Protein AF-0000000082587755 (afdb_homodimer)

Structure (mmCIF, N/CA/C/O backbone):
data_AF-0000000082587755-model_v1
#
loop_
_entity.id
_entity.type
_entity.pdbx_description
1 polymer 'Haloacid dehalogenase-like hydrolase domain-containing 5'
#
loop_
_atom_site.group_PDB
_atom_site.id
_atom_site.type_symbol
_atom_site.label_atom_id
_atom_site.label_alt_id
_atom_site.label_comp_id
_atom_site.label_asym_id
_atom_site.label_entity_id
_atom_site.label_seq_id
_atom_site.pdbx_PDB_ins_code
_atom_site.Cartn_x
_atom_site.Cartn_y
_atom_site.Cartn_z
_atom_site.occupancy
_atom_site.B_iso_or_equiv
_atom_site.auth_seq_id
_atom_site.auth_comp_id
_atom_site.auth_asym_id
_atom_site.auth_atom_id
_atom_site.pdbx_PDB_model_num
ATOM 1 N N . MET A 1 1 ? 68.25 37.344 16.656 1 15.59 1 MET A N 1
ATOM 2 C CA . MET A 1 1 ? 68.5 38.031 17.922 1 15.59 1 MET A CA 1
ATOM 3 C C . MET A 1 1 ? 67.438 39.031 18.25 1 15.59 1 MET A C 1
ATOM 5 O O . MET A 1 1 ? 66.812 38.969 19.297 1 15.59 1 MET A O 1
ATOM 9 N N . ALA A 1 2 ? 67.688 40.281 18.016 1 14.48 2 ALA A N 1
ATOM 10 C CA . ALA A 1 2 ? 68 41.406 18.906 1 14.48 2 ALA A CA 1
ATOM 11 C C . ALA A 1 2 ? 66.75 42.312 19 1 14.48 2 ALA A C 1
ATOM 13 O O . ALA A 1 2 ? 66.438 42.875 20.062 1 14.48 2 ALA A O 1
ATOM 14 N N . VAL A 1 3 ? 66.25 42.812 17.875 1 15.8 3 VAL A N 1
ATOM 15 C CA . VAL A 1 3 ? 66.125 44.25 17.969 1 15.8 3 VAL A CA 1
ATOM 16 C C . VAL A 1 3 ? 65 44.625 18.875 1 15.8 3 VAL A C 1
ATOM 18 O O . VAL A 1 3 ? 63.906 44.031 18.797 1 15.8 3 VAL A O 1
ATOM 21 N N . SER A 1 4 ? 65.125 45.625 19.703 1 15.72 4 SER A N 1
ATOM 22 C CA . SER A 1 4 ? 65 46.312 20.984 1 15.72 4 SER A CA 1
ATOM 23 C C . SER A 1 4 ? 63.719 47.156 21.031 1 15.72 4 SER A C 1
ATOM 25 O O . SER A 1 4 ? 63.062 47.281 22.078 1 15.72 4 SER A O 1
ATOM 27 N N . GLY A 1 5 ? 63.438 48 20.047 1 15.61 5 GLY A N 1
ATOM 28 C CA . GLY A 1 5 ? 63.375 49.344 20.609 1 15.61 5 GLY A CA 1
ATOM 29 C C . GLY A 1 5 ? 62.156 49.562 21.484 1 15.61 5 GLY A C 1
ATOM 30 O O . GLY A 1 5 ? 61.188 48.844 21.391 1 15.61 5 GLY A O 1
ATOM 31 N N . LEU A 1 6 ? 62.094 50.75 22.109 1 15.42 6 LEU A N 1
ATOM 32 C CA . LEU A 1 6 ? 61.969 51.469 23.375 1 15.42 6 LEU A CA 1
ATOM 33 C C . LEU A 1 6 ? 60.531 51.938 23.594 1 15.42 6 LEU A C 1
ATOM 35 O O . LEU A 1 6 ? 59.938 51.688 24.656 1 15.42 6 LEU A O 1
ATOM 39 N N . PHE A 1 7 ? 60.156 53.219 23.234 1 15.7 7 PHE A N 1
ATOM 40 C CA . PHE A 1 7 ? 59.969 54.281 24.188 1 15.7 7 PHE A CA 1
ATOM 41 C C . PHE A 1 7 ? 58.5 54.375 24.609 1 15.7 7 PHE A C 1
ATOM 43 O O . PHE A 1 7 ? 57.594 54.125 23.812 1 15.7 7 PHE A O 1
ATOM 50 N N . ALA A 1 8 ? 58.156 54.656 25.953 1 15.43 8 ALA A N 1
ATOM 51 C CA . ALA A 1 8 ? 57.344 54.594 27.156 1 15.43 8 ALA A CA 1
ATOM 52 C C . ALA A 1 8 ? 56.25 55.688 27.109 1 15.43 8 ALA A C 1
ATOM 54 O O . ALA A 1 8 ? 55.062 55.375 27.312 1 15.43 8 ALA A O 1
ATOM 55 N N . ALA A 1 9 ? 56.656 56.969 27.344 1 14.84 9 ALA A N 1
ATOM 56 C CA . ALA A 1 9 ? 56.344 57.594 28.641 1 14.84 9 ALA A CA 1
ATOM 57 C C . ALA A 1 9 ? 55.031 58.375 28.562 1 14.84 9 ALA A C 1
ATOM 59 O O . ALA A 1 9 ? 54.188 58.25 29.469 1 14.84 9 ALA A O 1
ATOM 60 N N . VAL A 1 10 ? 54.844 59.469 27.828 1 16.03 10 VAL A N 1
ATOM 61 C CA . VAL A 1 10 ? 54.75 60.75 28.531 1 16.03 10 VAL A CA 1
ATOM 62 C C . VAL A 1 10 ? 53.312 60.938 29.031 1 16.03 10 VAL A C 1
ATOM 64 O O . VAL A 1 10 ? 52.375 60.375 28.484 1 16.03 10 VAL A O 1
ATOM 67 N N . ARG A 1 11 ? 53.062 62.125 29.859 1 15.38 11 ARG A N 1
ATOM 68 C CA . ARG A 1 11 ? 52.656 62.719 31.125 1 15.38 11 ARG A CA 1
ATOM 69 C C . ARG A 1 11 ? 51.25 63.312 31.031 1 15.38 11 ARG A C 1
ATOM 71 O O . ARG A 1 11 ? 50.406 63.062 31.891 1 15.38 11 ARG A O 1
ATOM 78 N N . ALA A 1 12 ? 51.062 64.375 30.188 1 15.85 12 ALA A N 1
ATOM 79 C CA . ALA A 1 12 ? 50.812 65.625 30.875 1 15.85 12 ALA A CA 1
ATOM 80 C C . ALA A 1 12 ? 49.375 65.688 31.344 1 15.85 12 ALA A C 1
ATOM 82 O O . ALA A 1 12 ? 48.5 64.938 30.875 1 15.85 12 ALA A O 1
ATOM 83 N N . ALA A 1 13 ? 48.875 67 31.25 1 16.59 13 ALA A N 1
ATOM 84 C CA . ALA A 1 13 ? 48.5 68.062 32.156 1 16.59 13 ALA A CA 1
ATOM 85 C C . ALA A 1 13 ? 46.969 68 32.406 1 16.59 13 ALA A C 1
ATOM 87 O O . ALA A 1 13 ? 46.219 67.625 31.547 1 16.59 13 ALA A O 1
ATOM 88 N N . PRO A 1 14 ? 46.656 68.562 33.594 1 16.78 14 PRO A N 1
ATOM 89 C CA . PRO A 1 14 ? 45.656 68.438 34.625 1 16.78 14 PRO A CA 1
ATOM 90 C C . PRO A 1 14 ? 44.312 69.125 34.281 1 16.78 14 PRO A C 1
ATOM 92 O O . PRO A 1 14 ? 43.25 68.5 34.406 1 16.78 14 PRO A O 1
ATOM 95 N N . GLY A 1 15 ? 44.375 70.438 33.906 1 16.25 15 GLY A N 1
ATOM 96 C CA . GLY A 1 15 ? 43.781 71.312 34.906 1 16.25 15 GLY A CA 1
ATOM 97 C C . GLY A 1 15 ? 42.281 71.375 34.844 1 16.25 15 GLY A C 1
ATOM 98 O O . GLY A 1 15 ? 41.688 70.875 33.875 1 16.25 15 GLY A O 1
ATOM 99 N N . PRO A 1 16 ? 41.688 72.25 35.781 1 17.55 16 PRO A N 1
ATOM 100 C CA . PRO A 1 16 ? 40.562 72.375 36.688 1 17.55 16 PRO A CA 1
ATOM 101 C C . PRO A 1 16 ? 39.312 73 36.031 1 17.55 16 PRO A C 1
ATOM 103 O O . PRO A 1 16 ? 38.281 73.125 36.656 1 17.55 16 PRO A O 1
ATOM 106 N N . TRP A 1 17 ? 39.406 73.5 34.812 1 17.47 17 TRP A N 1
ATOM 107 C CA . TRP A 1 17 ? 38.625 74.688 34.812 1 17.47 17 TRP A CA 1
ATOM 108 C C . TRP A 1 17 ? 37.156 74.438 35.156 1 17.47 17 TRP A C 1
ATOM 110 O O . TRP A 1 17 ? 36.594 73.375 34.75 1 17.47 17 TRP A O 1
ATOM 120 N N . GLN A 1 18 ? 36.656 75.25 36.031 1 16.72 18 GLN A N 1
ATOM 121 C CA . GLN A 1 18 ? 35.531 75.562 36.969 1 16.72 18 GLN A CA 1
ATOM 122 C C . GLN A 1 18 ? 34.219 75.625 36.219 1 16.72 18 GLN A C 1
ATOM 124 O O . GLN A 1 18 ? 34.188 75.875 35 1 16.72 18 GLN A O 1
ATOM 129 N N . ARG A 1 19 ? 33.094 75.625 37.062 1 16.94 19 ARG A N 1
ATOM 130 C CA . ARG A 1 19 ? 31.719 75.188 37.344 1 16.94 19 ARG A CA 1
ATOM 131 C C . ARG A 1 19 ? 30.703 76.188 36.781 1 16.94 19 ARG A C 1
ATOM 133 O O . ARG A 1 19 ? 29.5 75.875 36.719 1 16.94 19 ARG A O 1
ATOM 140 N N . VAL A 1 20 ? 31.156 77.375 36.25 1 17.48 20 VAL A N 1
ATOM 141 C CA . VAL A 1 20 ? 30.172 78.312 36.75 1 17.48 20 VAL A CA 1
ATOM 142 C C . VAL A 1 20 ? 28.781 78 36.219 1 17.48 20 VAL A C 1
ATOM 144 O O . VAL A 1 20 ? 28.672 77.5 35.094 1 17.48 20 VAL A O 1
ATOM 147 N N . ALA A 1 21 ? 27.719 78.375 37.094 1 17.98 21 ALA A N 1
ATOM 148 C CA . ALA A 1 21 ? 26.359 78.062 37.562 1 17.98 21 ALA A CA 1
ATOM 149 C C . ALA A 1 21 ? 25.328 78.75 36.656 1 17.98 21 ALA A C 1
ATOM 151 O O . ALA A 1 21 ? 24.125 78.625 36.906 1 17.98 21 ALA A O 1
ATOM 152 N N . CYS A 1 22 ? 25.703 79.25 35.469 1 17.66 22 CYS A N 1
ATOM 153 C CA . CYS A 1 22 ? 24.688 80.25 35.25 1 17.66 22 CYS A CA 1
ATOM 154 C C . CYS A 1 22 ? 23.297 79.625 35.156 1 17.66 22 CYS A C 1
ATOM 156 O O . CYS A 1 22 ? 23.094 78.75 34.375 1 17.66 22 CYS A O 1
ATOM 158 N N . VAL A 1 23 ? 22.422 80 36.062 1 17.33 23 VAL A N 1
ATOM 159 C CA . VAL A 1 23 ? 21.078 79.688 36.531 1 17.33 23 VAL A CA 1
ATOM 160 C C . VAL A 1 23 ? 20.047 80.125 35.5 1 17.33 23 VAL A C 1
ATOM 162 O O . VAL A 1 23 ? 18.844 79.938 35.688 1 17.33 23 VAL A O 1
ATOM 165 N N . ALA A 1 24 ? 20.391 80.375 34.25 1 19.41 24 ALA A N 1
ATOM 166 C CA . ALA A 1 24 ? 19.281 81.125 33.75 1 19.41 24 ALA A CA 1
ATOM 167 C C . ALA A 1 24 ? 17.969 80.375 33.812 1 19.41 24 ALA A C 1
ATOM 169 O O . ALA A 1 24 ? 17.922 79.188 33.438 1 19.41 24 ALA A O 1
ATOM 170 N N . ALA A 1 25 ? 16.953 80.938 34.438 1 19.86 25 ALA A N 1
ATOM 171 C CA . ALA A 1 25 ? 15.602 80.812 34.969 1 19.86 25 ALA A CA 1
ATOM 172 C C . ALA A 1 25 ? 14.594 80.688 33.844 1 19.86 25 ALA A C 1
ATOM 174 O O . ALA A 1 25 ? 13.383 80.625 34.062 1 19.86 25 ALA A O 1
ATOM 175 N N . GLY A 1 26 ? 15.023 80.375 32.625 1 19.7 26 GLY A N 1
ATOM 176 C CA . GLY A 1 26 ? 13.906 80.688 31.766 1 19.7 26 GLY A CA 1
ATOM 177 C C . GLY A 1 26 ? 12.633 80 32.125 1 19.7 26 GLY A C 1
ATOM 178 O O . GLY A 1 26 ? 12.68 78.875 32.719 1 19.7 26 GLY A O 1
ATOM 179 N N . PHE A 1 27 ? 11.469 80.688 32.031 1 21.84 27 PHE A N 1
ATOM 180 C CA . PHE A 1 27 ? 10.039 80.625 32.281 1 21.84 27 PHE A CA 1
ATOM 181 C C . PHE A 1 27 ? 9.398 79.5 31.453 1 21.84 27 PHE A C 1
ATOM 183 O O . PHE A 1 27 ? 9.625 79.438 30.234 1 21.84 27 PHE A O 1
ATOM 190 N N . ARG A 1 28 ? 8.93 78.438 32.094 1 19.61 28 ARG A N 1
ATOM 191 C CA . ARG A 1 28 ? 8.312 77.125 31.812 1 19.61 28 ARG A CA 1
ATOM 192 C C . ARG A 1 28 ? 6.922 77.312 31.203 1 19.61 28 ARG A C 1
ATOM 194 O O . ARG A 1 28 ? 5.945 77.5 31.938 1 19.61 28 ARG A O 1
ATOM 201 N N . CYS A 1 29 ? 6.691 78.25 30.359 1 21.98 29 CYS A N 1
ATOM 202 C CA . CYS A 1 29 ? 5.254 78.25 30.125 1 21.98 29 CYS A CA 1
ATOM 203 C C . CYS A 1 29 ? 4.812 76.875 29.625 1 21.98 29 CYS A C 1
ATOM 205 O O . CYS A 1 29 ? 5.277 76.375 28.594 1 21.98 29 CYS A O 1
ATOM 207 N N . ARG A 1 30 ? 4.652 75.875 30.469 1 21.11 30 ARG A N 1
ATOM 208 C CA . ARG A 1 30 ? 4.289 74.5 30.109 1 21.11 30 ARG A CA 1
ATOM 209 C C . ARG A 1 30 ? 2.896 74.5 29.5 1 21.11 30 ARG A C 1
ATOM 211 O O . ARG A 1 30 ? 1.902 74.75 30.156 1 21.11 30 ARG A O 1
ATOM 218 N N . CYS A 1 31 ? 2.764 75 28.312 1 25.2 31 CYS A N 1
ATOM 219 C CA . CYS A 1 31 ? 1.448 74.75 27.734 1 25.2 31 CYS A CA 1
ATOM 220 C C . CYS A 1 31 ? 1.038 73.312 27.906 1 25.2 31 CYS A C 1
ATOM 222 O O . CYS A 1 31 ? 1.859 72.375 27.75 1 25.2 31 CYS A O 1
ATOM 224 N N . PRO A 1 32 ? -0.061 73 28.656 1 26.61 32 PRO A N 1
ATOM 225 C CA . PRO A 1 32 ? -0.548 71.688 29 1 26.61 32 PRO A CA 1
ATOM 226 C C . PRO A 1 32 ? -0.813 70.812 27.766 1 26.61 32 PRO A C 1
ATOM 228 O O . PRO A 1 32 ? -1.544 71.25 26.859 1 26.61 32 PRO A O 1
ATOM 231 N N . GLY A 1 33 ? 0.166 70.375 27.078 1 26.05 33 GLY A N 1
ATOM 232 C CA . GLY A 1 33 ? -0.121 69.562 25.922 1 26.05 33 GLY A CA 1
ATOM 233 C C . GLY A 1 33 ? -1.165 68.5 26.219 1 26.05 33 GLY A C 1
ATOM 234 O O . GLY A 1 33 ? -1.179 67.875 27.297 1 26.05 33 GLY A O 1
ATOM 235 N N . LYS A 1 34 ? -2.396 68.625 25.672 1 31.22 34 LYS A N 1
ATOM 236 C CA . LYS A 1 34 ? -3.539 67.75 25.688 1 31.22 34 LYS A CA 1
ATOM 237 C C . LYS A 1 34 ? -3.094 66.312 25.516 1 31.22 34 LYS A C 1
ATOM 239 O O . LYS A 1 34 ? -2.383 66 24.562 1 31.22 34 LYS A O 1
ATOM 244 N N . SER A 1 35 ? -2.883 65.688 26.609 1 29.17 35 SER A N 1
ATOM 245 C CA . SER A 1 35 ? -2.643 64.25 26.656 1 29.17 35 SER A CA 1
ATOM 246 C C . SER A 1 35 ? -3.592 63.469 25.734 1 29.17 35 SER A C 1
ATOM 248 O O . SER A 1 35 ? -4.805 63.688 25.781 1 29.17 35 SER A O 1
ATOM 250 N N . TYR A 1 36 ? -3.299 63.406 24.484 1 29.3 36 TYR A N 1
ATOM 251 C CA . TYR A 1 36 ? -4.027 62.469 23.656 1 29.3 36 TYR A CA 1
ATOM 252 C C . TYR A 1 36 ? -4.395 61.219 24.453 1 29.3 36 TYR A C 1
ATOM 254 O O . TYR A 1 36 ? -3.537 60.594 25.094 1 29.3 36 TYR A O 1
ATOM 262 N N . ALA A 1 37 ? -5.57 61.188 25.031 1 34.34 37 ALA A N 1
ATOM 263 C CA . ALA A 1 37 ? -6.184 60 25.609 1 34.34 37 ALA A CA 1
ATOM 264 C C . ALA A 1 37 ? -5.762 58.75 24.875 1 34.34 37 ALA A C 1
ATOM 266 O O . ALA A 1 37 ? -5.945 58.625 23.656 1 34.34 37 ALA A O 1
ATOM 267 N N . VAL A 1 38 ? -4.641 58.219 25.219 1 36.56 38 VAL A N 1
ATOM 268 C CA . VAL A 1 38 ? -4.453 56.844 24.828 1 36.56 38 VAL A CA 1
ATOM 269 C C . VAL A 1 38 ? -5.793 56.094 24.859 1 36.56 38 VAL A C 1
ATOM 271 O O . VAL A 1 38 ? -6.512 56.156 25.875 1 36.56 38 VAL A O 1
ATOM 274 N N . GLY A 1 39 ? -6.59 56.188 23.859 1 36.09 39 GLY A N 1
AT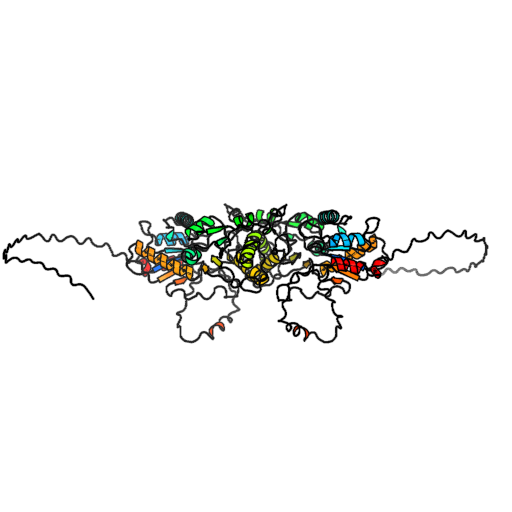OM 275 C CA . GLY A 1 39 ? -7.816 55.406 23.797 1 36.09 39 GLY A CA 1
ATOM 276 C C . GLY A 1 39 ? -7.809 54.188 24.719 1 36.09 39 GLY A C 1
ATOM 277 O O . GLY A 1 39 ? -6.762 53.812 25.25 1 36.09 39 GLY A O 1
ATOM 278 N N . PRO A 1 40 ? -8.922 53.781 25.312 1 38.88 40 PRO A N 1
ATOM 279 C CA . PRO A 1 40 ? -8.953 52.625 26.219 1 38.88 40 PRO A CA 1
ATOM 280 C C . PRO A 1 40 ? -7.891 51.594 25.891 1 38.88 40 PRO A C 1
ATOM 282 O O . PRO A 1 40 ? -7.625 51.312 24.703 1 38.88 40 PRO A O 1
ATOM 285 N N . ALA A 1 41 ? -6.816 51.5 26.547 1 43.09 41 ALA A N 1
ATOM 286 C CA . ALA A 1 41 ? -5.773 50.469 26.516 1 43.09 41 ALA A CA 1
ATOM 287 C C . ALA A 1 41 ? -6.352 49.125 26.141 1 43.09 41 ALA A C 1
ATOM 289 O O . ALA A 1 41 ? -7.066 48.5 26.938 1 43.09 41 ALA A O 1
ATOM 290 N N . HIS A 1 42 ? -6.973 48.906 25.031 1 50.38 42 HIS A N 1
ATOM 291 C CA . HIS A 1 42 ? -7.387 47.562 24.641 1 50.38 42 HIS A CA 1
ATOM 292 C C . HIS A 1 42 ? -6.414 46.5 25.156 1 50.38 42 HIS A C 1
ATOM 294 O O . HIS A 1 42 ? -5.199 46.656 25 1 50.38 42 HIS A O 1
ATOM 300 N N . SER A 1 43 ? -6.781 45.906 26.266 1 62 43 SER A N 1
ATOM 301 C CA . SER A 1 43 ? -6.031 44.844 26.938 1 62 43 SER A CA 1
ATOM 302 C C . SER A 1 43 ? -5.336 43.938 25.938 1 62 43 SER A C 1
ATOM 304 O O . SER A 1 43 ? -5.938 43.531 24.938 1 62 43 SER A O 1
ATOM 306 N N . GLN A 1 44 ? -4.078 44.156 25.828 1 82.5 44 GLN A N 1
ATOM 307 C CA . GLN A 1 44 ? -3.242 43.312 24.984 1 82.5 44 GLN A CA 1
ATOM 308 C C . GLN A 1 44 ? -3.436 41.844 25.328 1 82.5 44 GLN A C 1
ATOM 310 O O . GLN A 1 44 ? -3.584 41.469 26.484 1 82.5 44 GLN A O 1
ATOM 315 N N . PRO A 1 45 ? -3.646 41.062 24.234 1 86.38 45 PRO A N 1
ATOM 316 C CA . PRO A 1 45 ? -3.877 39.625 24.516 1 86.38 45 PRO A CA 1
ATOM 317 C C . PRO A 1 45 ? -2.693 38.969 25.219 1 86.38 45 PRO A C 1
ATOM 319 O O . PRO A 1 45 ? -1.539 39.312 24.938 1 86.38 45 PRO A O 1
ATOM 322 N N . THR A 1 46 ? -3.021 38.125 26.156 1 82.12 46 THR A N 1
ATOM 323 C CA . THR A 1 46 ? -2.002 37.344 26.844 1 82.12 46 THR A CA 1
ATOM 324 C C . THR A 1 46 ? -2.123 35.875 26.516 1 82.12 46 THR A C 1
ATOM 326 O O . THR A 1 46 ? -1.459 35.031 27.125 1 82.12 46 THR A O 1
ATOM 329 N N . PHE A 1 47 ? -2.973 35.531 25.625 1 80.69 47 PHE A N 1
ATOM 330 C CA . PHE A 1 47 ? -3.158 34.156 25.188 1 80.69 47 PHE A CA 1
ATOM 331 C C . PHE A 1 47 ? -3.396 34.094 23.688 1 80.69 47 PHE A C 1
ATOM 333 O O . PHE A 1 47 ? -3.641 35.125 23.047 1 80.69 47 PHE A O 1
ATOM 340 N N . GLY A 1 48 ? -3.158 32.938 23.125 1 84.69 48 GLY A N 1
ATOM 341 C CA . GLY A 1 48 ? -3.424 32.688 21.719 1 84.69 48 GLY A CA 1
ATOM 342 C C . GLY A 1 48 ? -4.102 31.344 21.469 1 84.69 48 GLY A C 1
ATOM 343 O O . GLY A 1 48 ? -4.336 30.594 22.422 1 84.69 48 GLY A O 1
ATOM 344 N N . PHE A 1 49 ? -4.422 31.156 20.203 1 85.94 49 PHE A N 1
ATOM 345 C CA . PHE A 1 49 ? -5.129 29.922 19.875 1 85.94 49 PHE A CA 1
ATOM 346 C C . PHE A 1 49 ? -4.391 29.141 18.797 1 85.94 49 PHE A C 1
ATOM 348 O O . PHE A 1 49 ? -3.871 29.734 17.844 1 85.94 49 PHE A O 1
ATOM 355 N N . LEU A 1 50 ? -4.34 27.875 19.031 1 88.06 50 LEU A N 1
ATOM 356 C CA . LEU A 1 50 ? -4.012 26.891 18 1 88.06 50 LEU A CA 1
ATOM 357 C C . LEU A 1 50 ? -5.246 26.078 17.609 1 88.06 50 LEU A C 1
ATOM 359 O O . LEU A 1 50 ? -5.758 25.297 18.406 1 88.06 50 LEU A O 1
ATOM 363 N N . LEU A 1 51 ? -5.66 26.266 16.375 1 88.19 51 LEU A N 1
ATOM 364 C CA . LEU A 1 51 ? -6.934 25.672 15.969 1 88.19 51 LEU A CA 1
ATOM 365 C C . LEU A 1 51 ? -6.727 24.625 14.875 1 88.19 51 LEU A C 1
ATOM 367 O O . LEU A 1 51 ? -6.188 24.922 13.812 1 88.19 51 LEU A O 1
ATOM 371 N N . ASP A 1 52 ? -7.168 23.438 15.164 1 85.69 52 ASP A N 1
ATOM 372 C CA . ASP A 1 52 ? -7.273 22.422 14.117 1 85.69 52 ASP A CA 1
ATOM 373 C C . ASP A 1 52 ? -8.305 22.812 13.07 1 85.69 52 ASP A C 1
ATOM 375 O O . ASP A 1 52 ? -9.281 23.5 13.375 1 85.69 52 ASP A O 1
ATOM 379 N N . ILE A 1 53 ? -8.031 22.406 11.898 1 87.44 53 ILE A N 1
ATOM 380 C CA . ILE A 1 53 ? -8.93 22.812 10.82 1 87.44 53 ILE A CA 1
ATOM 381 C C . ILE A 1 53 ? -9.992 21.734 10.602 1 87.44 53 ILE A C 1
ATOM 383 O O . ILE A 1 53 ? -11.18 21.969 10.859 1 87.44 53 ILE A O 1
ATOM 387 N N . ASP A 1 54 ? -9.539 20.562 10.281 1 76.75 54 ASP A N 1
ATOM 388 C CA . ASP A 1 54 ? -10.453 19.484 9.883 1 76.75 54 ASP A CA 1
ATOM 389 C C . ASP A 1 54 ? -11.25 18.969 11.078 1 76.75 54 ASP A C 1
ATOM 391 O O . ASP A 1 54 ? -10.672 18.578 12.094 1 76.75 54 ASP A O 1
ATOM 395 N N . GLY A 1 55 ? -12.516 19.078 10.969 1 72 55 GLY A N 1
ATOM 396 C CA . GLY A 1 55 ? -13.391 18.609 12.039 1 72 55 GLY A CA 1
ATOM 397 C C . GLY A 1 55 ? -13.641 19.656 13.109 1 72 55 GLY A C 1
ATOM 398 O O . GLY A 1 55 ? -14.531 19.5 13.945 1 72 55 GLY A O 1
ATOM 399 N N . VAL A 1 56 ? -12.852 20.719 13.031 1 76.56 56 VAL A N 1
ATOM 400 C CA . VAL A 1 56 ? -13 21.781 14.008 1 76.56 56 VAL A CA 1
ATOM 401 C C . VAL A 1 56 ? -13.57 23.031 13.328 1 76.56 56 VAL A C 1
ATOM 403 O O . VAL A 1 56 ? -14.578 23.594 13.773 1 76.56 56 VAL A O 1
ATOM 406 N N . LEU A 1 57 ? -12.984 23.359 12.297 1 84.31 57 LEU A N 1
ATOM 407 C CA . LEU A 1 57 ? -13.438 24.531 11.555 1 84.31 57 LEU A CA 1
ATOM 408 C C . LEU A 1 57 ? -14.273 24.125 10.344 1 84.31 57 LEU A C 1
ATOM 410 O O . LEU A 1 57 ? -15.242 24.797 10 1 84.31 57 LEU A O 1
ATOM 414 N N . VAL A 1 58 ? -13.789 23.062 9.773 1 80.75 58 VAL A N 1
ATOM 415 C CA . VAL A 1 58 ? -14.383 22.656 8.5 1 80.75 58 VAL A CA 1
ATOM 416 C C . VAL A 1 58 ? -14.68 21.156 8.531 1 80.75 58 VAL A C 1
ATOM 418 O O . VAL A 1 58 ? -13.969 20.391 9.172 1 80.75 58 VAL A O 1
ATOM 421 N N . ARG A 1 59 ? -15.758 20.75 7.895 1 72 59 ARG A N 1
ATOM 422 C CA . ARG A 1 59 ? -16.078 19.359 7.574 1 72 59 ARG A CA 1
ATOM 423 C C . ARG A 1 59 ? -16.328 19.188 6.082 1 72 59 ARG A C 1
ATOM 425 O O . ARG A 1 59 ? -17.297 19.734 5.551 1 72 59 ARG A O 1
ATOM 432 N N . GLY A 1 60 ?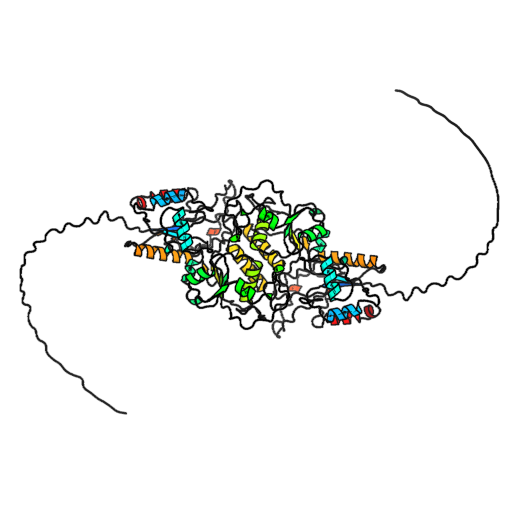 -15.477 18.375 5.48 1 70.12 60 GLY A N 1
ATOM 433 C CA . GLY A 1 60 ? -15.562 18.359 4.027 1 70.12 60 GLY A CA 1
ATOM 434 C C . GLY A 1 60 ? -15.305 19.719 3.4 1 70.12 60 GLY A C 1
ATOM 435 O O . GLY A 1 60 ? -14.242 20.312 3.605 1 70.12 60 GLY A O 1
ATOM 436 N N . HIS A 1 61 ? -16.344 20.219 2.703 1 75.62 61 HIS A N 1
ATOM 437 C CA . HIS A 1 61 ? -16.188 21.5 2.041 1 75.62 61 HIS A CA 1
ATOM 438 C C . HIS A 1 61 ? -17.016 22.578 2.725 1 75.62 61 HIS A C 1
ATOM 440 O O . HIS A 1 61 ? -17.156 23.688 2.203 1 75.62 61 HIS A O 1
ATOM 446 N N . ARG A 1 62 ? -17.391 22.297 3.91 1 79.69 62 ARG A N 1
ATOM 447 C CA . ARG A 1 62 ? -18.297 23.234 4.574 1 79.69 62 ARG A CA 1
ATOM 448 C C . ARG A 1 62 ? -17.734 23.672 5.918 1 79.69 62 ARG A C 1
ATOM 450 O O . ARG A 1 62 ? -17.141 22.875 6.648 1 79.69 62 ARG A O 1
ATOM 457 N N . VAL A 1 63 ? -17.938 24.969 6.133 1 86.31 63 VAL A N 1
ATOM 458 C CA . VAL A 1 63 ? -17.547 25.5 7.43 1 86.31 63 VAL A CA 1
ATOM 459 C C . VAL A 1 63 ? -18.531 25.062 8.5 1 86.31 63 VAL A C 1
ATOM 461 O O . VAL A 1 63 ? -19.734 24.969 8.242 1 86.31 63 VAL A O 1
ATOM 464 N N . ILE A 1 64 ? -18 24.781 9.617 1 76.62 64 ILE A N 1
ATOM 465 C CA . ILE A 1 64 ? -18.859 24.453 10.75 1 76.62 64 ILE A CA 1
ATOM 466 C C . ILE A 1 64 ? -19.469 25.734 11.328 1 76.62 64 ILE A C 1
ATOM 468 O O . ILE A 1 64 ? -18.75 26.656 11.688 1 76.62 64 ILE A O 1
ATOM 472 N N . PRO A 1 65 ? -20.781 25.828 11.477 1 82.06 65 PRO A N 1
ATOM 473 C CA . PRO A 1 65 ? -21.453 27.062 11.891 1 82.06 65 PRO A CA 1
ATOM 474 C C . PRO A 1 65 ? -20.938 27.594 13.219 1 82.06 65 PRO A C 1
ATOM 476 O O . PRO A 1 65 ? -20.781 28.812 13.383 1 82.06 65 PRO A O 1
ATOM 479 N N . ALA A 1 66 ? -20.641 26.719 14.094 1 76.44 66 ALA A N 1
ATOM 480 C CA . ALA A 1 66 ? -20.125 27.141 15.398 1 76.44 66 ALA A CA 1
ATOM 481 C C . ALA A 1 66 ? -18.781 27.859 15.266 1 76.44 66 ALA A C 1
ATOM 483 O O . ALA A 1 66 ? -18.484 28.781 16.031 1 76.44 66 ALA A O 1
ATOM 484 N N . ALA A 1 67 ? -18.016 27.438 14.359 1 81.19 67 ALA A N 1
ATOM 485 C CA . ALA A 1 67 ? -16.734 28.078 14.102 1 81.19 67 ALA A CA 1
ATOM 486 C C . ALA A 1 67 ? -16.938 29.516 13.602 1 81.19 67 ALA A C 1
ATOM 488 O O . ALA A 1 67 ? -16.25 30.438 14.039 1 81.19 67 ALA A O 1
ATOM 489 N N . LEU A 1 68 ? -17.891 29.703 12.773 1 84.5 68 LEU A N 1
ATOM 490 C CA . LEU A 1 68 ? -18.188 31.031 12.25 1 84.5 68 LEU A CA 1
ATOM 491 C C . LEU A 1 68 ? -18.609 31.969 13.375 1 84.5 68 LEU A C 1
ATOM 493 O O . LEU A 1 68 ? -18.188 33.125 13.422 1 84.5 68 LEU A O 1
ATOM 497 N N . LYS A 1 69 ? -19.453 31.438 14.172 1 80.94 69 LYS A N 1
ATOM 498 C CA . LYS A 1 69 ? -19.922 32.25 15.305 1 80.94 69 LYS A CA 1
ATOM 499 C C . LYS A 1 69 ? -18.766 32.625 16.219 1 80.94 69 LYS A C 1
ATOM 501 O O . LYS A 1 69 ? -18.688 33.75 16.688 1 80.94 69 LYS A O 1
ATOM 506 N N . ALA A 1 70 ? -17.922 31.688 16.453 1 80.75 70 ALA A N 1
ATOM 507 C CA . ALA A 1 70 ? -16.75 31.938 17.297 1 80.75 70 ALA A CA 1
ATOM 508 C C . ALA A 1 70 ? -15.859 33.031 16.688 1 80.75 70 ALA A C 1
ATOM 510 O O . ALA A 1 70 ? -15.375 33.906 17.406 1 80.75 70 ALA A O 1
ATOM 511 N N . PHE A 1 71 ? -15.688 33.031 15.43 1 87.25 71 PHE A N 1
ATOM 512 C CA . PHE A 1 71 ? -14.773 33.969 14.797 1 87.25 71 PHE A CA 1
ATOM 513 C C . PHE A 1 71 ? -15.414 35.375 14.68 1 87.25 71 PHE A C 1
ATOM 515 O O . PHE A 1 71 ? -14.711 36.375 14.672 1 87.25 71 PHE A O 1
ATOM 522 N N . HIS A 1 72 ? -16.703 35.375 14.672 1 83.44 72 HIS A N 1
ATOM 523 C CA . HIS A 1 72 ? -17.359 36.656 14.742 1 83.44 72 HIS A CA 1
ATOM 524 C C . HIS A 1 72 ? -17.031 37.375 16.047 1 83.44 72 HIS A C 1
ATOM 526 O O . HIS A 1 72 ? -16.984 38.625 16.078 1 83.44 72 HIS A O 1
ATOM 532 N N . ARG A 1 73 ? -16.828 36.562 16.953 1 80.38 73 ARG A N 1
ATOM 533 C CA . ARG A 1 73 ? -16.484 37.156 18.25 1 80.38 73 ARG A CA 1
ATOM 534 C C . ARG A 1 73 ? -14.984 37.438 18.344 1 80.38 73 ARG A C 1
ATOM 536 O O . ARG A 1 73 ? -14.578 38.375 19.031 1 80.38 73 ARG A O 1
ATOM 543 N N . LEU A 1 74 ? -14.219 36.688 17.641 1 86.12 74 LEU A N 1
ATOM 544 C CA . LEU A 1 74 ? -12.766 36.781 17.75 1 86.12 74 LEU A CA 1
ATOM 545 C C . LEU A 1 74 ? -12.227 37.906 16.875 1 86.12 74 LEU A C 1
ATOM 547 O O . LEU A 1 74 ? -11.094 38.344 17.062 1 86.12 74 LEU A O 1
ATOM 551 N N . VAL A 1 75 ? -13.031 38.344 15.992 1 87.75 75 VAL A N 1
ATOM 552 C CA . VAL A 1 75 ? -12.609 39.375 15.062 1 87.75 75 VAL A CA 1
ATOM 553 C C . VAL A 1 75 ? -13.219 40.719 15.477 1 87.75 75 VAL A C 1
ATOM 555 O O . VAL A 1 75 ? -14.383 40.781 15.875 1 87.75 75 VAL A O 1
ATOM 558 N N . ASN A 1 76 ? -12.445 41.75 15.453 1 85 76 ASN A N 1
ATOM 559 C CA . ASN A 1 76 ? -12.938 43.062 15.828 1 85 76 ASN A CA 1
ATOM 560 C C . ASN A 1 76 ? -13.664 43.75 14.672 1 85 76 ASN A C 1
ATOM 562 O O . ASN A 1 76 ? -13.867 43.125 13.617 1 85 76 ASN A O 1
ATOM 566 N N . ALA A 1 77 ? -13.953 45 14.914 1 86.19 77 ALA A N 1
ATOM 567 C CA . ALA A 1 77 ? -14.766 45.719 13.953 1 86.19 77 ALA A CA 1
ATOM 568 C C . ALA A 1 77 ? -14 46 12.664 1 86.19 77 ALA A C 1
ATOM 570 O O . ALA A 1 77 ? -14.594 46.156 11.602 1 86.19 77 ALA A O 1
ATOM 571 N N . GLN A 1 78 ? -12.711 46 12.766 1 87.88 78 GLN A N 1
ATOM 572 C CA . GLN A 1 78 ? -11.867 46.25 11.602 1 87.88 78 GLN A CA 1
ATOM 573 C C . GLN A 1 78 ? -11.555 44.938 10.859 1 87.88 78 GLN A C 1
ATOM 575 O O . GLN A 1 78 ? -10.789 44.969 9.883 1 87.88 78 GLN A O 1
ATOM 580 N N . GLY A 1 79 ? -12.008 43.844 11.391 1 87.19 79 GLY A N 1
ATOM 581 C CA . GLY A 1 79 ? -11.789 42.562 10.727 1 87.19 79 GLY A CA 1
ATOM 582 C C . GLY A 1 79 ? -10.492 41.875 11.133 1 87.19 79 GLY A C 1
ATOM 583 O O . GLY A 1 79 ? -9.992 41 10.43 1 87.19 79 GLY A O 1
ATOM 584 N N . LYS A 1 80 ? -10.031 42.406 12.219 1 88.5 80 LYS A N 1
ATOM 585 C CA . LYS A 1 80 ? -8.758 41.844 12.688 1 88.5 80 LYS A CA 1
ATOM 586 C C . LYS A 1 80 ? -8.969 40.969 13.914 1 88.5 80 LYS A C 1
ATOM 588 O O . LYS A 1 80 ? -9.812 41.25 14.766 1 88.5 80 LYS A O 1
ATOM 593 N N . LEU A 1 81 ? -8.188 39.938 14.031 1 91.25 81 LEU A N 1
ATOM 594 C CA . LEU A 1 81 ? -8.258 39.031 15.18 1 91.25 81 LEU A CA 1
ATOM 595 C C . LEU A 1 81 ? -7.836 39.75 16.453 1 91.25 81 LEU A C 1
ATOM 597 O O . LEU A 1 81 ? -6.852 40.5 16.469 1 91.25 81 LEU A O 1
ATOM 601 N N . ARG A 1 82 ? -8.547 39.406 17.531 1 87.81 82 ARG A N 1
ATOM 602 C CA . ARG A 1 82 ? -8.312 40.062 18.812 1 87.81 82 ARG A CA 1
ATOM 603 C C . ARG A 1 82 ? -7.148 39.406 19.547 1 87.81 82 ARG A C 1
ATOM 605 O O . ARG A 1 82 ? -6.578 40 20.469 1 87.81 82 ARG A O 1
ATOM 612 N N . VAL A 1 83 ? -6.887 38.219 19.234 1 88.19 83 VAL A N 1
ATOM 613 C CA . VAL A 1 83 ? -5.801 37.438 19.812 1 88.19 83 VAL A CA 1
ATOM 614 C C . VAL A 1 83 ? -5.035 36.719 18.719 1 88.19 83 VAL A C 1
ATOM 616 O O . VAL A 1 83 ? -5.551 36.531 17.609 1 88.19 83 VAL A O 1
ATOM 619 N N . PRO A 1 84 ? -3.74 36.375 19 1 92.81 84 PRO A N 1
ATOM 620 C CA . PRO A 1 84 ? -3.033 35.594 17.969 1 92.81 84 PRO A CA 1
ATOM 621 C C . PRO A 1 84 ? -3.619 34.219 17.781 1 92.81 84 PRO A C 1
ATOM 623 O O . PRO A 1 84 ? -4 33.562 18.75 1 92.81 84 PRO A O 1
ATOM 626 N N . VAL A 1 85 ? -3.715 33.844 16.469 1 93.12 85 VAL A N 1
ATOM 627 C CA . VAL A 1 85 ? -4.309 32.562 16.109 1 93.12 85 VAL A CA 1
ATOM 628 C C . VAL A 1 85 ? -3.479 31.906 15.008 1 93.12 85 VAL A C 1
ATOM 630 O O . VAL A 1 85 ? -3.043 32.562 14.062 1 93.12 85 VAL A O 1
ATOM 633 N N . VAL A 1 86 ? -3.275 30.594 15.211 1 95.38 86 VAL A N 1
ATOM 634 C CA . VAL A 1 86 ? -2.742 29.797 14.109 1 95.38 86 VAL A CA 1
ATOM 635 C C . VAL A 1 86 ? -3.693 28.641 13.797 1 95.38 86 VAL A C 1
ATOM 637 O O . VAL A 1 86 ? -4.359 28.109 14.695 1 95.38 86 VAL A O 1
ATOM 640 N N . PHE A 1 87 ? -3.754 28.344 12.555 1 95.19 87 PHE A N 1
ATOM 641 C CA . PHE A 1 87 ? -4.551 27.219 12.055 1 95.19 87 PHE A CA 1
ATOM 642 C C . PHE A 1 87 ? -3.662 26.047 11.695 1 95.19 87 PHE A C 1
ATOM 644 O O . PHE A 1 87 ? -2.768 26.156 10.852 1 95.19 87 PHE A O 1
ATOM 651 N N . VAL A 1 88 ? -3.943 24.906 12.312 1 92.94 88 VAL A N 1
ATOM 652 C CA . VAL A 1 88 ? -3.062 23.75 12.148 1 92.94 88 VAL A CA 1
ATOM 653 C C . VAL A 1 88 ? -3.822 22.609 11.477 1 92.94 88 VAL A C 1
ATOM 655 O O . VAL A 1 88 ? -4.938 22.266 11.883 1 92.94 88 VAL A O 1
ATOM 658 N N . THR A 1 89 ? -3.266 22.031 10.43 1 92.31 89 THR A N 1
ATOM 659 C CA . THR A 1 89 ? -3.84 20.891 9.727 1 92.31 89 THR A CA 1
ATOM 660 C C . THR A 1 89 ? -2.766 19.859 9.414 1 92.31 89 THR A C 1
ATOM 662 O O . THR A 1 89 ? -1.585 20.188 9.297 1 92.31 89 THR A O 1
ATOM 665 N N . ASN A 1 90 ? -3.16 18.609 9.375 1 91.69 90 ASN A N 1
ATOM 666 C CA . ASN A 1 90 ? -2.24 17.578 8.914 1 91.69 90 ASN A CA 1
ATOM 667 C C . ASN A 1 90 ? -2.293 17.422 7.402 1 91.69 90 ASN A C 1
ATOM 669 O O . ASN A 1 90 ? -1.611 16.562 6.84 1 91.69 90 ASN A O 1
ATOM 673 N N . ALA A 1 91 ? -3.023 18.328 6.781 1 91.56 91 ALA A N 1
ATOM 674 C CA . ALA A 1 91 ? -2.977 18.344 5.324 1 91.56 91 ALA A CA 1
ATOM 675 C C . ALA A 1 91 ? -1.62 18.828 4.824 1 91.56 91 ALA A C 1
ATOM 677 O O . ALA A 1 91 ? -1.012 19.719 5.434 1 91.56 91 ALA A O 1
ATOM 678 N N . GLY A 1 92 ? -1.17 18.172 3.719 1 94.38 92 GLY A N 1
ATOM 679 C CA . GLY A 1 92 ? 0.098 18.578 3.137 1 94.38 92 GLY A CA 1
ATOM 680 C C . GLY A 1 92 ? 0.061 18.656 1.621 1 94.38 92 GLY A C 1
ATOM 681 O O . GLY A 1 92 ? 1.07 18.969 0.986 1 94.38 92 GLY A O 1
ATOM 682 N N . ASN A 1 93 ? -1.079 18.5 1.019 1 96.44 93 ASN A N 1
ATOM 683 C CA . ASN A 1 93 ? -1.183 18.422 -0.435 1 96.44 93 ASN A CA 1
ATOM 684 C C . ASN A 1 93 ? -1.632 19.75 -1.036 1 96.44 93 ASN A C 1
ATOM 686 O O . ASN A 1 93 ? -2.254 19.781 -2.102 1 96.44 93 ASN A O 1
ATOM 690 N N . ILE A 1 94 ? -1.393 20.844 -0.375 1 96.06 94 ILE A N 1
ATOM 691 C CA . ILE A 1 94 ? -1.805 22.188 -0.771 1 96.06 94 ILE A CA 1
ATOM 692 C C . ILE A 1 94 ? -0.723 23.203 -0.385 1 96.06 94 ILE A C 1
ATOM 694 O O . ILE A 1 94 ? 0.037 22.969 0.56 1 96.06 94 ILE A O 1
ATOM 698 N N . LEU A 1 95 ? -0.707 24.266 -1.123 1 97.69 95 LEU A N 1
ATOM 699 C CA . LEU A 1 95 ? 0.206 25.344 -0.737 1 97.69 95 LEU A CA 1
ATOM 700 C C . LEU A 1 95 ? -0.34 26.125 0.456 1 97.69 95 LEU A C 1
ATOM 702 O O . LEU A 1 95 ? -1.55 26.328 0.562 1 97.69 95 LEU A O 1
ATOM 706 N N . GLN A 1 96 ? 0.597 26.516 1.27 1 97 96 GLN A N 1
ATOM 707 C CA . GLN A 1 96 ? 0.248 27.266 2.469 1 97 96 GLN A CA 1
ATOM 708 C C . GLN A 1 96 ? -0.603 28.484 2.123 1 97 96 GLN A C 1
ATOM 710 O O . GLN A 1 96 ? -1.605 28.766 2.787 1 97 96 GLN A O 1
ATOM 715 N N . HIS A 1 97 ? -0.238 29.203 1.104 1 97.06 97 HIS A N 1
ATOM 716 C CA . HIS A 1 97 ? -0.965 30.391 0.676 1 97.06 97 HIS A CA 1
ATOM 717 C C . HIS A 1 97 ? -2.369 30.047 0.198 1 97.06 97 HIS A C 1
ATOM 719 O O . HIS A 1 97 ? -3.328 30.766 0.488 1 97.06 97 HIS A O 1
ATOM 725 N N . ASP A 1 98 ? -2.465 28.969 -0.513 1 97.38 98 ASP A N 1
ATOM 726 C CA . ASP A 1 98 ? -3.77 28.531 -1.01 1 97.38 98 ASP A CA 1
ATOM 727 C C . ASP A 1 98 ? -4.684 28.109 0.139 1 97.38 98 ASP A C 1
ATOM 729 O O . ASP A 1 98 ? -5.883 28.391 0.116 1 97.38 98 ASP A O 1
ATOM 733 N N . LYS A 1 99 ? -4.109 27.453 1.088 1 96.19 99 LYS A N 1
ATOM 734 C CA . LYS A 1 99 ? -4.902 27.062 2.246 1 96.19 99 LYS A CA 1
ATOM 735 C C . LYS A 1 99 ? -5.395 28.281 3.021 1 96.19 99 LYS A C 1
ATOM 737 O O . LYS A 1 99 ? -6.531 28.297 3.498 1 96.19 99 LYS A O 1
ATOM 742 N N . ALA A 1 100 ? -4.578 29.266 3.121 1 97.12 100 ALA A N 1
ATOM 743 C CA . ALA A 1 100 ? -4.973 30.5 3.775 1 97.12 100 ALA A CA 1
ATOM 744 C C . ALA A 1 100 ? -6.137 31.172 3.041 1 97.12 100 ALA A C 1
ATOM 746 O O . ALA A 1 100 ? -7.086 31.641 3.67 1 97.12 100 ALA A O 1
ATOM 747 N N . GLN A 1 101 ? -6.059 31.125 1.757 1 97.31 101 GLN A N 1
ATOM 748 C CA . GLN A 1 101 ? -7.121 31.703 0.945 1 97.31 101 GLN A CA 1
ATOM 749 C C . GLN A 1 101 ? -8.43 30.938 1.118 1 97.31 101 GLN A C 1
ATOM 751 O O . GLN A 1 101 ? -9.5 31.531 1.229 1 97.31 101 GLN A O 1
ATOM 756 N N . GLU A 1 102 ? -8.273 29.641 1.13 1 94.62 102 GLU A N 1
ATOM 757 C CA . GLU A 1 102 ? -9.445 28.797 1.353 1 94.62 102 GLU A CA 1
ATOM 758 C C . GLU A 1 102 ? -10.094 29.109 2.701 1 94.62 102 GLU A C 1
ATOM 760 O O . GLU A 1 102 ? -11.312 29.266 2.789 1 94.62 102 GLU A O 1
ATOM 765 N N . LEU A 1 103 ? -9.289 29.203 3.717 1 94.81 103 LEU A N 1
ATOM 766 C CA . LEU A 1 103 ? -9.797 29.484 5.059 1 94.81 103 LEU A CA 1
ATOM 767 C C . LEU A 1 103 ? -10.406 30.875 5.141 1 94.81 103 LEU A C 1
ATOM 769 O O . LEU A 1 103 ? -11.43 31.078 5.793 1 94.81 103 LEU A O 1
ATOM 773 N N . SER A 1 104 ? -9.766 31.828 4.449 1 95.25 104 SER A N 1
ATOM 774 C CA . SER A 1 104 ? -10.305 33.188 4.418 1 95.25 104 SER A CA 1
ATOM 775 C C . SER A 1 104 ? -11.719 33.219 3.848 1 95.25 104 SER A C 1
ATOM 777 O O . SER A 1 104 ? -12.602 33.875 4.398 1 95.25 104 SER A O 1
ATOM 779 N N . ALA A 1 105 ? -11.867 32.438 2.795 1 94.31 105 ALA A N 1
ATOM 780 C CA . ALA A 1 105 ? -13.172 32.406 2.135 1 94.31 105 ALA A CA 1
ATOM 781 C C . ALA A 1 105 ? -14.211 31.719 3.023 1 94.31 105 ALA A C 1
ATOM 783 O O . ALA A 1 105 ? -15.359 32.156 3.094 1 94.31 105 ALA A O 1
ATOM 784 N N . LEU A 1 106 ? -13.836 30.719 3.697 1 91.88 106 LEU A N 1
ATOM 785 C CA . LEU A 1 106 ? -14.75 29.938 4.516 1 91.88 106 LEU A CA 1
ATOM 786 C C . LEU A 1 106 ? -15.117 30.688 5.793 1 91.88 106 LEU A C 1
ATOM 788 O O . LEU A 1 106 ? -16.266 30.625 6.246 1 91.88 106 LEU A O 1
ATOM 792 N N . LEU A 1 107 ? -14.164 31.453 6.352 1 91.12 107 LEU A N 1
ATOM 793 C CA . LEU A 1 107 ? -14.352 32.031 7.672 1 91.12 107 LEU A CA 1
ATOM 794 C C . LEU A 1 107 ? -14.812 33.5 7.562 1 91.12 107 LEU A C 1
ATOM 796 O O . LEU A 1 107 ? -15.305 34.062 8.531 1 91.12 107 LEU A O 1
ATOM 800 N N . GLY A 1 108 ? -14.57 34.094 6.43 1 89.19 108 GLY A N 1
ATOM 801 C CA . GLY A 1 108 ? -15.078 35.438 6.203 1 89.19 108 GLY A CA 1
ATOM 802 C C . GLY A 1 108 ? -14.148 36.531 6.691 1 89.19 108 GLY A C 1
ATOM 803 O O . GLY A 1 108 ? -14.578 37.656 6.945 1 89.19 108 GLY A O 1
ATOM 804 N N . PHE A 1 109 ? -12.984 36.25 6.973 1 91.25 109 PHE A N 1
ATOM 805 C CA . PHE A 1 109 ? -11.945 37.25 7.277 1 91.25 109 PHE A CA 1
ATOM 806 C C . PHE A 1 109 ? -10.602 36.812 6.703 1 91.25 109 PHE A C 1
ATOM 808 O O . PHE A 1 109 ? -10.438 35.625 6.324 1 91.25 109 PHE A O 1
ATOM 815 N N . LYS A 1 110 ? -9.695 37.719 6.668 1 93.81 110 LYS A N 1
ATOM 816 C CA . LYS A 1 110 ? -8.414 37.438 6.023 1 93.81 110 LYS A CA 1
ATOM 817 C C . LYS A 1 110 ? -7.535 36.562 6.914 1 93.81 110 LYS A C 1
ATOM 819 O O . LYS A 1 110 ? -7.215 36.938 8.039 1 93.81 110 LYS A O 1
ATOM 824 N N . VAL A 1 111 ? -7.199 35.406 6.449 1 95.69 111 VAL A N 1
ATOM 825 C CA . VAL A 1 111 ? -6.207 34.5 7.059 1 95.69 111 VAL A CA 1
ATOM 826 C C . VAL A 1 111 ? -4.879 34.625 6.316 1 95.69 111 VAL A C 1
ATOM 828 O O . VAL A 1 111 ? -4.824 34.438 5.098 1 95.69 111 VAL A O 1
ATOM 831 N N . GLU A 1 112 ? -3.9 35 7.051 1 95.38 112 GLU A N 1
ATOM 832 C CA . GLU A 1 112 ? -2.578 35.125 6.445 1 95.38 112 GLU A CA 1
ATOM 833 C C . GLU A 1 112 ? -1.883 33.781 6.328 1 95.38 112 GLU A C 1
ATOM 835 O O . GLU A 1 112 ? -2.053 32.906 7.191 1 95.38 112 GLU A O 1
ATOM 840 N N . PRO A 1 113 ? -1.039 33.625 5.297 1 95.94 113 PRO A N 1
ATOM 841 C CA . PRO A 1 113 ? -0.326 32.344 5.125 1 95.94 113 PRO A CA 1
ATOM 842 C C . PRO A 1 113 ? 0.499 31.969 6.355 1 95.94 113 PRO A C 1
ATOM 844 O O . PRO A 1 113 ? 0.592 30.781 6.695 1 95.94 113 PRO A O 1
ATOM 847 N N . ASP A 1 114 ? 1.018 32.906 7.016 1 93.62 114 ASP A N 1
ATOM 848 C CA . ASP A 1 114 ? 1.875 32.625 8.156 1 93.62 114 ASP A CA 1
ATOM 849 C C . ASP A 1 114 ? 1.051 32.156 9.367 1 93.62 114 ASP A C 1
ATOM 851 O O . ASP A 1 114 ? 1.606 31.766 10.391 1 93.62 114 ASP A O 1
ATOM 855 N N . GLN A 1 115 ? -0.244 32.219 9.234 1 96.19 115 GLN A N 1
ATOM 856 C CA . GLN A 1 115 ? -1.117 31.688 10.281 1 96.19 115 GLN A CA 1
ATOM 857 C C . GLN A 1 115 ? -1.453 30.219 10.047 1 96.19 115 GLN A C 1
ATOM 859 O O . GLN A 1 115 ? -2.053 29.578 10.906 1 96.19 115 GLN A O 1
ATOM 864 N N . VAL A 1 116 ? -1.064 29.703 8.891 1 97.19 116 VAL A N 1
ATOM 865 C CA . VAL A 1 116 ? -1.423 28.344 8.516 1 97.19 116 VAL A CA 1
ATOM 866 C C . VAL A 1 116 ? -0.216 27.422 8.695 1 97.19 116 VAL A C 1
ATOM 868 O O . VAL A 1 116 ? 0.872 27.719 8.195 1 97.19 116 VAL A O 1
ATOM 871 N N . ILE A 1 117 ? -0.462 26.391 9.453 1 96.62 117 ILE A N 1
ATOM 872 C CA . ILE A 1 117 ? 0.555 25.359 9.641 1 96.62 117 ILE A CA 1
ATOM 873 C C . ILE A 1 117 ? 0.096 24.062 8.992 1 96.62 117 ILE A C 1
ATOM 875 O O . ILE A 1 117 ? -0.877 23.453 9.438 1 96.62 117 ILE A O 1
ATOM 879 N N . LEU A 1 118 ? 0.772 23.719 7.934 1 97.25 118 LEU A N 1
ATOM 880 C CA . LEU A 1 118 ? 0.558 22.422 7.301 1 97.25 118 LEU A CA 1
ATOM 881 C C . LEU A 1 118 ? 1.335 21.328 8.023 1 97.25 118 LEU A C 1
ATOM 883 O O . LEU A 1 118 ? 2.176 21.625 8.875 1 97.25 118 LEU A O 1
ATOM 887 N N . SER A 1 119 ? 1.059 20.078 7.656 1 96.62 119 SER A N 1
ATOM 888 C CA . SER A 1 119 ? 1.683 18.953 8.344 1 96.62 119 SER A CA 1
ATOM 889 C C . SER A 1 119 ? 3.203 19.031 8.266 1 96.62 119 SER A C 1
ATOM 891 O O . SER A 1 119 ? 3.898 18.672 9.219 1 96.62 119 SER A O 1
ATOM 893 N N . HIS A 1 120 ? 3.74 19.578 7.188 1 97.81 120 HIS A N 1
ATOM 894 C CA . HIS A 1 120 ? 5.18 19.531 6.941 1 97.81 120 HIS A CA 1
ATOM 895 C C . HIS A 1 120 ? 5.824 20.891 7.238 1 97.81 120 HIS A C 1
ATOM 897 O O . HIS A 1 120 ? 7.035 21.047 7.09 1 97.81 120 HIS A O 1
ATOM 903 N N . SER A 1 121 ? 5.113 21.922 7.711 1 97.31 121 SER A N 1
ATOM 904 C CA . SER A 1 121 ? 5.605 23.281 7.895 1 97.31 121 SER A CA 1
ATOM 905 C C . SER A 1 121 ? 6.844 23.312 8.781 1 97.31 121 SER A C 1
ATOM 907 O O . SER A 1 121 ? 7.812 24 8.484 1 97.31 121 SER A O 1
ATOM 909 N N . PRO A 1 122 ? 6.91 22.453 9.836 1 96.19 122 PRO A N 1
ATOM 910 C CA . PRO A 1 122 ? 8.07 22.531 10.727 1 96.19 122 PRO A CA 1
ATOM 911 C C . PRO A 1 122 ? 9.359 22.062 10.055 1 96.19 122 PRO A C 1
ATOM 913 O O . PRO A 1 122 ? 10.453 22.266 10.594 1 96.19 122 PRO A O 1
ATOM 916 N N . MET A 1 123 ? 9.258 21.453 8.891 1 97.25 123 MET A N 1
ATOM 917 C CA . MET A 1 123 ? 10.453 20.984 8.195 1 97.25 123 MET A CA 1
ATOM 918 C C . MET A 1 123 ? 11.312 22.156 7.727 1 97.25 123 MET A C 1
ATOM 920 O O . MET A 1 123 ? 12.469 21.969 7.336 1 97.25 123 MET A O 1
ATOM 924 N N . LYS A 1 124 ? 10.758 23.344 7.766 1 96 124 LYS A N 1
ATOM 925 C CA . LYS A 1 124 ? 11.539 24.547 7.5 1 96 124 LYS A CA 1
ATOM 926 C C . LYS A 1 124 ? 12.719 24.672 8.453 1 96 124 LYS A C 1
ATOM 928 O O . LYS A 1 124 ? 13.727 25.297 8.141 1 96 124 LYS A O 1
ATOM 933 N N . LEU A 1 125 ? 12.633 24.031 9.586 1 94.5 125 LEU A N 1
ATOM 934 C CA . LEU A 1 125 ? 13.641 24.141 10.633 1 94.5 125 LEU A CA 1
ATOM 935 C C . LEU A 1 125 ? 14.734 23.094 10.438 1 94.5 125 LEU A C 1
ATOM 937 O O . LEU A 1 125 ? 15.719 23.078 11.18 1 94.5 125 LEU A O 1
ATOM 941 N N . PHE A 1 126 ? 14.625 22.203 9.477 1 96.44 126 PHE A N 1
ATOM 942 C CA . PHE A 1 126 ? 15.578 21.125 9.266 1 96.44 126 PHE A CA 1
ATOM 943 C C . PHE A 1 126 ? 16.578 21.484 8.188 1 96.44 126 PHE A C 1
ATOM 945 O O . PHE A 1 126 ? 16.797 20.719 7.246 1 96.44 126 PHE A O 1
ATOM 952 N N . SER A 1 127 ? 17.297 22.562 8.445 1 97.25 127 SER A N 1
ATOM 953 C CA . SER A 1 127 ? 18.188 23.172 7.445 1 97.25 127 SER A CA 1
ATOM 954 C C . SER A 1 127 ? 19.344 22.234 7.098 1 97.25 127 SER A C 1
ATOM 956 O O . SER A 1 127 ? 19.891 22.297 5.992 1 97.25 127 SER A O 1
ATOM 958 N N . GLN A 1 128 ? 19.719 21.344 7.969 1 97.5 128 GLN A N 1
ATOM 959 C CA . GLN A 1 128 ? 20.812 20.406 7.738 1 97.5 128 GLN A CA 1
ATOM 960 C C . GLN A 1 128 ? 20.516 19.469 6.578 1 97.5 128 GLN A C 1
ATOM 962 O O . GLN A 1 128 ? 21.422 18.875 5.992 1 97.5 128 GLN A O 1
ATOM 967 N N . TYR A 1 129 ? 19.281 19.375 6.191 1 98.31 129 TYR A N 1
ATOM 968 C CA . TYR A 1 129 ? 18.906 18.453 5.117 1 98.31 129 TYR A CA 1
ATOM 969 C C . TYR A 1 129 ? 18.547 19.219 3.85 1 98.31 129 TYR A C 1
ATOM 971 O O . TYR A 1 129 ? 18.328 18.609 2.795 1 98.31 129 TYR A O 1
ATOM 979 N N . HIS A 1 130 ? 18.469 20.547 3.895 1 98.62 130 HIS A N 1
ATOM 980 C CA . HIS A 1 130 ? 17.969 21.359 2.793 1 98.62 130 HIS A CA 1
ATOM 981 C C . HIS A 1 130 ? 18.875 21.25 1.569 1 98.62 130 HIS A C 1
ATOM 983 O O . HIS A 1 130 ? 18.406 21.375 0.435 1 98.62 130 HIS A O 1
ATOM 989 N N . GLY A 1 131 ? 20.094 21 1.784 1 98.44 131 GLY A N 1
ATOM 990 C CA . GLY A 1 131 ? 21.047 20.922 0.684 1 98.44 131 GLY A CA 1
ATOM 991 C C . GLY A 1 131 ? 21.203 19.5 0.147 1 98.44 131 GLY A C 1
ATOM 992 O O . GLY A 1 131 ? 21.875 19.297 -0.869 1 98.44 131 GLY A O 1
ATOM 993 N N . LYS A 1 132 ? 20.625 18.547 0.774 1 98.56 132 LYS A N 1
ATOM 994 C CA . LYS A 1 132 ? 20.734 17.141 0.37 1 98.56 132 LYS A CA 1
ATOM 995 C C . LYS A 1 132 ? 19.766 16.828 -0.765 1 98.56 132 LYS A C 1
ATOM 997 O O . LYS A 1 132 ? 18.719 17.469 -0.9 1 98.56 132 LYS A O 1
ATOM 1002 N N . ARG A 1 133 ? 20.125 15.867 -1.564 1 98.69 133 ARG A N 1
ATOM 1003 C CA . ARG A 1 133 ? 19.203 15.359 -2.58 1 98.69 133 ARG A CA 1
ATOM 1004 C C . ARG A 1 133 ? 18.203 14.391 -1.975 1 98.69 133 ARG A C 1
ATOM 1006 O O . ARG A 1 133 ? 18.562 13.281 -1.59 1 98.69 133 ARG A O 1
ATOM 1013 N N . MET A 1 134 ? 16.984 14.836 -1.965 1 98.88 134 MET A N 1
ATOM 1014 C CA . MET A 1 134 ? 15.953 14.078 -1.269 1 98.88 134 MET A CA 1
ATOM 1015 C C . MET A 1 134 ? 14.938 13.508 -2.254 1 98.88 134 MET A C 1
ATOM 1017 O O . MET A 1 134 ? 14.453 14.227 -3.131 1 98.88 134 MET A O 1
ATOM 1021 N N . ILE A 1 135 ? 14.609 12.203 -2.15 1 98.88 135 ILE A N 1
ATOM 1022 C CA . ILE A 1 135 ? 13.414 11.734 -2.846 1 98.88 135 ILE A CA 1
ATOM 1023 C C . ILE A 1 135 ? 12.164 12.203 -2.098 1 98.88 135 ILE A C 1
ATOM 1025 O O . ILE A 1 135 ? 12.078 12.062 -0.875 1 98.88 135 ILE A O 1
ATOM 1029 N N . VAL A 1 136 ? 11.25 12.781 -2.807 1 98.88 136 VAL A N 1
ATOM 1030 C CA . VAL A 1 136 ? 10.078 13.375 -2.178 1 98.88 136 VAL A CA 1
ATOM 1031 C C . VAL A 1 136 ? 8.82 12.617 -2.611 1 98.88 136 VAL A C 1
ATOM 1033 O O . VAL A 1 136 ? 8.695 12.227 -3.773 1 98.88 136 VAL A O 1
ATOM 1036 N N . SER A 1 137 ? 7.957 12.289 -1.621 1 98.69 137 SER A N 1
ATOM 1037 C CA . SER A 1 137 ? 6.719 11.555 -1.857 1 98.69 137 SER A CA 1
ATOM 1038 C C . SER A 1 137 ? 5.512 12.32 -1.334 1 98.69 137 SER A C 1
ATOM 1040 O O . SER A 1 137 ? 5.578 12.938 -0.27 1 98.69 137 SER A O 1
ATOM 1042 N N . GLY A 1 138 ? 4.422 12.305 -2.016 1 98.38 138 GLY A N 1
ATOM 1043 C CA . GLY A 1 138 ? 3.189 13.008 -1.69 1 98.38 138 GLY A CA 1
ATOM 1044 C C . GLY A 1 138 ? 2.355 13.344 -2.912 1 98.38 138 GLY A C 1
ATOM 1045 O O . GLY A 1 138 ? 2.504 12.719 -3.963 1 98.38 138 GLY A O 1
ATOM 1046 N N . GLN A 1 139 ? 1.371 14.266 -2.725 1 98.31 139 GLN A N 1
ATOM 1047 C CA . GLN A 1 139 ? 0.503 14.734 -3.799 1 98.31 139 GLN A CA 1
ATOM 1048 C C . GLN A 1 139 ? 0.412 16.25 -3.811 1 98.31 139 GLN A C 1
ATOM 1050 O O . GLN A 1 139 ? 0.885 16.922 -2.885 1 98.31 139 GLN A O 1
ATOM 1055 N N . GLY A 1 140 ? -0.228 16.781 -4.898 1 97.5 140 GLY A N 1
ATOM 1056 C CA . GLY A 1 140 ? -0.396 18.219 -5.031 1 97.5 140 GLY A CA 1
ATOM 1057 C C . GLY A 1 140 ? 0.86 18.922 -5.508 1 97.5 140 GLY A C 1
ATOM 1058 O O . GLY A 1 140 ? 1.582 18.406 -6.363 1 97.5 140 GLY A O 1
ATOM 1059 N N . PRO A 1 141 ? 0.995 20.156 -5.023 1 97.94 141 PRO A N 1
ATOM 1060 C CA . PRO A 1 141 ? 2.211 20.891 -5.391 1 97.94 141 PRO A CA 1
ATOM 1061 C C . PRO A 1 141 ? 3.43 20.453 -4.582 1 97.94 141 PRO A C 1
ATOM 1063 O O . PRO A 1 141 ? 3.994 21.25 -3.826 1 97.94 141 PRO A O 1
ATOM 1066 N N . LEU A 1 142 ? 3.785 19.312 -4.875 1 98 142 LEU A N 1
ATOM 1067 C CA . LEU A 1 142 ? 4.746 18.578 -4.062 1 98 142 LEU A CA 1
ATOM 1068 C C . LEU A 1 142 ? 6.121 19.234 -4.113 1 98 142 LEU A C 1
ATOM 1070 O O . LEU A 1 142 ? 6.695 19.562 -3.076 1 98 142 LEU A O 1
ATOM 1074 N N . VAL A 1 143 ? 6.645 19.469 -5.285 1 98.5 143 VAL A N 1
ATOM 1075 C CA . VAL A 1 143 ? 7.973 20.031 -5.477 1 98.5 143 VAL A CA 1
ATOM 1076 C C . VAL A 1 143 ? 7.992 21.469 -4.973 1 98.5 143 VAL A C 1
ATOM 1078 O O . VAL A 1 143 ? 8.938 21.891 -4.293 1 98.5 143 VAL A O 1
ATOM 1081 N N . GLU A 1 144 ? 6.93 22.156 -5.273 1 98.25 144 GLU A N 1
ATOM 1082 C CA . GLU A 1 144 ? 6.824 23.531 -4.812 1 98.25 144 GLU A CA 1
ATOM 1083 C C . GLU A 1 144 ? 6.809 23.609 -3.287 1 98.25 144 GLU A C 1
ATOM 1085 O O . GLU A 1 144 ? 7.473 24.469 -2.693 1 98.25 144 GLU A O 1
ATOM 1090 N N . ASN A 1 145 ? 6.055 22.734 -2.67 1 98.38 145 ASN A N 1
ATOM 1091 C CA . ASN A 1 145 ? 6.039 22.688 -1.213 1 98.38 145 ASN A CA 1
ATOM 1092 C C . ASN A 1 145 ? 7.426 22.406 -0.646 1 98.38 145 ASN A C 1
ATOM 1094 O O . ASN A 1 145 ? 7.859 23.062 0.301 1 98.38 145 ASN A O 1
ATOM 1098 N N . ALA A 1 146 ? 8.109 21.469 -1.229 1 98.69 146 ALA A N 1
ATOM 1099 C CA . ALA A 1 146 ? 9.453 21.125 -0.76 1 98.69 146 ALA A CA 1
ATOM 1100 C C . ALA A 1 146 ? 10.391 22.328 -0.881 1 98.69 146 ALA A C 1
ATOM 1102 O O . ALA A 1 146 ? 11.164 22.625 0.034 1 98.69 146 ALA A O 1
ATOM 1103 N N . GLN A 1 147 ? 10.25 23.047 -1.938 1 98.12 147 GLN A N 1
ATOM 1104 C CA . GLN A 1 147 ? 11.102 24.219 -2.168 1 98.12 147 GLN A CA 1
ATOM 1105 C C . GLN A 1 147 ? 10.789 25.328 -1.17 1 98.12 147 GLN A C 1
ATOM 1107 O O . GLN A 1 147 ? 11.695 25.984 -0.649 1 98.12 147 GLN A O 1
ATOM 1112 N N . VAL A 1 148 ? 9.523 25.531 -0.949 1 97.06 148 VAL A N 1
ATOM 1113 C CA . VAL A 1 148 ? 9.102 26.547 0.012 1 97.06 148 VAL A CA 1
ATOM 1114 C C . VAL A 1 148 ? 9.648 26.203 1.396 1 97.06 148 VAL A C 1
ATOM 1116 O O . VAL A 1 148 ? 10 27.094 2.168 1 97.06 148 VAL A O 1
ATOM 1119 N N . LEU A 1 149 ? 9.82 24.953 1.658 1 97.62 149 LEU A N 1
ATOM 1120 C CA . LEU A 1 149 ? 10.352 24.5 2.941 1 97.62 149 LEU A CA 1
ATOM 1121 C C . LEU A 1 149 ? 11.867 24.688 3.004 1 97.62 149 LEU A C 1
ATOM 1123 O O . LEU A 1 149 ? 12.453 24.688 4.086 1 97.62 149 LEU A O 1
ATOM 1127 N N . GLY A 1 150 ? 12.523 24.75 1.853 1 98.38 150 GLY A N 1
ATOM 1128 C CA . GLY A 1 150 ? 13.953 25 1.818 1 98.38 150 GLY A CA 1
ATOM 1129 C C . GLY A 1 150 ? 14.727 23.891 1.115 1 98.38 150 GLY A C 1
ATOM 1130 O O . GLY A 1 150 ? 15.93 24.031 0.874 1 98.38 150 GLY A O 1
ATOM 1131 N N . PHE A 1 151 ? 14.062 22.844 0.701 1 98.75 151 PHE A N 1
ATOM 1132 C CA . PHE A 1 151 ? 14.75 21.734 0.06 1 98.75 151 PHE A CA 1
ATOM 1133 C C . PHE A 1 151 ? 15.094 22.062 -1.388 1 98.75 151 PHE A C 1
ATOM 1135 O O . PHE A 1 151 ? 14.203 22.203 -2.223 1 98.75 151 PHE A O 1
ATOM 1142 N N . LYS A 1 152 ? 16.375 22.031 -1.665 1 97.69 152 LYS A N 1
ATOM 1143 C CA . LYS A 1 152 ? 16.844 22.578 -2.926 1 97.69 152 LYS A CA 1
ATOM 1144 C C . LYS A 1 152 ? 16.922 21.516 -4.008 1 97.69 152 LYS A C 1
ATOM 1146 O O . LYS A 1 152 ? 16.781 21.812 -5.195 1 97.69 152 LYS A O 1
ATOM 1151 N N . ASN A 1 153 ? 17.203 20.344 -3.609 1 98.12 153 ASN A N 1
ATOM 1152 C CA . ASN A 1 153 ? 17.391 19.234 -4.531 1 98.12 153 ASN A CA 1
ATOM 1153 C C . ASN A 1 153 ? 16.438 18.078 -4.223 1 98.12 153 ASN A C 1
ATOM 1155 O O . ASN A 1 153 ? 16.703 17.266 -3.346 1 98.12 153 ASN A O 1
ATOM 1159 N N . VAL A 1 154 ? 15.359 18.062 -5.008 1 98.56 154 VAL A N 1
ATOM 1160 C CA . VAL A 1 154 ? 14.398 17 -4.75 1 98.56 154 VAL A CA 1
ATOM 1161 C C . VAL A 1 154 ? 14.188 16.172 -6.016 1 98.56 154 VAL A C 1
ATOM 1163 O O . VAL A 1 154 ? 14.242 16.703 -7.129 1 98.56 154 VAL A O 1
ATOM 1166 N N . VAL A 1 155 ? 14.016 14.891 -5.816 1 98.62 155 VAL A N 1
ATOM 1167 C CA . VAL A 1 155 ? 13.672 13.938 -6.867 1 98.62 155 VAL A CA 1
ATOM 1168 C C . VAL A 1 155 ? 12.305 13.32 -6.574 1 98.62 155 VAL A C 1
ATOM 1170 O O . VAL A 1 155 ? 12.078 12.781 -5.484 1 98.62 155 VAL A O 1
ATOM 1173 N N . THR A 1 156 ? 11.375 13.445 -7.516 1 98.69 156 THR A N 1
ATOM 1174 C CA . THR A 1 156 ? 10.062 12.844 -7.309 1 98.69 156 THR A CA 1
ATOM 1175 C C . THR A 1 156 ? 10.094 11.344 -7.578 1 98.69 156 THR A C 1
ATOM 1177 O O . THR A 1 156 ? 11 10.852 -8.258 1 98.69 156 THR A O 1
ATOM 1180 N N . VAL A 1 157 ? 9.102 10.68 -7.09 1 98.56 157 VAL A N 1
ATOM 1181 C CA . VAL A 1 157 ? 8.953 9.25 -7.336 1 98.56 157 VAL A CA 1
ATOM 1182 C C . VAL A 1 157 ? 8.828 8.992 -8.836 1 98.56 157 VAL A C 1
ATOM 1184 O O . VAL A 1 157 ? 9.422 8.047 -9.359 1 98.56 157 VAL A O 1
ATOM 1187 N N . ASP A 1 158 ? 8.117 9.836 -9.5 1 97.81 158 ASP A N 1
ATOM 1188 C CA . ASP A 1 158 ? 7.938 9.68 -10.938 1 97.81 158 ASP A CA 1
ATOM 1189 C C . ASP A 1 158 ? 9.266 9.852 -11.68 1 97.81 158 ASP A C 1
ATOM 1191 O O . ASP A 1 158 ? 9.539 9.133 -12.641 1 97.81 158 ASP A O 1
ATOM 1195 N N . GLU A 1 159 ? 10.023 10.812 -11.266 1 97.31 159 GLU A N 1
ATOM 1196 C CA . GLU A 1 159 ? 11.328 11.023 -11.883 1 97.31 159 GLU A CA 1
ATOM 1197 C C . GLU A 1 159 ? 12.227 9.805 -11.688 1 97.31 159 GLU A C 1
ATOM 1199 O O . GLU A 1 159 ? 12.922 9.391 -12.617 1 97.31 159 GLU A O 1
ATOM 1204 N N . LEU A 1 160 ? 12.188 9.305 -10.5 1 97 160 LEU A N 1
ATOM 1205 C CA . LEU A 1 160 ? 13.008 8.133 -10.219 1 97 160 LEU A CA 1
ATOM 1206 C C . LEU A 1 160 ? 12.539 6.934 -11.039 1 97 160 LEU A C 1
ATOM 1208 O O . LEU A 1 160 ? 13.359 6.191 -11.586 1 97 160 LEU A O 1
ATOM 1212 N N . ARG A 1 161 ? 11.281 6.727 -11.117 1 95.69 161 ARG A N 1
ATOM 1213 C CA . ARG A 1 161 ? 10.703 5.648 -11.906 1 95.69 161 ARG A CA 1
ATOM 1214 C C . ARG A 1 161 ? 11.148 5.734 -13.367 1 95.69 161 ARG A C 1
ATOM 1216 O O . ARG A 1 161 ? 11.492 4.723 -13.977 1 95.69 161 ARG A O 1
ATOM 1223 N N . MET A 1 162 ? 11.086 6.938 -13.906 1 94.19 162 MET A N 1
ATOM 1224 C CA . MET A 1 162 ? 11.461 7.152 -15.297 1 94.19 162 MET A CA 1
ATOM 1225 C C . MET A 1 162 ? 12.945 6.879 -15.516 1 94.19 162 MET A C 1
ATOM 1227 O O . MET A 1 162 ? 13.344 6.387 -16.562 1 94.19 162 MET A O 1
ATOM 1231 N N . ALA A 1 163 ? 13.68 7.195 -14.508 1 93.88 163 ALA A N 1
ATOM 1232 C CA . ALA A 1 163 ? 15.117 6.973 -14.602 1 93.88 163 ALA A CA 1
ATOM 1233 C C . ALA A 1 163 ? 15.453 5.484 -14.523 1 93.88 163 ALA A C 1
ATOM 1235 O O . ALA A 1 163 ? 16.422 5.027 -15.133 1 93.88 163 ALA A O 1
ATOM 1236 N N . PHE A 1 164 ? 14.695 4.73 -13.75 1 93.31 164 PHE A N 1
ATOM 1237 C CA . PHE A 1 164 ? 14.93 3.305 -13.547 1 93.31 164 PHE A CA 1
ATOM 1238 C C . PHE A 1 164 ? 13.648 2.51 -13.766 1 93.31 164 PHE A C 1
ATOM 1240 O O . PHE A 1 164 ? 13.117 1.917 -12.828 1 93.31 164 PHE A O 1
ATOM 1247 N N . PRO A 1 165 ? 13.219 2.342 -14.992 1 92.62 165 PRO A N 1
ATOM 1248 C CA . PRO A 1 165 ? 11.922 1.723 -15.266 1 92.62 165 PRO A CA 1
ATOM 1249 C C . PRO A 1 165 ? 11.844 0.275 -14.781 1 92.62 165 PRO A C 1
ATOM 1251 O O . PRO A 1 165 ? 10.758 -0.212 -14.453 1 92.62 165 PRO A O 1
ATOM 1254 N N . VAL A 1 166 ? 12.945 -0.458 -14.648 1 91.12 166 VAL A N 1
ATOM 1255 C CA . VAL A 1 166 ? 12.961 -1.868 -14.273 1 91.12 166 VAL A CA 1
ATOM 1256 C C . VAL A 1 166 ? 12.68 -2.008 -12.781 1 91.12 166 VAL A C 1
ATOM 1258 O O . VAL A 1 166 ? 12.43 -3.111 -12.289 1 91.12 166 VAL A O 1
ATOM 1261 N N . LEU A 1 167 ? 12.695 -0.842 -12.062 1 93.56 167 LEU A N 1
ATOM 1262 C CA . LEU A 1 167 ? 12.453 -0.888 -10.617 1 93.56 167 LEU A CA 1
ATOM 1263 C C . LEU A 1 167 ? 10.961 -0.827 -10.312 1 93.56 167 LEU A C 1
ATOM 1265 O O . LEU A 1 167 ? 10.547 -1.099 -9.188 1 93.56 167 LEU A O 1
ATOM 1269 N N . ASP A 1 168 ? 10.156 -0.444 -11.234 1 94.5 168 ASP A N 1
ATOM 1270 C CA . ASP A 1 168 ? 8.703 -0.381 -11.078 1 94.5 168 ASP A CA 1
ATOM 1271 C C . ASP A 1 168 ? 8.023 -1.517 -11.836 1 94.5 168 ASP A C 1
ATOM 1273 O O . ASP A 1 168 ? 7.52 -1.315 -12.945 1 94.5 168 ASP A O 1
ATOM 1277 N N . MET A 1 169 ? 7.84 -2.643 -11.172 1 92.88 169 MET A N 1
ATOM 1278 C CA . MET A 1 169 ? 7.473 -3.848 -11.906 1 92.88 169 MET A CA 1
ATOM 1279 C C . MET A 1 169 ? 6.117 -4.375 -11.445 1 92.88 169 MET A C 1
ATOM 1281 O O . MET A 1 169 ? 5.578 -5.312 -12.031 1 92.88 169 MET A O 1
ATOM 1285 N N . VAL A 1 170 ? 5.562 -3.771 -10.391 1 96.25 170 VAL A N 1
ATOM 1286 C CA . VAL A 1 170 ? 4.285 -4.285 -9.906 1 96.25 170 VAL A CA 1
ATOM 1287 C C . VAL A 1 170 ? 3.193 -3.986 -10.938 1 96.25 170 VAL A C 1
ATOM 1289 O O . VAL A 1 170 ? 2.385 -4.859 -11.258 1 96.25 170 VAL A O 1
ATOM 1292 N N . ASP A 1 171 ? 3.203 -2.783 -11.438 1 96.56 171 ASP A N 1
ATOM 1293 C CA . ASP A 1 171 ? 2.221 -2.393 -12.445 1 96.56 171 ASP A CA 1
ATOM 1294 C C . ASP A 1 171 ? 2.543 -3.025 -13.797 1 96.56 171 ASP A C 1
ATOM 1296 O O . ASP A 1 171 ? 3.492 -2.615 -14.469 1 96.56 171 ASP A O 1
ATOM 1300 N N . LEU A 1 172 ? 1.737 -3.885 -14.211 1 94.5 172 LEU A N 1
ATOM 1301 C CA . LEU A 1 172 ? 1.954 -4.617 -15.453 1 94.5 172 LEU A CA 1
ATOM 1302 C C . LEU A 1 172 ? 2.045 -3.664 -16.641 1 94.5 172 LEU A C 1
ATOM 1304 O O . LEU A 1 172 ? 2.844 -3.879 -17.547 1 94.5 172 LEU A O 1
ATOM 1308 N N . GLN A 1 173 ? 1.297 -2.635 -16.609 1 94.69 173 GLN A N 1
ATOM 1309 C CA . GLN A 1 173 ? 1.218 -1.718 -17.734 1 94.69 173 GLN A CA 1
ATOM 1310 C C . GLN A 1 173 ? 2.475 -0.856 -17.844 1 94.69 173 GLN A C 1
ATOM 1312 O O . GLN A 1 173 ? 2.742 -0.258 -18.891 1 94.69 173 GLN A O 1
ATOM 1317 N N . ARG A 1 174 ? 3.205 -0.843 -16.797 1 94 174 ARG A N 1
ATOM 1318 C CA . ARG A 1 174 ? 4.367 0.04 -16.766 1 94 174 ARG A CA 1
ATOM 1319 C C . ARG A 1 174 ? 5.66 -0.748 -16.969 1 94 174 ARG A C 1
ATOM 1321 O O . ARG A 1 174 ? 6.742 -0.164 -17.031 1 94 174 ARG A O 1
ATOM 1328 N N . ARG A 1 175 ? 5.527 -2.053 -17.047 1 91.5 175 ARG A N 1
ATOM 1329 C CA . ARG A 1 175 ? 6.719 -2.867 -17.266 1 91.5 175 ARG A CA 1
ATOM 1330 C C . ARG A 1 175 ? 7.352 -2.564 -18.625 1 91.5 175 ARG A C 1
ATOM 1332 O O . ARG A 1 175 ? 6.652 -2.5 -19.641 1 91.5 175 ARG A O 1
ATOM 1339 N N . PRO A 1 176 ? 8.656 -2.383 -18.547 1 88.62 176 PRO A N 1
ATOM 1340 C CA . PRO A 1 176 ? 9.312 -2.162 -19.844 1 88.62 176 PRO A CA 1
ATOM 1341 C C . PRO A 1 176 ? 9.25 -3.389 -20.75 1 88.62 176 PRO A C 1
ATOM 1343 O O . PRO A 1 176 ? 9.344 -4.52 -20.266 1 88.62 176 PRO A O 1
ATOM 1346 N N . LYS A 1 177 ? 9.156 -3.156 -22 1 82.12 177 LYS A N 1
ATOM 1347 C CA . LYS A 1 177 ? 9.102 -4.227 -22.984 1 82.12 177 LYS A CA 1
ATOM 1348 C C . LYS A 1 177 ? 10.5 -4.754 -23.312 1 82.12 177 LYS A C 1
ATOM 1350 O O . LYS A 1 177 ? 10.656 -5.906 -23.719 1 82.12 177 LYS A O 1
ATOM 1355 N N . THR A 1 178 ? 11.398 -3.828 -23.156 1 79.56 178 THR A N 1
ATOM 1356 C CA . THR A 1 178 ? 12.797 -4.188 -23.359 1 79.56 178 THR A CA 1
ATOM 1357 C C . THR A 1 178 ? 13.625 -3.869 -22.125 1 79.56 178 THR A C 1
ATOM 1359 O O . THR A 1 178 ? 13.211 -3.064 -21.281 1 79.56 178 THR A O 1
ATOM 1362 N N . THR A 1 179 ? 14.672 -4.68 -21.953 1 73.75 179 THR A N 1
ATOM 1363 C CA . THR A 1 179 ? 15.539 -4.422 -20.812 1 73.75 179 THR A CA 1
ATOM 1364 C C . THR A 1 179 ? 16.422 -3.207 -21.062 1 73.75 179 THR A C 1
ATOM 1366 O O . THR A 1 179 ? 17.312 -3.246 -21.906 1 73.75 179 THR A O 1
ATOM 1369 N N . PRO A 1 180 ? 16.078 -2.195 -20.328 1 75.44 180 PRO A N 1
ATOM 1370 C CA . PRO A 1 180 ? 16.953 -1.03 -20.516 1 75.44 180 PRO A CA 1
ATOM 1371 C C . PRO A 1 180 ? 18.344 -1.229 -19.891 1 75.44 180 PRO A C 1
ATOM 1373 O O . PRO A 1 180 ? 18.516 -2.062 -19 1 75.44 180 PRO A O 1
ATOM 1376 N N . LEU A 1 181 ? 19.328 -0.535 -20.406 1 73.5 181 LEU A N 1
ATOM 1377 C CA . LEU A 1 181 ? 20.672 -0.553 -19.828 1 73.5 181 LEU A CA 1
ATOM 1378 C C . LEU A 1 181 ? 20.688 0.113 -18.453 1 73.5 181 LEU A C 1
ATOM 1380 O O . LEU A 1 181 ? 20 1.118 -18.234 1 73.5 181 LEU A O 1
ATOM 1384 N N . PRO A 1 182 ? 21.375 -0.592 -17.578 1 74.31 182 PRO A N 1
ATOM 1385 C CA . PRO A 1 182 ? 21.484 0.036 -16.266 1 74.31 182 PRO A CA 1
ATOM 1386 C C . PRO A 1 182 ? 22.047 1.451 -16.328 1 74.31 182 PRO A C 1
ATOM 1388 O O . PRO A 1 182 ? 22.969 1.715 -17.094 1 74.31 182 PRO A O 1
ATOM 1391 N N . ARG A 1 183 ? 21.344 2.32 -15.68 1 79.19 183 ARG A N 1
ATOM 1392 C CA . ARG A 1 183 ? 21.828 3.697 -15.602 1 79.19 183 ARG A CA 1
ATOM 1393 C C . ARG A 1 183 ? 22.859 3.855 -14.492 1 79.19 183 ARG A C 1
ATOM 1395 O O . ARG A 1 183 ? 22.703 3.295 -13.406 1 79.19 183 ARG A O 1
ATOM 1402 N N . ASN A 1 184 ? 24 4.559 -14.852 1 76.94 184 ASN A N 1
ATOM 1403 C CA . ASN A 1 184 ? 25.031 4.773 -13.852 1 76.94 184 ASN A CA 1
ATOM 1404 C C . ASN A 1 184 ? 25.297 6.262 -13.617 1 76.94 184 ASN A C 1
ATOM 1406 O O . ASN A 1 184 ? 26.219 6.629 -12.898 1 76.94 184 ASN A O 1
ATOM 1410 N N . ASP A 1 185 ? 24.5 7.102 -14.109 1 87.56 185 ASP A N 1
ATOM 1411 C CA . ASP A 1 185 ? 24.781 8.531 -14.031 1 87.56 185 ASP A CA 1
ATOM 1412 C C . ASP A 1 185 ? 23.734 9.25 -13.164 1 87.56 185 ASP A C 1
ATOM 1414 O O . ASP A 1 185 ? 23.672 10.477 -13.148 1 87.56 185 ASP A O 1
ATOM 1418 N N . PHE A 1 186 ? 23 8.484 -12.484 1 92.5 186 PHE A N 1
ATOM 1419 C CA . PHE A 1 186 ? 22 9.117 -11.633 1 92.5 186 PHE A CA 1
ATOM 1420 C C . PHE A 1 186 ? 22.609 9.484 -10.281 1 92.5 186 PHE A C 1
ATOM 1422 O O . PHE A 1 186 ? 23.156 8.633 -9.586 1 92.5 186 PHE A O 1
ATOM 1429 N N . PRO A 1 187 ? 22.516 10.789 -9.969 1 94.75 187 PRO A N 1
ATOM 1430 C CA . PRO A 1 187 ? 23.109 11.18 -8.688 1 94.75 187 PRO A CA 1
ATOM 1431 C C . PRO A 1 187 ? 22.484 10.445 -7.504 1 94.75 187 PRO A C 1
ATOM 1433 O O . PRO A 1 187 ? 21.266 10.211 -7.492 1 94.75 187 PRO A O 1
ATOM 1436 N N . ALA A 1 188 ? 23.344 10.203 -6.543 1 96.44 188 ALA A N 1
ATOM 1437 C CA . ALA A 1 188 ? 22.875 9.453 -5.379 1 96.44 188 ALA A CA 1
ATOM 1438 C C . ALA A 1 188 ? 21.844 10.25 -4.582 1 96.44 188 ALA A C 1
ATOM 1440 O O . ALA A 1 188 ? 22 11.461 -4.398 1 96.44 188 ALA A O 1
ATOM 1441 N N . ILE A 1 189 ? 20.844 9.625 -4.176 1 98.19 189 ILE A N 1
ATOM 1442 C CA . ILE A 1 189 ? 19.844 10.195 -3.271 1 98.19 189 ILE A CA 1
ATOM 1443 C C . ILE A 1 189 ? 20.375 10.148 -1.838 1 98.19 189 ILE A C 1
ATOM 1445 O O . ILE A 1 189 ? 20.969 9.156 -1.424 1 98.19 189 ILE A O 1
ATOM 1449 N N . GLU A 1 190 ? 20.062 11.188 -1.12 1 98.75 190 GLU A N 1
ATOM 1450 C CA . GLU A 1 190 ? 20.719 11.32 0.176 1 98.75 190 GLU A CA 1
ATOM 1451 C C . GLU A 1 190 ? 19.719 11.227 1.319 1 98.75 190 GLU A C 1
ATOM 1453 O O . GLU A 1 190 ? 20.094 11.234 2.49 1 98.75 190 GLU A O 1
ATOM 1458 N N . GLY A 1 191 ? 18.5 11.125 1.053 1 98.75 191 GLY A N 1
ATOM 1459 C CA . GLY A 1 191 ? 17.469 11.008 2.074 1 98.75 191 GLY A CA 1
ATOM 1460 C C . GLY A 1 191 ? 16.062 10.891 1.502 1 98.75 191 GLY A C 1
ATOM 1461 O O . GLY A 1 191 ? 15.883 10.93 0.284 1 98.75 191 GLY A O 1
ATOM 1462 N N . VAL A 1 192 ? 15.086 10.695 2.393 1 98.88 192 VAL A N 1
ATOM 1463 C CA . VAL A 1 192 ? 13.695 10.492 2.018 1 98.88 192 VAL A CA 1
ATOM 1464 C C . VAL A 1 192 ? 12.82 11.547 2.688 1 98.88 192 VAL A C 1
ATOM 1466 O O . VAL A 1 192 ? 12.906 11.766 3.898 1 98.88 192 VAL A O 1
ATOM 1469 N N . LEU A 1 193 ? 12.078 12.219 1.876 1 98.81 193 LEU A N 1
ATOM 1470 C CA . LEU A 1 193 ? 11.148 13.25 2.324 1 98.81 193 LEU A CA 1
ATOM 1471 C C . LEU A 1 193 ? 9.703 12.844 2.045 1 98.81 193 LEU A C 1
ATOM 1473 O O . LEU A 1 193 ? 9.273 12.844 0.891 1 98.81 193 LEU A O 1
ATOM 1477 N N . LEU A 1 194 ? 8.969 12.508 3.135 1 98.75 194 LEU A N 1
ATOM 1478 C CA . LEU A 1 194 ? 7.582 12.062 3.035 1 98.75 194 LEU A CA 1
ATOM 1479 C C . LEU A 1 194 ? 6.625 13.164 3.482 1 98.75 194 LEU A C 1
ATOM 1481 O O . LEU A 1 194 ? 6.344 13.297 4.676 1 98.75 194 LEU A O 1
ATOM 1485 N N . LEU A 1 195 ? 5.984 13.883 2.484 1 98.19 195 LEU A N 1
ATOM 1486 C CA . LEU A 1 195 ? 5.262 15.109 2.793 1 98.19 195 LEU A CA 1
ATOM 1487 C C . LEU A 1 195 ? 3.768 14.852 2.924 1 98.19 195 LEU A C 1
ATOM 1489 O O . LEU A 1 195 ? 3.025 15.695 3.432 1 98.19 195 LEU A O 1
ATOM 1493 N N . GLY A 1 196 ? 3.35 13.75 2.473 1 97.38 196 GLY A N 1
ATOM 1494 C CA . GLY A 1 196 ? 1.941 13.383 2.49 1 97.38 196 GLY A CA 1
ATOM 1495 C C . GLY A 1 196 ? 1.65 12.086 1.765 1 97.38 196 GLY A C 1
ATOM 1496 O O . GLY A 1 196 ? 2.566 11.422 1.273 1 97.38 196 GLY A O 1
ATOM 1497 N N . GLU A 1 197 ? 0.359 11.75 1.667 1 96.44 197 GLU A N 1
ATOM 1498 C CA . GLU A 1 197 ? -0.049 10.508 1.013 1 96.44 197 GLU A CA 1
ATOM 1499 C C . GLU A 1 197 ? 0.298 10.531 -0.473 1 96.44 197 GLU A C 1
ATOM 1501 O O . GLU A 1 197 ? -0.133 11.422 -1.204 1 96.44 197 GLU A O 1
ATOM 1506 N N . PRO A 1 198 ? 1.039 9.547 -0.877 1 98.38 198 PRO A N 1
ATOM 1507 C CA . PRO A 1 198 ? 1.2 9.422 -2.328 1 98.38 198 PRO A CA 1
ATOM 1508 C C . PRO A 1 198 ? 0.077 8.617 -2.977 1 98.38 198 PRO A C 1
ATOM 1510 O O . PRO A 1 198 ? -0.873 8.219 -2.299 1 98.38 198 PRO A O 1
ATOM 1513 N N . VAL A 1 199 ? 0.139 8.523 -4.281 1 98.06 199 VAL A N 1
ATOM 1514 C CA . VAL A 1 199 ? -0.671 7.562 -5.016 1 98.06 199 VAL A CA 1
ATOM 1515 C C . VAL A 1 199 ? 0.225 6.473 -5.602 1 98.06 199 VAL A C 1
ATOM 1517 O O . VAL A 1 199 ? 1.451 6.543 -5.484 1 98.06 199 VAL A O 1
ATOM 1520 N N . ARG A 1 200 ? -0.45 5.461 -6.082 1 98.25 200 ARG A N 1
ATOM 1521 C CA . ARG A 1 200 ? 0.312 4.32 -6.578 1 98.25 200 ARG A CA 1
ATOM 1522 C C . ARG A 1 200 ? 1.292 3.816 -5.523 1 98.25 200 ARG A C 1
ATOM 1524 O O . ARG A 1 200 ? 2.5 3.773 -5.762 1 98.25 200 ARG A O 1
ATOM 1531 N N . TRP A 1 201 ? 0.715 3.404 -4.441 1 98.88 201 TRP A N 1
ATOM 1532 C CA . TRP A 1 201 ? 1.523 3.021 -3.287 1 98.88 201 TRP A CA 1
ATOM 1533 C C . TRP A 1 201 ? 2.51 1.919 -3.656 1 98.88 201 TRP A C 1
ATOM 1535 O O . TRP A 1 201 ? 3.615 1.86 -3.113 1 98.88 201 TRP A O 1
ATOM 1545 N N . GLU A 1 202 ? 2.139 1.007 -4.582 1 98.69 202 GLU A N 1
ATOM 1546 C CA . GLU A 1 202 ? 3.051 -0.058 -4.988 1 98.69 202 GLU A CA 1
ATOM 1547 C C . GLU A 1 202 ? 4.355 0.513 -5.531 1 98.69 202 GLU A C 1
ATOM 1549 O O . GLU A 1 202 ? 5.438 -0.009 -5.242 1 98.69 202 GLU A O 1
ATOM 1554 N N . THR A 1 203 ? 4.234 1.585 -6.293 1 98.5 203 THR A N 1
ATOM 1555 C CA . THR A 1 203 ? 5.402 2.232 -6.875 1 98.5 203 THR A CA 1
ATOM 1556 C C . THR A 1 203 ? 6.16 3.035 -5.824 1 98.5 203 THR A C 1
ATOM 1558 O O . THR A 1 203 ? 7.379 2.902 -5.691 1 98.5 203 THR A O 1
ATOM 1561 N N . SER A 1 204 ? 5.414 3.832 -5.086 1 98.81 204 SER A N 1
ATOM 1562 C CA . SER A 1 204 ? 6.039 4.699 -4.09 1 98.81 204 SER A CA 1
ATOM 1563 C C . SER A 1 204 ? 6.758 3.889 -3.018 1 98.81 204 SER A C 1
ATOM 1565 O O . SER A 1 204 ? 7.906 4.176 -2.682 1 98.81 204 SER A O 1
ATOM 1567 N N . LEU A 1 205 ? 6.121 2.846 -2.512 1 98.88 205 LEU A N 1
ATOM 1568 C CA . LEU A 1 205 ? 6.719 1.994 -1.491 1 98.88 205 LEU A CA 1
ATOM 1569 C C . LEU A 1 205 ? 7.953 1.281 -2.035 1 98.88 205 LEU A C 1
ATOM 1571 O O . LEU A 1 205 ? 9 1.26 -1.383 1 98.88 205 LEU A O 1
ATOM 1575 N N . GLN A 1 206 ? 7.816 0.708 -3.229 1 98.12 206 GLN A N 1
ATOM 1576 C CA . GLN A 1 206 ? 8.922 -0.031 -3.832 1 98.12 206 GLN A CA 1
ATOM 1577 C C . GLN A 1 206 ? 10.148 0.859 -4.008 1 98.12 206 GLN A C 1
ATOM 1579 O O . GLN A 1 206 ? 11.258 0.476 -3.627 1 98.12 206 GLN A O 1
ATOM 1584 N N . LEU A 1 207 ? 9.961 2.035 -4.555 1 98.06 207 LEU A N 1
ATOM 1585 C CA . LEU A 1 207 ? 11.086 2.887 -4.902 1 98.06 207 LEU A CA 1
ATOM 1586 C C . LEU A 1 207 ? 11.727 3.488 -3.654 1 98.06 207 LEU A C 1
ATOM 1588 O O . LEU A 1 207 ? 12.945 3.654 -3.59 1 98.06 207 LEU A O 1
ATOM 1592 N N . ILE A 1 208 ? 10.922 3.838 -2.701 1 98.69 208 ILE A N 1
ATOM 1593 C CA . ILE A 1 208 ? 11.469 4.332 -1.44 1 98.69 208 ILE A CA 1
ATOM 1594 C C . ILE A 1 208 ? 12.289 3.232 -0.771 1 98.69 208 ILE A C 1
ATOM 1596 O O . ILE A 1 208 ? 13.398 3.486 -0.283 1 98.69 208 ILE A O 1
ATOM 1600 N N . MET A 1 209 ? 11.812 2.006 -0.766 1 97.69 209 MET A N 1
ATOM 1601 C CA . MET A 1 209 ? 12.562 0.867 -0.24 1 97.69 209 MET A CA 1
ATOM 1602 C C . MET A 1 209 ? 13.883 0.687 -0.988 1 97.69 209 MET A C 1
ATOM 1604 O O . MET A 1 209 ? 14.922 0.445 -0.372 1 97.69 209 MET A O 1
ATOM 1608 N N . ASP A 1 210 ? 13.797 0.796 -2.303 1 96.5 210 ASP A N 1
ATOM 1609 C CA . ASP A 1 210 ? 15 0.643 -3.105 1 96.5 210 ASP A CA 1
ATOM 1610 C C . ASP A 1 210 ? 16.062 1.675 -2.713 1 96.5 210 ASP A C 1
ATOM 1612 O O . ASP A 1 210 ? 17.25 1.351 -2.607 1 96.5 210 ASP A O 1
ATOM 1616 N N . VAL A 1 211 ? 15.617 2.877 -2.512 1 97.69 211 VAL A N 1
ATOM 1617 C CA . VAL A 1 211 ? 16.531 3.949 -2.127 1 97.69 211 VAL A CA 1
ATOM 1618 C C . VAL A 1 211 ? 17.156 3.635 -0.772 1 97.69 211 VAL A C 1
ATOM 1620 O O . VAL A 1 211 ? 18.375 3.75 -0.603 1 97.69 211 VAL A O 1
ATOM 1623 N N . LEU A 1 212 ? 16.391 3.215 0.147 1 97.88 212 LEU A N 1
ATOM 1624 C CA . LEU A 1 212 ? 16.875 2.924 1.492 1 97.88 212 LEU A CA 1
ATOM 1625 C C . LEU A 1 212 ? 17.812 1.723 1.484 1 97.88 212 LEU A C 1
ATOM 1627 O O . LEU A 1 212 ? 18.875 1.753 2.117 1 97.88 212 LEU A O 1
ATOM 1631 N N . LEU A 1 213 ? 17.453 0.697 0.731 1 95.69 213 LEU A N 1
ATOM 1632 C CA . LEU A 1 213 ? 18.203 -0.559 0.747 1 95.69 213 LEU A CA 1
ATOM 1633 C C . LEU A 1 213 ? 19.484 -0.438 -0.059 1 95.69 213 LEU A C 1
ATOM 1635 O O . LEU A 1 213 ? 20.406 -1.236 0.117 1 95.69 213 LEU A O 1
ATOM 1639 N N . SER A 1 214 ? 19.594 0.552 -0.966 1 94.56 214 SER A N 1
ATOM 1640 C CA . SER A 1 214 ? 20.781 0.745 -1.797 1 94.56 214 SER A CA 1
ATOM 1641 C C . SER A 1 214 ? 21.625 1.913 -1.295 1 94.56 214 SER A C 1
ATOM 1643 O O . SER A 1 214 ? 22.594 2.316 -1.951 1 94.56 214 SER A O 1
ATOM 1645 N N . ASN A 1 215 ? 21.234 2.418 -0.23 1 95.94 215 ASN A N 1
ATOM 1646 C CA . ASN A 1 215 ? 21.906 3.584 0.324 1 95.94 215 ASN A CA 1
ATOM 1647 C C . ASN A 1 215 ? 21.984 4.723 -0.688 1 95.94 215 ASN A C 1
ATOM 1649 O O . ASN A 1 215 ? 23.047 5.316 -0.884 1 95.94 215 ASN A O 1
ATOM 1653 N N . GLY A 1 216 ? 20.875 4.895 -1.366 1 96.75 216 GLY A N 1
ATOM 1654 C CA . GLY A 1 216 ? 20.75 6.066 -2.219 1 96.75 216 GLY A CA 1
ATOM 1655 C C . GLY A 1 216 ? 21.109 5.793 -3.666 1 96.75 216 GLY A C 1
ATOM 1656 O O . GLY A 1 216 ? 21.094 6.699 -4.5 1 96.75 216 GLY A O 1
ATOM 1657 N N . ASN A 1 217 ? 21.422 4.57 -4.023 1 93.56 217 ASN A N 1
ATOM 1658 C CA . ASN A 1 217 ? 21.797 4.207 -5.387 1 93.56 217 ASN A CA 1
ATOM 1659 C C . ASN A 1 217 ? 20.906 3.088 -5.93 1 93.56 217 ASN A C 1
ATOM 1661 O O . ASN A 1 217 ? 21.375 1.958 -6.105 1 93.56 217 ASN A O 1
ATOM 1665 N N . PRO A 1 218 ? 19.672 3.615 -6.254 1 86.94 218 PRO A N 1
ATOM 1666 C CA . PRO A 1 218 ? 18.766 2.564 -6.699 1 86.94 218 PRO A CA 1
ATOM 1667 C C . PRO A 1 218 ? 19.234 1.859 -7.965 1 86.94 218 PRO A C 1
ATOM 1669 O O . PRO A 1 218 ? 19.875 2.484 -8.82 1 86.94 218 PRO A O 1
ATOM 1672 N N . GLY A 1 219 ? 19.328 0.659 -8.078 1 77.81 219 GLY A N 1
ATOM 1673 C CA . GLY A 1 219 ? 19.828 -0.149 -9.18 1 77.81 219 GLY A CA 1
ATOM 1674 C C . GLY A 1 219 ? 21.047 -0.971 -8.797 1 77.81 219 GLY A C 1
ATOM 1675 O O . GLY A 1 219 ? 21.484 -1.832 -9.562 1 77.81 219 GLY A O 1
ATOM 1676 N N . THR A 1 220 ? 21.531 -0.412 -7.707 1 79.88 220 THR A N 1
ATOM 1677 C CA . THR A 1 220 ? 22.672 -1.18 -7.23 1 79.88 220 THR A CA 1
ATOM 1678 C C . THR A 1 220 ? 22.25 -2.148 -6.129 1 79.88 220 THR A C 1
ATOM 1680 O O . THR A 1 220 ? 21.25 -1.917 -5.438 1 79.88 220 THR A O 1
ATOM 1683 N N . GLY A 1 221 ? 22.656 -3.373 -6.156 1 73.88 221 GLY A N 1
ATOM 1684 C CA . GLY A 1 221 ? 22.359 -4.344 -5.117 1 73.88 221 GLY A CA 1
ATOM 1685 C C . GLY A 1 221 ? 23.438 -4.434 -4.051 1 73.88 221 GLY A C 1
ATOM 1686 O O . GLY A 1 221 ? 24.625 -4.453 -4.367 1 73.88 221 GLY A O 1
ATOM 1687 N N . LEU A 1 222 ? 22.906 -4.137 -2.803 1 73.94 222 LEU A N 1
ATOM 1688 C CA . LEU A 1 222 ? 23.828 -4.328 -1.682 1 73.94 222 LEU A CA 1
ATOM 1689 C C . LEU A 1 222 ? 23.594 -5.684 -1.02 1 73.94 222 LEU A C 1
ATOM 1691 O O . LEU A 1 222 ? 22.484 -6.191 -1.006 1 73.94 222 LEU A O 1
ATOM 1695 N N . ALA A 1 223 ? 24.672 -6.176 -0.498 1 70.69 223 ALA A N 1
ATOM 1696 C CA . ALA A 1 223 ? 24.594 -7.477 0.16 1 70.69 223 ALA A CA 1
ATOM 1697 C C . ALA A 1 223 ? 23.797 -7.398 1.454 1 70.69 223 ALA A C 1
ATOM 1699 O O . ALA A 1 223 ? 23.031 -8.312 1.779 1 70.69 223 ALA A O 1
ATOM 1700 N N . THR A 1 224 ? 24.109 -6.258 2.117 1 82.81 224 THR A N 1
ATOM 1701 C CA . THR A 1 224 ? 23.391 -6.039 3.373 1 82.81 224 THR A CA 1
ATOM 1702 C C . THR A 1 224 ? 22.703 -4.676 3.379 1 82.81 224 THR A C 1
ATOM 1704 O O . THR A 1 224 ? 23.281 -3.689 2.906 1 82.81 224 THR A O 1
ATOM 1707 N N . ALA A 1 225 ? 21.562 -4.719 3.973 1 87.88 225 ALA A N 1
ATOM 1708 C CA . ALA A 1 225 ? 20.828 -3.461 4.09 1 87.88 225 ALA A CA 1
ATOM 1709 C C . ALA A 1 225 ? 21.578 -2.473 4.98 1 87.88 225 ALA A C 1
ATOM 1711 O O . ALA A 1 225 ? 22 -2.824 6.086 1 87.88 225 ALA A O 1
ATOM 1712 N N . PRO A 1 226 ? 21.719 -1.321 4.484 1 93.31 226 PRO A N 1
ATOM 1713 C CA . PRO A 1 226 ? 22.406 -0.325 5.312 1 93.31 226 PRO A CA 1
ATOM 1714 C C . PRO A 1 226 ? 21.641 0.031 6.574 1 93.31 226 PRO A C 1
ATOM 1716 O O . PRO A 1 226 ? 20.406 0.179 6.531 1 93.31 226 PRO A O 1
ATOM 1719 N N . TYR A 1 227 ? 22.5 0.194 7.695 1 95.25 227 TYR A N 1
ATOM 1720 C CA . TYR A 1 227 ? 21.922 0.609 8.969 1 95.25 227 TYR A CA 1
ATOM 1721 C C . TYR A 1 227 ? 22.969 1.272 9.852 1 95.25 227 TYR A C 1
ATOM 1723 O O . TYR A 1 227 ? 24.031 0.695 10.109 1 95.25 227 TYR A O 1
ATOM 1731 N N . PRO A 1 228 ? 22.781 2.406 10.32 1 95.81 228 PRO A N 1
ATOM 1732 C CA . PRO A 1 228 ? 21.547 3.17 10.094 1 95.81 228 PRO A CA 1
ATOM 1733 C C . PRO A 1 228 ? 21.328 3.51 8.617 1 95.81 228 PRO A C 1
ATOM 1735 O O . PRO A 1 228 ? 22.297 3.648 7.863 1 95.81 228 PRO A O 1
ATOM 1738 N N . HIS A 1 229 ? 20.109 3.514 8.227 1 97.94 229 HIS A N 1
ATOM 1739 C CA . HIS A 1 229 ? 19.734 3.865 6.859 1 97.94 229 HIS A CA 1
ATOM 1740 C C . HIS A 1 229 ? 19.734 5.375 6.66 1 97.94 229 HIS A C 1
ATOM 1742 O O . HIS A 1 229 ? 20 6.133 7.598 1 97.94 229 HIS A O 1
ATOM 1748 N N . LEU A 1 230 ? 19.5 5.816 5.395 1 98.5 230 LEU A N 1
ATOM 1749 C CA . LEU A 1 230 ? 19.422 7.227 5.031 1 98.5 230 LEU A CA 1
ATOM 1750 C C . LEU A 1 230 ? 18.375 7.945 5.875 1 98.5 230 LEU A C 1
ATOM 1752 O O . LEU A 1 230 ? 17.422 7.324 6.344 1 98.5 230 LEU A O 1
ATOM 1756 N N . PRO A 1 231 ? 18.547 9.227 6.109 1 98.62 231 PRO A N 1
ATOM 1757 C CA . PRO A 1 231 ? 17.562 9.977 6.891 1 98.62 231 PRO A CA 1
ATOM 1758 C C . PRO A 1 231 ? 16.188 9.992 6.234 1 98.62 231 PRO A C 1
ATOM 1760 O O . PRO A 1 231 ? 16.078 10.156 5.016 1 98.62 231 PRO A O 1
ATOM 1763 N N . VAL A 1 232 ? 15.195 9.805 7.086 1 98.75 232 VAL A N 1
ATOM 1764 C CA . VAL A 1 232 ? 13.805 9.852 6.656 1 98.75 232 VAL A CA 1
ATOM 1765 C C . VAL A 1 232 ? 13.055 10.922 7.457 1 98.75 232 VAL A C 1
ATOM 1767 O O . VAL A 1 232 ? 13.047 10.891 8.688 1 98.75 232 VAL A O 1
ATOM 1770 N N . LEU A 1 233 ? 12.531 11.906 6.773 1 98.31 233 LEU A N 1
ATOM 1771 C CA . LEU A 1 233 ? 11.633 12.898 7.352 1 98.31 233 LEU A CA 1
ATOM 1772 C C . LEU A 1 233 ? 10.195 12.672 6.895 1 98.31 233 LEU A C 1
ATOM 1774 O O . LEU A 1 233 ? 9.938 12.492 5.699 1 98.31 233 LEU A O 1
ATOM 1778 N N . ALA A 1 234 ? 9.281 12.617 7.848 1 97.94 234 ALA A N 1
ATOM 1779 C CA . ALA A 1 234 ? 7.891 12.344 7.504 1 97.94 234 ALA A CA 1
ATOM 1780 C C . ALA A 1 234 ? 6.953 13.328 8.195 1 97.94 234 ALA A C 1
ATOM 1782 O O . ALA A 1 234 ? 7.297 13.898 9.234 1 97.94 234 ALA A O 1
ATOM 1783 N N . SER A 1 235 ? 5.844 13.555 7.539 1 96.81 235 SER A N 1
ATOM 1784 C CA . SER A 1 235 ? 4.809 14.391 8.141 1 96.81 235 SER A CA 1
ATOM 1785 C C . SER A 1 235 ? 3.453 13.695 8.109 1 96.81 235 SER A C 1
ATOM 1787 O O . SER A 1 235 ? 3.23 12.789 7.309 1 96.81 235 SER A O 1
ATOM 1789 N N . ASN A 1 236 ? 2.576 14.039 9.047 1 94 236 ASN A N 1
ATOM 1790 C CA . ASN A 1 236 ? 1.222 13.5 9.148 1 94 236 ASN A CA 1
ATOM 1791 C C . ASN A 1 236 ? 1.229 12.008 9.469 1 94 236 ASN A C 1
ATOM 1793 O O . ASN A 1 236 ? 1.292 11.18 8.562 1 94 236 ASN A O 1
ATOM 1797 N N . MET A 1 237 ? 1.011 11.703 10.672 1 89.19 237 MET A N 1
ATOM 1798 C CA . MET A 1 237 ? 1.042 10.305 11.109 1 89.19 237 MET A CA 1
ATOM 1799 C C . MET A 1 237 ? -0.37 9.766 11.289 1 89.19 237 MET A C 1
ATOM 1801 O O . MET A 1 237 ? -0.549 8.617 11.711 1 89.19 237 MET A O 1
ATOM 1805 N N . ASP A 1 238 ? -1.349 10.562 10.891 1 87.06 238 ASP A N 1
ATOM 1806 C CA . ASP A 1 238 ? -2.727 10.102 11.055 1 87.06 238 ASP A CA 1
ATOM 1807 C C . ASP A 1 238 ? -2.994 8.859 10.203 1 87.06 238 ASP A C 1
ATOM 1809 O O . ASP A 1 238 ? -2.785 8.875 8.984 1 87.06 238 ASP A O 1
ATOM 1813 N N . LEU A 1 239 ? -3.518 7.859 10.906 1 91.94 239 LEU A N 1
ATOM 1814 C CA . LEU A 1 239 ? -3.857 6.641 10.18 1 91.94 239 LEU A CA 1
ATOM 1815 C C . LEU A 1 239 ? -5.094 6.844 9.32 1 91.94 239 LEU A C 1
ATOM 1817 O O . LEU A 1 239 ? -5.121 6.43 8.156 1 91.94 239 LEU A O 1
ATOM 1821 N N . LEU A 1 240 ? -6.051 7.477 9.961 1 88.62 240 LEU A N 1
ATOM 1822 C CA . LEU A 1 240 ? -7.352 7.672 9.336 1 88.62 240 LEU A CA 1
ATOM 1823 C C . LEU A 1 240 ? -7.82 9.117 9.492 1 88.62 240 LEU A C 1
ATOM 1825 O O . LEU A 1 240 ? -7.348 9.836 10.375 1 88.62 240 LEU A O 1
ATOM 1829 N N . TRP A 1 241 ? -8.664 9.547 8.602 1 81.69 241 TRP A N 1
ATOM 1830 C CA . TRP A 1 241 ? -9.336 10.836 8.703 1 81.69 241 TRP A CA 1
ATOM 1831 C C . TRP A 1 241 ? -10.766 10.758 8.18 1 81.69 241 TRP A C 1
ATOM 1833 O O . TRP A 1 241 ? -11.094 9.852 7.41 1 81.69 241 TRP A O 1
ATOM 1843 N N . MET A 1 242 ? -11.57 11.594 8.703 1 74.31 242 MET A N 1
ATOM 1844 C CA . MET A 1 242 ? -12.977 11.578 8.32 1 74.31 242 MET A CA 1
ATOM 1845 C C . MET A 1 242 ? -13.234 12.508 7.141 1 74.31 242 MET A C 1
ATOM 1847 O O . MET A 1 242 ? -13.008 13.711 7.234 1 74.31 242 MET A O 1
ATOM 1851 N N . ALA A 1 243 ? -13.641 11.93 6.062 1 75.62 243 ALA A N 1
ATOM 1852 C CA . ALA A 1 243 ? -14.125 12.68 4.906 1 75.62 243 ALA A CA 1
ATOM 1853 C C . ALA A 1 243 ? -15.648 12.727 4.875 1 75.62 243 ALA A C 1
ATOM 1855 O O . ALA A 1 243 ? -16.297 12.812 5.918 1 75.62 243 ALA A O 1
ATOM 1856 N N . GLU A 1 244 ? -16.188 12.797 3.686 1 72.19 244 GLU A N 1
ATOM 1857 C CA . GLU A 1 244 ? -17.641 12.844 3.523 1 72.19 244 GLU A CA 1
ATOM 1858 C C . GLU A 1 244 ? -18.281 11.484 3.807 1 72.19 244 GLU A C 1
ATOM 1860 O O . GLU A 1 244 ? -19.438 11.398 4.215 1 72.19 244 GLU A O 1
ATOM 1865 N N . ALA A 1 245 ? -17.516 10.461 3.639 1 72 245 ALA A N 1
ATOM 1866 C CA . ALA A 1 245 ? -18.016 9.109 3.852 1 72 245 ALA A CA 1
ATOM 1867 C C . ALA A 1 245 ? -18.266 8.844 5.332 1 72 245 ALA A C 1
ATOM 1869 O O . ALA A 1 245 ? -17.641 9.461 6.195 1 72 245 ALA A O 1
ATOM 1870 N N . LYS A 1 246 ? -19.141 7.898 5.566 1 73.88 246 LYS A N 1
ATOM 1871 C CA . LYS A 1 246 ? -19.438 7.5 6.938 1 73.88 246 LYS A CA 1
ATOM 1872 C C . LYS A 1 246 ? -18.266 6.75 7.562 1 73.88 246 LYS A C 1
ATOM 1874 O O . LYS A 1 246 ? -18.047 6.82 8.773 1 73.88 246 LYS A O 1
ATOM 1879 N N . MET A 1 247 ? -17.547 6.16 6.707 1 82.88 247 MET A N 1
ATOM 1880 C CA . MET A 1 247 ? -16.375 5.402 7.164 1 82.88 247 MET A CA 1
ATOM 1881 C C . MET A 1 247 ? -15.102 6.211 6.988 1 82.88 247 MET A C 1
ATOM 1883 O O . MET A 1 247 ? -14.961 6.965 6.02 1 82.88 247 MET A O 1
ATOM 1887 N N . PRO A 1 248 ? -14.172 6.047 7.879 1 84.75 248 PRO A N 1
ATOM 1888 C CA . PRO A 1 248 ? -12.922 6.812 7.785 1 84.75 248 PRO A CA 1
ATOM 1889 C C . PRO A 1 248 ? -12.094 6.438 6.562 1 84.75 248 PRO A C 1
ATOM 1891 O O . PRO A 1 248 ? -12.281 5.359 5.992 1 84.75 248 PRO A O 1
ATOM 1894 N N . ARG A 1 249 ? -11.273 7.352 6.141 1 91.75 249 ARG A N 1
ATOM 1895 C CA . ARG A 1 249 ? -10.398 7.172 4.988 1 91.75 249 ARG A CA 1
ATOM 1896 C C . ARG A 1 249 ? -8.938 7.082 5.422 1 91.75 249 ARG A C 1
ATOM 1898 O O . ARG A 1 249 ? -8.57 7.555 6.504 1 91.75 249 ARG A O 1
ATOM 1905 N N . PHE A 1 250 ? -8.148 6.488 4.531 1 95.75 250 PHE A N 1
ATOM 1906 C CA . PHE A 1 250 ? -6.73 6.328 4.848 1 95.75 250 PHE A CA 1
ATOM 1907 C C . PHE A 1 250 ? -6.031 7.676 4.898 1 95.75 250 PHE A C 1
ATOM 1909 O O . PHE A 1 250 ? -6.223 8.516 4.02 1 95.75 250 PHE A O 1
ATOM 1916 N N . GLY A 1 251 ? -5.281 7.891 5.977 1 94.56 251 GLY A N 1
ATOM 1917 C CA . GLY A 1 251 ? -4.348 9.008 6.039 1 94.56 251 GLY A CA 1
ATOM 1918 C C . GLY A 1 251 ? -2.926 8.617 5.688 1 94.56 251 GLY A C 1
ATOM 1919 O O . GLY A 1 251 ? -2.662 7.473 5.32 1 94.56 251 GLY A O 1
ATOM 1920 N N . HIS A 1 252 ? -2.029 9.609 5.77 1 97.06 252 HIS A N 1
ATOM 1921 C CA . HIS A 1 252 ? -0.625 9.359 5.453 1 97.06 252 HIS A CA 1
ATOM 1922 C C . HIS A 1 252 ? -0.02 8.328 6.398 1 97.06 252 HIS A C 1
ATOM 1924 O O . HIS A 1 252 ? 0.844 7.547 6 1 97.06 252 HIS A O 1
ATOM 1930 N N . GLY A 1 253 ? -0.473 8.328 7.617 1 96.38 253 GLY A N 1
ATOM 1931 C CA . GLY A 1 253 ? 0.004 7.371 8.602 1 96.38 253 GLY A CA 1
ATOM 1932 C C . GLY A 1 253 ? -0.171 5.926 8.164 1 96.38 253 GLY A C 1
ATOM 1933 O O . GLY A 1 253 ? 0.622 5.059 8.539 1 96.38 253 GLY A O 1
ATOM 1934 N N . THR A 1 254 ? -1.24 5.641 7.438 1 98.12 254 THR A N 1
ATOM 1935 C CA . THR A 1 254 ? -1.436 4.281 6.938 1 98.12 254 THR A CA 1
ATOM 1936 C C . THR A 1 254 ? -0.352 3.916 5.93 1 98.12 254 THR A C 1
ATOM 1938 O O . THR A 1 254 ? 0.14 2.785 5.918 1 98.12 254 THR A O 1
ATOM 1941 N N . PHE A 1 255 ? -0.017 4.875 5.062 1 98.62 255 PHE A N 1
ATOM 1942 C CA . PHE A 1 255 ? 1.097 4.668 4.145 1 98.62 255 PHE A CA 1
ATOM 1943 C C . PHE A 1 255 ? 2.391 4.418 4.91 1 98.62 255 PHE A C 1
ATOM 1945 O O . PHE A 1 255 ? 3.15 3.508 4.574 1 98.62 255 PHE A O 1
ATOM 1952 N N . LEU A 1 256 ? 2.639 5.191 5.902 1 98.44 256 LEU A N 1
ATOM 1953 C CA . LEU A 1 256 ? 3.842 5.047 6.715 1 98.44 256 LEU A CA 1
ATOM 1954 C C . LEU A 1 256 ? 3.857 3.693 7.422 1 98.44 256 LEU A C 1
ATOM 1956 O O . LEU A 1 256 ? 4.906 3.055 7.523 1 98.44 256 LEU A O 1
ATOM 1960 N N . LEU A 1 257 ? 2.695 3.318 7.914 1 98.31 257 LEU A N 1
ATOM 1961 C CA . LEU A 1 257 ? 2.562 2.008 8.539 1 98.31 257 LEU A CA 1
ATOM 1962 C C . LEU A 1 257 ? 3 0.902 7.586 1 98.31 257 LEU A C 1
ATOM 1964 O O . LEU A 1 257 ? 3.738 -0.005 7.977 1 98.31 257 LEU A O 1
ATOM 1968 N N . CYS A 1 258 ? 2.545 0.953 6.371 1 98.81 258 CYS A N 1
ATOM 1969 C CA . CYS A 1 258 ? 2.938 -0.026 5.363 1 98.81 258 CYS A CA 1
ATOM 1970 C C . CYS A 1 258 ? 4.441 0.019 5.113 1 98.81 258 CYS A C 1
ATOM 1972 O O . CYS A 1 258 ? 5.098 -1.022 5.062 1 98.81 258 CYS A O 1
ATOM 1974 N N . LEU A 1 259 ? 4.98 1.225 4.992 1 98.81 259 LEU A N 1
ATOM 1975 C CA . LEU A 1 259 ? 6.41 1.384 4.75 1 98.81 259 LEU A CA 1
ATOM 1976 C C . LEU A 1 259 ? 7.223 0.785 5.891 1 98.81 259 LEU A C 1
ATOM 1978 O O . LEU A 1 259 ? 8.172 0.031 5.656 1 98.81 259 LEU A O 1
ATOM 1982 N N . GLU A 1 260 ? 6.875 1.109 7.098 1 98.62 260 GLU A N 1
ATOM 1983 C CA . GLU A 1 260 ? 7.551 0.586 8.281 1 98.62 260 GLU A CA 1
ATOM 1984 C C . GLU A 1 260 ? 7.488 -0.938 8.32 1 98.62 260 GLU A C 1
ATOM 1986 O O . GLU A 1 260 ? 8.484 -1.597 8.633 1 98.62 260 GLU A O 1
ATOM 1991 N N . THR A 1 261 ? 6.336 -1.426 8.039 1 98.5 261 THR A N 1
ATOM 1992 C CA . THR A 1 261 ? 6.109 -2.865 8.094 1 98.5 261 THR A CA 1
ATOM 1993 C C . THR A 1 261 ? 6.949 -3.588 7.051 1 98.5 261 THR A C 1
ATOM 1995 O O . THR A 1 261 ? 7.602 -4.59 7.352 1 98.5 261 THR A O 1
ATOM 1998 N N . ILE A 1 262 ? 6.906 -3.105 5.84 1 98.25 262 ILE A N 1
ATOM 1999 C CA . ILE A 1 262 ? 7.688 -3.713 4.77 1 98.25 262 ILE A CA 1
ATOM 2000 C C . ILE A 1 262 ? 9.172 -3.648 5.113 1 98.25 262 ILE A C 1
ATOM 2002 O O . ILE A 1 262 ? 9.898 -4.637 4.961 1 98.25 262 ILE A O 1
ATOM 2006 N N . TYR A 1 263 ? 9.648 -2.467 5.543 1 98.25 263 TYR A N 1
ATOM 2007 C CA . TYR A 1 263 ? 11.062 -2.297 5.883 1 98.25 263 TYR A CA 1
ATOM 2008 C C . TYR A 1 263 ? 11.492 -3.312 6.93 1 98.25 263 TYR A C 1
ATOM 2010 O O . TYR A 1 263 ? 12.539 -3.959 6.785 1 98.25 263 TYR A O 1
ATOM 2018 N N . ARG A 1 264 ? 10.664 -3.449 7.965 1 97.31 264 ARG A N 1
ATOM 2019 C CA . ARG A 1 264 ? 10.969 -4.395 9.031 1 97.31 264 ARG A CA 1
ATOM 2020 C C . ARG A 1 264 ? 10.969 -5.828 8.516 1 97.31 264 ARG A C 1
ATOM 2022 O O . ARG A 1 264 ? 11.852 -6.617 8.859 1 97.31 264 ARG A O 1
ATOM 2029 N N . LYS A 1 265 ? 9.992 -6.117 7.734 1 95.62 265 LYS A N 1
ATOM 2030 C CA . LYS A 1 265 ? 9.867 -7.473 7.203 1 95.62 265 LYS A CA 1
ATOM 2031 C C . LYS A 1 265 ? 11.07 -7.832 6.328 1 95.62 265 LYS A C 1
ATOM 2033 O O . LYS A 1 265 ? 11.57 -8.953 6.383 1 95.62 265 LYS A O 1
ATOM 2038 N N . VAL A 1 266 ? 11.547 -6.863 5.582 1 93.56 266 VAL A N 1
ATOM 2039 C CA . VAL A 1 266 ? 12.602 -7.102 4.602 1 93.56 266 VAL A CA 1
ATOM 2040 C C . VAL A 1 266 ? 13.961 -7.066 5.293 1 93.56 266 VAL A C 1
ATOM 2042 O O . VAL A 1 266 ? 14.852 -7.848 4.961 1 93.56 266 VAL A O 1
ATOM 2045 N N . THR A 1 267 ? 14.148 -6.25 6.352 1 93.5 267 THR A N 1
ATOM 2046 C CA . THR A 1 267 ? 15.492 -6.008 6.879 1 93.5 267 THR A CA 1
ATOM 2047 C C . THR A 1 267 ? 15.633 -6.59 8.281 1 93.5 267 THR A C 1
ATOM 2049 O O . THR A 1 267 ? 16.75 -6.754 8.781 1 93.5 267 THR A O 1
ATOM 2052 N N . GLY A 1 268 ? 14.484 -6.84 8.945 1 93.25 268 GLY A N 1
ATOM 2053 C CA . GLY A 1 268 ? 14.523 -7.23 10.344 1 93.25 268 GLY A CA 1
ATOM 2054 C C . GLY A 1 268 ? 14.797 -6.066 11.281 1 93.25 268 GLY A C 1
ATOM 2055 O O . GLY A 1 268 ? 14.938 -6.258 12.492 1 93.25 268 GLY A O 1
ATOM 2056 N N . LYS A 1 269 ? 14.875 -4.875 10.711 1 96.12 269 LYS A N 1
ATOM 2057 C CA . LYS A 1 269 ? 15.195 -3.688 11.492 1 96.12 269 LYS A CA 1
ATOM 2058 C C . LYS A 1 269 ? 14.055 -2.68 11.469 1 96.12 269 LYS A C 1
ATOM 2060 O O . LYS A 1 269 ? 13.141 -2.789 10.641 1 96.12 269 LYS A O 1
ATOM 2065 N N . GLU A 1 270 ? 14.172 -1.784 12.359 1 97.12 270 GLU A N 1
ATOM 2066 C CA . GLU A 1 270 ? 13.141 -0.753 12.445 1 97.12 270 GLU A CA 1
ATOM 2067 C C . GLU A 1 270 ? 13.453 0.417 11.516 1 97.12 270 GLU A C 1
ATOM 2069 O O . GLU A 1 270 ? 14.609 0.838 11.406 1 97.12 270 GLU A O 1
ATOM 2074 N N . LEU A 1 271 ? 12.414 0.936 10.852 1 98.06 271 LEU A N 1
ATOM 2075 C CA . LEU A 1 271 ? 12.547 2.193 10.125 1 98.06 271 LEU A CA 1
ATOM 2076 C C . LEU A 1 271 ? 12.609 3.375 11.094 1 98.06 271 LEU A C 1
ATOM 2078 O O . LEU A 1 271 ? 11.703 3.566 11.906 1 98.06 271 LEU A O 1
ATOM 2082 N N . ARG A 1 272 ? 13.625 4.195 10.953 1 97.19 272 ARG A N 1
ATOM 2083 C CA . ARG A 1 272 ? 13.82 5.305 11.883 1 97.19 272 ARG A CA 1
ATOM 2084 C C . ARG A 1 272 ? 13.625 6.645 11.18 1 97.19 272 ARG A C 1
ATOM 2086 O O . ARG A 1 272 ? 14.125 6.852 10.07 1 97.19 272 ARG A O 1
ATOM 2093 N N . TYR A 1 273 ? 12.953 7.52 11.883 1 95.94 273 TYR A N 1
ATOM 2094 C CA . TYR A 1 273 ? 12.742 8.859 11.359 1 95.94 273 TYR A CA 1
ATOM 2095 C C . TYR A 1 273 ? 13.68 9.867 12.016 1 95.94 273 TYR A C 1
ATOM 2097 O O . TYR A 1 273 ? 13.883 9.828 13.234 1 95.94 273 TYR A O 1
ATOM 2105 N N . LYS A 1 274 ? 14.234 10.734 11.203 1 96.56 274 LYS A N 1
ATOM 2106 C CA . LYS A 1 274 ? 15.016 11.844 11.734 1 96.56 274 LYS A CA 1
ATOM 2107 C C . LYS A 1 274 ? 14.109 12.992 12.18 1 96.56 274 LYS A C 1
ATOM 2109 O O . LYS A 1 274 ? 14.523 13.844 12.969 1 96.56 274 LYS A O 1
ATOM 2114 N N . GLY A 1 275 ? 12.945 13 11.672 1 93.94 275 GLY A N 1
ATOM 2115 C CA . GLY A 1 275 ? 11.93 13.969 12.039 1 93.94 275 GLY A CA 1
ATOM 2116 C C . GLY A 1 275 ? 10.523 13.523 11.672 1 93.94 275 GLY A C 1
ATOM 2117 O O . GLY A 1 275 ? 10.289 13.031 10.57 1 93.94 275 GLY A O 1
ATOM 2118 N N . LEU A 1 276 ? 9.656 13.609 12.617 1 92.19 276 LEU A N 1
ATOM 2119 C CA . LEU A 1 276 ? 8.234 13.383 12.422 1 92.19 276 LEU A CA 1
ATOM 2120 C C . LEU A 1 276 ? 7.43 14.633 12.758 1 92.19 276 LEU A C 1
ATOM 2122 O O . LEU A 1 276 ? 7.477 15.125 13.891 1 92.19 276 LEU A O 1
ATOM 2126 N N . MET A 1 277 ? 6.766 15.109 11.703 1 93.38 277 MET A N 1
ATOM 2127 C CA . MET A 1 277 ? 6.02 16.359 11.852 1 93.38 277 MET A CA 1
ATOM 2128 C C . MET A 1 277 ? 4.52 16.109 11.758 1 93.38 277 MET A C 1
ATOM 2130 O O . MET A 1 277 ? 4.086 14.984 11.516 1 93.38 277 MET A O 1
ATOM 2134 N N . GLY A 1 278 ? 3.803 17.156 12.031 1 90.62 278 GLY A N 1
ATOM 2135 C CA . GLY A 1 278 ? 2.35 17.078 12.07 1 90.62 278 GLY A CA 1
ATOM 2136 C C . GLY A 1 278 ? 1.797 16.969 13.484 1 90.62 278 GLY A C 1
ATOM 2137 O O . GLY A 1 278 ? 2.514 16.578 14.406 1 90.62 278 GLY A O 1
ATOM 2138 N N . LYS A 1 279 ? 0.523 17.375 13.609 1 82.56 279 LYS A N 1
ATOM 2139 C CA . LYS A 1 279 ? -0.129 17.188 14.898 1 82.56 279 LYS A CA 1
ATOM 2140 C C . LYS A 1 279 ? -0.303 15.695 15.211 1 82.56 279 LYS A C 1
ATOM 2142 O O . LYS A 1 279 ? -0.481 14.883 14.297 1 82.56 279 LYS A O 1
ATOM 2147 N N . PRO A 1 280 ? 0.051 15.25 16.391 1 80.06 280 PRO A N 1
ATOM 2148 C CA . PRO A 1 280 ? 0.313 16.062 17.578 1 80.06 280 PRO A CA 1
ATOM 2149 C C . PRO A 1 280 ? 1.795 16.109 17.938 1 80.06 280 PRO A C 1
ATOM 2151 O O . PRO A 1 280 ? 2.141 16.141 19.125 1 80.06 280 PRO A O 1
ATOM 2154 N N . SER A 1 281 ? 2.611 16.156 16.984 1 79.75 281 SER A N 1
ATOM 2155 C CA . SER A 1 281 ? 4.035 16.172 17.297 1 79.75 281 SER A CA 1
ATOM 2156 C C . SER A 1 281 ? 4.422 17.438 18.062 1 79.75 281 SER A C 1
ATOM 2158 O O . SER A 1 281 ? 3.879 18.516 17.797 1 79.75 281 SER A O 1
ATOM 2160 N N . ILE A 1 282 ? 5.387 17.328 18.938 1 78.38 282 ILE A N 1
ATOM 2161 C CA . ILE A 1 282 ? 5.879 18.438 19.75 1 78.38 282 ILE A CA 1
ATOM 2162 C C . ILE A 1 282 ? 6.473 19.5 18.844 1 78.38 282 ILE A C 1
ATOM 2164 O O . ILE A 1 282 ? 6.348 20.703 19.125 1 78.38 282 ILE A O 1
ATOM 2168 N N . LEU A 1 283 ? 7.07 19.109 17.828 1 84.12 283 LEU A N 1
ATOM 2169 C CA . LEU A 1 283 ? 7.707 20.047 16.906 1 84.12 283 LEU A CA 1
ATOM 2170 C C . LEU A 1 283 ? 6.68 20.969 16.281 1 84.12 283 LEU A C 1
ATOM 2172 O O . LEU A 1 283 ? 6.953 22.156 16.062 1 84.12 283 LEU A O 1
ATOM 2176 N N . THR A 1 284 ? 5.562 20.438 15.977 1 87.81 284 THR A N 1
ATOM 2177 C CA . THR A 1 284 ? 4.5 21.234 15.383 1 87.81 284 THR A CA 1
ATOM 2178 C C . THR A 1 284 ? 4.004 22.297 16.359 1 87.81 284 THR A C 1
ATOM 2180 O O . THR A 1 284 ? 3.777 23.438 15.984 1 87.81 284 THR A O 1
ATOM 2183 N N . TYR A 1 285 ? 3.953 21.984 17.594 1 82.75 285 TYR A N 1
ATOM 2184 C CA . TYR A 1 285 ? 3.465 22.922 18.594 1 82.75 285 TYR A CA 1
ATOM 2185 C C . TYR A 1 285 ? 4.516 23.984 18.906 1 82.75 285 TYR A C 1
ATOM 2187 O O . TYR A 1 285 ? 4.18 25.141 19.141 1 82.75 285 TYR A O 1
ATOM 2195 N N . GLN A 1 286 ? 5.68 23.547 18.906 1 84.56 286 GLN A N 1
ATOM 2196 C CA . GLN A 1 286 ? 6.758 24.516 19.062 1 84.56 286 GLN A CA 1
ATOM 2197 C C . GLN A 1 286 ? 6.785 25.5 17.891 1 84.56 286 GLN A C 1
ATOM 2199 O O . GLN A 1 286 ? 6.98 26.703 18.094 1 84.56 286 GLN A O 1
ATOM 2204 N N . TYR A 1 287 ? 6.637 25 16.781 1 91.88 287 TYR A N 1
ATOM 2205 C CA . TYR A 1 287 ? 6.559 25.828 15.594 1 91.88 287 TYR A CA 1
ATOM 2206 C C . TYR A 1 287 ? 5.391 26.812 15.68 1 91.88 287 TYR A C 1
ATOM 2208 O O . TYR A 1 287 ? 5.531 27.984 15.344 1 91.88 287 TYR A O 1
ATOM 2216 N N . ALA A 1 288 ? 4.309 26.359 16.141 1 91.12 288 ALA A N 1
ATOM 2217 C CA . ALA A 1 288 ? 3.115 27.188 16.297 1 91.12 288 ALA A CA 1
ATOM 2218 C C . ALA A 1 288 ? 3.359 28.297 17.312 1 91.12 288 ALA A C 1
ATOM 2220 O O . ALA A 1 288 ? 2.936 29.438 17.094 1 91.12 288 ALA A O 1
ATOM 2221 N N . GLU A 1 289 ? 3.967 27.953 18.359 1 88.62 289 GLU A N 1
ATOM 2222 C CA . GLU A 1 289 ? 4.289 28.938 19.375 1 88.62 289 GLU A CA 1
ATOM 2223 C C . GLU A 1 289 ? 5.141 30.062 18.797 1 88.62 289 GLU A C 1
ATOM 2225 O O . GLU A 1 289 ? 4.918 31.234 19.094 1 88.62 289 GLU A O 1
ATOM 2230 N N . GLU A 1 290 ? 6.039 29.672 18.047 1 91.88 290 GLU A N 1
ATOM 2231 C CA . GLU A 1 290 ? 6.898 30.672 17.422 1 91.88 290 GLU A CA 1
ATOM 2232 C C . GLU A 1 290 ? 6.098 31.594 16.5 1 91.88 290 GLU A C 1
ATOM 2234 O O . GLU A 1 290 ? 6.328 32.812 16.484 1 91.88 290 GLU A O 1
ATOM 2239 N N . LEU A 1 291 ? 5.227 31.047 15.797 1 94.44 291 LEU A N 1
ATOM 2240 C CA . LEU A 1 291 ? 4.41 31.844 14.883 1 94.44 291 LEU A CA 1
ATOM 2241 C C . LEU A 1 291 ? 3.494 32.781 15.664 1 94.44 291 LEU A C 1
ATOM 2243 O O . LEU A 1 291 ? 3.268 33.938 15.242 1 94.44 291 LEU A O 1
ATOM 2247 N N . ILE A 1 292 ? 2.99 32.344 16.766 1 92.69 292 ILE A N 1
ATOM 2248 C CA . ILE A 1 292 ? 2.135 33.156 17.625 1 92.69 292 ILE A CA 1
ATOM 2249 C C . ILE A 1 292 ? 2.924 34.344 18.172 1 92.69 292 ILE A C 1
ATOM 2251 O O . ILE A 1 292 ? 2.432 35.469 18.172 1 92.69 292 ILE A O 1
ATOM 2255 N N . ARG A 1 293 ? 4.102 34.062 18.562 1 91.25 293 ARG A N 1
ATOM 2256 C CA . ARG A 1 293 ? 4.965 35.125 19.078 1 91.25 293 ARG A CA 1
ATOM 2257 C C . ARG A 1 293 ? 5.258 36.156 18 1 91.25 293 ARG A C 1
ATOM 2259 O O . ARG A 1 293 ? 5.188 37.344 18.25 1 91.25 293 ARG A O 1
ATOM 2266 N N . ARG A 1 294 ? 5.535 35.719 16.859 1 93.25 294 ARG A N 1
ATOM 2267 C CA . ARG A 1 294 ? 5.824 36.625 15.75 1 93.25 294 ARG A CA 1
ATOM 2268 C C . ARG A 1 294 ? 4.605 37.469 15.398 1 93.25 294 ARG A C 1
ATOM 2270 O O . ARG A 1 294 ? 4.738 38.625 15.062 1 93.25 294 ARG A O 1
ATOM 2277 N N . GLN A 1 295 ? 3.525 36.812 15.406 1 93.06 295 GLN A N 1
ATOM 2278 C CA . GLN A 1 295 ? 2.285 37.531 15.156 1 93.06 295 GLN A CA 1
ATOM 2279 C C . GLN A 1 295 ? 2.076 38.656 16.188 1 93.06 295 GLN A C 1
ATOM 2281 O O . GLN A 1 295 ? 1.696 39.75 15.828 1 93.06 295 GLN A O 1
ATOM 2286 N N . ALA A 1 296 ? 2.262 38.312 17.391 1 90.62 296 ALA A N 1
ATOM 2287 C CA . ALA A 1 296 ? 2.109 39.281 18.469 1 90.62 296 ALA A CA 1
ATOM 2288 C C . ALA A 1 296 ? 3.055 40.469 18.266 1 90.62 296 ALA A C 1
ATOM 2290 O O . ALA A 1 296 ? 2.652 41.625 18.406 1 90.62 296 ALA A O 1
ATOM 2291 N N . GLU A 1 297 ? 4.227 40.125 17.859 1 91.69 297 GLU A N 1
ATOM 2292 C CA . GLU A 1 297 ? 5.215 41.188 17.609 1 91.69 297 GLU A CA 1
ATOM 2293 C C . GLU A 1 297 ? 4.797 42.062 16.438 1 91.69 297 GLU A C 1
ATOM 2295 O O . GLU A 1 297 ? 4.875 43.281 16.516 1 91.69 297 GLU A O 1
ATOM 2300 N N . ARG A 1 298 ? 4.398 41.5 15.477 1 91.62 298 ARG A N 1
ATOM 2301 C CA . ARG A 1 298 ? 3.996 42.219 14.273 1 91.62 298 ARG A CA 1
ATOM 2302 C C . ARG A 1 298 ? 2.797 43.125 14.562 1 91.62 298 ARG A C 1
ATOM 2304 O O . ARG A 1 298 ? 2.676 44.188 13.977 1 91.62 298 ARG A O 1
ATOM 2311 N N . ARG A 1 299 ? 1.93 42.688 15.438 1 90.75 299 ARG A N 1
ATOM 2312 C CA . ARG A 1 299 ? 0.7 43.406 15.758 1 90.75 299 ARG A CA 1
ATOM 2313 C C . ARG A 1 299 ? 0.941 44.438 16.844 1 90.75 299 ARG A C 1
ATOM 2315 O O . ARG A 1 299 ? 0.038 45.219 17.188 1 90.75 299 ARG A O 1
ATOM 2322 N N . GLY A 1 300 ? 2.137 44.406 17.359 1 89.06 300 GLY A N 1
ATOM 2323 C CA . GLY A 1 300 ? 2.496 45.406 18.375 1 89.06 300 GLY A CA 1
ATOM 2324 C C . GLY A 1 300 ? 1.938 45.062 19.75 1 89.06 300 GLY A C 1
ATOM 2325 O O . GLY A 1 300 ? 1.705 45.969 20.547 1 89.06 300 GLY A O 1
ATOM 2326 N N . TRP A 1 301 ? 1.605 43.812 19.875 1 89.31 301 TRP A N 1
ATOM 2327 C CA . TRP A 1 301 ? 1.148 43.406 21.203 1 89.31 301 TRP A CA 1
ATOM 2328 C C . TRP A 1 301 ? 2.324 43.25 22.172 1 89.31 301 TRP A C 1
ATOM 2330 O O . TRP A 1 301 ? 3.133 42.312 22.031 1 89.31 301 TRP A O 1
ATOM 2340 N N . ALA A 1 302 ? 2.416 44.094 23.172 1 84.81 302 ALA A N 1
ATOM 2341 C CA . ALA A 1 302 ? 3.578 44.188 24.047 1 84.81 302 ALA A CA 1
ATOM 2342 C C . ALA A 1 302 ? 3.543 43.125 25.125 1 84.81 302 ALA A C 1
ATOM 2344 O O . ALA A 1 302 ? 4.59 42.688 25.609 1 84.81 302 ALA A O 1
ATOM 2345 N N . ALA A 1 303 ? 2.334 42.812 25.562 1 84.75 303 ALA A N 1
ATOM 2346 C CA . ALA A 1 303 ? 2.23 41.781 26.594 1 84.75 303 ALA A CA 1
ATOM 2347 C C . ALA A 1 303 ? 2.605 40.406 26.047 1 84.75 303 ALA A C 1
ATOM 2349 O O . ALA A 1 303 ? 2.195 40.031 24.938 1 84.75 303 ALA A O 1
ATOM 2350 N N . PRO A 1 304 ? 3.445 39.75 26.797 1 84.75 304 PRO A N 1
ATOM 2351 C CA . PRO A 1 304 ? 3.803 38.406 26.344 1 84.75 304 PRO A CA 1
ATOM 2352 C C . PRO A 1 304 ? 2.623 37.438 26.375 1 84.75 304 PRO A C 1
ATOM 2354 O O . PRO A 1 304 ? 1.797 37.5 27.281 1 84.75 304 PRO A O 1
ATOM 2357 N N . ILE A 1 305 ? 2.588 36.594 25.328 1 85 305 ILE A N 1
ATOM 2358 C CA . ILE A 1 305 ? 1.595 35.531 25.328 1 85 305 ILE A CA 1
ATOM 2359 C C . ILE A 1 305 ? 1.953 34.469 26.375 1 85 305 ILE A C 1
ATOM 2361 O O . ILE A 1 305 ? 3.021 33.875 26.312 1 85 305 ILE A O 1
ATOM 2365 N N . GLN A 1 306 ? 1.056 34.219 27.281 1 78.69 306 GLN A N 1
ATOM 2366 C CA . GLN A 1 306 ? 1.339 33.375 28.438 1 78.69 306 GLN A CA 1
ATOM 2367 C C . GLN A 1 306 ? 0.724 31.984 28.25 1 78.69 306 GLN A C 1
ATOM 2369 O O . GLN A 1 306 ? 1.233 31 28.781 1 78.69 306 GLN A O 1
ATOM 2374 N N . LYS A 1 307 ? -0.363 31.891 27.547 1 76.75 307 LYS A N 1
ATOM 2375 C CA . LYS A 1 307 ? -1.101 30.641 27.375 1 76.75 307 LYS A CA 1
ATOM 2376 C C . LYS A 1 307 ? -1.524 30.438 25.922 1 76.75 307 LYS A C 1
ATOM 2378 O O . LYS A 1 307 ? -1.929 31.391 25.25 1 76.75 307 LYS A O 1
ATOM 2383 N N . LEU A 1 308 ? -1.282 29.219 25.516 1 79.38 308 LEU A N 1
ATOM 2384 C CA . LEU A 1 308 ? -1.8 28.812 24.203 1 79.38 308 LEU A CA 1
ATOM 2385 C C . LEU A 1 308 ? -2.873 27.734 24.359 1 79.38 308 LEU A C 1
ATOM 2387 O O . LEU A 1 308 ? -2.656 26.719 25.031 1 79.38 308 LEU A O 1
ATOM 2391 N N . TYR A 1 309 ? -4.051 28.016 23.828 1 75.12 309 TYR A N 1
ATOM 2392 C CA . TYR A 1 309 ? -5.16 27.062 23.844 1 75.12 309 TYR A CA 1
ATOM 2393 C C . TYR A 1 309 ? -5.262 26.328 22.516 1 75.12 309 TYR A C 1
ATOM 2395 O O . TYR A 1 309 ? -5.41 26.953 21.453 1 75.12 309 TYR A O 1
ATOM 2403 N N . ALA A 1 310 ? -5.082 24.984 22.625 1 77.62 310 ALA A N 1
ATOM 2404 C CA . ALA A 1 310 ? -5.215 24.156 21.422 1 77.62 310 ALA A CA 1
ATOM 2405 C C . ALA A 1 310 ? -6.609 23.547 21.328 1 77.62 310 ALA A C 1
ATOM 2407 O O . ALA A 1 310 ? -7.109 22.969 22.297 1 77.62 310 ALA A O 1
ATOM 2408 N N . VAL A 1 311 ? -7.262 23.75 20.141 1 75.94 311 VAL A N 1
ATOM 2409 C CA . VAL A 1 311 ? -8.586 23.188 19.891 1 75.94 311 VAL A CA 1
ATOM 2410 C C . VAL A 1 311 ? -8.508 22.141 18.781 1 75.94 311 VAL A C 1
ATOM 2412 O O . VAL A 1 311 ? -8.078 22.453 17.672 1 75.94 311 VAL A O 1
ATOM 2415 N N . GLY A 1 312 ? -8.758 20.906 19.031 1 72.06 312 GLY A N 1
ATOM 2416 C CA . GLY A 1 312 ? -8.695 19.844 18.031 1 72.06 312 GLY A CA 1
ATOM 2417 C C . GLY A 1 312 ? -9.625 18.688 18.328 1 72.06 312 GLY A C 1
ATOM 2418 O O . GLY A 1 312 ? -10.336 18.703 19.344 1 72.06 312 GLY A O 1
ATOM 2419 N N . VAL A 1 313 ? -9.758 17.797 17.219 1 59.69 313 VAL A N 1
ATOM 2420 C CA . VAL A 1 313 ? -10.594 16.609 17.359 1 59.69 313 VAL A CA 1
ATOM 2421 C C . VAL A 1 313 ? -9.742 15.445 17.844 1 59.69 313 VAL A C 1
ATOM 2423 O O . VAL A 1 313 ? -8.586 15.297 17.438 1 59.69 313 VAL A O 1
ATOM 2426 N N . LEU A 1 314 ? -10.039 14.82 18.984 1 45.06 314 LEU A N 1
ATOM 2427 C CA . LEU A 1 314 ? -9.336 13.602 19.359 1 45.06 314 LEU A CA 1
ATOM 2428 C C . LEU A 1 314 ? -9.773 12.43 18.469 1 45.06 314 LEU A C 1
ATOM 2430 O O . LEU A 1 314 ? -10.953 12.305 18.141 1 45.06 314 LEU A O 1
ATOM 2434 N N . PRO A 1 315 ? -8.945 11.938 17.672 1 43.38 315 PRO A N 1
ATOM 2435 C CA . PRO A 1 315 ? -9.352 10.734 16.953 1 43.38 315 PRO A CA 1
ATOM 2436 C C . PRO A 1 315 ? -10.117 9.75 17.828 1 43.38 315 PRO A C 1
ATOM 2438 O O . PRO A 1 315 ? -9.93 9.727 19.047 1 43.38 315 PRO A O 1
ATOM 2441 N N . GLU A 1 316 ? -11.289 9.453 17.5 1 38.12 316 GLU A N 1
ATOM 2442 C CA . GLU A 1 316 ? -11.867 8.305 18.172 1 38.12 316 GLU A CA 1
ATOM 2443 C C . GLU A 1 316 ? -10.82 7.227 18.438 1 38.12 316 GLU A C 1
ATOM 2445 O O . GLU A 1 316 ? -10.273 6.652 17.5 1 38.12 316 GLU A O 1
ATOM 2450 N N . ILE A 1 317 ? -9.828 7.426 19.234 1 33.34 317 ILE A N 1
ATOM 2451 C CA . ILE A 1 317 ? -8.953 6.297 19.516 1 33.34 317 ILE A CA 1
ATOM 2452 C C . ILE A 1 317 ? -9.789 5.047 19.797 1 33.34 317 ILE A C 1
ATOM 2454 O O . ILE A 1 317 ? -10.438 4.941 20.844 1 33.34 317 ILE A O 1
ATOM 2458 N N . HIS A 1 318 ? -10.477 4.676 18.828 1 31.08 318 HIS A N 1
ATOM 2459 C CA . HIS A 1 318 ? -11.133 3.391 19.047 1 31.08 318 HIS A CA 1
ATOM 2460 C C . HIS A 1 318 ? -10.172 2.371 19.641 1 31.08 318 HIS A C 1
ATOM 2462 O O . HIS A 1 318 ? -10.523 1.204 19.828 1 31.08 318 HIS A O 1
ATOM 2468 N N . THR A 1 319 ? -8.969 2.352 19.062 1 30.56 319 THR A N 1
ATOM 2469 C CA . THR A 1 319 ? -8.211 1.213 19.562 1 30.56 319 THR A CA 1
ATOM 2470 C C . THR A 1 319 ? -7.918 1.376 21.062 1 30.56 319 THR A C 1
ATOM 2472 O O . THR A 1 319 ? -7.785 2.498 21.547 1 30.56 319 THR A O 1
ATOM 2475 N N . LYS A 1 320 ? -8.336 0.376 21.797 1 30.56 320 LYS A N 1
ATOM 2476 C CA . LYS A 1 320 ? -8.016 0.121 23.188 1 30.56 320 LYS A CA 1
ATOM 2477 C C . LYS A 1 320 ? -6.566 0.495 23.5 1 30.56 320 LYS A C 1
ATOM 2479 O O . LYS A 1 320 ? -6.113 0.373 24.641 1 30.56 320 LYS A O 1
ATOM 2484 N N . ASP A 1 321 ? -5.684 0.304 22.438 1 27.62 321 ASP A N 1
ATOM 2485 C CA . ASP A 1 321 ? -4.301 0.552 22.844 1 27.62 321 ASP A CA 1
ATOM 2486 C C . ASP A 1 321 ? -4.02 2.049 22.938 1 27.62 321 ASP A C 1
ATOM 2488 O O . ASP A 1 321 ? -4.152 2.779 21.953 1 27.62 321 ASP A O 1
ATOM 2492 N N . PRO A 1 322 ? -4.168 2.51 24.031 1 28.44 322 PRO A N 1
ATOM 2493 C CA . PRO A 1 322 ? -3.818 3.885 24.391 1 28.44 322 PRO A CA 1
ATOM 2494 C C . PRO A 1 322 ? -2.531 4.359 23.719 1 28.44 322 PRO A C 1
ATOM 2496 O O . PRO A 1 322 ? -2.061 5.469 24 1 28.44 322 PRO A O 1
ATOM 2499 N N . LEU A 1 323 ? -1.832 3.379 23.016 1 26.41 323 LEU A N 1
ATOM 2500 C CA . LEU A 1 323 ? -0.44 3.729 22.75 1 26.41 323 LEU A CA 1
ATOM 2501 C C . LEU A 1 323 ? -0.346 4.914 21.797 1 26.41 323 LEU A C 1
ATOM 2503 O O . LEU A 1 323 ? 0.696 5.566 21.719 1 26.41 323 LEU A O 1
ATOM 2507 N N . ILE A 1 324 ? -1.194 4.887 20.891 1 28.22 324 ILE A N 1
ATOM 2508 C CA . ILE A 1 324 ? -0.734 5.84 19.875 1 28.22 324 ILE A CA 1
ATOM 2509 C C . ILE A 1 324 ? -0.871 7.262 20.422 1 28.22 324 ILE A C 1
ATOM 2511 O O . ILE A 1 324 ? -0.48 8.227 19.75 1 28.22 324 ILE A O 1
ATOM 2515 N N . LEU A 1 325 ? -1.968 7.508 21.094 1 29.23 325 LEU A N 1
ATOM 2516 C CA . LEU A 1 325 ? -1.744 8.844 21.641 1 29.23 325 LEU A CA 1
ATOM 2517 C C . LEU A 1 325 ? -0.449 8.891 22.453 1 29.23 325 LEU A C 1
ATOM 2519 O O . LEU A 1 325 ? -0.371 8.32 23.547 1 29.23 325 LEU A O 1
ATOM 2523 N N . SER A 1 326 ? 0.656 8.477 21.859 1 28.7 326 SER A N 1
ATOM 2524 C CA . SER A 1 326 ? 1.919 8.734 22.531 1 28.7 326 SER A CA 1
ATOM 2525 C C . SER A 1 326 ? 1.778 9.867 23.547 1 28.7 326 SER A C 1
ATOM 2527 O O . SER A 1 326 ? 0.892 10.711 23.422 1 28.7 326 SER A O 1
ATOM 2529 N N . GLN A 1 327 ? 2.396 9.594 24.672 1 27.14 327 GLN A N 1
ATOM 2530 C CA . GLN A 1 327 ? 2.598 10.523 25.766 1 27.14 327 GLN A CA 1
ATOM 2531 C C . GLN A 1 327 ? 2.748 11.953 25.266 1 27.14 327 GLN A C 1
ATOM 2533 O O . GLN A 1 327 ? 3.523 12.211 24.344 1 27.14 327 GLN A O 1
ATOM 2538 N N . PRO A 1 328 ? 1.632 12.703 25.188 1 29.94 328 PRO A N 1
ATOM 2539 C CA . PRO A 1 328 ? 1.981 14.109 25.016 1 29.94 328 PRO A CA 1
ATOM 2540 C C . PRO A 1 328 ? 3.387 14.438 25.516 1 29.94 328 PRO A C 1
ATOM 2542 O O . PRO A 1 328 ? 3.709 14.172 26.672 1 29.94 328 PRO A O 1
ATOM 2545 N N . THR A 1 329 ? 4.363 14 24.797 1 31.42 329 THR A N 1
ATOM 2546 C CA . THR A 1 329 ? 5.562 14.695 25.25 1 31.42 329 THR A CA 1
ATOM 2547 C C . THR A 1 329 ? 5.207 16.031 25.875 1 31.42 329 THR A C 1
ATOM 2549 O O . THR A 1 329 ? 4.148 16.609 25.594 1 31.42 329 THR A O 1
ATOM 2552 N N . ALA A 1 330 ? 5.922 16.391 26.875 1 31.17 330 ALA A N 1
ATOM 2553 C CA . ALA A 1 330 ? 5.836 17.641 27.609 1 31.17 330 ALA A CA 1
ATOM 2554 C C . ALA A 1 330 ? 5.488 18.797 26.672 1 31.17 330 ALA A C 1
ATOM 2556 O O . ALA A 1 330 ? 6.289 19.188 25.828 1 31.17 330 ALA A O 1
ATOM 2557 N N . LEU A 1 331 ? 4.297 18.703 26.156 1 37.69 331 LEU A N 1
ATOM 2558 C CA . LEU A 1 331 ? 3.971 20 25.562 1 37.69 331 LEU A CA 1
ATOM 2559 C C . LEU A 1 331 ? 4.465 21.141 26.453 1 37.69 331 LEU A C 1
ATOM 2561 O O . LEU A 1 331 ? 4.57 20.969 27.672 1 37.69 331 LEU A O 1
ATOM 2565 N N . PRO A 1 332 ? 5.062 22 25.797 1 39.69 332 PRO A N 1
ATOM 2566 C CA . PRO A 1 332 ? 5.41 23.156 26.641 1 39.69 332 PRO A CA 1
ATOM 2567 C C . PRO A 1 332 ? 4.25 23.609 27.516 1 39.69 332 PRO A C 1
ATOM 2569 O O . PRO A 1 332 ? 3.086 23.5 27.125 1 39.69 332 PRO A O 1
ATOM 2572 N N . PRO A 1 333 ? 4.535 23.656 28.781 1 41.06 333 PRO A N 1
ATOM 2573 C CA . PRO A 1 333 ? 3.525 24.078 29.766 1 41.06 333 PRO A CA 1
ATOM 2574 C C . PRO A 1 333 ? 2.555 25.109 29.203 1 41.06 333 PRO A C 1
ATOM 2576 O O . PRO A 1 333 ? 1.474 25.312 29.766 1 41.06 333 PRO A O 1
ATOM 2579 N N . SER A 1 334 ? 2.996 25.594 28.062 1 39.81 334 SER A N 1
ATOM 2580 C CA . SER A 1 334 ? 2.176 26.688 27.562 1 39.81 334 SER A CA 1
ATOM 2581 C C . SER A 1 334 ? 1.067 26.172 26.641 1 39.81 334 SER A C 1
ATOM 2583 O O . SER A 1 334 ? 0.209 26.938 26.203 1 39.81 334 SER A O 1
ATOM 2585 N N . ILE A 1 335 ? 1.205 24.922 26.25 1 40.72 335 ILE A N 1
ATOM 2586 C CA . ILE A 1 335 ? 0.21 24.438 25.312 1 40.72 335 ILE A CA 1
ATOM 2587 C C . ILE A 1 335 ? -0.806 23.562 26.031 1 40.72 335 ILE A C 1
ATOM 2589 O O . ILE A 1 335 ? -0.437 22.578 26.688 1 40.72 335 ILE A O 1
ATOM 2593 N N . ALA A 1 336 ? -1.851 24.062 26.328 1 35.75 336 ALA A N 1
ATOM 2594 C CA . ALA A 1 336 ? -2.969 23.281 26.859 1 35.75 336 ALA A CA 1
ATOM 2595 C C . ALA A 1 336 ? -3.736 22.594 25.734 1 35.75 336 ALA A C 1
ATOM 2597 O O . ALA A 1 336 ? -4.137 23.234 24.766 1 35.75 336 ALA A O 1
ATOM 2598 N N . LEU A 1 337 ? -3.307 21.359 25.438 1 39.25 337 LEU A N 1
ATOM 2599 C CA . LEU A 1 337 ? -4.035 20.625 24.406 1 39.25 337 LEU A CA 1
ATOM 2600 C C . LEU A 1 337 ? -5.5 20.453 24.781 1 39.25 337 LEU A C 1
ATOM 2602 O O . LEU A 1 337 ? -5.801 20 25.891 1 39.25 337 LEU A O 1
ATOM 2606 N N . CYS A 1 338 ? -6.312 21.219 24.266 1 33.56 338 CYS A N 1
ATOM 2607 C CA . CYS A 1 338 ? -7.746 21 24.406 1 33.56 338 CYS A CA 1
ATOM 2608 C C . CYS A 1 338 ? -8.195 19.797 23.578 1 33.56 338 CYS A C 1
ATOM 2610 O O . CYS A 1 338 ? -7.824 19.656 22.422 1 33.56 338 CYS A O 1
ATOM 2612 N N . PRO A 1 339 ? -8.375 18.531 24.203 1 31.75 339 PRO A N 1
ATOM 2613 C CA . PRO A 1 339 ? -8.852 17.406 23.406 1 31.75 339 PRO A CA 1
ATOM 2614 C C . PRO A 1 339 ? -9.977 17.781 22.453 1 31.75 339 PRO A C 1
ATOM 2616 O O . PRO A 1 339 ? -10.789 18.656 22.766 1 31.75 339 PRO A O 1
ATOM 2619 N N . GLY A 1 340 ? -9.773 17.828 21.375 1 28.69 340 GLY A N 1
ATOM 2620 C CA . GLY A 1 340 ? -10.789 18.047 20.375 1 28.69 340 GLY A CA 1
ATOM 2621 C C . GLY A 1 340 ? -11.984 17.125 20.516 1 28.69 340 GLY A C 1
ATOM 2622 O O . GLY A 1 340 ? -11.93 16.141 21.234 1 28.69 340 GLY A O 1
ATOM 2623 N N . ALA A 1 341 ? -13.266 17.469 19.984 1 27.88 341 ALA A N 1
ATOM 2624 C CA . ALA A 1 341 ? -14.57 16.844 19.844 1 27.88 341 ALA A CA 1
ATOM 2625 C C . ALA A 1 341 ? -14.438 15.414 19.312 1 27.88 341 ALA A C 1
ATOM 2627 O O . ALA A 1 341 ? -14.188 15.211 18.125 1 27.88 341 ALA A O 1
ATOM 2628 N N . ALA A 1 342 ? -13.805 14.367 19.875 1 26.2 342 ALA A N 1
ATOM 2629 C CA . ALA A 1 342 ? -14.062 13.07 19.25 1 26.2 342 ALA A CA 1
ATOM 2630 C C . ALA A 1 342 ? -15.523 12.664 19.422 1 26.2 342 ALA A C 1
ATOM 2632 O O . ALA A 1 342 ? -16.219 13.164 20.312 1 26.2 342 ALA A O 1
ATOM 2633 N N . ALA A 1 343 ? -16.141 11.68 18.578 1 25.39 343 ALA A N 1
ATOM 2634 C CA . ALA A 1 343 ? -17.375 10.914 18.516 1 25.39 343 ALA A CA 1
ATOM 2635 C C . ALA A 1 343 ? -17.656 10.211 19.844 1 25.39 343 ALA A C 1
ATOM 2637 O O . ALA A 1 343 ? -16.781 9.547 20.391 1 25.39 343 ALA A O 1
ATOM 2638 N N . VAL A 1 344 ? -18.609 10.727 20.688 1 25.92 344 VAL A N 1
ATOM 2639 C CA . VAL A 1 344 ? -19.312 10.078 21.797 1 25.92 344 VAL A CA 1
ATOM 2640 C C . VAL A 1 344 ? -19.797 8.695 21.359 1 25.92 344 VAL A C 1
ATOM 2642 O O . VAL A 1 344 ? -20.672 8.594 20.484 1 25.92 344 VAL A O 1
ATOM 2645 N N . VAL A 1 345 ? -18.984 7.645 21.25 1 25.5 345 VAL A N 1
ATOM 2646 C CA . VAL A 1 345 ? -19.656 6.355 21.312 1 25.5 345 VAL A CA 1
ATOM 2647 C C . VAL A 1 345 ? -20.422 6.238 22.625 1 25.5 345 VAL A C 1
ATOM 2649 O O . VAL A 1 345 ? -19.875 6.512 23.703 1 25.5 345 VAL A O 1
ATOM 2652 N N . GLU A 1 346 ? -21.75 6.352 22.625 1 24.95 346 GLU A N 1
ATOM 2653 C CA . GLU A 1 346 ? -22.719 5.961 23.656 1 24.95 346 GLU A CA 1
ATOM 2654 C C . GLU A 1 346 ? -22.281 4.676 24.359 1 24.95 346 GLU A C 1
ATOM 2656 O O . GLU A 1 346 ? -22.203 3.617 23.734 1 24.95 346 GLU A O 1
ATOM 2661 N N . ARG A 1 347 ? -21.297 4.754 25.406 1 23.39 347 ARG A N 1
ATOM 2662 C CA . ARG A 1 347 ? -21.031 3.684 26.359 1 23.39 347 ARG A CA 1
ATOM 2663 C C . ARG A 1 347 ? -22.312 3.248 27.078 1 23.39 347 ARG A C 1
ATOM 2665 O O . ARG A 1 347 ? -22.984 4.07 27.688 1 23.39 347 ARG A O 1
ATOM 2672 N N . ASP A 1 348 ? -22.891 2.193 26.766 1 23.8 348 ASP A N 1
ATOM 2673 C CA . ASP A 1 348 ? -23.734 1.514 27.75 1 23.8 348 ASP A CA 1
ATOM 2674 C C . ASP A 1 348 ? -23 1.341 29.078 1 23.8 348 ASP A C 1
ATOM 2676 O O . ASP A 1 348 ? -21.766 1.376 29.109 1 23.8 348 ASP A O 1
ATOM 2680 N N . GLN A 1 349 ? -23.547 1.058 30.422 1 23.56 349 GLN A N 1
ATOM 2681 C CA . GLN A 1 349 ? -23.328 0.948 31.859 1 23.56 349 GLN A CA 1
ATOM 2682 C C . GLN A 1 349 ? -22.047 0.167 32.156 1 23.56 349 GLN A C 1
ATOM 2684 O O . GLN A 1 349 ? -21.422 0.365 33.219 1 23.56 349 GLN A O 1
ATOM 2689 N N . ALA A 1 350 ? -21.766 -1.039 31.797 1 22.39 350 ALA A N 1
ATOM 2690 C CA . ALA A 1 350 ? -21.125 -2.039 32.656 1 22.39 350 ALA A CA 1
ATOM 2691 C C . ALA A 1 350 ? -19.625 -1.78 32.75 1 22.39 350 ALA A C 1
ATOM 2693 O O . ALA A 1 350 ? -19.016 -2.059 33.812 1 22.39 350 ALA A O 1
ATOM 2694 N N . HIS A 1 351 ? -18.734 -1.766 31.766 1 23.2 351 HIS A N 1
ATOM 2695 C CA . HIS A 1 351 ? -17.359 -2.076 32.094 1 23.2 351 HIS A CA 1
ATOM 2696 C C . HIS A 1 351 ? -16.641 -0.862 32.688 1 23.2 351 HIS A C 1
ATOM 2698 O O . HIS A 1 351 ? -16.281 0.063 31.969 1 23.2 351 HIS A O 1
ATOM 2704 N N . SER A 1 352 ? -16.844 -0.416 34 1 22.66 352 SER A N 1
ATOM 2705 C CA . SER A 1 352 ? -16.312 0.507 35 1 22.66 352 SER A CA 1
ATOM 2706 C C . SER A 1 352 ? -14.797 0.379 35.125 1 22.66 352 SER A C 1
ATOM 2708 O O . SER A 1 352 ? -14.102 1.38 35.281 1 22.66 352 SER A O 1
ATOM 2710 N N . ASN A 1 353 ? -14.18 -0.81 35.344 1 22.81 353 ASN A N 1
ATOM 2711 C CA . ASN A 1 353 ? -13.023 -1.072 36.219 1 22.81 353 ASN A CA 1
ATOM 2712 C C . ASN A 1 353 ? -11.719 -0.727 35.5 1 22.81 353 ASN A C 1
ATOM 2714 O O . ASN A 1 353 ? -10.633 -0.949 36.031 1 22.81 353 ASN A O 1
ATOM 2718 N N . LEU A 1 354 ? -11.742 -0.616 34.281 1 22.92 354 LEU A N 1
ATOM 2719 C CA . LEU A 1 354 ? -10.438 -0.73 33.625 1 22.92 354 LEU A CA 1
ATOM 2720 C C . LEU A 1 354 ? -9.625 0.546 33.812 1 22.92 354 LEU A C 1
ATOM 2722 O O . LEU A 1 354 ? -8.516 0.665 33.281 1 22.92 354 LEU A O 1
ATOM 2726 N N . ALA A 1 355 ? -10.047 1.591 34.594 1 24.36 355 ALA A N 1
ATOM 2727 C CA . ALA A 1 355 ? -9.32 2.832 34.844 1 24.36 355 ALA A CA 1
ATOM 2728 C C . ALA A 1 355 ? -8.141 2.59 35.781 1 24.36 355 ALA A C 1
ATOM 2730 O O . ALA A 1 355 ? -7.203 3.389 35.844 1 24.36 355 ALA A O 1
ATOM 2731 N N . SER A 1 356 ? -8.117 1.575 36.656 1 23.22 356 SER A N 1
ATOM 2732 C CA . SER A 1 356 ? -7.301 1.618 37.875 1 23.22 356 SER A CA 1
ATOM 2733 C C . SER A 1 356 ? -5.836 1.323 37.562 1 23.22 356 SER A C 1
ATOM 2735 O O . SER A 1 356 ? -4.941 1.847 38.219 1 23.22 356 SER A O 1
ATOM 2737 N N . SER A 1 357 ? -5.566 0.388 36.781 1 23.52 357 SER A N 1
ATOM 2738 C CA . SER A 1 357 ? -4.238 -0.187 36.938 1 23.52 357 SER A CA 1
ATOM 2739 C C . SER A 1 357 ? -3.17 0.681 36.281 1 23.52 357 SER A C 1
ATOM 2741 O O . SER A 1 357 ? -1.974 0.438 36.438 1 23.52 357 SER A O 1
ATOM 2743 N N . CYS A 1 358 ? -3.498 1.54 35.406 1 24.36 358 CYS A N 1
ATOM 2744 C CA . CYS A 1 358 ? -2.41 2.254 34.719 1 24.36 358 CYS A CA 1
ATOM 2745 C C . CYS A 1 358 ? -1.693 3.178 35.719 1 24.36 358 CYS A C 1
ATOM 2747 O O . CYS A 1 358 ? -0.745 3.869 35.344 1 24.36 358 CYS A O 1
ATOM 2749 N N . THR A 1 359 ? -2.213 3.391 36.938 1 24.33 359 THR A N 1
ATOM 2750 C CA . THR A 1 359 ? -1.683 4.367 37.906 1 24.33 359 THR A CA 1
ATOM 2751 C C . THR A 1 359 ? -0.406 3.848 38.562 1 24.33 359 THR A C 1
ATOM 2753 O O . THR A 1 359 ? 0.29 4.594 39.25 1 24.33 359 THR A O 1
ATOM 2756 N N . GLN A 1 360 ? -0.277 2.66 38.688 1 23.59 360 GLN A N 1
ATOM 2757 C CA . GLN A 1 360 ? 0.621 2.377 39.812 1 23.59 360 GLN A CA 1
ATOM 2758 C C . GLN A 1 360 ? 2.031 2.887 39.531 1 23.59 360 GLN A C 1
ATOM 2760 O O . GLN A 1 360 ? 2.699 3.414 40.406 1 23.59 360 GLN A O 1
ATOM 2765 N N . ASP A 1 361 ? 2.662 2.463 38.5 1 23.52 361 ASP A N 1
ATOM 2766 C CA . ASP A 1 361 ? 4.094 2.609 38.75 1 23.52 361 ASP A CA 1
ATOM 2767 C C . ASP A 1 361 ? 4.566 4.02 38.406 1 23.52 361 ASP A C 1
ATOM 2769 O O . ASP A 1 361 ? 5.734 4.223 38.062 1 23.52 361 ASP A O 1
ATOM 2773 N N . LEU A 1 362 ? 3.59 5.02 38.156 1 23.3 362 LEU A N 1
ATOM 2774 C CA . LEU A 1 362 ? 4.039 6.406 38.094 1 23.3 362 LEU A CA 1
ATOM 2775 C C . LEU A 1 362 ? 4.684 6.828 39.406 1 23.3 362 LEU A C 1
ATOM 2777 O O . LEU A 1 362 ? 4.066 6.719 40.469 1 23.3 362 LEU A O 1
ATOM 2781 N N . GLY A 1 363 ? 5.891 6.703 39.594 1 23.09 363 GLY A N 1
ATOM 2782 C CA . GLY A 1 363 ? 6.488 7.191 40.844 1 23.09 363 GLY A CA 1
ATOM 2783 C C . GLY A 1 363 ? 5.875 8.492 41.312 1 23.09 363 GLY A C 1
ATOM 2784 O O . GLY A 1 363 ? 5.137 9.148 40.594 1 23.09 363 GLY A O 1
ATOM 2785 N N . ALA A 1 364 ? 6.086 9.094 42.625 1 23.81 364 ALA A N 1
ATOM 2786 C CA . ALA A 1 364 ? 5.637 10.047 43.625 1 23.81 364 ALA A CA 1
ATOM 2787 C C . ALA A 1 364 ? 5.48 11.445 43.031 1 23.81 364 ALA A C 1
ATOM 2789 O O . ALA A 1 364 ? 4.559 12.18 43.406 1 23.81 364 ALA A O 1
ATOM 2790 N N . HIS A 1 365 ? 6.48 12.172 42.469 1 22.23 365 HIS A N 1
ATOM 2791 C CA . HIS A 1 365 ? 6.656 13.602 42.688 1 22.23 365 HIS A CA 1
ATOM 2792 C C . HIS A 1 365 ? 5.727 14.422 41.812 1 22.23 365 HIS A C 1
ATOM 2794 O O . HIS A 1 365 ? 5.645 15.641 41.938 1 22.23 365 HIS A O 1
ATOM 2800 N N . LEU A 1 366 ? 5.59 14.133 40.5 1 24.2 366 LEU A N 1
ATOM 2801 C CA . LEU A 1 366 ? 5.078 15.266 39.75 1 24.2 366 LEU A CA 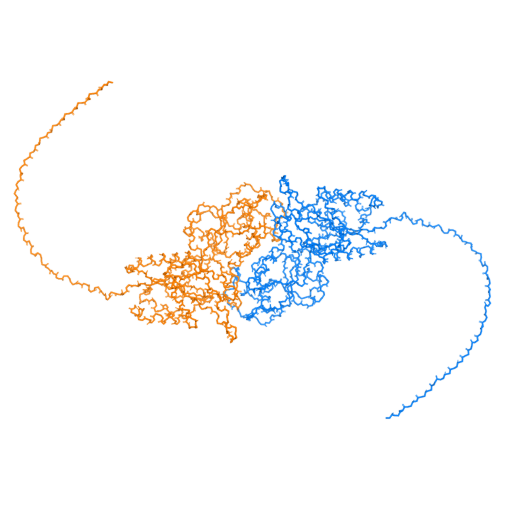1
ATOM 2802 C C . LEU A 1 366 ? 3.582 15.445 39.969 1 24.2 366 LEU A C 1
ATOM 2804 O O . LEU A 1 366 ? 2.797 14.523 39.75 1 24.2 366 LEU A O 1
ATOM 2808 N N . GLU A 1 367 ? 3.119 16.203 40.938 1 23.27 367 GLU A N 1
ATOM 2809 C CA . GLU A 1 367 ? 1.795 16.734 41.25 1 23.27 367 GLU A CA 1
ATOM 2810 C C . GLU A 1 367 ? 1.094 17.234 39.969 1 23.27 367 GLU A C 1
ATOM 2812 O O . GLU A 1 367 ? 1.326 18.359 39.531 1 23.27 367 GLU A O 1
ATOM 2817 N N . MET A 1 368 ? 1.09 16.562 38.938 1 24.95 368 MET A N 1
ATOM 2818 C CA . MET A 1 368 ? 0.439 16.938 37.688 1 24.95 368 MET A CA 1
ATOM 2819 C C . MET A 1 368 ? -1.032 17.266 37.938 1 24.95 368 MET A C 1
ATOM 2821 O O . MET A 1 368 ? -1.751 16.5 38.562 1 24.95 368 MET A O 1
ATOM 2825 N N . GLN A 1 369 ? -1.352 18.609 38.062 1 23.95 369 GLN A N 1
ATOM 2826 C CA . GLN A 1 369 ? -2.762 18.969 38.188 1 23.95 369 GLN A CA 1
ATOM 2827 C C . GLN A 1 369 ? -3.605 18.266 37.125 1 23.95 369 GLN A C 1
ATOM 2829 O O . GLN A 1 369 ? -3.117 17.969 36.031 1 23.95 369 GLN A O 1
ATOM 2834 N N . PRO A 1 370 ? -4.797 17.812 37.375 1 23.25 370 PRO A N 1
ATOM 2835 C CA . PRO A 1 370 ? -5.758 16.984 36.656 1 23.25 370 PRO A CA 1
ATOM 2836 C C . PRO A 1 370 ? -6.219 17.641 35.344 1 23.25 370 PRO A C 1
ATOM 2838 O O . PRO A 1 370 ? -6.352 18.859 35.281 1 23.25 370 PRO A O 1
ATOM 2841 N N . ILE A 1 371 ? -5.82 17.328 34.188 1 25.91 371 ILE A N 1
ATOM 2842 C CA . ILE A 1 371 ? -6.27 17.625 32.844 1 25.91 371 ILE A CA 1
ATOM 2843 C C . ILE A 1 371 ? -7.797 17.641 32.781 1 25.91 371 ILE A C 1
ATOM 2845 O O . ILE A 1 371 ? -8.438 16.641 33.156 1 25.91 371 ILE A O 1
ATOM 2849 N N . LEU A 1 372 ? -8.445 18.828 33.031 1 22.39 372 LEU A N 1
ATOM 2850 C CA . LEU A 1 372 ? -9.898 18.844 32.938 1 22.39 372 LEU A CA 1
ATOM 2851 C C . LEU A 1 372 ? -10.367 18.453 31.547 1 22.39 372 LEU A C 1
ATOM 2853 O O . LEU A 1 372 ? -10 19.109 30.562 1 22.39 372 LEU A O 1
ATOM 2857 N N . LEU A 1 373 ? -10.586 17.297 31.219 1 25.16 373 LEU A N 1
ATOM 2858 C CA . LEU A 1 373 ? -11.18 16.625 30.078 1 25.16 373 LEU A CA 1
ATOM 2859 C C . LEU A 1 373 ? -12.578 17.156 29.797 1 25.16 373 LEU A C 1
ATOM 2861 O O . LEU A 1 373 ? -13.469 17.031 30.641 1 25.16 373 LEU A O 1
ATOM 2865 N N . ILE A 1 374 ? -12.719 18.453 29.031 1 24.89 374 ILE A N 1
ATOM 2866 C CA . ILE A 1 374 ? -14.094 18.906 28.844 1 24.89 374 ILE A CA 1
ATOM 2867 C C . ILE A 1 374 ? -14.781 18.047 27.797 1 24.89 374 ILE A C 1
ATOM 2869 O O . ILE A 1 374 ? -14.359 18.016 26.641 1 24.89 374 ILE A O 1
ATOM 2873 N N . ARG A 1 375 ? -15.367 17 28.047 1 25.72 375 ARG A N 1
ATOM 2874 C CA . ARG A 1 375 ? -16.109 15.977 27.328 1 25.72 375 ARG A CA 1
ATOM 2875 C C . ARG A 1 375 ? -17.078 16.594 26.328 1 25.72 375 ARG A C 1
ATOM 2877 O O . ARG A 1 375 ? -17.109 16.203 25.156 1 25.72 375 ARG A O 1
ATOM 2884 N N . GLU A 1 376 ? -18.359 16.781 26.641 1 28.47 376 GLU A N 1
ATOM 2885 C CA . GLU A 1 376 ? -19.625 16.781 25.922 1 28.47 376 GLU A CA 1
ATOM 2886 C C . GLU A 1 376 ? -19.812 18.062 25.109 1 28.47 376 GLU A C 1
ATOM 2888 O O . GLU A 1 376 ? -20.672 18.125 24.219 1 28.47 376 GLU A O 1
ATOM 2893 N N . LEU A 1 377 ? -19.656 19.234 25.578 1 28.55 377 LEU A N 1
ATOM 2894 C CA . LEU A 1 377 ? -20.391 20.391 25.062 1 28.55 377 LEU A CA 1
ATOM 2895 C C . LEU A 1 377 ? -19.766 20.891 23.766 1 28.55 377 LEU A C 1
ATOM 2897 O O . LEU A 1 377 ? -18.578 20.688 23.516 1 28.55 377 LEU A O 1
ATOM 2901 N N . PRO A 1 378 ? -20.609 21.422 22.703 1 37.41 378 PRO A N 1
ATOM 2902 C CA . PRO A 1 378 ? -20.203 22.141 21.484 1 37.41 378 PRO A CA 1
ATOM 2903 C C . PRO A 1 378 ? -18.953 22.984 21.688 1 37.41 378 PRO A C 1
ATOM 2905 O O . PRO A 1 378 ? -18.922 23.859 22.562 1 37.41 378 PRO A O 1
ATOM 2908 N N . ILE A 1 379 ? -17.875 22.344 21.453 1 36.84 379 ILE A N 1
ATOM 2909 C CA . ILE A 1 379 ? -16.562 22.953 21.609 1 36.84 379 ILE A CA 1
ATOM 2910 C C . ILE A 1 379 ? -16.641 24.438 21.25 1 36.84 379 ILE A C 1
ATOM 2912 O O . ILE A 1 379 ? -16.094 25.281 21.953 1 36.84 379 ILE A O 1
ATOM 2916 N N . MET A 1 380 ? -17.234 24.609 20.078 1 42.25 380 MET A N 1
ATOM 2917 C CA . MET A 1 380 ? -17.297 26.016 19.688 1 42.25 380 MET A CA 1
ATOM 2918 C C . MET A 1 380 ? -18.125 26.812 20.672 1 42.25 380 MET A C 1
ATOM 2920 O O . MET A 1 380 ? -17.828 27.984 20.922 1 42.25 380 MET A O 1
ATOM 2924 N N . GLU A 1 381 ? -19.141 26.047 21.172 1 42.28 381 GLU A N 1
ATOM 2925 C CA . GLU A 1 381 ? -19.922 26.75 22.172 1 42.28 381 GLU A CA 1
ATOM 2926 C C . GLU A 1 381 ? -19.094 27.078 23.406 1 42.28 381 GLU A C 1
ATOM 2928 O O . GLU A 1 381 ? -19.219 28.156 24 1 42.28 381 GLU A O 1
ATOM 2933 N N . ARG A 1 382 ? -18.188 26.203 23.578 1 40.81 382 ARG A N 1
ATOM 2934 C CA . ARG A 1 382 ? -17.328 26.453 24.734 1 40.81 382 ARG A CA 1
ATOM 2935 C C . ARG A 1 382 ? -16.312 27.547 24.422 1 40.81 382 ARG A C 1
ATOM 2937 O O . ARG A 1 382 ? -16 28.375 25.281 1 40.81 382 ARG A O 1
ATOM 2944 N N . LEU A 1 383 ? -15.844 27.312 23.219 1 43.62 383 LEU A N 1
ATOM 2945 C CA . LEU A 1 383 ? -15 28.438 22.828 1 43.62 383 LEU A CA 1
ATOM 2946 C C . LEU A 1 383 ? -15.742 29.766 22.969 1 43.62 383 LEU A C 1
ATOM 2948 O O . LEU A 1 383 ? -15.172 30.75 23.422 1 43.62 383 LEU A O 1
ATOM 2952 N N . THR A 1 384 ? -17.062 29.578 22.656 1 44.16 384 THR A N 1
ATOM 2953 C CA . THR A 1 384 ? -17.891 30.766 22.812 1 44.16 384 THR A CA 1
ATOM 2954 C C . THR A 1 384 ? -18.031 31.141 24.281 1 44.16 384 THR A C 1
ATOM 2956 O O . THR A 1 384 ? -18 32.312 24.641 1 44.16 384 THR A O 1
ATOM 2959 N N . THR A 1 385 ? -18.125 30.094 25 1 45.47 385 THR A N 1
ATOM 2960 C CA . THR A 1 385 ? -18.25 30.344 26.438 1 45.47 385 THR A CA 1
ATOM 2961 C C . THR A 1 385 ? -16.938 30.844 27.016 1 45.47 385 THR A C 1
ATOM 2963 O O . THR A 1 385 ? -16.938 31.734 27.875 1 45.47 385 THR A O 1
ATOM 2966 N N . LEU A 1 386 ? -15.906 30.125 26.516 1 44.59 386 LEU A N 1
ATOM 2967 C CA . LEU A 1 386 ? -14.602 30.594 26.953 1 44.59 386 LEU A CA 1
ATOM 2968 C C . LEU A 1 386 ? -14.375 32.031 26.531 1 44.59 386 LEU A C 1
ATOM 2970 O O . LEU A 1 386 ? -13.773 32.812 27.281 1 44.59 386 LEU A O 1
ATOM 2974 N N . LEU A 1 387 ? -14.906 32.312 25.422 1 45.38 387 LEU A N 1
ATOM 2975 C CA . LEU A 1 387 ? -14.781 33.656 24.953 1 45.38 387 LEU A CA 1
ATOM 2976 C C . LEU A 1 387 ? -15.672 34.625 25.75 1 45.38 387 LEU A C 1
ATOM 2978 O O . LEU A 1 387 ? -15.516 35.844 25.672 1 45.38 387 LEU A O 1
ATOM 2982 N N . GLN A 1 388 ? -16.688 34 26.391 1 42.31 388 GLN A N 1
ATOM 2983 C CA . GLN A 1 388 ? -17.531 34.812 27.281 1 42.31 388 GLN A CA 1
ATOM 2984 C C . GLN A 1 388 ? -16.859 35 28.625 1 42.31 388 GLN A C 1
ATOM 2986 O O . GLN A 1 388 ? -17.359 35.75 29.469 1 42.31 388 GLN A O 1
ATOM 2991 N N . LYS A 1 389 ? -15.883 34.281 28.812 1 39 389 LYS A N 1
ATOM 2992 C CA . LYS A 1 389 ? -15.219 34.5 30.094 1 39 389 LYS A CA 1
ATOM 2993 C C . LYS A 1 389 ? -14.664 35.906 30.188 1 39 389 LYS A C 1
ATOM 2995 O O . LYS A 1 389 ? -14.266 36.5 29.172 1 39 389 LYS A O 1
ATOM 3000 N N . PRO A 1 390 ? -15.008 36.469 31.328 1 37.94 390 PRO A N 1
ATOM 3001 C CA . PRO A 1 390 ? -14.648 37.875 31.562 1 37.94 390 PRO A CA 1
ATOM 3002 C C . PRO A 1 390 ? -13.219 38.188 31.141 1 37.94 390 PRO A C 1
ATOM 3004 O O . PRO A 1 390 ? -12.945 39.281 30.672 1 37.94 390 PRO A O 1
ATOM 3007 N N . GLU A 1 391 ? -12.438 37.219 31.312 1 35.72 391 GLU A N 1
ATOM 3008 C CA . GLU A 1 391 ? -11.102 37.625 30.859 1 35.72 391 GLU A CA 1
ATOM 3009 C C . GLU A 1 391 ? -11.078 37.844 29.359 1 35.72 391 GLU A C 1
ATOM 3011 O O . GLU A 1 391 ? -10.328 38.688 28.875 1 35.72 391 GLU A O 1
ATOM 3016 N N . LEU A 1 392 ? -11.812 37.094 28.672 1 36.84 392 LEU A N 1
ATOM 3017 C CA . LEU A 1 392 ? -11.93 37.312 27.234 1 36.84 392 LEU A CA 1
ATOM 3018 C C . LEU A 1 392 ? -13.023 38.344 26.906 1 36.84 392 LEU A C 1
ATOM 3020 O O . LEU A 1 392 ? -13.047 38.906 25.828 1 36.84 392 LEU A O 1
ATOM 3024 N N . ALA A 1 393 ? -14.078 38.438 27.656 1 34.28 393 ALA A N 1
ATOM 3025 C CA . ALA A 1 393 ? -15.109 39.469 27.516 1 34.28 393 ALA A CA 1
ATOM 3026 C C . ALA A 1 393 ? -14.5 40.875 27.562 1 34.28 393 ALA A C 1
ATOM 3028 O O . ALA A 1 393 ? -15.055 41.812 27 1 34.28 393 ALA A O 1
ATOM 3029 N N . ALA A 1 394 ? -13.539 41 28.359 1 31.98 394 ALA A N 1
ATOM 3030 C CA . ALA A 1 394 ? -12.953 42.344 28.391 1 31.98 394 ALA A CA 1
ATOM 3031 C C . ALA A 1 394 ? -12.219 42.656 27.094 1 31.98 394 ALA A C 1
ATOM 3033 O O . ALA A 1 394 ? -11.812 43.781 26.859 1 31.98 394 ALA A O 1
ATOM 3034 N N . PHE A 1 395 ? -12.062 41.625 26.438 1 28.53 395 PHE A N 1
ATOM 3035 C CA . PHE A 1 395 ? -11.383 42 25.188 1 28.53 395 PHE A CA 1
ATOM 3036 C C . PHE A 1 395 ? -12.383 42.375 24.109 1 28.53 395 PHE A C 1
ATOM 3038 O O . PHE A 1 395 ? -13.375 41.688 23.891 1 28.53 395 PHE A O 1
ATOM 3045 N N . MET B 1 1 ? -67.125 -52.969 6.957 1 15.38 1 MET B N 1
ATOM 3046 C CA . MET B 1 1 ? -67.688 -54.125 6.312 1 15.38 1 MET B CA 1
ATOM 3047 C C . MET B 1 1 ? -66.875 -54.594 5.113 1 15.38 1 MET B C 1
ATOM 3049 O O . MET B 1 1 ? -66.562 -55.781 4.973 1 15.38 1 MET B O 1
ATOM 3053 N N . ALA B 1 2 ? -67.125 -53.969 4 1 14.35 2 ALA B N 1
ATOM 3054 C CA . ALA B 1 2 ? -67.688 -54.75 2.918 1 14.35 2 ALA B CA 1
ATOM 3055 C C . ALA B 1 2 ? -66.625 -55.562 2.199 1 14.35 2 ALA B C 1
ATOM 3057 O O . ALA B 1 2 ? -66.75 -56.781 2.037 1 14.35 2 ALA B O 1
ATOM 3058 N N . VAL B 1 3 ? -66.375 -55.25 0.889 1 15.16 3 VAL B N 1
ATOM 3059 C CA . VAL B 1 3 ? -66.625 -56.094 -0.271 1 15.16 3 VAL B CA 1
ATOM 3060 C C . VAL B 1 3 ? -65.438 -56.938 -0.599 1 15.16 3 VAL B C 1
ATOM 3062 O O . VAL B 1 3 ? -64.312 -56.562 -0.267 1 15.16 3 VAL B O 1
ATOM 3065 N N . SER B 1 4 ? -65.5 -57.875 -1.504 1 15.35 4 SER B N 1
ATOM 3066 C CA . SER B 1 4 ? -65.562 -59.219 -2.045 1 15.35 4 SER B CA 1
ATOM 3067 C C . SER B 1 4 ? -64.438 -59.438 -3.059 1 15.35 4 SER B C 1
ATOM 3069 O O . SER B 1 4 ? -63.938 -60.562 -3.186 1 15.35 4 SER B O 1
ATOM 3071 N N . GLY B 1 5 ? -64.125 -58.562 -3.98 1 14.95 5 GLY B N 1
ATOM 3072 C CA . GLY B 1 5 ? -64.312 -59.156 -5.277 1 14.95 5 GLY B CA 1
ATOM 3073 C C . GLY B 1 5 ? -63.281 -60.25 -5.594 1 14.95 5 GLY B C 1
ATOM 3074 O O . GLY B 1 5 ? -62.188 -60.25 -5.027 1 14.95 5 GLY B O 1
ATOM 3075 N N . LEU B 1 6 ? -63.469 -61.031 -6.605 1 15 6 LEU B N 1
ATOM 3076 C CA . LEU B 1 6 ? -63.594 -62.375 -7.199 1 15 6 LEU B CA 1
ATOM 3077 C C . LEU B 1 6 ? -62.312 -62.781 -7.922 1 15 6 LEU B C 1
ATOM 3079 O O . LEU B 1 6 ? -61.812 -63.875 -7.723 1 15 6 LEU B O 1
ATOM 3083 N N . PHE B 1 7 ? -62.062 -62.281 -9.188 1 15.45 7 PHE B N 1
ATOM 3084 C CA . PHE B 1 7 ? -62.188 -63.188 -10.312 1 15.45 7 PHE B CA 1
ATOM 3085 C C . PHE B 1 7 ? -60.938 -64.062 -10.461 1 15.45 7 PHE B C 1
ATOM 3087 O O . PHE B 1 7 ? -59.844 -63.656 -10.023 1 15.45 7 PHE B O 1
ATOM 3094 N N . ALA B 1 8 ? -60.75 -64.938 -11.641 1 13.95 8 ALA B N 1
ATOM 3095 C CA . ALA B 1 8 ? -60.812 -66.312 -12.141 1 13.95 8 ALA B CA 1
ATOM 3096 C C . ALA B 1 8 ? -59.438 -66.75 -12.672 1 13.95 8 ALA B C 1
ATOM 3098 O O . ALA B 1 8 ? -58.938 -67.812 -12.312 1 13.95 8 ALA B O 1
ATOM 3099 N N . ALA B 1 9 ? -59.188 -66.25 -14.023 1 15.4 9 ALA B N 1
ATOM 3100 C CA . ALA B 1 9 ? -59.281 -67.25 -15.094 1 15.4 9 ALA B CA 1
ATOM 3101 C C . ALA B 1 9 ? -58.031 -68.125 -15.117 1 15.4 9 ALA B C 1
ATOM 3103 O O . ALA B 1 9 ? -56.969 -67.75 -14.609 1 15.4 9 ALA B O 1
ATOM 3104 N N . VAL B 1 10 ? -57.625 -68.688 -16.391 1 14.45 10 VAL B N 1
ATOM 3105 C CA . VAL B 1 10 ? -57.625 -70.062 -16.938 1 14.45 10 VAL B CA 1
ATOM 3106 C C . VAL B 1 10 ? -56.188 -70.562 -17.125 1 14.45 10 VAL B C 1
ATOM 3108 O O . VAL B 1 10 ? -55.812 -71.625 -16.625 1 14.45 10 VAL B O 1
ATOM 3111 N N . ARG B 1 11 ? -55.562 -70.438 -18.453 1 15.63 11 ARG B N 1
ATOM 3112 C CA . ARG B 1 11 ? -55.5 -71.625 -19.312 1 15.63 11 ARG B CA 1
ATOM 3113 C C . ARG B 1 11 ? -54.156 -72.375 -19.109 1 15.63 11 ARG B C 1
ATOM 3115 O O . ARG B 1 11 ? -53.188 -71.812 -18.609 1 15.63 11 ARG B O 1
ATOM 3122 N N . ALA B 1 12 ? -53.906 -73.25 -20.094 1 15.44 12 ALA B N 1
ATOM 3123 C CA . ALA B 1 12 ? -53.594 -74.688 -20.234 1 15.44 12 ALA B CA 1
ATOM 3124 C C . ALA B 1 12 ? -52.125 -74.875 -20.516 1 15.44 12 ALA B C 1
ATOM 3126 O O . ALA B 1 12 ? -51.438 -75.688 -19.812 1 15.44 12 ALA B O 1
ATOM 3127 N N . ALA B 1 13 ? -51.688 -74.75 -21.844 1 15.73 13 ALA B N 1
ATOM 3128 C CA . ALA B 1 13 ? -51.438 -76 -22.516 1 15.73 13 ALA B CA 1
ATOM 3129 C C . ALA B 1 13 ? -49.969 -76.438 -22.359 1 15.73 13 ALA B C 1
ATOM 3131 O O . ALA B 1 13 ? -49.125 -75.562 -22 1 15.73 13 ALA B O 1
ATOM 3132 N N . PRO B 1 14 ? -49.281 -76.688 -23.656 1 16.8 14 PRO B N 1
ATOM 3133 C CA . PRO B 1 14 ? -48.875 -78 -24.094 1 16.8 14 PRO B CA 1
ATOM 3134 C C . PRO B 1 14 ? -47.375 -78.312 -23.812 1 16.8 14 PRO B C 1
ATOM 3136 O O . PRO B 1 14 ? -46.625 -77.375 -23.484 1 16.8 14 PRO B O 1
ATOM 3139 N N . GLY B 1 15 ? -46.875 -79.188 -24.672 1 15.84 15 GLY B N 1
ATOM 3140 C CA . GLY B 1 15 ? -46.188 -80.5 -24.703 1 15.84 15 GLY B CA 1
ATOM 3141 C C . GLY B 1 15 ? -44.688 -80.312 -24.891 1 15.84 15 GLY B C 1
ATOM 3142 O O . GLY B 1 15 ? -44.188 -79.25 -25.125 1 15.84 15 GLY B O 1
ATOM 3143 N N . PRO B 1 16 ? -44.125 -81.312 -25.672 1 16.73 16 PRO B N 1
ATOM 3144 C CA . PRO B 1 16 ? -43.031 -82.312 -25.531 1 16.73 16 PRO B CA 1
ATOM 3145 C C . PRO B 1 16 ? -41.719 -81.812 -26.203 1 16.73 16 PRO B C 1
ATOM 3147 O O . PRO B 1 16 ? -40.656 -82.312 -25.875 1 16.73 16 PRO B O 1
ATOM 3150 N N . TRP B 1 17 ? -41.719 -80.938 -27.219 1 16.23 17 TRP B N 1
ATOM 3151 C CA . TRP B 1 17 ? -41 -81.5 -28.344 1 16.23 17 TRP B CA 1
ATOM 3152 C C . TRP B 1 17 ? -39.469 -81.5 -28.078 1 16.23 17 TRP B C 1
ATOM 3154 O O . TRP B 1 17 ? -38.969 -80.625 -27.422 1 16.23 17 TRP B O 1
ATOM 3164 N N . GLN B 1 18 ? -38.844 -82.562 -28.641 1 16.19 18 GLN B N 1
ATOM 3165 C CA . GLN B 1 18 ? -37.688 -83.438 -28.578 1 16.19 18 GLN B CA 1
ATOM 3166 C C . GLN B 1 18 ? -36.438 -82.75 -29.031 1 16.19 18 GLN B C 1
ATOM 3168 O O . GLN B 1 18 ? -35.438 -82.688 -28.281 1 16.19 18 GLN B O 1
ATOM 3173 N N . ARG B 1 19 ? -35.844 -83.312 -30.109 1 16.25 19 ARG B N 1
ATOM 3174 C CA . ARG B 1 19 ? -34.562 -84 -30.203 1 16.25 19 ARG B CA 1
ATOM 3175 C C . ARG B 1 19 ? -33.469 -83.062 -30.641 1 16.25 19 ARG B C 1
ATOM 3177 O O . ARG B 1 19 ? -32.406 -83 -30.016 1 16.25 19 ARG B O 1
ATOM 3184 N N . VAL B 1 20 ? -33.438 -82.5 -31.922 1 16.59 20 VAL B N 1
ATOM 3185 C CA . VAL B 1 20 ? -32.438 -83.062 -32.812 1 16.59 20 VAL B CA 1
ATOM 3186 C C . VAL B 1 20 ? -31.109 -82.375 -32.656 1 16.59 20 VAL B C 1
ATOM 3188 O O . VAL B 1 20 ? -31.062 -81.188 -32.344 1 16.59 20 VAL B O 1
ATOM 3191 N N . ALA B 1 21 ? -29.922 -83.125 -33.094 1 17.78 21 ALA B N 1
ATOM 3192 C CA . ALA B 1 21 ? -28.547 -83.562 -32.875 1 17.78 21 ALA B CA 1
ATOM 3193 C C . ALA B 1 21 ? -27.562 -82.625 -33.625 1 17.78 21 ALA B C 1
ATOM 3195 O O . ALA B 1 21 ? -26.359 -82.688 -33.344 1 17.78 21 ALA B O 1
ATOM 3196 N N . CYS B 1 22 ? -27.875 -81.812 -34.656 1 17.09 22 CYS B N 1
ATOM 3197 C CA . CYS B 1 22 ? -26.891 -81.938 -35.719 1 17.09 22 CYS B CA 1
ATOM 3198 C C . CYS B 1 22 ? -25.547 -81.375 -35.281 1 17.09 22 CYS B C 1
ATOM 3200 O O . CYS B 1 22 ? -25.516 -80.312 -34.594 1 17.09 22 CYS B O 1
ATOM 3202 N N . VAL B 1 23 ? -24.375 -81.938 -35.75 1 16.92 23 VAL B N 1
ATOM 3203 C CA . VAL B 1 23 ? -22.953 -82.25 -35.594 1 16.92 23 VAL B CA 1
ATOM 3204 C C . VAL B 1 23 ? -22.141 -81.125 -36.25 1 16.92 23 VAL B C 1
ATOM 3206 O O . VAL B 1 23 ? -20.906 -81.125 -36.219 1 16.92 23 VAL B O 1
ATOM 3209 N N . ALA B 1 24 ? -22.562 -79.938 -36.656 1 17.11 24 ALA B N 1
ATOM 3210 C CA . ALA B 1 24 ? -21.688 -79.438 -37.719 1 17.11 24 ALA B CA 1
ATOM 3211 C C . ALA B 1 24 ? -20.281 -79.188 -37.156 1 17.11 24 ALA B C 1
ATOM 3213 O O . ALA B 1 24 ? -20.125 -78.438 -36.188 1 17.11 24 ALA B O 1
ATOM 3214 N N . ALA B 1 25 ? -19.25 -79.875 -37.688 1 18.73 25 ALA B N 1
ATOM 3215 C CA . ALA B 1 25 ? -17.812 -80.125 -37.531 1 18.73 25 ALA B CA 1
ATOM 3216 C C . ALA B 1 25 ? -16.984 -78.938 -37.906 1 18.73 25 ALA B C 1
ATOM 3218 O O . ALA B 1 25 ? -15.75 -78.938 -37.812 1 18.73 25 ALA B O 1
ATOM 3219 N N . GLY B 1 26 ? -17.453 -77.812 -38.344 1 19.28 26 GLY B N 1
ATOM 3220 C CA . GLY B 1 26 ? -16.469 -77.188 -39.219 1 19.28 26 GLY B CA 1
ATOM 3221 C C . GLY B 1 26 ? -15.164 -76.875 -38.5 1 19.28 26 GLY B C 1
ATOM 3222 O O . GLY B 1 26 ? -15.172 -76.5 -37.312 1 19.28 26 GLY B O 1
ATOM 3223 N N . PHE B 1 27 ? -14.008 -77.312 -39 1 21.3 27 PHE B N 1
ATOM 3224 C CA . PHE B 1 27 ? -12.578 -77.375 -38.688 1 21.3 27 PHE B CA 1
ATOM 3225 C C . PHE B 1 27 ? -11.961 -76 -38.781 1 21.3 27 PHE B C 1
ATOM 3227 O O . PHE B 1 27 ? -11.695 -75.5 -39.875 1 21.3 27 PHE B O 1
ATOM 3234 N N . ARG B 1 28 ? -12.586 -74.875 -38.438 1 22.58 28 ARG B N 1
ATOM 3235 C CA . ARG B 1 28 ? -11.898 -73.688 -38.844 1 22.58 28 ARG B CA 1
ATOM 3236 C C . ARG B 1 28 ? -10.461 -73.625 -38.312 1 22.58 28 ARG B C 1
ATOM 3238 O O . ARG B 1 28 ? -10.195 -74.125 -37.219 1 22.58 28 ARG B O 1
ATOM 3245 N N . CYS B 1 29 ? -9.523 -73.438 -39.281 1 22.77 29 CYS B N 1
ATOM 3246 C CA . CYS B 1 29 ? -8.078 -73.25 -39.406 1 22.77 29 CYS B CA 1
ATOM 3247 C C . CYS B 1 29 ? -7.543 -72.188 -38.438 1 22.77 29 CYS B C 1
ATOM 3249 O O . CYS B 1 29 ? -8.141 -71.125 -38.281 1 22.77 29 CYS B O 1
ATOM 3251 N N . ARG B 1 30 ? -6.664 -72.562 -37.469 1 22.33 30 ARG B N 1
ATOM 3252 C CA . ARG B 1 30 ? -5.918 -71.938 -36.375 1 22.33 30 ARG B CA 1
ATOM 3253 C C . ARG B 1 30 ? -4.91 -70.938 -36.938 1 22.33 30 ARG B C 1
ATOM 3255 O O . ARG B 1 30 ? -3.805 -71.312 -37.312 1 22.33 30 ARG B O 1
ATOM 3262 N N . CYS B 1 31 ? -5.211 -70.125 -37.969 1 25.88 31 CYS B N 1
ATOM 3263 C CA . CYS B 1 31 ? -4.035 -69.375 -38.375 1 25.88 31 CYS B CA 1
ATOM 3264 C C . CYS B 1 31 ? -3.434 -68.688 -37.156 1 25.88 31 CYS B C 1
ATOM 3266 O O . CYS B 1 31 ? -4.16 -68.062 -36.344 1 25.88 31 CYS B O 1
ATOM 3268 N N . PRO B 1 32 ? -2.166 -69 -36.781 1 27.14 32 PRO B N 1
ATOM 3269 C CA . PRO B 1 32 ? -1.467 -68.438 -35.625 1 27.14 32 PRO B CA 1
ATOM 3270 C C . PRO B 1 32 ? -1.361 -66.938 -35.688 1 27.14 32 PRO B C 1
ATOM 3272 O O . PRO B 1 32 ? -0.909 -66.375 -36.688 1 27.14 32 PRO B O 1
ATOM 3275 N N . GLY B 1 33 ? -2.357 -66.25 -35.438 1 27.59 33 GLY B N 1
ATOM 3276 C CA . GLY B 1 33 ? -2.273 -64.75 -35.469 1 27.59 33 GLY B CA 1
ATOM 3277 C C . GLY B 1 33 ? -1.026 -64.25 -34.781 1 27.59 33 GLY B C 1
ATOM 3278 O O . GLY B 1 33 ? -0.624 -64.75 -33.719 1 27.59 33 GLY B O 1
ATOM 3279 N N . LYS B 1 34 ? -0.025 -63.781 -35.656 1 35.19 34 LYS B N 1
ATOM 3280 C CA . LYS B 1 34 ? 1.216 -63.094 -35.312 1 35.19 34 LYS B CA 1
ATOM 3281 C C . LYS B 1 34 ? 1.01 -62.125 -34.156 1 35.19 34 LYS B C 1
ATOM 3283 O O . LYS B 1 34 ? 0.111 -61.281 -34.188 1 35.19 34 LYS B O 1
ATOM 3288 N N . SER B 1 35 ? 1.336 -62.594 -33 1 30.47 35 SER B N 1
ATOM 3289 C CA . SER B 1 35 ? 1.407 -61.75 -31.797 1 30.47 35 SER B CA 1
ATOM 3290 C C . SER B 1 35 ? 2.133 -60.438 -32.094 1 30.47 35 SER B C 1
ATOM 3292 O O . SER B 1 35 ? 3.242 -60.438 -32.625 1 30.47 35 SER B O 1
ATOM 3294 N N . TYR B 1 36 ? 1.518 -59.469 -32.656 1 29.39 36 TYR B N 1
ATOM 3295 C CA . TYR B 1 36 ? 2.115 -58.156 -32.688 1 29.39 36 TYR B CA 1
ATOM 3296 C C . TYR B 1 36 ? 2.955 -57.875 -31.438 1 29.39 36 TYR B C 1
ATOM 3298 O O . TYR B 1 36 ? 2.492 -58.094 -30.312 1 29.39 36 TYR B O 1
ATOM 3306 N N . ALA B 1 37 ? 4.289 -58.156 -31.531 1 35.28 37 ALA B N 1
ATOM 3307 C CA . ALA B 1 37 ? 5.285 -57.719 -30.547 1 35.28 37 ALA B CA 1
ATOM 3308 C C . ALA B 1 37 ? 4.891 -56.406 -29.906 1 35.28 37 ALA B C 1
ATOM 3310 O O . ALA B 1 37 ? 4.66 -55.406 -30.594 1 35.28 37 ALA B O 1
ATOM 3311 N N . VAL B 1 38 ? 4.09 -56.5 -28.922 1 37.44 38 VAL B N 1
ATOM 3312 C CA . VAL B 1 38 ? 4.043 -55.344 -28.062 1 37.44 38 VAL B CA 1
ATOM 3313 C C . VAL B 1 38 ? 5.418 -54.656 -28.016 1 37.44 38 VAL B C 1
ATOM 3315 O O . VAL B 1 38 ? 6.422 -55.344 -27.734 1 37.44 38 VAL B O 1
ATOM 3318 N N . GLY B 1 39 ? 5.809 -53.875 -28.984 1 36.62 39 GLY B N 1
ATOM 3319 C CA . GLY B 1 39 ? 7.047 -53.125 -28.922 1 36.62 39 GLY B CA 1
ATOM 3320 C C . GLY B 1 39 ? 7.594 -53 -27.516 1 36.62 39 GLY B C 1
ATOM 3321 O O . GLY B 1 39 ? 6.895 -53.281 -26.547 1 36.62 39 GLY B O 1
ATOM 3322 N N . PRO B 1 40 ? 8.922 -52.969 -27.297 1 39.44 40 PRO B N 1
ATOM 3323 C CA . PRO B 1 40 ? 9.5 -52.875 -25.953 1 39.44 40 PRO B CA 1
ATOM 3324 C C . PRO B 1 40 ? 8.609 -52.094 -24.984 1 39.44 40 PRO B C 1
ATOM 3326 O O . PRO B 1 40 ? 7.973 -51.094 -25.391 1 39.44 40 PRO B O 1
ATOM 3329 N N . ALA B 1 41 ? 7.938 -52.656 -24.109 1 44.06 41 ALA B N 1
ATOM 3330 C CA . ALA B 1 41 ? 7.172 -52.125 -22.984 1 44.06 41 ALA B CA 1
ATOM 3331 C C . ALA B 1 41 ? 7.805 -50.844 -22.453 1 44.06 41 ALA B C 1
ATOM 3333 O O . ALA B 1 41 ? 8.867 -50.875 -21.844 1 44.06 41 ALA B O 1
ATOM 3334 N N . HIS B 1 42 ? 7.98 -49.781 -23.203 1 50.5 42 HIS B N 1
ATOM 3335 C CA . HIS B 1 42 ? 8.445 -48.5 -22.641 1 50.5 42 HIS B CA 1
ATOM 3336 C C . HIS B 1 42 ? 7.969 -48.344 -21.203 1 50.5 42 HIS B C 1
ATOM 3338 O O . HIS B 1 42 ? 6.789 -48.531 -20.922 1 50.5 42 HIS B O 1
ATOM 3344 N N . SER B 1 43 ? 8.852 -48.656 -20.312 1 62.12 43 SER B N 1
ATOM 3345 C CA . SER B 1 43 ? 8.633 -48.562 -18.875 1 62.12 43 SER B CA 1
ATOM 3346 C C . SER B 1 43 ? 7.781 -47.344 -18.531 1 62.12 43 SER B C 1
ATOM 3348 O O . SER B 1 43 ? 8.008 -46.25 -19.062 1 62.12 43 SER B O 1
ATOM 3350 N N . GLN B 1 44 ? 6.578 -47.625 -18.25 1 82.44 44 GLN B N 1
ATOM 3351 C CA . GLN B 1 44 ? 5.645 -46.594 -17.812 1 82.44 44 GLN B CA 1
ATOM 3352 C C . GLN B 1 44 ? 6.215 -45.781 -16.656 1 82.44 44 GLN B C 1
ATOM 3354 O O . GLN B 1 44 ? 6.887 -46.344 -15.773 1 82.44 44 GLN B O 1
ATOM 3359 N N . PRO B 1 45 ? 6.141 -44.438 -16.812 1 86.12 45 PRO B N 1
ATOM 3360 C CA . PRO B 1 45 ? 6.715 -43.625 -15.734 1 86.12 45 PRO B CA 1
ATOM 3361 C C . PRO B 1 45 ? 6.059 -43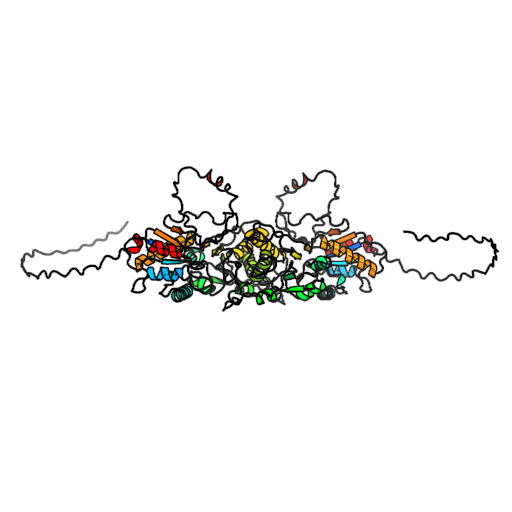.875 -14.383 1 86.12 45 PRO B C 1
ATOM 3363 O O . PRO B 1 45 ? 4.852 -44.125 -14.312 1 86.12 45 PRO B O 1
ATOM 3366 N N . THR B 1 46 ? 6.879 -43.906 -13.375 1 82.19 46 THR B N 1
ATOM 3367 C CA . THR B 1 46 ? 6.387 -44.062 -12.008 1 82.19 46 THR B CA 1
ATOM 3368 C C . THR B 1 46 ? 6.621 -42.781 -11.203 1 82.19 46 THR B C 1
ATOM 3370 O O . THR B 1 46 ? 6.422 -42.781 -9.984 1 82.19 46 THR B O 1
ATOM 3373 N N . PHE B 1 47 ? 7.094 -41.781 -11.812 1 80.44 47 PHE B N 1
ATOM 3374 C CA . PHE B 1 47 ? 7.328 -40.5 -11.164 1 80.44 47 PHE B CA 1
ATOM 3375 C C . PHE B 1 47 ? 6.945 -39.344 -12.078 1 80.44 47 PHE B C 1
ATOM 3377 O O . PHE B 1 47 ? 6.719 -39.562 -13.273 1 80.44 47 PHE B O 1
ATOM 3384 N N . GLY B 1 48 ? 6.711 -38.219 -11.5 1 84.5 48 GLY B N 1
ATOM 3385 C CA . GLY B 1 48 ? 6.426 -37 -12.234 1 84.5 48 GLY B CA 1
ATOM 3386 C C . GLY B 1 48 ? 7.176 -35.781 -11.695 1 84.5 48 GLY B C 1
ATOM 3387 O O . GLY B 1 48 ? 7.902 -35.906 -10.703 1 84.5 48 GLY B O 1
ATOM 3388 N N . PHE B 1 49 ? 6.98 -34.688 -12.414 1 85.81 49 PHE B N 1
ATOM 3389 C CA . PHE B 1 49 ? 7.703 -33.5 -12.016 1 85.81 49 PHE B CA 1
ATOM 3390 C C . PHE B 1 49 ? 6.742 -32.344 -11.781 1 85.81 49 PHE B C 1
ATOM 3392 O O . PHE B 1 49 ? 5.785 -32.156 -12.539 1 85.81 49 PHE B O 1
ATOM 3399 N N . LEU B 1 50 ? 7.023 -31.641 -10.727 1 87.88 50 LEU B N 1
ATOM 3400 C CA . LEU B 1 50 ? 6.488 -30.297 -10.492 1 87.88 50 LEU B CA 1
ATOM 3401 C C . LEU B 1 50 ? 7.578 -29.25 -10.641 1 87.88 50 LEU B C 1
ATOM 3403 O O . LEU B 1 50 ? 8.5 -29.172 -9.828 1 87.88 50 LEU B O 1
ATOM 3407 N N . LEU B 1 51 ? 7.41 -28.406 -11.641 1 88.12 51 LEU B N 1
ATOM 3408 C CA . LEU B 1 51 ? 8.492 -27.484 -11.969 1 88.12 51 LEU B CA 1
ATOM 3409 C C . LEU B 1 51 ? 8.055 -26.031 -11.766 1 88.12 51 LEU B C 1
ATOM 3411 O O . LEU B 1 51 ? 7.086 -25.578 -12.383 1 88.12 51 LEU B O 1
ATOM 3415 N N . ASP B 1 52 ? 8.781 -25.359 -10.938 1 85.5 52 ASP B N 1
ATOM 3416 C CA . ASP B 1 52 ? 8.633 -23.906 -10.859 1 85.5 52 ASP B CA 1
ATOM 3417 C C . ASP B 1 52 ? 9.055 -23.234 -12.164 1 85.5 52 ASP B C 1
ATOM 3419 O O . ASP B 1 52 ? 9.938 -23.734 -12.867 1 85.5 52 ASP B O 1
ATOM 3423 N N . ILE B 1 53 ? 8.422 -22.172 -12.438 1 87.44 53 ILE B N 1
ATOM 3424 C CA . ILE B 1 53 ? 8.711 -21.516 -13.703 1 87.44 53 ILE B CA 1
ATOM 3425 C C . ILE B 1 53 ? 9.773 -20.438 -13.492 1 87.44 53 ILE B C 1
ATOM 3427 O O . ILE B 1 53 ? 10.906 -20.562 -13.977 1 87.44 53 ILE B O 1
ATOM 3431 N N . ASP B 1 54 ? 9.445 -19.469 -12.672 1 76.62 54 ASP B N 1
ATOM 3432 C CA . ASP B 1 54 ? 10.305 -18.312 -12.508 1 76.62 54 ASP B CA 1
ATOM 3433 C C . ASP B 1 54 ? 11.594 -18.672 -11.773 1 76.62 54 ASP B C 1
ATOM 3435 O O . ASP B 1 54 ? 11.547 -19.219 -10.672 1 76.62 54 ASP B O 1
ATOM 3439 N N . GLY B 1 55 ? 12.664 -18.422 -12.414 1 71.88 55 GLY B N 1
ATOM 3440 C CA . GLY B 1 55 ? 13.961 -18.703 -11.812 1 71.88 55 GLY B CA 1
ATOM 3441 C C . GLY B 1 55 ? 14.43 -20.125 -12.047 1 71.88 55 GLY B C 1
ATOM 3442 O O . GLY B 1 55 ? 15.594 -20.453 -11.805 1 71.88 55 GLY B O 1
ATOM 3443 N N . VAL B 1 56 ? 13.5 -20.953 -12.531 1 76.56 56 VAL B N 1
ATOM 3444 C CA . VAL B 1 56 ? 13.836 -22.344 -12.789 1 76.56 56 VAL B CA 1
ATOM 3445 C C . VAL B 1 56 ? 13.844 -22.594 -14.297 1 76.56 56 VAL B C 1
ATOM 3447 O O . VAL B 1 56 ? 14.82 -23.109 -14.844 1 76.56 56 VAL B O 1
ATOM 3450 N N . LEU B 1 57 ? 12.844 -22.188 -14.891 1 84.19 57 LEU B N 1
ATOM 3451 C CA . LEU B 1 57 ? 12.734 -22.375 -16.328 1 84.19 57 LEU B CA 1
ATOM 3452 C C . LEU B 1 57 ? 13.07 -21.094 -17.078 1 84.19 57 LEU B C 1
ATOM 3454 O O . LEU B 1 57 ? 13.672 -21.125 -18.156 1 84.19 57 LEU B O 1
ATOM 3458 N N . VAL B 1 58 ? 12.602 -20.047 -16.453 1 80.88 58 VAL B N 1
ATOM 3459 C CA . VAL B 1 58 ? 12.688 -18.766 -17.125 1 80.88 58 VAL B CA 1
ATOM 3460 C C . VAL B 1 58 ? 13.242 -17.703 -16.172 1 80.88 58 VAL B C 1
ATOM 3462 O O . VAL B 1 58 ? 13 -17.781 -14.969 1 80.88 58 VAL B O 1
ATOM 3465 N N . ARG B 1 59 ? 14.016 -16.781 -16.688 1 72.06 59 ARG B N 1
ATOM 3466 C CA . ARG B 1 59 ? 14.414 -15.555 -16.016 1 72.06 59 ARG B CA 1
ATOM 3467 C C . ARG B 1 59 ? 14.07 -14.328 -16.859 1 72.06 59 ARG B C 1
ATOM 3469 O O . ARG B 1 59 ? 14.625 -14.148 -17.938 1 72.06 59 ARG B O 1
ATOM 3476 N N . GLY B 1 60 ? 13.211 -13.492 -16.281 1 70.19 60 GLY B N 1
ATOM 3477 C CA . GLY B 1 60 ? 12.695 -12.438 -17.141 1 70.19 60 GLY B CA 1
ATOM 3478 C C . GLY B 1 60 ? 11.961 -12.969 -18.359 1 70.19 60 GLY B C 1
ATOM 3479 O O . GLY B 1 60 ? 10.984 -13.711 -18.234 1 70.19 60 GLY B O 1
ATOM 3480 N N . HIS B 1 61 ? 12.508 -12.625 -19.531 1 75.56 61 HIS B N 1
ATOM 3481 C CA . HIS B 1 61 ? 11.875 -13.07 -20.766 1 75.56 61 HIS B CA 1
ATOM 3482 C C . HIS B 1 61 ? 12.711 -14.133 -21.484 1 75.56 61 HIS B C 1
ATOM 3484 O O . HIS B 1 61 ? 12.422 -14.492 -22.625 1 75.56 61 HIS B O 1
ATOM 3490 N N . ARG B 1 62 ? 13.578 -14.703 -20.734 1 79.75 62 ARG B N 1
ATOM 3491 C CA . ARG B 1 62 ? 14.492 -15.641 -21.375 1 79.75 62 ARG B CA 1
ATOM 3492 C C . ARG B 1 62 ? 14.445 -17 -20.688 1 79.75 62 ARG B C 1
ATOM 3494 O O . ARG B 1 62 ? 14.367 -17.078 -19.469 1 79.75 62 ARG B O 1
ATOM 3501 N N . VAL B 1 63 ? 14.5 -18 -21.562 1 86.38 63 VAL B N 1
ATOM 3502 C CA . VAL B 1 63 ? 14.562 -19.359 -21.031 1 86.38 63 VAL B CA 1
ATOM 3503 C C . VAL B 1 63 ? 15.969 -19.641 -20.516 1 86.38 63 VAL B C 1
ATOM 3505 O O . VAL B 1 63 ? 16.953 -19.172 -21.078 1 86.38 63 VAL B O 1
ATOM 3508 N N . ILE B 1 64 ? 15.984 -20.344 -19.469 1 76.62 64 ILE B N 1
ATOM 3509 C CA . ILE B 1 64 ? 17.266 -20.766 -18.922 1 76.62 64 ILE B CA 1
ATOM 3510 C C . ILE B 1 64 ? 17.828 -21.922 -19.734 1 76.62 64 ILE B C 1
ATOM 3512 O O . ILE B 1 64 ? 17.156 -22.953 -19.906 1 76.62 64 ILE B O 1
ATOM 3516 N N . PRO B 1 65 ? 19.047 -21.859 -20.266 1 82.12 65 PRO B N 1
ATOM 3517 C CA . PRO B 1 65 ? 19.594 -22.859 -21.172 1 82.12 65 PRO B CA 1
ATOM 3518 C C . PRO B 1 65 ? 19.578 -24.266 -20.578 1 82.12 65 PRO B C 1
ATOM 3520 O O . PRO B 1 65 ? 19.281 -25.234 -21.281 1 82.12 65 PRO B O 1
ATOM 3523 N N . ALA B 1 66 ? 19.828 -24.344 -19.312 1 76.62 66 ALA B N 1
ATOM 3524 C CA . ALA B 1 66 ? 19.828 -25.641 -18.656 1 76.62 66 ALA B CA 1
ATOM 3525 C C . ALA B 1 66 ? 18.438 -26.281 -18.703 1 76.62 66 ALA B C 1
ATOM 3527 O O . ALA B 1 66 ? 18.312 -27.516 -18.812 1 76.62 66 ALA B O 1
ATOM 3528 N N . ALA B 1 67 ? 17.453 -25.5 -18.625 1 81.12 67 ALA B N 1
ATOM 3529 C CA . ALA B 1 67 ? 16.094 -26 -18.719 1 81.12 67 ALA B CA 1
ATOM 3530 C C . ALA B 1 67 ? 15.812 -26.578 -20.109 1 81.12 67 ALA B C 1
ATOM 3532 O O . ALA B 1 67 ? 15.203 -27.641 -20.219 1 81.12 67 ALA B O 1
ATOM 3533 N N . LEU B 1 68 ? 16.281 -25.938 -21.094 1 84.5 68 LEU B N 1
ATOM 3534 C CA . LEU B 1 68 ? 16.094 -26.406 -22.453 1 84.5 68 LEU B CA 1
ATOM 3535 C C . LEU B 1 68 ? 16.766 -27.766 -22.656 1 84.5 68 LEU B C 1
ATOM 3537 O O . LEU B 1 68 ? 16.188 -28.656 -23.266 1 84.5 68 LEU B O 1
ATOM 3541 N N . LYS B 1 69 ? 17.953 -27.812 -22.172 1 80.94 69 LYS B N 1
ATOM 3542 C CA . LYS B 1 69 ? 18.688 -29.078 -22.266 1 80.94 69 LYS B CA 1
ATOM 3543 C C . LYS B 1 69 ? 17.938 -30.203 -21.547 1 80.94 69 LYS B C 1
ATOM 3545 O O . LYS B 1 69 ? 17.859 -31.328 -22.062 1 80.94 69 LYS B O 1
ATOM 3550 N N . ALA B 1 70 ? 17.453 -29.891 -20.406 1 80.44 70 ALA B N 1
ATOM 3551 C CA . ALA B 1 70 ? 16.719 -30.875 -19.625 1 80.44 70 ALA B CA 1
ATOM 3552 C C . ALA B 1 70 ? 15.469 -31.344 -20.375 1 80.44 70 ALA B C 1
ATOM 3554 O O . ALA B 1 70 ? 15.172 -32.531 -20.406 1 80.44 70 ALA B O 1
ATOM 3555 N N . PHE B 1 71 ? 14.805 -30.5 -21.047 1 87.19 71 PHE B N 1
ATOM 3556 C CA . PHE B 1 71 ? 13.555 -30.875 -21.719 1 87.19 71 PHE B CA 1
ATOM 3557 C C . PHE B 1 71 ? 13.836 -31.609 -23.016 1 87.19 71 PHE B C 1
ATOM 3559 O O . PHE B 1 71 ? 13.023 -32.406 -23.469 1 87.19 71 PHE B O 1
ATOM 3566 N N . HIS B 1 72 ? 14.977 -31.375 -23.562 1 83.38 72 HIS B N 1
ATOM 3567 C CA . HIS B 1 72 ? 15.375 -32.188 -24.703 1 83.38 72 HIS B CA 1
ATOM 3568 C C . HIS B 1 72 ? 15.484 -33.656 -24.344 1 83.38 72 HIS B C 1
ATOM 3570 O O . HIS B 1 72 ? 15.227 -34.531 -25.172 1 83.38 72 HIS B O 1
ATOM 3576 N N . ARG B 1 73 ? 15.805 -33.781 -23.156 1 80.31 73 ARG B N 1
ATOM 3577 C CA . ARG B 1 73 ? 15.914 -35.156 -22.672 1 80.31 73 ARG B CA 1
ATOM 3578 C C . ARG B 1 73 ? 14.562 -35.688 -22.234 1 80.31 73 ARG B C 1
ATOM 3580 O O . ARG B 1 73 ? 14.305 -36.906 -22.312 1 80.31 73 ARG B O 1
ATOM 3587 N N . LEU B 1 74 ? 13.727 -34.844 -21.781 1 86.06 74 LEU B N 1
ATOM 3588 C CA . LEU B 1 74 ? 12.453 -35.25 -21.203 1 86.06 74 LEU B CA 1
ATOM 3589 C C . LEU B 1 74 ? 11.414 -35.469 -22.281 1 86.06 74 LEU B C 1
ATOM 3591 O O . LEU B 1 74 ? 10.383 -36.125 -22.031 1 86.06 74 LEU B O 1
ATOM 3595 N N . VAL B 1 75 ? 11.695 -35 -23.406 1 87.69 75 VAL B N 1
ATOM 3596 C CA . VAL B 1 75 ? 10.75 -35.125 -24.516 1 87.69 75 VAL B CA 1
ATOM 3597 C C . VAL B 1 75 ? 11.227 -36.219 -25.469 1 87.69 75 VAL B C 1
ATOM 3599 O O . VAL B 1 75 ? 12.422 -36.312 -25.766 1 87.69 75 VAL B O 1
ATOM 3602 N N . ASN B 1 76 ? 10.344 -37.031 -25.906 1 85.19 76 ASN B N 1
ATOM 3603 C CA . ASN B 1 76 ? 10.703 -38.094 -26.828 1 85.19 76 ASN B CA 1
ATOM 3604 C C . ASN B 1 76 ? 10.758 -37.625 -28.266 1 85.19 76 ASN B C 1
ATOM 3606 O O . ASN B 1 76 ? 10.617 -36.406 -28.531 1 85.19 76 ASN B O 1
ATOM 3610 N N . ALA B 1 77 ? 10.898 -38.562 -29.141 1 86.12 77 ALA B N 1
ATOM 3611 C CA . ALA B 1 77 ? 11.102 -38.219 -30.547 1 86.12 77 ALA B CA 1
ATOM 3612 C C . ALA B 1 77 ? 9.836 -37.625 -31.156 1 86.12 77 ALA B C 1
ATOM 3614 O O . ALA B 1 77 ? 9.906 -36.906 -32.156 1 86.12 77 ALA B O 1
ATOM 3615 N N . GLN B 1 78 ? 8.719 -37.969 -30.578 1 87.88 78 GLN B N 1
ATOM 3616 C CA . GLN B 1 78 ? 7.445 -37.469 -31.094 1 87.88 78 GLN B CA 1
ATOM 3617 C C . GLN B 1 78 ? 7.09 -36.125 -30.469 1 87.88 78 GLN B C 1
ATOM 3619 O O . GLN B 1 78 ? 6.008 -35.594 -30.719 1 87.88 78 GLN B O 1
ATOM 3624 N N . GLY B 1 79 ? 7.922 -35.656 -29.562 1 87.19 79 GLY B N 1
ATOM 3625 C CA . GLY B 1 79 ? 7.684 -34.344 -28.953 1 87.19 79 GLY B CA 1
ATOM 3626 C C . GLY B 1 79 ? 6.805 -34.438 -27.719 1 87.19 79 GLY B C 1
ATOM 3627 O O . GLY B 1 79 ? 6.227 -33.438 -27.297 1 87.19 79 GLY B O 1
ATOM 3628 N N . LYS B 1 80 ? 6.746 -35.656 -27.25 1 88.31 80 LYS B N 1
ATOM 3629 C CA . LYS B 1 80 ? 5.902 -35.844 -26.078 1 88.31 80 LYS B CA 1
ATOM 3630 C C . LYS B 1 80 ? 6.742 -36.062 -24.828 1 88.31 80 LYS B C 1
ATOM 3632 O O . LYS B 1 80 ? 7.789 -36.719 -24.891 1 88.31 80 LYS B O 1
ATOM 3637 N N . LEU B 1 81 ? 6.254 -35.594 -23.734 1 91.12 81 LEU B N 1
ATOM 3638 C CA . LEU B 1 81 ? 6.949 -35.781 -22.469 1 91.12 81 LEU B CA 1
ATOM 3639 C C . LEU B 1 81 ? 6.961 -37.25 -22.062 1 91.12 81 LEU B C 1
ATOM 3641 O O . LEU B 1 81 ? 5.949 -37.969 -22.188 1 91.12 81 LEU B O 1
ATOM 3645 N N . ARG B 1 82 ? 8.102 -37.656 -21.484 1 87.75 82 ARG B N 1
ATOM 3646 C CA . ARG B 1 82 ? 8.305 -39.031 -21.109 1 87.75 82 ARG B CA 1
ATOM 3647 C C . ARG B 1 82 ? 7.672 -39.344 -19.75 1 87.75 82 ARG B C 1
ATOM 3649 O O . ARG B 1 82 ? 7.438 -40.5 -19.406 1 87.75 82 ARG B O 1
ATOM 3656 N N . VAL B 1 83 ? 7.523 -38.375 -19 1 88 83 VAL B N 1
ATOM 3657 C CA . VAL B 1 83 ? 6.93 -38.438 -17.672 1 88 83 VAL B CA 1
ATOM 3658 C C . VAL B 1 83 ? 5.918 -37.312 -17.484 1 88 83 VAL B C 1
ATOM 3660 O O . VAL B 1 83 ? 5.965 -36.312 -18.203 1 88 83 VAL B O 1
ATOM 3663 N N . PRO B 1 84 ? 4.934 -37.5 -16.547 1 92.75 84 PRO B N 1
ATOM 3664 C CA . PRO B 1 84 ? 4.023 -36.406 -16.297 1 92.75 84 PRO B CA 1
ATOM 3665 C C . PRO B 1 84 ? 4.723 -35.188 -15.656 1 92.75 84 PRO B C 1
ATOM 3667 O O . PRO B 1 84 ? 5.578 -35.375 -14.789 1 92.75 84 PRO B O 1
ATOM 3670 N N . VAL B 1 85 ? 4.344 -34 -16.203 1 93 85 VAL B N 1
ATOM 3671 C CA . VAL B 1 85 ? 4.957 -32.781 -15.734 1 93 85 VAL B CA 1
ATOM 3672 C C . VAL B 1 85 ? 3.889 -31.688 -15.555 1 93 85 VAL B C 1
ATOM 3674 O O . VAL B 1 85 ? 2.992 -31.562 -16.391 1 93 85 VAL B O 1
ATOM 3677 N N . VAL B 1 86 ? 4.02 -30.984 -14.422 1 95.31 86 VAL B N 1
ATOM 3678 C CA . VAL B 1 86 ? 3.24 -29.75 -14.273 1 95.31 86 VAL B CA 1
ATOM 3679 C C . VAL B 1 86 ? 4.176 -28.578 -14.016 1 95.31 86 VAL B C 1
ATOM 3681 O O . VAL B 1 86 ? 5.23 -28.734 -13.398 1 95.31 86 VAL B O 1
ATOM 3684 N N . PHE B 1 87 ? 3.785 -27.484 -14.547 1 95.19 87 PHE B N 1
ATOM 3685 C CA . PHE B 1 87 ? 4.496 -26.219 -14.359 1 95.19 87 PHE B CA 1
ATOM 3686 C C . PHE B 1 87 ? 3.766 -25.328 -13.367 1 95.19 87 PHE B C 1
ATOM 3688 O O . PHE B 1 87 ? 2.602 -24.984 -13.578 1 95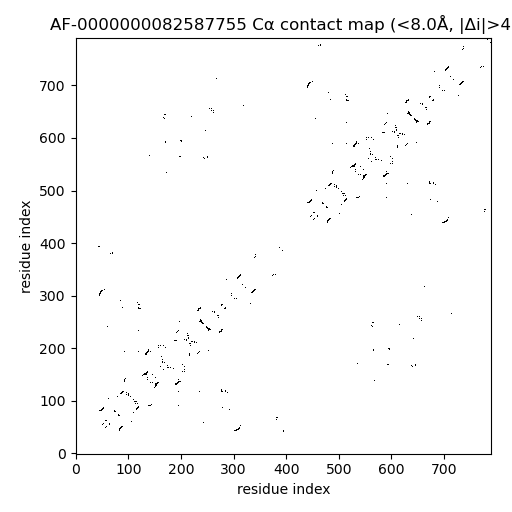.19 87 PHE B O 1
ATOM 3695 N N . VAL B 1 88 ? 4.473 -24.938 -12.32 1 92.88 88 VAL B N 1
ATOM 3696 C CA . VAL B 1 88 ? 3.828 -24.203 -11.234 1 92.88 88 VAL B CA 1
ATOM 3697 C C . VAL B 1 88 ? 4.441 -22.812 -11.109 1 92.88 88 VAL B C 1
ATOM 3699 O O . VAL B 1 88 ? 5.664 -22.672 -11.086 1 92.88 88 VAL B O 1
ATOM 3702 N N . THR B 1 89 ? 3.609 -21.781 -11.102 1 92.25 89 THR B N 1
ATOM 3703 C CA . THR B 1 89 ? 4.043 -20.391 -10.922 1 92.25 89 THR B CA 1
ATOM 3704 C C . THR B 1 89 ? 3.145 -19.672 -9.93 1 92.25 89 THR B C 1
ATOM 3706 O O . THR B 1 89 ? 1.976 -20.031 -9.758 1 92.25 89 THR B O 1
ATOM 3709 N N . ASN B 1 90 ? 3.705 -18.734 -9.219 1 91.69 90 ASN B N 1
ATOM 3710 C CA . ASN B 1 90 ? 2.883 -17.875 -8.383 1 91.69 90 ASN B CA 1
ATOM 3711 C C . ASN B 1 90 ? 2.346 -16.672 -9.164 1 91.69 90 ASN B C 1
ATOM 3713 O O . ASN B 1 90 ? 1.659 -15.82 -8.602 1 91.69 90 ASN B O 1
ATOM 3717 N N . ALA B 1 91 ? 2.586 -16.719 -10.453 1 91.44 91 ALA B N 1
ATOM 3718 C CA . ALA B 1 91 ? 1.945 -15.703 -11.289 1 91.44 91 ALA B CA 1
ATOM 3719 C C . ALA B 1 91 ? 0.439 -15.938 -11.375 1 91.44 91 ALA B C 1
ATOM 3721 O O . ALA B 1 91 ? -0.02 -17.078 -11.398 1 91.44 91 ALA B O 1
ATOM 3722 N N . GLY B 1 92 ? -0.288 -14.781 -11.359 1 94.31 92 GLY B N 1
ATOM 3723 C CA . GLY B 1 92 ? -1.734 -14.875 -11.469 1 94.31 92 GLY B CA 1
ATOM 3724 C C . GLY B 1 92 ? -2.33 -13.844 -12.414 1 94.31 92 GLY B C 1
ATOM 3725 O O . GLY B 1 92 ? -3.549 -13.789 -12.594 1 94.31 92 GLY B O 1
ATOM 3726 N N . ASN B 1 93 ? -1.528 -13.109 -13.109 1 96.38 93 ASN B N 1
ATOM 3727 C CA . ASN B 1 93 ? -2.012 -12.008 -13.938 1 96.38 93 ASN B CA 1
ATOM 3728 C C . ASN B 1 93 ? -2.09 -12.398 -15.406 1 96.38 93 ASN B C 1
ATOM 3730 O O . ASN B 1 93 ? -1.969 -11.547 -16.281 1 96.38 93 ASN B O 1
ATOM 3734 N N . ILE B 1 94 ? -2.227 -13.648 -15.711 1 96.06 94 ILE B N 1
ATOM 3735 C CA . ILE B 1 94 ? -2.264 -14.203 -17.062 1 96.06 94 ILE B CA 1
ATOM 3736 C C . ILE B 1 94 ? -3.26 -15.359 -17.109 1 96.06 94 ILE B C 1
ATOM 3738 O O . ILE B 1 94 ? -3.512 -16.016 -16.094 1 96.06 94 ILE B O 1
ATOM 3742 N N . LEU B 1 95 ? -3.773 -15.57 -18.297 1 97.69 95 LEU B N 1
ATOM 3743 C CA . LEU B 1 95 ? -4.629 -16.734 -18.469 1 97.69 95 LEU B CA 1
ATOM 3744 C C . LEU B 1 95 ? -3.793 -18.016 -18.547 1 97.69 95 LEU B C 1
ATOM 3746 O O . LEU B 1 95 ? -2.709 -18.016 -19.125 1 97.69 95 LEU B O 1
ATOM 3750 N N . GLN B 1 96 ? -4.379 -19.031 -17.969 1 97 96 GLN B N 1
ATOM 3751 C CA . GLN B 1 96 ? -3.717 -20.328 -17.969 1 97 96 GLN B CA 1
ATOM 3752 C C . GLN B 1 96 ? -3.316 -20.766 -19.375 1 97 96 GLN B C 1
ATOM 3754 O O . GLN B 1 96 ? -2.197 -21.234 -19.594 1 97 96 GLN B O 1
ATOM 3759 N N . HIS B 1 97 ? -4.184 -20.594 -20.312 1 97.06 97 HIS B N 1
ATOM 3760 C CA . HIS B 1 97 ? -3.924 -20.969 -21.703 1 97.06 97 HIS B CA 1
ATOM 3761 C C . HIS B 1 97 ? -2.797 -20.125 -22.297 1 97.06 97 HIS B C 1
ATOM 3763 O O . HIS B 1 97 ? -1.948 -20.641 -23.031 1 97.06 97 HIS B O 1
ATOM 3769 N N . ASP B 1 98 ? -2.805 -18.875 -21.984 1 97.31 98 ASP B N 1
ATOM 3770 C CA . ASP B 1 98 ? -1.763 -17.984 -22.5 1 97.31 98 ASP B CA 1
ATOM 3771 C C . ASP B 1 98 ? -0.401 -18.344 -21.906 1 97.31 98 ASP B C 1
ATOM 3773 O O . ASP B 1 98 ? 0.616 -18.297 -22.594 1 97.31 98 ASP B O 1
ATOM 3777 N N . LYS B 1 99 ? -0.409 -18.672 -20.656 1 96.19 99 LYS B N 1
ATOM 3778 C CA . LYS B 1 99 ? 0.845 -19.078 -20.031 1 96.19 99 LYS B CA 1
ATOM 3779 C C . LYS B 1 99 ? 1.382 -20.375 -20.656 1 96.19 99 LYS B C 1
ATOM 3781 O O . LYS B 1 99 ? 2.59 -20.516 -20.844 1 96.19 99 LYS B O 1
ATOM 3786 N N . ALA B 1 100 ? 0.513 -21.266 -20.969 1 97.06 100 ALA B N 1
ATOM 3787 C CA . ALA B 1 100 ? 0.906 -22.5 -21.641 1 97.06 100 ALA B CA 1
ATOM 3788 C C . ALA B 1 100 ? 1.531 -22.219 -23 1 97.06 100 ALA B C 1
ATOM 3790 O O . ALA B 1 100 ? 2.553 -22.797 -23.359 1 97.06 100 ALA B O 1
ATOM 3791 N N . GLN B 1 101 ? 0.95 -21.297 -23.672 1 97.31 101 GLN B N 1
ATOM 3792 C CA . GLN B 1 101 ? 1.467 -20.906 -24.984 1 97.31 101 GLN B CA 1
ATOM 3793 C C . GLN B 1 101 ? 2.846 -20.266 -24.859 1 97.31 101 GLN B C 1
ATOM 3795 O O . GLN B 1 101 ? 3.74 -20.562 -25.656 1 97.31 101 GLN B O 1
ATOM 3800 N N . GLU B 1 102 ? 2.951 -19.422 -23.875 1 94.56 102 GLU B N 1
ATOM 3801 C CA . GLU B 1 102 ? 4.246 -18.781 -23.625 1 94.56 102 GLU B CA 1
ATOM 3802 C C . GLU B 1 102 ? 5.32 -19.828 -23.328 1 94.56 102 GLU B C 1
ATOM 3804 O O . GLU B 1 102 ? 6.418 -19.766 -23.891 1 94.56 102 GLU B O 1
ATOM 3809 N N . LEU B 1 103 ? 4.992 -20.766 -22.484 1 94.81 103 LEU B N 1
ATOM 3810 C CA . LEU B 1 103 ? 5.941 -21.812 -22.109 1 94.81 103 LEU B CA 1
ATOM 3811 C C . LEU B 1 103 ? 6.266 -22.703 -23.297 1 94.81 103 LEU B C 1
ATOM 3813 O O . LEU B 1 103 ? 7.418 -23.109 -23.484 1 94.81 103 LEU B O 1
ATOM 3817 N N . SER B 1 104 ? 5.25 -22.984 -24.125 1 95.12 104 SER B N 1
ATOM 3818 C CA . SER B 1 104 ? 5.473 -23.781 -25.312 1 95.12 104 SER B CA 1
ATOM 3819 C C . SER B 1 104 ? 6.5 -23.141 -26.234 1 95.12 104 SER B C 1
ATOM 3821 O O . SER B 1 104 ? 7.402 -23.812 -26.734 1 95.12 104 SER B O 1
ATOM 3823 N N . ALA B 1 105 ? 6.336 -21.859 -26.359 1 94.25 105 ALA B N 1
ATOM 3824 C CA . ALA B 1 105 ? 7.242 -21.109 -27.234 1 94.25 105 ALA B CA 1
ATOM 3825 C C . ALA B 1 105 ? 8.656 -21.094 -26.672 1 94.25 105 ALA B C 1
ATOM 3827 O O . ALA B 1 105 ? 9.633 -21.234 -27.406 1 94.25 105 ALA B O 1
ATOM 3828 N N . LEU B 1 106 ? 8.781 -20.953 -25.406 1 91.88 106 LEU B N 1
ATOM 3829 C CA . LEU B 1 106 ? 10.07 -20.828 -24.75 1 91.88 106 LEU B CA 1
ATOM 3830 C C . LEU B 1 106 ? 10.789 -22.188 -24.688 1 91.88 106 LEU B C 1
ATOM 3832 O O . LEU B 1 106 ? 12.008 -22.25 -24.859 1 91.88 106 LEU B O 1
ATOM 3836 N N . LEU B 1 107 ? 10.023 -23.266 -24.531 1 91.06 107 LEU B N 1
ATOM 3837 C CA . LEU B 1 107 ? 10.617 -24.578 -24.266 1 91.06 107 LEU B CA 1
ATOM 3838 C C . LEU B 1 107 ? 10.727 -25.391 -25.547 1 91.06 107 LEU B C 1
ATOM 3840 O O . LEU B 1 107 ? 11.461 -26.391 -25.594 1 91.06 107 LEU B O 1
ATOM 3844 N N . GLY B 1 108 ? 9.93 -25.062 -26.531 1 89.12 108 GLY B N 1
ATOM 3845 C CA . GLY B 1 108 ? 10.055 -25.719 -27.812 1 89.12 108 GLY B CA 1
ATOM 3846 C C . GLY B 1 108 ? 9.219 -26.969 -27.938 1 89.12 108 GLY B C 1
ATOM 3847 O O . GLY B 1 108 ? 9.5 -27.844 -28.766 1 89.12 108 GLY B O 1
ATOM 3848 N N . PHE B 1 109 ? 8.352 -27.203 -27.109 1 91.19 109 PHE B N 1
ATOM 3849 C CA . PHE B 1 109 ? 7.371 -28.266 -27.219 1 91.19 109 PHE B CA 1
ATOM 3850 C C . PHE B 1 109 ? 6.016 -27.812 -26.688 1 91.19 109 PHE B C 1
ATOM 3852 O O . PHE B 1 109 ? 5.918 -26.797 -26.016 1 91.19 109 PHE B O 1
ATOM 3859 N N . LYS B 1 110 ? 5.016 -28.578 -27 1 93.75 110 LYS B N 1
ATOM 3860 C CA . LYS B 1 110 ? 3.66 -28.172 -26.656 1 93.75 110 LYS B CA 1
ATOM 3861 C C . LYS B 1 110 ? 3.391 -28.375 -25.156 1 93.75 110 LYS B C 1
ATOM 3863 O O . LYS B 1 110 ? 3.484 -29.484 -24.656 1 93.75 110 LYS B O 1
ATOM 3868 N N . VAL B 1 111 ? 3.111 -27.297 -24.469 1 95.62 111 VAL B N 1
ATOM 3869 C CA . VAL B 1 111 ? 2.631 -27.328 -23.094 1 95.62 111 VAL B CA 1
ATOM 3870 C C . VAL B 1 111 ? 1.116 -27.125 -23.062 1 95.62 111 VAL B C 1
ATOM 3872 O O . VAL B 1 111 ? 0.602 -26.141 -23.609 1 95.62 111 VAL B O 1
ATOM 3875 N N . GLU B 1 112 ? 0.481 -28.078 -22.5 1 95.25 112 GLU B N 1
ATOM 3876 C CA . GLU B 1 112 ? -0.973 -27.984 -22.406 1 95.25 112 GLU B CA 1
ATOM 3877 C C . GLU B 1 112 ? -1.397 -27.109 -21.219 1 95.25 112 GLU B C 1
ATOM 3879 O O . GLU B 1 112 ? -0.741 -27.109 -20.188 1 95.25 112 GLU B O 1
ATOM 3884 N N . PRO B 1 113 ? -2.551 -26.422 -21.375 1 95.81 113 PRO B N 1
ATOM 3885 C CA . PRO B 1 113 ? -3.029 -25.578 -20.281 1 95.81 113 PRO B CA 1
ATOM 3886 C C . PRO B 1 113 ? -3.201 -26.344 -18.969 1 95.81 113 PRO B C 1
ATOM 3888 O O . PRO B 1 113 ? -2.936 -25.797 -17.891 1 95.81 113 PRO B O 1
ATOM 3891 N N . ASP B 1 114 ? -3.562 -27.547 -19.047 1 93.5 114 ASP B N 1
ATOM 3892 C CA . ASP B 1 114 ? -3.812 -28.312 -17.844 1 93.5 114 ASP B CA 1
ATOM 3893 C C . ASP B 1 114 ? -2.502 -28.719 -17.156 1 93.5 114 ASP B C 1
ATOM 3895 O O . ASP B 1 114 ? -2.51 -29.281 -16.062 1 93.5 114 ASP B O 1
ATOM 3899 N N . GLN B 1 115 ? -1.404 -28.406 -17.781 1 96.12 115 GLN B N 1
ATOM 3900 C CA . GLN B 1 115 ? -0.102 -28.641 -17.172 1 96.12 115 GLN B CA 1
ATOM 3901 C C . GLN B 1 115 ? 0.369 -27.406 -16.391 1 96.12 115 GLN B C 1
ATOM 3903 O O . GLN B 1 115 ? 1.373 -27.469 -15.68 1 96.12 115 GLN B O 1
ATOM 3908 N N . VAL B 1 116 ? -0.364 -26.312 -16.547 1 97.12 116 VAL B N 1
ATOM 3909 C CA . VAL B 1 116 ? 0.049 -25.047 -15.938 1 97.12 116 VAL B CA 1
ATOM 3910 C C . VAL B 1 116 ? -0.792 -24.781 -14.688 1 97.12 116 VAL B C 1
ATOM 3912 O O . VAL B 1 116 ? -2.023 -24.812 -14.742 1 97.12 116 VAL B O 1
ATOM 3915 N N . ILE B 1 117 ? -0.072 -24.562 -13.617 1 96.56 117 ILE B N 1
ATOM 3916 C CA . ILE B 1 117 ? -0.72 -24.188 -12.367 1 96.56 117 ILE B CA 1
ATOM 3917 C C . ILE B 1 117 ? -0.338 -22.75 -12 1 96.56 117 ILE B C 1
ATOM 3919 O O . ILE B 1 117 ? 0.826 -22.469 -11.703 1 96.56 117 ILE B O 1
ATOM 3923 N N . LEU B 1 118 ? -1.314 -21.906 -12.094 1 97.25 118 LEU B N 1
ATOM 3924 C CA . LEU B 1 118 ? -1.147 -20.531 -11.625 1 97.25 118 LEU B CA 1
ATOM 3925 C C . LEU B 1 118 ? -1.35 -20.438 -10.117 1 97.25 118 LEU B C 1
ATOM 3927 O O . LEU B 1 118 ? -1.81 -21.406 -9.492 1 97.25 118 LEU B O 1
ATOM 3931 N N . SER B 1 119 ? -1.026 -19.281 -9.547 1 96.62 119 SER B N 1
ATOM 3932 C CA . SER B 1 119 ? -1.104 -19.125 -8.102 1 96.62 119 SER B CA 1
ATOM 3933 C C . SER B 1 119 ? -2.512 -19.406 -7.586 1 96.62 119 SER B C 1
ATOM 3935 O O . SER B 1 119 ? -2.684 -19.953 -6.5 1 96.62 119 SER B O 1
ATOM 3937 N N . HIS B 1 120 ? -3.525 -19.094 -8.367 1 97.88 120 HIS B N 1
ATOM 3938 C CA . HIS B 1 120 ? -4.906 -19.156 -7.902 1 97.88 120 HIS B CA 1
ATOM 3939 C C . HIS B 1 120 ? -5.605 -20.406 -8.43 1 97.88 120 HIS B C 1
ATOM 3941 O O . HIS B 1 120 ? -6.781 -20.625 -8.133 1 97.88 120 HIS B O 1
ATOM 3947 N N . SER B 1 121 ? -4.969 -21.312 -9.18 1 97.25 121 SER B N 1
ATOM 3948 C CA . SER B 1 121 ? -5.578 -22.453 -9.844 1 97.25 121 SER B CA 1
ATOM 3949 C C . SER B 1 121 ? -6.332 -23.328 -8.852 1 97.25 121 SER B C 1
ATOM 3951 O O . SER B 1 121 ? -7.449 -23.781 -9.125 1 97.25 121 SER B O 1
ATOM 3953 N N . PRO B 1 122 ? -5.816 -23.516 -7.613 1 96.19 122 PRO B N 1
ATOM 3954 C CA . PRO B 1 122 ? -6.504 -24.406 -6.684 1 96.19 122 PRO B CA 1
ATOM 3955 C C . PRO B 1 122 ? -7.848 -23.859 -6.211 1 96.19 122 PRO B C 1
ATOM 3957 O O . PRO B 1 122 ? -8.641 -24.578 -5.605 1 96.19 122 PRO B O 1
ATOM 3960 N N . MET B 1 123 ? -8.125 -22.594 -6.488 1 97.31 123 MET B N 1
ATOM 3961 C CA . MET B 1 123 ? -9.391 -22 -6.07 1 97.31 123 MET B CA 1
ATOM 3962 C C . MET B 1 123 ? -10.562 -22.625 -6.828 1 97.31 123 MET B C 1
ATOM 3964 O O . MET B 1 123 ? -11.719 -22.438 -6.449 1 97.31 123 MET B O 1
ATOM 3968 N N . LYS B 1 124 ? -10.266 -23.359 -7.879 1 96 124 LYS B N 1
ATOM 3969 C CA . LYS B 1 124 ? -11.289 -24.141 -8.57 1 96 124 LYS B CA 1
ATOM 3970 C C . LYS B 1 124 ? -11.977 -25.109 -7.625 1 96 124 LYS B C 1
ATOM 3972 O O . LYS B 1 124 ? -13.125 -25.5 -7.855 1 96 124 LYS B O 1
ATOM 3977 N N . LEU B 1 125 ? -11.336 -25.469 -6.562 1 94.5 125 LEU B N 1
ATOM 3978 C CA . LEU B 1 125 ? -11.828 -26.469 -5.621 1 94.5 125 LEU B CA 1
ATOM 3979 C C . LEU B 1 125 ? -12.703 -25.828 -4.551 1 94.5 125 LEU B C 1
ATOM 3981 O O . LEU B 1 125 ? -13.273 -26.516 -3.705 1 94.5 125 LEU B O 1
ATOM 3985 N N . PHE B 1 126 ? -12.828 -24.516 -4.508 1 96.44 126 PHE B N 1
ATOM 3986 C CA . PHE B 1 126 ? -13.57 -23.812 -3.473 1 96.44 126 PHE B CA 1
ATOM 3987 C C . PHE B 1 126 ? -14.977 -23.469 -3.947 1 96.44 126 PHE B C 1
ATOM 3989 O O . PHE B 1 126 ? -15.414 -22.328 -3.854 1 96.44 126 PHE B O 1
ATOM 3996 N N . SER B 1 127 ? -15.711 -24.516 -4.277 1 97.25 127 SER B N 1
ATOM 3997 C CA . SER B 1 127 ? -17.016 -24.375 -4.926 1 97.25 127 SER B CA 1
ATOM 3998 C C . SER B 1 127 ? -18.016 -23.703 -3.998 1 97.25 127 SER B C 1
ATOM 4000 O O . SER B 1 127 ? -18.969 -23.062 -4.461 1 97.25 127 SER B O 1
ATOM 4002 N N . GLN B 1 128 ? -17.844 -23.797 -2.705 1 97.5 128 GLN B N 1
ATOM 4003 C CA . GLN B 1 128 ? -18.766 -23.203 -1.738 1 97.5 128 GLN B CA 1
ATOM 4004 C C . GLN B 1 128 ? -18.781 -21.672 -1.86 1 97.5 128 GLN B C 1
ATOM 4006 O O . GLN B 1 128 ? -19.719 -21.031 -1.411 1 97.5 128 GLN B O 1
ATOM 4011 N N . TYR B 1 129 ? -17.812 -21.109 -2.506 1 98.31 129 TYR B N 1
ATOM 4012 C CA . TYR B 1 129 ? -17.75 -19.656 -2.623 1 98.31 129 TYR B CA 1
ATOM 4013 C C . TYR B 1 129 ? -18.078 -19.203 -4.043 1 98.31 129 TYR B C 1
ATOM 4015 O O . TYR B 1 129 ? -18.203 -18.016 -4.309 1 98.31 129 TYR B O 1
ATOM 4023 N N . HIS B 1 130 ? -18.234 -20.125 -4.984 1 98.62 130 HIS B N 1
ATOM 4024 C CA . HIS B 1 130 ? -18.375 -19.797 -6.402 1 98.62 130 HIS B CA 1
ATOM 4025 C C . HIS B 1 130 ? -19.656 -19.031 -6.664 1 98.62 130 HIS B C 1
ATOM 4027 O O . HIS B 1 130 ? -19.719 -18.219 -7.594 1 98.62 130 HIS B O 1
ATOM 4033 N N . GLY B 1 131 ? -20.625 -19.234 -5.863 1 98.38 131 GLY B N 1
ATOM 4034 C CA . GLY B 1 131 ? -21.891 -18.578 -6.055 1 98.38 131 GLY B CA 1
ATOM 4035 C C . GLY B 1 131 ? -22.016 -17.266 -5.301 1 98.38 131 GLY B C 1
ATOM 4036 O O . GLY B 1 131 ? -22.984 -16.516 -5.477 1 98.38 131 GLY B O 1
ATOM 4037 N N . LYS B 1 132 ? -21.062 -16.938 -4.5 1 98.56 132 LYS B N 1
ATOM 4038 C CA . LYS B 1 132 ? -21.062 -15.727 -3.695 1 98.56 132 LYS B CA 1
ATOM 4039 C C . LYS B 1 132 ? -20.594 -14.523 -4.512 1 98.56 132 LYS B C 1
ATOM 4041 O O . LYS B 1 132 ? -19.828 -14.68 -5.469 1 98.56 132 LYS B O 1
ATOM 4046 N N . ARG B 1 133 ? -21.078 -13.375 -4.148 1 98.69 133 ARG B N 1
ATOM 4047 C CA . ARG B 1 133 ? -20.578 -12.141 -4.746 1 98.69 133 ARG B CA 1
ATOM 4048 C C . ARG B 1 133 ? -19.25 -11.727 -4.113 1 98.69 133 ARG B C 1
ATOM 4050 O O . ARG B 1 133 ? -19.219 -11.312 -2.953 1 98.69 133 ARG B O 1
ATOM 4057 N N . MET B 1 134 ? -18.234 -11.812 -4.91 1 98.81 134 MET B N 1
ATOM 4058 C CA . MET B 1 134 ? -16.891 -11.594 -4.387 1 98.81 134 MET B CA 1
ATOM 4059 C C . MET B 1 134 ? -16.281 -10.328 -4.965 1 98.81 134 MET B C 1
ATOM 4061 O O . MET B 1 134 ? -16.328 -10.102 -6.176 1 98.81 134 MET B O 1
ATOM 4065 N N . ILE B 1 135 ? -15.711 -9.453 -4.113 1 98.88 135 ILE B N 1
ATOM 4066 C CA . ILE B 1 135 ? -14.836 -8.422 -4.664 1 98.88 135 ILE B CA 1
ATOM 4067 C C . ILE B 1 135 ? -13.5 -9.039 -5.07 1 98.88 135 ILE B C 1
ATOM 4069 O O . ILE B 1 135 ? -12.898 -9.797 -4.305 1 98.88 135 ILE B O 1
ATOM 4073 N N . VAL B 1 136 ? -13.07 -8.766 -6.262 1 98.88 136 VAL B N 1
ATOM 4074 C CA . VAL B 1 136 ? -11.875 -9.398 -6.797 1 98.88 136 VAL B CA 1
ATOM 4075 C C . VAL B 1 136 ? -10.789 -8.352 -7.02 1 98.88 136 VAL B C 1
ATOM 4077 O O . VAL B 1 136 ? -11.07 -7.234 -7.469 1 98.88 136 VAL B O 1
ATOM 4080 N N . SER B 1 137 ? -9.555 -8.68 -6.559 1 98.69 137 SER B N 1
ATOM 4081 C CA . SER B 1 137 ? -8.406 -7.781 -6.676 1 98.69 137 SER B CA 1
ATOM 4082 C C . SER B 1 137 ? -7.258 -8.453 -7.414 1 98.69 137 SER B C 1
ATOM 4084 O O . SER B 1 137 ? -6.996 -9.648 -7.215 1 98.69 137 SER B O 1
ATOM 4086 N N . GLY B 1 138 ? -6.547 -7.754 -8.227 1 98.38 138 GLY B N 1
ATOM 4087 C CA . GLY B 1 138 ? -5.445 -8.234 -9.039 1 98.38 138 GLY B CA 1
ATOM 4088 C C . GLY B 1 138 ? -5.254 -7.445 -10.32 1 98.38 138 GLY B C 1
ATOM 4089 O O . GLY B 1 138 ? -5.711 -6.305 -10.422 1 98.38 138 GLY B O 1
ATOM 4090 N N . GLN B 1 139 ? -4.465 -8.016 -11.266 1 98.25 139 GLN B N 1
ATOM 4091 C CA . GLN B 1 139 ? -4.207 -7.41 -12.562 1 98.25 139 GLN B CA 1
ATOM 4092 C C . GLN B 1 139 ? -4.41 -8.422 -13.695 1 98.25 139 GLN B C 1
ATOM 4094 O O . GLN B 1 139 ? -4.578 -9.617 -13.438 1 98.25 139 GLN B O 1
ATOM 4099 N N . GLY B 1 140 ? -4.371 -7.887 -14.945 1 97.44 140 GLY B N 1
ATOM 4100 C CA . GLY B 1 140 ? -4.535 -8.742 -16.109 1 97.44 140 GLY B CA 1
ATOM 4101 C C . GLY B 1 140 ? -5.984 -9.109 -16.375 1 97.44 140 GLY B C 1
ATOM 4102 O O . GLY B 1 140 ? -6.883 -8.281 -16.219 1 97.44 140 GLY B O 1
ATOM 4103 N N . PRO B 1 141 ? -6.125 -10.328 -16.922 1 97.94 141 PRO B N 1
ATOM 4104 C CA . PRO B 1 141 ? -7.492 -10.789 -17.172 1 97.94 141 PRO B CA 1
ATOM 4105 C C . PRO B 1 141 ? -8.18 -11.289 -15.898 1 97.94 141 PRO B C 1
ATOM 4107 O O . PRO B 1 141 ? -8.523 -12.469 -15.797 1 97.94 141 PRO B O 1
ATOM 4110 N N . LEU B 1 142 ? -8.414 -10.367 -15.109 1 98 142 LEU B N 1
ATOM 4111 C CA . LEU B 1 142 ? -8.812 -10.617 -13.727 1 98 142 LEU B CA 1
ATOM 4112 C C . LEU B 1 142 ? -10.188 -11.281 -13.672 1 98 142 LEU B C 1
ATOM 4114 O O . LEU B 1 142 ? -10.344 -12.352 -13.078 1 98 142 LEU B O 1
ATOM 4118 N N . VAL B 1 143 ? -11.172 -10.703 -14.297 1 98.5 143 VAL B N 1
ATOM 4119 C CA . VAL B 1 143 ? -12.539 -11.203 -14.273 1 98.5 143 VAL B CA 1
ATOM 4120 C C . VAL B 1 143 ? -12.609 -12.539 -15 1 98.5 143 VAL B C 1
ATOM 4122 O O . VAL B 1 143 ? -13.258 -13.477 -14.523 1 98.5 143 VAL B O 1
ATOM 4125 N N . GLU B 1 144 ? -11.914 -12.602 -16.094 1 98.25 144 GLU B N 1
ATOM 4126 C CA . GLU B 1 144 ? -11.883 -13.852 -16.844 1 98.25 144 GLU B CA 1
ATOM 4127 C C . GLU B 1 144 ? -11.266 -14.977 -16.031 1 98.25 144 GLU B C 1
ATOM 4129 O O . GLU B 1 144 ? -11.773 -16.109 -16.031 1 98.25 144 GLU B O 1
ATOM 4134 N N . ASN B 1 145 ? -10.18 -14.68 -15.352 1 98.31 145 ASN B N 1
ATOM 4135 C CA . ASN B 1 145 ? -9.562 -15.68 -14.484 1 98.31 145 ASN B CA 1
ATOM 4136 C C . ASN B 1 145 ? -10.523 -16.141 -13.398 1 98.31 145 ASN B C 1
ATOM 4138 O O . ASN B 1 145 ? -10.648 -17.344 -13.141 1 98.31 145 ASN B O 1
ATOM 4142 N N . ALA B 1 146 ? -11.195 -15.211 -12.789 1 98.69 146 ALA B N 1
ATOM 4143 C CA . ALA B 1 146 ? -12.156 -15.57 -11.742 1 98.69 146 ALA B CA 1
ATOM 4144 C C . ALA B 1 146 ? -13.25 -16.469 -12.289 1 98.69 146 ALA B C 1
ATOM 4146 O O . ALA B 1 146 ? -13.625 -17.453 -11.656 1 98.69 146 ALA B O 1
ATOM 4147 N N . GLN B 1 147 ? -13.703 -16.172 -13.469 1 98.12 147 GLN B N 1
ATOM 4148 C CA . GLN B 1 147 ? -14.766 -16.969 -14.086 1 98.12 147 GLN B CA 1
ATOM 4149 C C . GLN B 1 147 ? -14.281 -18.375 -14.422 1 98.12 147 GLN B C 1
ATOM 4151 O O . GLN B 1 147 ? -15.008 -19.344 -14.219 1 98.12 147 GLN B O 1
ATOM 4156 N N . VAL B 1 148 ? -13.086 -18.438 -14.945 1 97 148 VAL B N 1
ATOM 4157 C CA . VAL B 1 148 ? -12.508 -19.734 -15.289 1 97 148 VAL B CA 1
ATOM 4158 C C . VAL B 1 148 ? -12.375 -20.578 -14.023 1 97 148 VAL B C 1
ATOM 4160 O O . VAL B 1 148 ? -12.547 -21.797 -14.078 1 97 148 VAL B O 1
ATOM 4163 N N . LEU B 1 149 ? -12.203 -19.953 -12.914 1 97.62 149 LEU B N 1
ATOM 4164 C CA . LEU B 1 149 ? -12.078 -20.656 -11.641 1 97.62 149 LEU B CA 1
ATOM 4165 C C . LEU B 1 149 ? -13.445 -21.109 -11.125 1 97.62 149 LEU B C 1
ATOM 4167 O O . LEU B 1 149 ? -13.531 -21.984 -10.258 1 97.62 149 LEU B O 1
ATOM 4171 N N . GLY B 1 150 ? -14.5 -20.453 -11.57 1 98.38 150 GLY B N 1
ATOM 4172 C CA . GLY B 1 150 ? -15.844 -20.859 -11.18 1 98.38 150 GLY B CA 1
ATOM 4173 C C . GLY B 1 150 ? -16.625 -19.75 -10.492 1 98.38 150 GLY B C 1
ATOM 4174 O O . GLY B 1 150 ? -17.812 -19.891 -10.242 1 98.38 150 GLY B O 1
ATOM 4175 N N . PHE B 1 151 ? -16 -18.625 -10.25 1 98.75 151 PHE B N 1
ATOM 4176 C CA . PHE B 1 151 ? -16.688 -17.531 -9.547 1 98.75 151 PHE B CA 1
ATOM 4177 C C . PHE B 1 151 ? -17.625 -16.797 -10.477 1 98.75 151 PHE B C 1
ATOM 4179 O O . PHE B 1 151 ? -17.203 -16.125 -11.422 1 98.75 151 PHE B O 1
ATOM 4186 N N . LYS B 1 152 ? -18.875 -16.797 -10.094 1 97.69 152 LYS B N 1
ATOM 4187 C CA . LYS B 1 152 ? -19.922 -16.375 -11.016 1 97.69 152 LYS B CA 1
ATOM 4188 C C . LYS B 1 152 ? -20.234 -14.891 -10.852 1 97.69 152 LYS B C 1
ATOM 4190 O O . LYS B 1 152 ? -20.656 -14.227 -11.805 1 97.69 152 LYS B O 1
ATOM 4195 N N . ASN B 1 153 ? -20.109 -14.43 -9.688 1 98.12 153 ASN B N 1
ATOM 4196 C CA . ASN B 1 153 ? -20.453 -13.047 -9.352 1 98.12 153 ASN B CA 1
ATOM 4197 C C . ASN B 1 153 ? -19.266 -12.312 -8.742 1 98.12 153 ASN B C 1
ATOM 4199 O O . ASN B 1 153 ? -19 -12.43 -7.543 1 98.12 153 ASN B O 1
ATOM 4203 N N . VAL B 1 154 ? -18.609 -11.547 -9.617 1 98.62 154 VAL B N 1
ATOM 4204 C CA . VAL B 1 154 ? -17.453 -10.836 -9.102 1 98.62 154 VAL B CA 1
ATOM 4205 C C . VAL B 1 154 ? -17.625 -9.336 -9.328 1 98.62 154 VAL B C 1
ATOM 4207 O O . VAL B 1 154 ? -18.219 -8.914 -10.32 1 98.62 154 VAL B O 1
ATOM 4210 N N . VAL B 1 155 ? -17.156 -8.57 -8.367 1 98.62 155 VAL B N 1
ATOM 4211 C CA . VAL B 1 155 ? -17.094 -7.113 -8.438 1 98.62 155 VAL B CA 1
ATOM 4212 C C . VAL B 1 155 ? -15.648 -6.652 -8.383 1 98.62 155 VAL B C 1
ATOM 4214 O O . VAL B 1 155 ? -14.906 -7.02 -7.469 1 98.62 155 VAL B O 1
ATOM 4217 N N . THR B 1 156 ? -15.227 -5.898 -9.391 1 98.69 156 THR B N 1
ATOM 4218 C CA . THR B 1 156 ? -13.852 -5.402 -9.383 1 98.69 156 THR B CA 1
ATOM 4219 C C . THR B 1 156 ? -13.719 -4.191 -8.461 1 98.69 156 THR B C 1
ATOM 4221 O O . THR B 1 156 ? -14.711 -3.543 -8.133 1 98.69 156 THR B O 1
ATOM 4224 N N . VAL B 1 157 ? -12.5 -3.902 -8.109 1 98.56 157 VAL B N 1
ATOM 4225 C CA . VAL B 1 157 ? -12.211 -2.73 -7.289 1 98.56 157 VAL B CA 1
ATOM 4226 C C . VAL B 1 157 ? -12.656 -1.467 -8.023 1 98.56 157 VAL B C 1
ATOM 4228 O O . VAL B 1 157 ? -13.234 -0.56 -7.414 1 98.56 157 VAL B O 1
ATOM 4231 N N . ASP B 1 158 ? -12.445 -1.436 -9.289 1 97.88 158 ASP B N 1
ATOM 4232 C CA . ASP B 1 158 ? -12.836 -0.278 -10.086 1 97.88 158 ASP B CA 1
ATOM 4233 C C . ASP B 1 158 ? -14.359 -0.11 -10.102 1 97.88 158 ASP B C 1
ATOM 4235 O O . ASP B 1 158 ? -14.859 1.012 -10.031 1 97.88 158 ASP B O 1
ATOM 4239 N N . GLU B 1 159 ? -15.047 -1.194 -10.234 1 97.31 159 GLU B N 1
ATOM 4240 C CA . GLU B 1 159 ? -16.5 -1.137 -10.211 1 97.31 159 GLU B CA 1
ATOM 4241 C C . GLU B 1 159 ? -17.016 -0.616 -8.867 1 97.31 159 GLU B C 1
ATOM 4243 O O . GLU B 1 159 ? -17.938 0.203 -8.82 1 97.31 159 GLU B O 1
ATOM 4248 N N . LEU B 1 160 ? -16.406 -1.113 -7.844 1 97 160 LEU B N 1
ATOM 4249 C CA . LEU B 1 160 ? -16.812 -0.666 -6.52 1 97 160 LEU B CA 1
ATOM 4250 C C . LEU B 1 160 ? -16.5 0.815 -6.324 1 97 160 LEU B C 1
ATOM 4252 O O . LEU B 1 160 ? -17.328 1.56 -5.781 1 97 160 LEU B O 1
ATOM 4256 N N . ARG B 1 161 ? -15.375 1.243 -6.734 1 95.69 161 ARG B N 1
ATOM 4257 C CA . ARG B 1 161 ? -14.977 2.646 -6.66 1 95.69 161 ARG B CA 1
ATOM 4258 C C . ARG B 1 161 ? -15.984 3.537 -7.383 1 95.69 161 ARG B C 1
ATOM 4260 O O . ARG B 1 161 ? -16.359 4.598 -6.875 1 95.69 161 ARG B O 1
ATOM 4267 N N . MET B 1 162 ? -16.359 3.111 -8.57 1 94.19 162 MET B N 1
ATOM 4268 C CA . MET B 1 162 ? -17.312 3.885 -9.375 1 94.19 162 MET B CA 1
ATOM 4269 C C . MET B 1 162 ? -18.672 3.951 -8.703 1 94.19 162 MET B C 1
ATOM 4271 O O . MET B 1 162 ? -19.375 4.965 -8.805 1 94.19 162 MET B O 1
ATOM 4275 N N . ALA B 1 163 ? -18.984 2.896 -8.055 1 93.88 163 ALA B N 1
ATOM 4276 C CA . ALA B 1 163 ? -20.266 2.852 -7.367 1 93.88 163 ALA B CA 1
ATOM 4277 C C . ALA B 1 163 ? -20.266 3.746 -6.129 1 93.88 163 ALA B C 1
ATOM 4279 O O . ALA B 1 163 ? -21.297 4.316 -5.766 1 93.88 163 ALA B O 1
ATOM 4280 N N . PHE B 1 164 ? -19.141 3.84 -5.453 1 93.31 164 PHE B N 1
ATOM 4281 C CA . PHE B 1 164 ? -19 4.625 -4.23 1 93.31 164 PHE B CA 1
ATOM 4282 C C . PHE B 1 164 ? -17.797 5.551 -4.312 1 93.31 164 PHE B C 1
ATOM 4284 O O . PHE B 1 164 ? -16.828 5.387 -3.566 1 93.31 164 PHE B O 1
ATOM 4291 N N . PRO B 1 165 ? -17.875 6.621 -5.07 1 92.62 165 PRO B N 1
ATOM 4292 C CA . PRO B 1 165 ? -16.703 7.473 -5.312 1 92.62 165 PRO B CA 1
ATOM 4293 C C . PRO B 1 165 ? -16.188 8.125 -4.039 1 92.62 165 PRO B C 1
ATOM 4295 O O . PRO B 1 165 ? -14.992 8.422 -3.939 1 92.62 165 PRO B O 1
ATOM 4298 N N . VAL B 1 166 ? -16.984 8.336 -2.996 1 91.12 166 VAL B N 1
ATOM 4299 C CA . VAL B 1 166 ? -16.578 9.023 -1.775 1 91.12 166 VAL B CA 1
ATOM 4300 C C . VAL B 1 166 ? -15.695 8.109 -0.926 1 91.12 166 VAL B C 1
ATOM 4302 O O . VAL B 1 166 ? -15.078 8.555 0.039 1 91.12 166 VAL B O 1
ATOM 4305 N N . LEU B 1 167 ? -15.633 6.797 -1.334 1 93.56 167 LEU B N 1
ATOM 4306 C CA . LEU B 1 167 ? -14.828 5.852 -0.568 1 93.56 167 LEU B CA 1
ATOM 4307 C C . LEU B 1 167 ? -13.375 5.863 -1.037 1 93.56 167 LEU B C 1
ATOM 4309 O O . LEU B 1 167 ? -12.5 5.332 -0.361 1 93.56 167 LEU B O 1
ATOM 4313 N N . ASP B 1 168 ? -13.102 6.395 -2.172 1 94.5 168 ASP B N 1
ATOM 4314 C CA . ASP B 1 168 ? -11.75 6.512 -2.717 1 94.5 168 ASP B CA 1
ATOM 4315 C C . ASP B 1 168 ? -11.242 7.949 -2.621 1 94.5 168 ASP B C 1
ATOM 4317 O O . ASP B 1 168 ? -11.289 8.695 -3.602 1 94.5 168 ASP B O 1
ATOM 4321 N N . MET B 1 169 ? -10.594 8.289 -1.505 1 93 169 MET B N 1
ATOM 4322 C CA . MET B 1 169 ? -10.344 9.695 -1.217 1 93 169 MET B CA 1
ATOM 4323 C C . MET B 1 169 ? -8.844 9.977 -1.124 1 93 169 MET B C 1
ATOM 4325 O O . MET B 1 169 ? -8.43 11.133 -1.009 1 93 169 MET B O 1
ATOM 4329 N N . VAL B 1 170 ? -8.023 8.914 -1.175 1 96.31 170 VAL B N 1
ATOM 4330 C CA . VAL B 1 170 ? -6.594 9.156 -1.053 1 96.31 170 VAL B CA 1
ATOM 4331 C C . VAL B 1 170 ? -6.082 9.883 -2.297 1 96.31 170 VAL B C 1
ATOM 4333 O O . VAL B 1 170 ? -5.332 10.852 -2.191 1 96.31 170 VAL B O 1
ATOM 4336 N N . ASP B 1 171 ? -6.516 9.43 -3.43 1 96.69 171 ASP B N 1
ATOM 4337 C CA . ASP B 1 171 ? -6.117 10.055 -4.684 1 96.69 171 ASP B CA 1
ATOM 4338 C C . ASP B 1 171 ? -6.84 11.391 -4.883 1 96.69 171 ASP B C 1
ATOM 4340 O O . ASP B 1 171 ? -8.039 11.414 -5.176 1 96.69 171 ASP B O 1
ATOM 4344 N N . LEU B 1 172 ? -6.133 12.414 -4.836 1 94.56 172 LEU B N 1
ATOM 4345 C CA . LEU B 1 172 ? -6.703 13.758 -4.938 1 94.56 172 LEU B CA 1
ATOM 4346 C C . LEU B 1 172 ? -7.438 13.93 -6.266 1 94.56 172 LEU B C 1
ATOM 4348 O O . LEU B 1 172 ? -8.484 14.578 -6.316 1 94.56 172 LEU B O 1
ATOM 4352 N N . GLN B 1 173 ? -6.941 13.352 -7.289 1 94.69 173 GLN B N 1
ATOM 4353 C CA . GLN B 1 173 ? -7.496 13.539 -8.625 1 94.69 173 GLN B CA 1
ATOM 4354 C C . GLN B 1 173 ? -8.82 12.797 -8.781 1 94.69 173 GLN B C 1
ATOM 4356 O O . GLN B 1 173 ? -9.594 13.086 -9.695 1 94.69 173 GLN B O 1
ATOM 4361 N N . ARG B 1 174 ? -9.062 11.922 -7.898 1 94 174 ARG B N 1
ATOM 4362 C CA . ARG B 1 174 ? -10.25 11.086 -8.039 1 94 174 ARG B CA 1
ATOM 4363 C C . ARG B 1 174 ? -11.344 11.516 -7.066 1 94 174 ARG B C 1
ATOM 4365 O O . ARG B 1 174 ? -12.445 10.977 -7.082 1 94 174 ARG B O 1
ATOM 4372 N N . ARG B 1 175 ? -11.023 12.492 -6.242 1 91.5 175 ARG B N 1
ATOM 4373 C CA . ARG B 1 175 ? -12.031 12.977 -5.309 1 91.5 175 ARG B CA 1
ATOM 4374 C C . ARG B 1 175 ? -13.195 13.617 -6.047 1 91.5 175 ARG B C 1
ATOM 4376 O O . ARG B 1 175 ? -12.992 14.43 -6.957 1 91.5 175 ARG B O 1
ATOM 4383 N N . PRO B 1 176 ? -14.375 13.195 -5.609 1 88.62 176 PRO B N 1
ATOM 4384 C CA . PRO B 1 176 ? -15.523 13.844 -6.246 1 88.62 176 PRO B CA 1
ATOM 4385 C C . PRO B 1 176 ? -15.617 15.336 -5.918 1 88.62 176 PRO B C 1
ATOM 4387 O O . PRO B 1 176 ? -15.297 15.742 -4.801 1 88.62 176 PRO B O 1
ATOM 4390 N N . LYS B 1 177 ? -16.078 16.078 -6.844 1 82.19 177 LYS B N 1
ATOM 4391 C CA . LYS B 1 177 ? -16.234 17.531 -6.672 1 82.19 177 LYS B CA 1
ATOM 4392 C C . LYS B 1 177 ? -17.531 17.859 -5.922 1 82.19 177 LYS B C 1
ATOM 4394 O O . LYS B 1 177 ? -17.625 18.891 -5.273 1 82.19 177 LYS B O 1
ATOM 4399 N N . THR B 1 178 ? -18.422 16.938 -6.129 1 79.62 178 THR B N 1
ATOM 4400 C CA . THR B 1 178 ? -19.688 17.078 -5.43 1 79.62 178 THR B CA 1
ATOM 4401 C C . THR B 1 178 ? -19.984 15.828 -4.605 1 79.62 178 THR B C 1
ATOM 4403 O O . THR B 1 178 ? -19.422 14.758 -4.855 1 79.62 178 THR B O 1
ATOM 4406 N N . THR B 1 179 ? -20.719 16.078 -3.508 1 73.81 179 THR B N 1
ATOM 4407 C CA . THR B 1 179 ? -21.078 14.93 -2.678 1 73.81 179 THR B CA 1
ATOM 4408 C C . THR B 1 179 ? -22.188 14.117 -3.326 1 73.81 179 THR B C 1
ATOM 4410 O O . THR B 1 179 ? -23.328 14.586 -3.43 1 73.81 179 THR B O 1
ATOM 4413 N N . PRO B 1 180 ? -21.766 12.969 -3.762 1 75.56 180 PRO B N 1
ATOM 4414 C CA . PRO B 1 180 ? -22.828 12.141 -4.34 1 75.56 180 PRO B CA 1
ATOM 4415 C C . PRO B 1 180 ? -23.797 11.586 -3.289 1 75.56 180 PRO B C 1
ATOM 4417 O O . PRO B 1 180 ? -23.438 11.492 -2.111 1 75.56 180 PRO B O 1
ATOM 4420 N N . LEU B 1 181 ? -25.016 11.289 -3.67 1 73.38 181 LEU B N 1
ATOM 4421 C CA . LEU B 1 181 ? -25.984 10.648 -2.783 1 73.38 181 LEU B CA 1
ATOM 4422 C C . LEU B 1 181 ? -25.562 9.219 -2.463 1 73.38 181 LEU B C 1
ATOM 4424 O O . LEU B 1 181 ? -25.047 8.508 -3.33 1 73.38 181 LEU B O 1
ATOM 4428 N N . PRO B 1 182 ? -25.703 8.953 -1.179 1 74.19 182 PRO B N 1
ATOM 4429 C CA . PRO B 1 182 ? -25.375 7.566 -0.823 1 74.19 182 PRO B CA 1
ATOM 4430 C C . PRO B 1 182 ? -26.172 6.547 -1.635 1 74.19 182 PRO B C 1
ATOM 4432 O O . PRO B 1 182 ? -27.359 6.75 -1.895 1 74.19 182 PRO B O 1
ATOM 4435 N N . ARG B 1 183 ? -25.422 5.625 -2.168 1 79.25 183 ARG B N 1
ATOM 4436 C CA . ARG B 1 183 ? -26.078 4.547 -2.91 1 79.25 183 ARG B CA 1
ATOM 4437 C C . ARG B 1 183 ? -26.578 3.459 -1.968 1 79.25 183 ARG B C 1
ATOM 4439 O O . ARG B 1 183 ? -25.906 3.094 -1.008 1 79.25 183 ARG B O 1
ATOM 4446 N N . ASN B 1 184 ? -27.875 3.023 -2.217 1 77.06 184 ASN B N 1
ATOM 4447 C CA . ASN B 1 184 ? -28.438 1.977 -1.373 1 77.06 184 ASN B CA 1
ATOM 4448 C C . ASN B 1 184 ? -28.844 0.755 -2.191 1 77.06 184 ASN B C 1
ATOM 4450 O O . ASN B 1 184 ? -29.453 -0.178 -1.662 1 77.06 184 ASN B O 1
ATOM 4454 N N . ASP B 1 185 ? -28.484 0.686 -3.404 1 87.56 185 ASP B N 1
ATOM 4455 C CA . ASP B 1 185 ? -28.969 -0.393 -4.266 1 87.56 185 ASP B CA 1
ATOM 4456 C C . ASP B 1 185 ? -27.812 -1.302 -4.691 1 87.56 185 ASP B C 1
ATOM 4458 O O . ASP B 1 185 ? -27.969 -2.137 -5.586 1 87.56 185 ASP B O 1
ATOM 4462 N N . PHE B 1 186 ? -26.75 -1.144 -4.051 1 92.56 186 PHE B N 1
ATOM 4463 C CA . PHE B 1 186 ? -25.625 -1.994 -4.41 1 92.56 186 PHE B CA 1
ATOM 4464 C C . PHE B 1 186 ? -25.688 -3.314 -3.648 1 92.56 186 PHE B C 1
ATOM 4466 O O . PHE B 1 186 ? -25.75 -3.326 -2.418 1 92.56 186 PHE B O 1
ATOM 4473 N N . PRO B 1 187 ? -25.703 -4.398 -4.43 1 94.81 187 PRO B N 1
ATOM 4474 C CA . PRO B 1 187 ? -25.766 -5.684 -3.729 1 94.81 187 PRO B CA 1
ATOM 4475 C C . PRO B 1 187 ? -24.594 -5.906 -2.777 1 94.81 187 PRO B C 1
ATOM 4477 O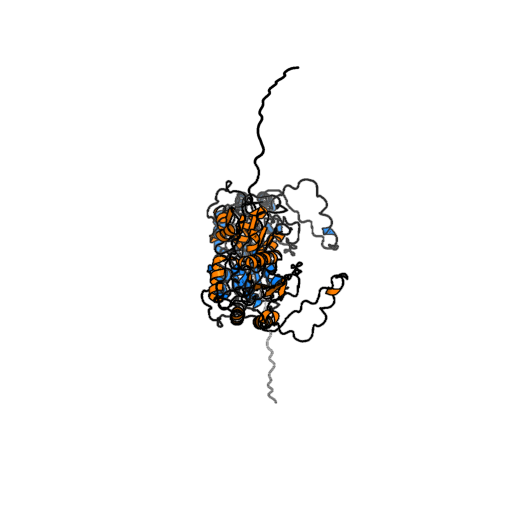 O . PRO B 1 187 ? -23.469 -5.527 -3.09 1 94.81 187 PRO B O 1
ATOM 4480 N N . ALA B 1 188 ? -24.938 -6.586 -1.7 1 96.44 188 ALA B N 1
ATOM 4481 C CA . ALA B 1 188 ? -23.922 -6.816 -0.682 1 96.44 188 ALA B CA 1
ATOM 4482 C C . ALA B 1 188 ? -22.812 -7.734 -1.208 1 96.44 188 ALA B C 1
ATOM 4484 O O . ALA B 1 188 ? -23.094 -8.719 -1.898 1 96.44 188 ALA B O 1
ATOM 4485 N N . ILE B 1 189 ? -21.641 -7.41 -0.931 1 98.19 189 ILE B N 1
ATOM 4486 C CA . ILE B 1 189 ? -20.484 -8.258 -1.222 1 98.19 189 ILE B CA 1
ATOM 4487 C C . ILE B 1 189 ? -20.359 -9.344 -0.15 1 98.19 189 ILE B C 1
ATOM 4489 O O . ILE B 1 189 ? -20.547 -9.07 1.039 1 98.19 189 ILE B O 1
ATOM 4493 N N . GLU B 1 190 ? -19.984 -10.492 -0.597 1 98.75 190 GLU B N 1
ATOM 4494 C CA . GLU B 1 190 ? -20.078 -11.625 0.319 1 98.75 190 GLU B CA 1
ATOM 4495 C C . GLU B 1 190 ? -18.688 -12.188 0.635 1 98.75 190 GLU B C 1
ATOM 4497 O O . GLU B 1 190 ? -18.562 -13.102 1.457 1 98.75 190 GLU B O 1
ATOM 4502 N N . GLY B 1 191 ? -17.688 -11.703 0.076 1 98.75 191 GLY B N 1
ATOM 4503 C CA . GLY B 1 191 ? -16.328 -12.164 0.331 1 98.75 191 GLY B CA 1
ATOM 4504 C C . GLY B 1 191 ? -15.289 -11.422 -0.482 1 98.75 191 GLY B C 1
ATOM 4505 O O . GLY B 1 191 ? -15.625 -10.555 -1.288 1 98.75 191 GLY B O 1
ATOM 4506 N N . VAL B 1 192 ? -14.023 -11.734 -0.229 1 98.88 192 VAL B N 1
ATOM 4507 C CA . VAL B 1 192 ? -12.883 -11.078 -0.866 1 98.88 192 VAL B CA 1
ATOM 4508 C C . VAL B 1 192 ? -12.023 -12.109 -1.585 1 98.88 192 VAL B C 1
ATOM 4510 O O . VAL B 1 192 ? -11.656 -13.133 -1.002 1 98.88 192 VAL B O 1
ATOM 4513 N N . LEU B 1 193 ? -11.812 -11.859 -2.822 1 98.81 193 LEU B N 1
ATOM 4514 C CA . LEU B 1 193 ? -10.984 -12.711 -3.674 1 98.81 193 LEU B CA 1
ATOM 4515 C C . LEU B 1 193 ? -9.734 -11.969 -4.133 1 98.81 193 LEU B C 1
ATOM 4517 O O . LEU B 1 193 ? -9.812 -11.062 -4.969 1 98.81 193 LEU B O 1
ATOM 4521 N N . LEU B 1 194 ? -8.57 -12.383 -3.564 1 98.75 194 LEU B N 1
ATOM 4522 C CA . LEU B 1 194 ? -7.289 -11.75 -3.873 1 98.75 194 LEU B CA 1
ATOM 4523 C C . LEU B 1 194 ? -6.449 -12.641 -4.785 1 98.75 194 LEU B C 1
ATOM 4525 O O . LEU B 1 194 ? -5.738 -13.531 -4.309 1 98.75 194 LEU B O 1
ATOM 4529 N N . LEU B 1 195 ? -6.414 -12.305 -6.129 1 98.19 195 LEU B N 1
ATOM 4530 C CA . LEU B 1 195 ? -5.867 -13.227 -7.117 1 98.19 195 LEU B CA 1
ATOM 4531 C C . LEU B 1 195 ? -4.426 -12.867 -7.461 1 98.19 195 LEU B C 1
ATOM 4533 O O . LEU B 1 195 ? -3.711 -13.664 -8.07 1 98.19 195 LEU B O 1
ATOM 4537 N N . GLY B 1 196 ? -4.035 -11.727 -7.102 1 97.38 196 GLY B N 1
ATOM 4538 C CA . GLY B 1 196 ? -2.701 -11.234 -7.402 1 97.38 196 GLY B CA 1
ATOM 4539 C C . GLY B 1 196 ? -2.5 -9.781 -7.012 1 97.38 196 GLY B C 1
ATOM 4540 O O . GLY B 1 196 ? -3.4 -9.156 -6.453 1 97.38 196 GLY B O 1
ATOM 4541 N N . GLU B 1 197 ? -1.325 -9.25 -7.352 1 96.44 197 GLU B N 1
ATOM 4542 C CA . GLU B 1 197 ? -1.002 -7.867 -7.012 1 96.44 197 GLU B CA 1
ATOM 4543 C C . GLU B 1 197 ? -1.917 -6.891 -7.742 1 96.44 197 GLU B C 1
ATOM 4545 O O . GLU B 1 197 ? -1.99 -6.902 -8.977 1 96.44 197 GLU B O 1
ATOM 4550 N N . PRO B 1 198 ? -2.566 -6.07 -6.988 1 98.38 198 PRO B N 1
ATOM 4551 C CA . PRO B 1 198 ? -3.273 -4.98 -7.668 1 98.38 198 PRO B CA 1
ATOM 4552 C C . PRO B 1 198 ? -2.381 -3.768 -7.926 1 98.38 198 PRO B C 1
ATOM 4554 O O . PRO B 1 198 ? -1.182 -3.807 -7.637 1 98.38 198 PRO B O 1
ATOM 4557 N N . VAL B 1 199 ? -2.943 -2.791 -8.586 1 98.12 199 VAL B N 1
ATOM 4558 C CA . VAL B 1 199 ? -2.34 -1.466 -8.656 1 98.12 199 VAL B CA 1
ATOM 4559 C C . VAL B 1 199 ? -3.184 -0.473 -7.855 1 98.12 199 VAL B C 1
ATOM 4561 O O . VAL B 1 199 ? -4.25 -0.824 -7.344 1 98.12 199 VAL B O 1
ATOM 4564 N N . ARG B 1 200 ? -2.596 0.682 -7.691 1 98.25 200 ARG B N 1
ATOM 4565 C CA . ARG B 1 200 ? -3.273 1.67 -6.859 1 98.25 200 ARG B CA 1
ATOM 4566 C C . ARG B 1 200 ? -3.629 1.085 -5.496 1 98.25 200 ARG B C 1
ATOM 4568 O O . ARG B 1 200 ? -4.801 1.06 -5.113 1 98.25 200 ARG B O 1
ATOM 4575 N N . TRP B 1 201 ? -2.598 0.699 -4.809 1 98.88 201 TRP B N 1
ATOM 4576 C CA . TRP B 1 201 ? -2.785 -0.007 -3.545 1 98.88 201 TRP B CA 1
ATOM 4577 C C . TRP B 1 201 ? -3.615 0.825 -2.572 1 98.88 201 TRP B C 1
ATOM 4579 O O . TRP B 1 201 ? -4.375 0.278 -1.77 1 98.88 201 TRP B O 1
ATOM 4589 N N . GLU B 1 202 ? -3.494 2.174 -2.613 1 98.69 202 GLU B N 1
ATOM 4590 C CA . GLU B 1 202 ? -4.281 3.02 -1.72 1 98.69 202 GLU B CA 1
ATOM 4591 C C . GLU B 1 202 ? -5.777 2.781 -1.907 1 98.69 202 GLU B C 1
ATOM 4593 O O . GLU B 1 202 ? -6.531 2.732 -0.933 1 98.69 202 GLU B O 1
ATOM 4598 N N . THR B 1 203 ? -6.16 2.617 -3.156 1 98.5 203 THR B N 1
ATOM 4599 C CA . THR B 1 203 ? -7.562 2.379 -3.479 1 98.5 203 THR B CA 1
ATOM 4600 C C . THR B 1 203 ? -7.961 0.946 -3.139 1 98.5 203 THR B C 1
ATOM 4602 O O . THR B 1 203 ? -8.969 0.719 -2.471 1 98.5 203 THR B O 1
ATOM 4605 N N . SER B 1 204 ? -7.145 0.012 -3.578 1 98.81 204 SER B N 1
ATOM 4606 C CA . SER B 1 204 ? -7.457 -1.398 -3.373 1 98.81 204 SER B CA 1
ATOM 4607 C C . SER B 1 204 ? -7.52 -1.741 -1.889 1 98.81 204 SER B C 1
ATOM 4609 O O . SER B 1 204 ? -8.469 -2.387 -1.435 1 98.81 204 SER B O 1
ATOM 4611 N N . LEU B 1 205 ? -6.551 -1.278 -1.116 1 98.88 205 LEU B N 1
ATOM 4612 C CA . LEU B 1 205 ? -6.52 -1.538 0.319 1 98.88 205 LEU B CA 1
ATOM 4613 C C . LEU B 1 205 ? -7.715 -0.894 1.013 1 98.88 205 LEU B C 1
ATOM 4615 O O . LEU B 1 205 ? -8.383 -1.533 1.828 1 98.88 205 LEU B O 1
ATOM 4619 N N . GLN B 1 206 ? -7.973 0.373 0.675 1 98.12 206 GLN B N 1
ATOM 4620 C CA . GLN B 1 206 ? -9.07 1.102 1.299 1 98.12 206 GLN B CA 1
ATOM 4621 C C . GLN B 1 206 ? -10.406 0.395 1.062 1 98.12 206 GLN B C 1
ATOM 4623 O O . GLN B 1 206 ? -11.172 0.183 2 1 98.12 206 GLN B O 1
ATOM 4628 N N . LEU B 1 207 ? -10.672 0.017 -0.166 1 98 207 LEU B N 1
ATOM 4629 C CA . LEU B 1 207 ? -11.984 -0.523 -0.513 1 98 207 LEU B CA 1
ATOM 4630 C C . LEU B 1 207 ? -12.148 -1.937 0.036 1 98 207 LEU B C 1
ATOM 4632 O O . LEU B 1 207 ? -13.25 -2.318 0.451 1 98 207 LEU B O 1
ATOM 4636 N N . ILE B 1 208 ? -11.117 -2.705 0.016 1 98.69 208 ILE B N 1
ATOM 4637 C CA . ILE B 1 208 ? -11.18 -4.035 0.615 1 98.69 208 ILE B CA 1
ATOM 4638 C C . ILE B 1 208 ? -11.453 -3.912 2.113 1 98.69 208 ILE B C 1
ATOM 4640 O O . ILE B 1 208 ? -12.289 -4.633 2.66 1 98.69 208 ILE B O 1
ATOM 4644 N N . MET B 1 209 ? -10.797 -2.988 2.795 1 97.69 209 MET B N 1
ATOM 4645 C CA . MET B 1 209 ? -11.047 -2.723 4.207 1 97.69 209 MET B CA 1
ATOM 4646 C C . MET B 1 209 ? -12.492 -2.311 4.438 1 97.69 209 MET B C 1
ATOM 4648 O O . MET B 1 209 ? -13.133 -2.771 5.387 1 97.69 209 MET B O 1
ATOM 4652 N N . ASP B 1 210 ? -12.969 -1.434 3.57 1 96.5 210 ASP B N 1
ATOM 4653 C CA . ASP B 1 210 ? -14.352 -0.981 3.705 1 96.5 210 ASP B CA 1
ATOM 4654 C C . ASP B 1 210 ? -15.32 -2.154 3.625 1 96.5 210 ASP B C 1
ATOM 4656 O O . ASP B 1 210 ? -16.281 -2.223 4.395 1 96.5 210 ASP B O 1
ATOM 4660 N N . VAL B 1 211 ? -15.07 -3.041 2.711 1 97.69 211 VAL B N 1
ATOM 4661 C CA . VAL B 1 211 ? -15.93 -4.211 2.539 1 97.69 211 VAL B CA 1
ATOM 4662 C C . VAL B 1 211 ? -15.883 -5.074 3.797 1 97.69 211 VAL B C 1
ATOM 4664 O O . VAL B 1 211 ? -16.922 -5.496 4.305 1 97.69 211 VAL B O 1
ATOM 4667 N N . LEU B 1 212 ? -14.742 -5.297 4.312 1 97.88 212 LEU B N 1
ATOM 4668 C CA . LEU B 1 212 ? -14.578 -6.141 5.488 1 97.88 212 LEU B CA 1
ATOM 4669 C C . LEU B 1 212 ? -15.203 -5.492 6.719 1 97.88 212 LEU B C 1
ATOM 4671 O O . LEU B 1 212 ? -15.898 -6.156 7.492 1 97.88 212 LEU B O 1
ATOM 4675 N N . LEU B 1 213 ? -14.992 -4.191 6.875 1 95.69 213 LEU B N 1
ATOM 4676 C CA . LEU B 1 213 ? -15.43 -3.486 8.078 1 95.69 213 LEU B CA 1
ATOM 4677 C C . LEU B 1 213 ? -16.938 -3.232 8.047 1 95.69 213 LEU B C 1
ATOM 4679 O O . LEU B 1 213 ? -17.547 -2.979 9.086 1 95.69 213 LEU B O 1
ATOM 4683 N N . SER B 1 214 ? -17.594 -3.287 6.867 1 94.56 214 SER B N 1
ATOM 4684 C CA . SER B 1 214 ? -19.016 -3.047 6.727 1 94.56 214 SER B CA 1
ATOM 4685 C C . SER B 1 214 ? -19.781 -4.352 6.527 1 94.56 214 SER B C 1
ATOM 4687 O O . SER B 1 214 ? -20.984 -4.34 6.25 1 94.56 214 SER B O 1
ATOM 4689 N N . ASN B 1 215 ? -19.094 -5.367 6.621 1 96 215 ASN B N 1
ATOM 4690 C CA . ASN B 1 215 ? -19.688 -6.68 6.387 1 96 215 ASN B CA 1
ATOM 4691 C C . ASN B 1 215 ? -20.375 -6.75 5.027 1 96 215 ASN B C 1
ATOM 4693 O O . ASN B 1 215 ? -21.516 -7.207 4.922 1 96 215 ASN B O 1
ATOM 4697 N N . GLY B 1 216 ? -19.672 -6.184 4.062 1 96.75 216 GLY B N 1
ATOM 4698 C CA . GLY B 1 216 ? -20.125 -6.348 2.688 1 96.75 216 GLY B CA 1
ATOM 4699 C C . GLY B 1 216 ? -20.984 -5.203 2.195 1 96.75 216 GLY B C 1
ATOM 4700 O O . GLY B 1 216 ? -21.469 -5.227 1.063 1 96.75 216 GLY B O 1
ATOM 4701 N N . ASN B 1 217 ? -21.188 -4.176 2.99 1 93.5 217 ASN B N 1
ATOM 4702 C CA . ASN B 1 217 ? -22 -3.025 2.611 1 93.5 217 ASN B CA 1
ATOM 4703 C C . ASN B 1 217 ? -21.219 -1.719 2.738 1 93.5 217 ASN B C 1
ATOM 4705 O O . ASN B 1 217 ? -21.5 -0.91 3.627 1 93.5 217 ASN B O 1
ATOM 4709 N N . PRO B 1 218 ? -20.344 -1.626 1.672 1 86.75 218 PRO B N 1
ATOM 4710 C CA . PRO B 1 218 ? -19.516 -0.429 1.79 1 86.75 218 PRO B CA 1
ATOM 4711 C C . PRO B 1 218 ? -20.328 0.863 1.762 1 86.75 218 PRO B C 1
ATOM 4713 O O . PRO B 1 218 ? -21.359 0.933 1.09 1 86.75 218 PRO B O 1
ATOM 4716 N N . GLY B 1 219 ? -20.219 1.755 2.576 1 77.81 219 GLY B N 1
ATOM 4717 C CA . GLY B 1 219 ? -20.969 2.99 2.727 1 77.81 219 GLY B CA 1
ATOM 4718 C C . GLY B 1 219 ? -21.75 3.057 4.023 1 77.81 219 GLY B C 1
ATOM 4719 O O . GLY B 1 219 ? -22.281 4.113 4.383 1 77.81 219 GLY B O 1
ATOM 4720 N N . THR B 1 220 ? -21.859 1.811 4.441 1 79.94 220 THR B N 1
ATOM 4721 C CA . THR B 1 220 ? -22.547 1.781 5.73 1 79.94 220 THR B CA 1
ATOM 4722 C C . THR B 1 220 ? -21.531 1.728 6.879 1 79.94 220 THR B C 1
ATOM 4724 O O . THR B 1 220 ? -20.406 1.262 6.699 1 79.94 220 THR B O 1
ATOM 4727 N N . GLY B 1 221 ? -21.703 2.496 7.902 1 74.12 221 GLY B N 1
ATOM 4728 C CA . GLY B 1 221 ? -20.844 2.467 9.062 1 74.12 221 GLY B CA 1
ATOM 4729 C C . GLY B 1 221 ? -21.359 1.573 10.18 1 74.12 221 GLY B C 1
ATOM 4730 O O . GLY B 1 221 ? -22.547 1.579 10.484 1 74.12 221 GLY B O 1
ATOM 4731 N N . LEU B 1 222 ? -20.438 0.595 10.477 1 74 222 LEU B N 1
ATOM 4732 C CA . LEU B 1 222 ? -20.766 -0.238 11.625 1 74 222 LEU B CA 1
ATOM 4733 C C . LEU B 1 222 ? -20.047 0.256 12.875 1 74 222 LEU B C 1
ATOM 4735 O O . LEU B 1 222 ? -18.938 0.79 12.789 1 74 222 LEU B O 1
ATOM 4739 N N . ALA B 1 223 ? -20.688 0.028 13.961 1 70.62 223 ALA B N 1
ATOM 4740 C CA . ALA B 1 223 ? -20.125 0.459 15.234 1 70.62 223 ALA B CA 1
ATOM 4741 C C . ALA B 1 223 ? -18.891 -0.369 15.594 1 70.62 223 ALA B C 1
ATOM 4743 O O . ALA B 1 223 ? -17.922 0.161 16.125 1 70.62 223 ALA B O 1
ATOM 4744 N N . THR B 1 224 ? -19.109 -1.667 15.297 1 82.69 224 THR B N 1
ATOM 4745 C CA . THR B 1 224 ? -18.016 -2.578 15.578 1 82.69 224 THR B CA 1
ATOM 4746 C C . THR B 1 224 ? -17.641 -3.381 14.336 1 82.69 224 THR B C 1
ATOM 4748 O O . THR B 1 224 ? -18.516 -3.814 13.586 1 82.69 224 THR B O 1
ATOM 4751 N N . ALA B 1 225 ? -16.375 -3.562 14.242 1 87.88 225 ALA B N 1
ATOM 4752 C CA . ALA B 1 225 ? -15.898 -4.367 13.125 1 87.88 225 ALA B CA 1
ATOM 4753 C C . ALA B 1 225 ? -16.391 -5.809 13.234 1 87.88 225 ALA B C 1
ATOM 4755 O O . ALA B 1 225 ? -16.25 -6.434 14.289 1 87.88 225 ALA B O 1
ATOM 4756 N N . PRO B 1 226 ? -16.922 -6.266 12.195 1 93.38 226 PRO B N 1
ATOM 4757 C CA . PRO B 1 226 ? -17.391 -7.656 12.242 1 93.38 226 PRO B CA 1
ATOM 4758 C C . PRO B 1 226 ? -16.25 -8.656 12.398 1 93.38 226 PRO B C 1
ATOM 4760 O O . PRO B 1 226 ? -15.195 -8.5 11.773 1 93.38 226 PRO B O 1
ATOM 4763 N N . TYR B 1 227 ? -16.594 -9.719 13.281 1 95.25 227 TYR B N 1
ATOM 4764 C CA . TYR B 1 227 ? -15.641 -10.805 13.484 1 95.25 227 TYR B CA 1
ATOM 4765 C C . TYR B 1 227 ? -16.344 -12.07 13.953 1 95.25 227 TYR B C 1
ATOM 4767 O O . TYR B 1 227 ? -17.078 -12.055 14.938 1 95.25 227 TYR B O 1
ATOM 4775 N N . PRO B 1 228 ? -16.188 -13.141 13.336 1 95.75 228 PRO B N 1
ATOM 4776 C CA . PRO B 1 228 ? -15.32 -13.273 12.164 1 95.75 228 PRO B CA 1
ATOM 4777 C C . PRO B 1 228 ? -15.781 -12.414 10.992 1 95.75 228 PRO B C 1
ATOM 4779 O O . PRO B 1 228 ? -16.984 -12.156 10.844 1 95.75 228 PRO B O 1
ATOM 4782 N N . HIS B 1 229 ? -14.844 -11.922 10.258 1 97.94 229 HIS B N 1
ATOM 4783 C CA . HIS B 1 229 ? -15.125 -11.125 9.07 1 97.94 229 HIS B CA 1
ATOM 4784 C C . HIS B 1 229 ? -15.484 -12.008 7.883 1 97.94 229 HIS B C 1
ATOM 4786 O O . HIS B 1 229 ? -15.484 -13.234 7.996 1 97.94 229 HIS B O 1
ATOM 4792 N N . LEU B 1 230 ? -15.875 -11.359 6.75 1 98.5 230 LEU B N 1
ATOM 4793 C CA . LEU B 1 230 ? -16.203 -12.039 5.504 1 98.5 230 LEU B CA 1
ATOM 4794 C C . LEU B 1 230 ? -15.055 -12.938 5.051 1 98.5 230 LEU B C 1
ATOM 4796 O O . LEU B 1 230 ? -13.891 -12.672 5.371 1 98.5 230 LEU B O 1
ATOM 4800 N N . PRO B 1 231 ? -15.359 -14.016 4.352 1 98.62 231 PRO B N 1
ATOM 4801 C CA . PRO B 1 231 ? -14.289 -14.898 3.875 1 98.62 231 PRO B CA 1
ATOM 4802 C C . PRO B 1 231 ? -13.32 -14.188 2.928 1 98.62 231 PRO B C 1
ATOM 4804 O O . PRO B 1 231 ? -13.75 -13.406 2.072 1 98.62 231 PRO B O 1
ATOM 4807 N N . VAL B 1 232 ? -12.055 -14.484 3.145 1 98.75 232 VAL B N 1
ATOM 4808 C CA . VAL B 1 232 ? -10.992 -13.961 2.297 1 98.75 232 VAL B CA 1
ATOM 4809 C C . VAL B 1 232 ? -10.195 -15.117 1.698 1 98.75 232 VAL B C 1
ATOM 4811 O O . VAL B 1 232 ? -9.68 -15.969 2.428 1 98.75 232 VAL B O 1
ATOM 4814 N N . LEU B 1 233 ? -10.18 -15.203 0.398 1 98.38 233 LEU B N 1
ATOM 4815 C CA . LEU B 1 233 ? -9.328 -16.125 -0.341 1 98.38 233 LEU B CA 1
ATOM 4816 C C . LEU B 1 233 ? -8.188 -15.383 -1.025 1 98.38 233 LEU B C 1
ATOM 4818 O O . LEU B 1 233 ? -8.406 -14.367 -1.688 1 98.38 233 LEU B O 1
ATOM 4822 N N . ALA B 1 234 ? -6.969 -15.859 -0.808 1 97.94 234 ALA B N 1
ATOM 4823 C CA . ALA B 1 234 ? -5.812 -15.18 -1.378 1 97.94 234 ALA B CA 1
ATOM 4824 C C . ALA B 1 234 ? -4.867 -16.172 -2.057 1 97.94 234 ALA B C 1
ATOM 4826 O O . ALA B 1 234 ? -4.859 -17.359 -1.723 1 97.94 234 ALA B O 1
ATOM 4827 N N . SER B 1 235 ? -4.18 -15.641 -3.037 1 96.75 235 SER B N 1
ATOM 4828 C CA . SER B 1 235 ? -3.16 -16.438 -3.703 1 96.75 235 SER B CA 1
ATOM 4829 C C . SER B 1 235 ? -1.83 -15.703 -3.771 1 96.75 235 SER B C 1
ATOM 4831 O O . SER B 1 235 ? -1.793 -14.477 -3.682 1 96.75 235 SER B O 1
ATOM 4833 N N . ASN B 1 236 ? -0.733 -16.453 -3.84 1 94.06 236 ASN B N 1
ATOM 4834 C CA . ASN B 1 236 ? 0.619 -15.906 -3.951 1 94.06 236 ASN B CA 1
ATOM 4835 C C . ASN B 1 236 ? 1.014 -15.125 -2.703 1 94.06 236 ASN B C 1
ATOM 4837 O O . ASN B 1 236 ? 0.735 -13.93 -2.605 1 94.06 236 ASN B O 1
ATOM 4841 N N . MET B 1 237 ? 1.758 -15.734 -1.881 1 89.25 237 MET B N 1
ATOM 4842 C CA . MET B 1 237 ? 2.162 -15.102 -0.626 1 89.25 237 MET B CA 1
ATOM 4843 C C . MET B 1 237 ? 3.6 -14.602 -0.708 1 89.25 237 MET B C 1
ATOM 4845 O O . MET B 1 237 ? 4.137 -14.086 0.275 1 89.25 237 MET B O 1
ATOM 4849 N N . ASP B 1 238 ? 4.172 -14.68 -1.899 1 86.88 238 ASP B N 1
ATOM 4850 C CA . ASP B 1 238 ? 5.551 -14.227 -2.041 1 86.88 238 ASP B CA 1
ATOM 4851 C C . ASP B 1 238 ? 5.672 -12.727 -1.759 1 86.88 238 ASP B C 1
ATOM 4853 O O . ASP B 1 238 ? 4.992 -11.914 -2.391 1 86.88 238 ASP B O 1
ATOM 4857 N N . LEU B 1 239 ? 6.598 -12.453 -0.851 1 92 239 LEU B N 1
ATOM 4858 C CA . LEU B 1 239 ? 6.832 -11.055 -0.539 1 92 239 LEU B CA 1
ATOM 4859 C C . LEU B 1 239 ? 7.551 -10.352 -1.687 1 92 239 LEU B C 1
ATOM 4861 O O . LEU B 1 239 ? 7.18 -9.242 -2.074 1 92 239 LEU B O 1
ATOM 4865 N N . LEU B 1 240 ? 8.555 -11.062 -2.143 1 88.75 240 LEU B N 1
ATOM 4866 C CA . LEU B 1 240 ? 9.43 -10.508 -3.172 1 88.75 240 LEU B CA 1
ATOM 4867 C C . LEU B 1 240 ? 9.648 -11.516 -4.297 1 88.75 240 LEU B C 1
ATOM 4869 O O . LEU B 1 240 ? 9.461 -12.719 -4.105 1 88.75 240 LEU B O 1
ATOM 4873 N N . TRP B 1 241 ? 9.969 -11.031 -5.457 1 81.75 241 TRP B N 1
ATOM 4874 C CA . TRP B 1 241 ? 10.375 -11.859 -6.582 1 81.75 241 TRP B CA 1
ATOM 4875 C C . TRP B 1 241 ? 11.461 -11.172 -7.406 1 81.75 241 TRP B C 1
ATOM 4877 O O . TRP B 1 241 ? 11.617 -9.953 -7.34 1 81.75 241 TRP B O 1
ATOM 4887 N N . MET B 1 242 ? 12.234 -11.977 -8.023 1 74.62 242 MET B N 1
ATOM 4888 C CA . MET B 1 242 ? 13.352 -11.438 -8.805 1 74.62 242 MET B CA 1
ATOM 4889 C C . MET B 1 242 ? 12.93 -11.18 -10.25 1 74.62 242 MET B C 1
ATOM 4891 O O . MET B 1 242 ? 12.547 -12.109 -10.961 1 74.62 242 MET B O 1
ATOM 4895 N N . ALA B 1 243 ? 12.969 -9.938 -10.625 1 76.12 243 ALA B N 1
ATOM 4896 C CA . ALA B 1 243 ? 12.797 -9.539 -12.023 1 76.12 243 ALA B CA 1
ATOM 4897 C C . ALA B 1 243 ? 14.141 -9.258 -12.68 1 76.12 243 ALA B C 1
ATOM 4899 O O . ALA B 1 243 ? 15.133 -9.922 -12.391 1 76.12 243 ALA B O 1
ATOM 4900 N N . GLU B 1 244 ? 14.133 -8.375 -13.641 1 72.75 244 GLU B N 1
ATOM 4901 C CA . GLU B 1 244 ? 15.359 -8.023 -14.359 1 72.75 244 GLU B CA 1
ATOM 4902 C C . GLU B 1 244 ? 16.281 -7.18 -13.484 1 72.75 244 GLU B C 1
ATOM 4904 O O . GLU B 1 244 ? 17.5 -7.199 -13.656 1 72.75 244 GLU B O 1
ATOM 4909 N N . ALA B 1 245 ? 15.719 -6.512 -12.555 1 72.81 245 ALA B N 1
ATOM 4910 C CA . ALA B 1 245 ? 16.5 -5.645 -11.672 1 72.81 245 ALA B CA 1
ATOM 4911 C C . ALA B 1 245 ? 17.375 -6.465 -10.734 1 72.81 245 ALA B C 1
ATOM 4913 O O . ALA B 1 245 ? 17.047 -7.613 -10.422 1 72.81 245 ALA B O 1
ATOM 4914 N N . LYS B 1 246 ? 18.406 -5.832 -10.273 1 74.44 246 LYS B N 1
ATOM 4915 C CA . LYS B 1 246 ? 19.312 -6.48 -9.32 1 74.44 246 LYS B CA 1
ATOM 4916 C C . LYS B 1 246 ? 18.656 -6.629 -7.953 1 74.44 246 LYS B C 1
ATOM 4918 O O . LYS B 1 246 ? 18.938 -7.578 -7.223 1 74.44 246 LYS B O 1
ATOM 4923 N N . MET B 1 247 ? 17.766 -5.75 -7.738 1 83.19 247 MET B N 1
ATOM 4924 C CA . MET B 1 247 ? 17.047 -5.773 -6.465 1 83.19 247 MET B CA 1
ATOM 4925 C C . MET B 1 247 ? 15.68 -6.43 -6.621 1 83.19 247 MET B C 1
ATOM 4927 O O . MET B 1 247 ? 15.031 -6.277 -7.656 1 83.19 247 MET B O 1
ATOM 4931 N N . PRO B 1 248 ? 15.25 -7.125 -5.613 1 85 248 PRO B N 1
ATOM 4932 C CA . PRO B 1 248 ? 13.961 -7.805 -5.707 1 85 248 PRO B CA 1
ATOM 4933 C C . PRO B 1 248 ? 12.789 -6.836 -5.809 1 85 248 PRO B C 1
ATOM 4935 O O . PRO B 1 248 ? 12.914 -5.664 -5.438 1 85 248 PRO B O 1
ATOM 4938 N N . ARG B 1 249 ? 11.711 -7.316 -6.379 1 91.81 249 ARG B N 1
ATOM 4939 C CA . ARG B 1 249 ? 10.492 -6.535 -6.559 1 91.81 249 ARG B CA 1
ATOM 4940 C C . ARG B 1 249 ? 9.375 -7.051 -5.656 1 91.81 249 ARG B C 1
ATOM 4942 O O . ARG B 1 249 ? 9.398 -8.211 -5.227 1 91.81 249 ARG B O 1
ATOM 4949 N N . PHE B 1 250 ? 8.414 -6.152 -5.426 1 95.75 250 PHE B N 1
ATOM 4950 C CA . PHE B 1 250 ? 7.305 -6.527 -4.555 1 95.75 250 PHE B CA 1
ATOM 4951 C C . PHE B 1 250 ? 6.449 -7.609 -5.203 1 95.75 250 PHE B C 1
ATOM 4953 O O . PHE B 1 250 ? 6.117 -7.52 -6.387 1 95.75 250 PHE B O 1
ATOM 4960 N N . GLY B 1 251 ? 6.176 -8.664 -4.43 1 94.56 251 GLY B N 1
ATOM 4961 C CA . GLY B 1 251 ? 5.16 -9.633 -4.809 1 94.56 251 GLY B CA 1
ATOM 4962 C C . GLY B 1 251 ? 3.816 -9.375 -4.156 1 94.56 251 GLY B C 1
ATOM 4963 O O . GLY B 1 251 ? 3.643 -8.383 -3.451 1 94.56 251 GLY B O 1
ATOM 4964 N N . HIS B 1 252 ? 2.865 -10.273 -4.445 1 97.06 252 HIS B N 1
ATOM 4965 C CA . HIS B 1 252 ? 1.526 -10.133 -3.883 1 97.06 252 HIS B CA 1
ATOM 4966 C C . HIS B 1 252 ? 1.557 -10.219 -2.359 1 97.06 252 HIS B C 1
ATOM 4968 O O . HIS B 1 252 ? 0.764 -9.562 -1.683 1 97.06 252 HIS B O 1
ATOM 4974 N N . GLY B 1 253 ? 2.457 -11 -1.832 1 96.44 253 GLY B N 1
ATOM 4975 C CA . GLY B 1 253 ? 2.604 -11.133 -0.391 1 96.44 253 GLY B CA 1
ATOM 4976 C C . GLY B 1 253 ? 2.848 -9.812 0.311 1 96.44 253 GLY B C 1
ATOM 4977 O O . GLY B 1 253 ? 2.449 -9.633 1.464 1 96.44 253 GLY B O 1
ATOM 4978 N N . THR B 1 254 ? 3.566 -8.906 -0.343 1 98.19 254 THR B N 1
ATOM 4979 C CA . THR B 1 254 ? 3.785 -7.594 0.254 1 98.19 254 THR B CA 1
ATOM 4980 C C . THR B 1 254 ? 2.473 -6.824 0.371 1 98.19 254 THR B C 1
ATOM 4982 O O . THR B 1 254 ? 2.234 -6.137 1.367 1 98.19 254 THR B O 1
ATOM 4985 N N . PHE B 1 255 ? 1.646 -6.918 -0.667 1 98.62 255 PHE B N 1
ATOM 4986 C CA . PHE B 1 255 ? 0.312 -6.332 -0.6 1 98.62 255 PHE B CA 1
ATOM 4987 C C . PHE B 1 255 ? -0.49 -6.938 0.544 1 98.62 255 PHE B C 1
ATOM 4989 O O . PHE B 1 255 ? -1.143 -6.219 1.303 1 98.62 255 PHE B O 1
ATOM 4996 N N . LEU B 1 256 ? -0.451 -8.219 0.671 1 98.44 256 LEU B N 1
ATOM 4997 C CA . LEU B 1 256 ? -1.172 -8.914 1.73 1 98.44 256 LEU B CA 1
ATOM 4998 C C . LEU B 1 256 ? -0.654 -8.5 3.104 1 98.44 256 LEU B C 1
ATOM 5000 O O . LEU B 1 256 ? -1.436 -8.328 4.043 1 98.44 256 LEU B O 1
ATOM 5004 N N . LEU B 1 257 ? 0.657 -8.383 3.182 1 98.31 257 LEU B N 1
ATOM 5005 C CA . LEU B 1 257 ? 1.271 -7.91 4.418 1 98.31 257 LEU B CA 1
ATOM 5006 C C . LEU B 1 257 ? 0.693 -6.562 4.828 1 98.31 257 LEU B C 1
ATOM 5008 O O . LEU B 1 257 ? 0.357 -6.355 6 1 98.31 257 LEU B O 1
ATOM 5012 N N . CYS B 1 258 ? 0.602 -5.652 3.916 1 98.81 258 CYS B N 1
ATOM 5013 C CA . CYS B 1 258 ? 0.022 -4.34 4.191 1 98.81 258 CYS B CA 1
ATOM 5014 C C . CYS B 1 258 ? -1.434 -4.469 4.625 1 98.81 258 CYS B C 1
ATOM 5016 O O . CYS B 1 258 ? -1.853 -3.844 5.598 1 98.81 258 CYS B O 1
ATOM 5018 N N . LEU B 1 259 ? -2.184 -5.301 3.91 1 98.81 259 LEU B N 1
ATOM 5019 C CA . LEU B 1 259 ? -3.592 -5.496 4.234 1 98.81 259 LEU B CA 1
ATOM 5020 C C . LEU B 1 259 ? -3.754 -6.047 5.648 1 98.81 259 LEU B C 1
ATOM 5022 O O . LEU B 1 259 ? -4.559 -5.535 6.43 1 98.81 259 LEU B O 1
ATOM 5026 N N . GLU B 1 260 ? -3.012 -7.055 5.973 1 98.62 260 GLU B N 1
ATOM 5027 C CA . GLU B 1 260 ? -3.047 -7.664 7.301 1 98.62 260 GLU B CA 1
ATOM 5028 C C . GLU B 1 260 ? -2.695 -6.645 8.383 1 98.62 260 GLU B C 1
ATOM 5030 O O . GLU B 1 260 ? -3.344 -6.598 9.43 1 98.62 260 GLU B O 1
ATOM 5035 N N . THR B 1 261 ? -1.688 -5.906 8.094 1 98.5 261 THR B N 1
ATOM 5036 C CA . THR B 1 261 ? -1.199 -4.926 9.055 1 98.5 261 THR B CA 1
ATOM 5037 C C . THR B 1 261 ? -2.246 -3.844 9.305 1 98.5 261 THR B C 1
ATOM 5039 O O . THR B 1 261 ? -2.527 -3.496 10.453 1 98.5 261 THR B O 1
ATOM 5042 N N . ILE B 1 262 ? -2.781 -3.301 8.242 1 98.25 262 ILE B N 1
ATOM 5043 C CA . ILE B 1 262 ? -3.805 -2.27 8.375 1 98.25 262 ILE B CA 1
ATOM 5044 C C . ILE B 1 262 ? -5.012 -2.83 9.125 1 98.25 262 ILE B C 1
ATOM 5046 O O . ILE B 1 262 ? -5.543 -2.182 10.031 1 98.25 262 ILE B O 1
ATOM 5050 N N . TYR B 1 263 ? -5.48 -4.027 8.742 1 98.25 263 TYR B N 1
ATOM 5051 C CA . TYR B 1 263 ? -6.637 -4.641 9.383 1 98.25 263 TYR B CA 1
ATOM 5052 C C . TYR B 1 263 ? -6.422 -4.773 10.883 1 98.25 263 TYR B C 1
ATOM 5054 O O . TYR B 1 263 ? -7.293 -4.418 11.68 1 98.25 263 TYR B O 1
ATOM 5062 N N . ARG B 1 264 ? -5.23 -5.262 11.242 1 97.31 264 ARG B N 1
ATOM 5063 C CA . ARG B 1 264 ? -4.898 -5.434 12.656 1 97.31 264 ARG B CA 1
ATOM 5064 C C . ARG B 1 264 ? -4.852 -4.09 13.375 1 97.31 264 ARG B C 1
ATOM 5066 O O . ARG B 1 264 ? -5.359 -3.957 14.484 1 97.31 264 ARG B O 1
ATOM 5073 N N . LYS B 1 265 ? -4.242 -3.16 12.719 1 95.56 265 LYS B N 1
ATOM 5074 C CA . LYS B 1 265 ? -4.102 -1.84 13.328 1 95.56 265 LYS B CA 1
ATOM 5075 C C . LYS B 1 265 ? -5.465 -1.193 13.562 1 95.56 265 LYS B C 1
ATOM 5077 O O . LYS B 1 265 ? -5.684 -0.557 14.594 1 95.56 265 LYS B O 1
ATOM 5082 N N . VAL B 1 266 ? -6.363 -1.405 12.633 1 93.56 266 VAL B N 1
ATOM 5083 C CA . VAL B 1 266 ? -7.66 -0.741 12.664 1 93.56 266 VAL B CA 1
ATOM 5084 C C . VAL B 1 266 ? -8.609 -1.501 13.586 1 93.56 266 VAL B C 1
ATOM 5086 O O . VAL B 1 266 ? -9.398 -0.893 14.312 1 93.56 266 VAL B O 1
ATOM 5089 N N . THR B 1 267 ? -8.492 -2.842 13.703 1 93.44 267 THR B N 1
ATOM 5090 C CA . THR B 1 267 ? -9.523 -3.623 14.375 1 93.44 267 THR B CA 1
ATOM 5091 C C . THR B 1 267 ? -8.977 -4.246 15.656 1 93.44 267 THR B C 1
ATOM 5093 O O . THR B 1 267 ? -9.75 -4.695 16.516 1 93.44 267 THR B O 1
ATOM 5096 N N . GLY B 1 268 ? -7.633 -4.336 15.758 1 93.19 268 GLY B N 1
ATOM 5097 C CA . GLY B 1 268 ? -7.027 -5.074 16.859 1 93.19 268 GLY B CA 1
ATOM 5098 C C . GLY B 1 268 ? -7.105 -6.578 16.688 1 93.19 268 GLY B C 1
ATOM 5099 O O . GLY B 1 268 ? -6.707 -7.332 17.562 1 93.19 268 GLY B O 1
ATOM 5100 N N . LYS B 1 269 ? -7.629 -7.012 15.539 1 96.19 269 LYS B N 1
ATOM 5101 C CA . LYS B 1 269 ? -7.82 -8.438 15.281 1 96.19 269 LYS B CA 1
ATOM 5102 C C . LYS B 1 269 ? -6.988 -8.891 14.086 1 96.19 269 LYS B C 1
ATOM 5104 O O . LYS B 1 269 ? -6.488 -8.07 13.312 1 96.19 269 LYS B O 1
ATOM 5109 N N . GLU B 1 270 ? -6.898 -10.164 14.008 1 97.12 270 GLU B N 1
ATOM 5110 C CA . GLU B 1 270 ? -6.125 -10.734 12.914 1 97.12 270 GLU B CA 1
ATOM 5111 C C . GLU B 1 270 ? -6.992 -10.938 11.672 1 97.12 270 GLU B C 1
ATOM 5113 O O . GLU B 1 270 ? -8.148 -11.359 11.773 1 97.12 270 GLU B O 1
ATOM 5118 N N . LEU B 1 271 ? -6.426 -10.625 10.5 1 98 271 LEU B N 1
ATOM 5119 C CA . LEU B 1 271 ? -7.066 -10.992 9.242 1 98 271 LEU B CA 1
ATOM 5120 C C . LEU B 1 271 ? -6.949 -12.484 8.984 1 98 271 LEU B C 1
ATOM 5122 O O . LEU B 1 271 ? -5.84 -13.031 8.953 1 98 271 LEU B O 1
ATOM 5126 N N . ARG B 1 272 ? -8.062 -13.125 8.742 1 97.19 272 ARG B N 1
ATOM 5127 C CA . ARG B 1 272 ? -8.07 -14.578 8.57 1 97.19 272 ARG B CA 1
ATOM 5128 C C . ARG B 1 272 ? -8.422 -14.953 7.129 1 97.19 272 ARG B C 1
ATOM 5130 O O . ARG B 1 272 ? -9.336 -14.383 6.539 1 97.19 272 ARG B O 1
ATOM 5137 N N . TYR B 1 273 ? -7.695 -15.938 6.645 1 95.94 273 TYR B N 1
ATOM 5138 C CA . TYR B 1 273 ? -7.953 -16.438 5.297 1 95.94 273 TYR B CA 1
ATOM 5139 C C . TYR B 1 273 ? -8.719 -17.75 5.344 1 95.94 273 TYR B C 1
ATOM 5141 O O . TYR B 1 273 ? -8.398 -18.641 6.145 1 95.94 273 TYR B O 1
ATOM 5149 N N . LYS B 1 274 ? -9.695 -17.859 4.477 1 96.56 274 LYS B N 1
ATOM 5150 C CA . LYS B 1 274 ? -10.383 -19.141 4.312 1 96.56 274 LYS B CA 1
ATOM 5151 C C . LYS B 1 274 ? -9.602 -20.078 3.383 1 96.56 274 LYS B C 1
ATOM 5153 O O . LYS B 1 274 ? -9.805 -21.281 3.396 1 96.56 274 LYS B O 1
ATOM 5158 N N . GLY B 1 275 ? -8.758 -19.5 2.623 1 94 275 GLY B N 1
ATOM 5159 C CA . GLY B 1 275 ? -7.875 -20.234 1.73 1 94 275 GLY B CA 1
ATOM 5160 C C . GLY B 1 275 ? -6.688 -19.422 1.263 1 94 275 GLY B C 1
ATOM 5161 O O . GLY B 1 275 ? -6.836 -18.25 0.885 1 94 275 GLY B O 1
ATOM 5162 N N . LEU B 1 276 ? -5.547 -19.984 1.392 1 92.19 276 LEU B N 1
ATOM 5163 C CA . LEU B 1 276 ? -4.309 -19.422 0.86 1 92.19 276 LEU B CA 1
ATOM 5164 C C . LEU B 1 276 ? -3.682 -20.375 -0.162 1 92.19 276 LEU B C 1
ATOM 5166 O O . LEU B 1 276 ? -3.357 -21.516 0.16 1 92.19 276 LEU B O 1
ATOM 5170 N N . MET B 1 277 ? -3.598 -19.812 -1.369 1 93.31 277 MET B N 1
ATOM 5171 C CA . MET B 1 277 ? -3.096 -20.625 -2.473 1 93.31 277 MET B CA 1
ATOM 5172 C C . MET B 1 277 ? -1.742 -20.125 -2.953 1 93.31 277 MET B C 1
ATOM 5174 O O . MET B 1 277 ? -1.241 -19.109 -2.453 1 93.31 277 MET B O 1
ATOM 5178 N N . GLY B 1 278 ? -1.188 -20.906 -3.852 1 90.69 278 GLY B N 1
ATOM 5179 C CA . GLY B 1 278 ? 0.145 -20.609 -4.359 1 90.69 278 GLY B CA 1
ATOM 5180 C C . GLY B 1 278 ? 1.229 -21.438 -3.693 1 90.69 278 GLY B C 1
ATOM 5181 O O . GLY B 1 278 ? 1.033 -21.953 -2.596 1 90.69 278 GLY B O 1
ATOM 5182 N N . LYS B 1 279 ? 2.346 -21.562 -4.418 1 82.5 279 LYS B N 1
ATOM 5183 C CA . LYS B 1 279 ? 3.488 -22.234 -3.797 1 82.5 279 LYS B CA 1
ATOM 5184 C C . LYS B 1 279 ? 4.047 -21.406 -2.643 1 82.5 279 LYS B C 1
ATOM 5186 O O . LYS B 1 279 ? 3.988 -20.172 -2.67 1 82.5 279 LYS B O 1
ATOM 5191 N N . PRO B 1 280 ? 4.285 -22 -1.498 1 79.94 280 PRO B N 1
ATOM 5192 C CA . PRO B 1 280 ? 4.391 -23.438 -1.281 1 79.94 280 PRO B CA 1
ATOM 5193 C C . PRO B 1 280 ? 3.203 -24 -0.506 1 79.94 280 PRO B C 1
ATOM 5195 O O . PRO B 1 280 ? 3.369 -24.938 0.292 1 79.94 280 PRO B O 1
ATOM 5198 N N . SER B 1 281 ? 2.066 -23.516 -0.76 1 79.94 281 SER B N 1
ATOM 5199 C CA . SER B 1 281 ? 0.909 -24.016 -0.022 1 79.94 281 SER B CA 1
ATOM 5200 C C . SER B 1 281 ? 0.648 -25.484 -0.329 1 79.94 281 SER B C 1
ATOM 5202 O O . SER B 1 281 ? 0.833 -25.922 -1.464 1 79.94 281 SER B O 1
ATOM 5204 N N . ILE B 1 282 ? 0.166 -26.203 0.655 1 78.25 282 ILE B N 1
ATOM 5205 C CA . ILE B 1 282 ? -0.146 -27.625 0.529 1 78.25 282 ILE B CA 1
ATOM 5206 C C . ILE B 1 282 ? -1.243 -27.828 -0.514 1 78.25 282 ILE B C 1
ATOM 5208 O O . ILE B 1 282 ? -1.233 -28.812 -1.257 1 78.25 282 ILE B O 1
ATOM 5212 N N . LEU B 1 283 ? -2.113 -26.938 -0.563 1 84.19 283 LEU B N 1
ATOM 5213 C CA . LEU B 1 283 ? -3.23 -27.031 -1.497 1 84.19 283 LEU B CA 1
ATOM 5214 C C . LEU B 1 283 ? -2.734 -27.031 -2.939 1 84.19 283 LEU B C 1
ATOM 5216 O O . LEU B 1 283 ? -3.285 -27.734 -3.795 1 84.19 283 LEU B O 1
ATOM 5220 N N . THR B 1 284 ? -1.75 -26.25 -3.188 1 87.69 284 THR B N 1
ATOM 5221 C CA . THR B 1 284 ? -1.187 -26.172 -4.531 1 87.69 284 THR B CA 1
ATOM 5222 C C . THR B 1 284 ? -0.536 -27.5 -4.922 1 87.69 284 THR B C 1
ATOM 5224 O O . THR B 1 284 ? -0.7 -27.969 -6.051 1 87.69 284 THR B O 1
ATOM 5227 N N . TYR B 1 285 ? 0.06 -28.156 -4.004 1 82.62 285 TYR B N 1
ATOM 5228 C CA . TYR B 1 285 ? 0.733 -29.406 -4.297 1 82.62 285 TYR B CA 1
ATOM 5229 C C . TYR B 1 285 ? -0.273 -30.547 -4.445 1 82.62 285 TYR B C 1
ATOM 5231 O O . TYR B 1 285 ? -0.09 -31.438 -5.273 1 82.62 285 TYR B O 1
ATOM 5239 N N . GLN B 1 286 ? -1.229 -30.469 -3.672 1 84.56 286 GLN B N 1
ATOM 5240 C CA . GLN B 1 286 ? -2.305 -31.438 -3.836 1 84.56 286 GLN B CA 1
ATOM 5241 C C . GLN B 1 286 ? -2.984 -31.281 -5.195 1 84.56 286 GLN B C 1
ATOM 5243 O O . GLN B 1 286 ? -3.291 -32.281 -5.859 1 84.56 286 GLN B O 1
ATOM 5248 N N . TYR B 1 287 ? -3.225 -30.125 -5.535 1 91.81 287 TYR B N 1
ATOM 5249 C CA . TYR B 1 287 ? -3.791 -29.828 -6.848 1 91.81 287 TYR B CA 1
ATOM 5250 C C . TYR B 1 287 ? -2.885 -30.344 -7.961 1 91.81 287 TYR B C 1
ATOM 5252 O O . TYR B 1 287 ? -3.359 -30.922 -8.938 1 91.81 287 TYR B O 1
ATOM 5260 N N . ALA B 1 288 ? -1.632 -30.156 -7.816 1 91 288 ALA B N 1
ATOM 5261 C CA . ALA B 1 288 ? -0.646 -30.609 -8.789 1 91 288 ALA B CA 1
ATOM 5262 C C . ALA B 1 288 ? -0.656 -32.125 -8.906 1 91 288 ALA B C 1
ATOM 5264 O O . ALA B 1 288 ? -0.568 -32.688 -10.008 1 91 288 ALA B O 1
ATOM 5265 N N . GLU B 1 289 ? -0.721 -32.75 -7.812 1 88.44 289 GLU B N 1
ATOM 5266 C CA . GLU B 1 289 ? -0.772 -34.219 -7.801 1 88.44 289 GLU B CA 1
ATOM 5267 C C . GLU B 1 289 ? -1.973 -34.719 -8.594 1 88.44 289 GLU B C 1
ATOM 5269 O O . GLU B 1 289 ? -1.859 -35.688 -9.336 1 88.44 289 GLU B O 1
ATOM 5274 N N . GLU B 1 290 ? -3.008 -34.094 -8.375 1 91.81 290 GLU B N 1
ATOM 5275 C CA . GLU B 1 290 ? -4.215 -34.5 -9.102 1 91.81 290 GLU B CA 1
ATOM 5276 C C . GLU B 1 290 ? -4.035 -34.312 -10.602 1 91.81 290 GLU B C 1
ATOM 5278 O O . GLU B 1 290 ? -4.465 -35.188 -11.391 1 91.81 290 GLU B O 1
ATOM 5283 N N . LEU B 1 291 ? -3.445 -33.281 -10.969 1 94.31 291 LEU B N 1
ATOM 5284 C CA . LEU B 1 291 ? -3.225 -33.031 -12.391 1 94.31 291 LEU B CA 1
ATOM 5285 C C . LEU B 1 291 ? -2.258 -34.031 -12.984 1 94.31 291 LEU B C 1
ATOM 5287 O O . LEU B 1 291 ? -2.428 -34.469 -14.125 1 94.31 291 LEU B O 1
ATOM 5291 N N . ILE B 1 292 ? -1.273 -34.438 -12.227 1 92.56 292 ILE B N 1
ATOM 5292 C CA . ILE B 1 292 ? -0.3 -35.438 -12.648 1 92.56 292 ILE B CA 1
ATOM 5293 C C . ILE B 1 292 ? -0.998 -36.781 -12.859 1 92.56 292 ILE B C 1
ATOM 5295 O O . ILE B 1 292 ? -0.761 -37.469 -13.859 1 92.56 292 ILE B O 1
ATOM 5299 N N . ARG B 1 293 ? -1.853 -37.062 -11.977 1 91.25 293 ARG B N 1
ATOM 5300 C CA . ARG B 1 293 ? -2.605 -38.312 -12.086 1 91.25 293 ARG B CA 1
ATOM 5301 C C . ARG B 1 293 ? -3.494 -38.312 -13.32 1 91.25 293 ARG B C 1
ATOM 5303 O O . ARG B 1 293 ? -3.543 -39.312 -14.062 1 91.25 293 ARG B O 1
ATOM 5310 N N . ARG B 1 294 ? -4.125 -37.281 -13.555 1 93.25 294 ARG B N 1
ATOM 5311 C CA . ARG B 1 294 ? -4.996 -37.156 -14.719 1 93.25 294 ARG B CA 1
ATOM 5312 C C . ARG B 1 294 ? -4.199 -37.25 -16.016 1 93.25 294 ARG B C 1
ATOM 5314 O O . ARG B 1 294 ? -4.664 -37.844 -16.984 1 93.25 294 ARG B O 1
ATOM 5321 N N . GLN B 1 295 ? -3.111 -36.625 -15.977 1 92.94 295 GLN B N 1
ATOM 5322 C CA . GLN B 1 295 ? -2.232 -36.688 -17.141 1 92.94 295 GLN B CA 1
ATOM 5323 C C . GLN B 1 295 ? -1.826 -38.156 -17.422 1 92.94 295 GLN B C 1
ATOM 5325 O O . GLN B 1 295 ? -1.835 -38.594 -18.562 1 92.94 295 GLN B O 1
ATOM 5330 N N . ALA B 1 296 ? -1.429 -38.812 -16.406 1 90.5 296 ALA B N 1
ATOM 5331 C CA . ALA B 1 296 ? -1.032 -40.219 -16.531 1 90.5 296 ALA B CA 1
ATOM 5332 C C . ALA B 1 296 ? -2.17 -41.031 -17.109 1 90.5 296 ALA B C 1
ATOM 5334 O O . ALA B 1 296 ? -1.955 -41.844 -18.016 1 90.5 296 ALA B O 1
ATOM 5335 N N . GLU B 1 297 ? -3.332 -40.75 -16.641 1 91.62 297 GLU B N 1
ATOM 5336 C CA . GLU B 1 297 ? -4.508 -41.469 -17.125 1 91.62 297 GLU B CA 1
ATOM 5337 C C . GLU B 1 297 ? -4.77 -41.156 -18.594 1 91.62 297 GLU B C 1
ATOM 5339 O O . GLU B 1 297 ? -5.02 -42.062 -19.391 1 91.62 297 GLU B O 1
ATOM 5344 N N . ARG B 1 298 ? -4.707 -40.031 -18.906 1 91.56 298 ARG B N 1
ATOM 5345 C CA . ARG B 1 298 ? -4.965 -39.594 -20.281 1 91.56 298 ARG B CA 1
ATOM 5346 C C . ARG B 1 298 ? -3.936 -40.188 -21.234 1 91.56 298 ARG B C 1
ATOM 5348 O O . ARG B 1 298 ? -4.254 -40.469 -22.391 1 91.56 298 ARG B O 1
ATOM 5355 N N . ARG B 1 299 ? -2.727 -40.344 -20.781 1 90.69 299 ARG B N 1
ATOM 5356 C CA . ARG B 1 299 ? -1.624 -40.844 -21.594 1 90.69 299 ARG B CA 1
ATOM 5357 C C . ARG B 1 299 ? -1.582 -42.375 -21.609 1 90.69 299 ARG B C 1
ATOM 5359 O O . ARG B 1 299 ? -0.764 -42.969 -22.312 1 90.69 299 ARG B O 1
ATOM 5366 N N . GLY B 1 300 ? -2.445 -42.906 -20.812 1 88.94 300 GLY B N 1
ATOM 5367 C CA . GLY B 1 300 ? -2.533 -44.375 -20.781 1 88.94 300 GLY B CA 1
ATOM 5368 C C . GLY B 1 300 ? -1.419 -45.031 -19.984 1 88.94 300 GLY B C 1
ATOM 5369 O O . GLY B 1 300 ? -1.047 -46.156 -20.25 1 88.94 300 GLY B O 1
ATOM 5370 N N . TRP B 1 301 ? -0.833 -44.188 -19.141 1 89.12 301 TRP B N 1
ATOM 5371 C CA . TRP B 1 301 ? 0.189 -44.781 -18.281 1 89.12 301 TRP B CA 1
ATOM 5372 C C . TRP B 1 301 ? -0.447 -45.562 -17.141 1 89.12 301 TRP B C 1
ATOM 5374 O O . TRP B 1 301 ? -1.065 -45 -16.25 1 89.12 301 TRP B O 1
ATOM 5384 N N . ALA B 1 302 ? -0.276 -46.875 -17.125 1 84.75 302 ALA B N 1
ATOM 5385 C CA . ALA B 1 302 ? -0.976 -47.781 -16.219 1 84.75 302 ALA B CA 1
ATOM 5386 C C . ALA B 1 302 ? -0.313 -47.812 -14.844 1 84.75 302 ALA B C 1
ATOM 5388 O O . ALA B 1 302 ? -0.978 -48.062 -13.828 1 84.75 302 ALA B O 1
ATOM 5389 N N . ALA B 1 303 ? 1.002 -47.656 -14.859 1 84.44 303 ALA B N 1
ATOM 5390 C CA . ALA B 1 303 ? 1.697 -47.688 -13.57 1 84.44 303 ALA B CA 1
ATOM 5391 C C . ALA B 1 303 ? 1.386 -46.406 -12.766 1 84.44 303 ALA B C 1
ATOM 5393 O O . ALA B 1 303 ? 1.374 -45.312 -13.312 1 84.44 303 ALA B O 1
ATOM 5394 N N . PRO B 1 304 ? 1.067 -46.656 -11.523 1 84.69 304 PRO B N 1
ATOM 5395 C CA . PRO B 1 304 ? 0.799 -45.5 -10.695 1 84.69 304 PRO B CA 1
ATOM 5396 C C . PRO B 1 304 ? 2.043 -44.625 -10.461 1 84.69 304 PRO B C 1
ATOM 5398 O O . PRO B 1 304 ? 3.145 -45.188 -10.312 1 84.69 304 PRO B O 1
ATOM 5401 N N . ILE B 1 305 ? 1.798 -43.344 -10.484 1 84.69 305 ILE B N 1
ATOM 5402 C CA . ILE B 1 305 ? 2.877 -42.406 -10.133 1 84.69 305 ILE B CA 1
ATOM 5403 C C . ILE B 1 305 ? 3.176 -42.531 -8.641 1 84.69 305 ILE B C 1
ATOM 5405 O O . ILE B 1 305 ? 2.307 -42.25 -7.809 1 84.69 305 ILE B O 1
ATOM 5409 N N . GLN B 1 306 ? 4.387 -42.844 -8.297 1 78.5 306 GLN B N 1
ATOM 5410 C CA . GLN B 1 306 ? 4.762 -43.125 -6.918 1 78.5 306 GLN B CA 1
ATOM 5411 C C . GLN B 1 306 ? 5.484 -41.938 -6.289 1 78.5 306 GLN B C 1
ATOM 5413 O O . GLN B 1 306 ? 5.422 -41.719 -5.074 1 78.5 306 GLN B O 1
ATOM 5418 N N . LYS B 1 307 ? 6.195 -41.156 -7.066 1 76.44 307 LYS B N 1
ATOM 5419 C CA . LYS B 1 307 ? 7.016 -40.062 -6.574 1 76.44 307 LYS B CA 1
ATOM 5420 C C . LYS B 1 307 ? 6.836 -38.812 -7.438 1 76.44 307 LYS B C 1
ATOM 5422 O O . LYS B 1 307 ? 6.754 -38.906 -8.664 1 76.44 307 LYS B O 1
ATOM 5427 N N . LEU B 1 308 ? 6.672 -37.719 -6.703 1 79.31 308 LEU B N 1
ATOM 5428 C CA . LEU B 1 308 ? 6.68 -36.438 -7.375 1 79.31 308 LEU B CA 1
ATOM 5429 C C . LEU B 1 308 ? 7.895 -35.625 -6.961 1 79.31 308 LEU B C 1
ATOM 5431 O O . LEU B 1 308 ? 8.164 -35.438 -5.77 1 79.31 308 LEU B O 1
ATOM 5435 N N . TYR B 1 309 ? 8.695 -35.188 -7.941 1 74.94 309 TYR B N 1
ATOM 5436 C CA . TYR B 1 309 ? 9.867 -34.344 -7.711 1 74.94 309 TYR B CA 1
ATOM 5437 C C . TYR B 1 309 ? 9.555 -32.875 -7.992 1 74.94 309 TYR B C 1
ATOM 5439 O O . TYR B 1 309 ? 9.148 -32.531 -9.102 1 74.94 309 TYR B O 1
ATOM 5447 N N . ALA B 1 310 ? 9.664 -32.094 -6.906 1 77.5 310 ALA B N 1
ATOM 5448 C CA . ALA B 1 310 ? 9.445 -30.656 -7.062 1 77.5 310 ALA B CA 1
ATOM 5449 C C . ALA B 1 310 ? 10.766 -29.906 -7.246 1 77.5 310 ALA B C 1
ATOM 5451 O O . ALA B 1 310 ? 11.711 -30.109 -6.477 1 77.5 310 ALA B O 1
ATOM 5452 N N . VAL B 1 311 ? 10.828 -29.078 -8.336 1 75.94 311 VAL B N 1
ATOM 5453 C CA . VAL B 1 311 ? 12.016 -28.281 -8.617 1 75.94 311 VAL B CA 1
ATOM 5454 C C . VAL B 1 311 ? 11.68 -26.797 -8.484 1 75.94 311 VAL B C 1
ATOM 5456 O O . VAL B 1 311 ? 10.789 -26.281 -9.164 1 75.94 311 VAL B O 1
ATOM 5459 N N . GLY B 1 312 ? 12.219 -26.062 -7.566 1 71.88 312 GLY B N 1
ATOM 5460 C CA . GLY B 1 312 ? 11.961 -24.656 -7.367 1 71.88 312 GLY B CA 1
ATOM 5461 C C . GLY B 1 312 ? 13.133 -23.906 -6.75 1 71.88 312 GLY B C 1
ATOM 5462 O O . GLY B 1 312 ? 14.172 -24.5 -6.461 1 71.88 312 GLY B O 1
ATOM 5463 N N . VAL B 1 313 ? 12.969 -22.484 -6.812 1 59.72 313 VAL B N 1
ATOM 5464 C CA . VAL B 1 313 ? 13.992 -21.625 -6.227 1 59.72 313 VAL B CA 1
ATOM 5465 C C . VAL B 1 313 ? 13.641 -21.328 -4.77 1 59.72 313 VAL B C 1
ATOM 5467 O O . VAL B 1 313 ? 12.469 -21.141 -4.43 1 59.72 313 VAL B O 1
ATOM 5470 N N . LEU B 1 314 ? 14.477 -21.641 -3.793 1 45.06 314 LEU B N 1
ATOM 5471 C CA . LEU B 1 314 ? 14.227 -21.219 -2.42 1 45.06 314 LEU B CA 1
ATOM 5472 C C . LEU B 1 314 ? 14.469 -19.719 -2.264 1 45.06 314 LEU B C 1
ATOM 5474 O O . LEU B 1 314 ? 15.422 -19.188 -2.832 1 45.06 314 LEU B O 1
ATOM 5478 N N . PRO B 1 315 ? 13.484 -18.969 -2.033 1 43.09 315 PRO B N 1
ATOM 5479 C CA . PRO B 1 315 ? 13.766 -17.562 -1.745 1 43.09 315 PRO B CA 1
ATOM 5480 C C . PRO B 1 315 ? 14.992 -17.375 -0.852 1 43.09 315 PRO B C 1
ATOM 5482 O O . PRO B 1 315 ? 15.32 -18.266 -0.059 1 43.09 315 PRO B O 1
ATOM 5485 N N . GLU B 1 316 ? 15.945 -16.719 -1.315 1 37.81 316 GLU B N 1
ATOM 5486 C CA . GLU B 1 316 ? 16.953 -16.312 -0.337 1 37.81 316 GLU B CA 1
ATOM 5487 C C . GLU B 1 316 ? 16.312 -15.961 1.001 1 37.81 316 GLU B C 1
ATOM 5489 O O . GLU B 1 316 ? 15.547 -15 1.091 1 37.81 316 GLU B O 1
ATOM 5494 N N . ILE B 1 317 ? 15.703 -16.828 1.71 1 33.16 317 ILE B N 1
ATOM 5495 C CA . ILE B 1 317 ? 15.242 -16.438 3.033 1 33.16 317 ILE B CA 1
ATOM 5496 C C . ILE B 1 317 ? 16.328 -15.633 3.74 1 33.16 317 ILE B C 1
ATOM 5498 O O . ILE B 1 317 ? 17.344 -16.188 4.16 1 33.16 317 ILE B O 1
ATOM 5502 N N . HIS B 1 318 ? 16.641 -14.562 3.191 1 30.94 318 HIS B N 1
ATOM 5503 C CA . HIS B 1 318 ? 17.547 -13.734 3.975 1 30.94 318 HIS B CA 1
ATOM 5504 C C . HIS B 1 318 ? 17.094 -13.648 5.43 1 30.94 318 HIS B C 1
ATOM 5506 O O . HIS B 1 318 ? 17.688 -12.914 6.223 1 30.94 318 HIS B O 1
ATOM 5512 N N . THR B 1 319 ? 15.781 -13.438 5.574 1 30.7 319 THR B N 1
ATOM 5513 C CA . THR B 1 319 ? 15.508 -13.172 6.98 1 30.7 319 THR B CA 1
ATOM 5514 C C . THR B 1 319 ? 15.828 -14.391 7.836 1 30.7 319 THR B C 1
ATOM 5516 O O . THR B 1 319 ? 15.719 -15.531 7.375 1 30.7 319 THR B O 1
ATOM 5519 N N . LYS B 1 320 ? 16.672 -14.156 8.797 1 30.39 320 LYS B N 1
ATOM 5520 C CA . LYS B 1 320 ? 17 -15.039 9.914 1 30.39 320 LYS B CA 1
ATOM 5521 C C . LYS B 1 320 ? 15.766 -15.789 10.398 1 30.39 320 LYS B C 1
ATOM 5523 O O . LYS B 1 320 ? 15.852 -16.609 11.32 1 30.39 320 LYS B O 1
ATOM 5528 N N . ASP B 1 321 ? 14.562 -15.07 10.289 1 27.5 321 ASP B N 1
ATOM 5529 C CA . ASP B 1 321 ? 13.445 -15.797 10.898 1 27.5 321 ASP B CA 1
ATOM 5530 C C . ASP B 1 321 ? 12.969 -16.922 9.984 1 27.5 321 ASP B C 1
ATOM 5532 O O . ASP B 1 321 ? 12.555 -16.672 8.852 1 27.5 321 ASP B O 1
ATOM 5536 N N . PRO B 1 322 ? 13.477 -17.984 10.203 1 28.44 322 PRO B N 1
ATOM 5537 C CA . PRO B 1 322 ? 13.055 -19.234 9.555 1 28.44 322 PRO B CA 1
ATOM 5538 C C . PRO B 1 322 ? 11.539 -19.312 9.367 1 28.44 322 PRO B C 1
ATOM 5540 O O . PRO B 1 322 ? 11.023 -20.344 8.945 1 28.44 322 PRO B O 1
ATOM 5543 N N . LEU B 1 323 ? 10.797 -18.266 9.93 1 26.34 323 LEU B N 1
ATOM 5544 C CA . LEU B 1 323 ? 9.383 -18.594 10.102 1 26.34 323 LEU B CA 1
ATOM 5545 C C . LEU B 1 323 ? 8.703 -18.781 8.75 1 26.34 323 LEU B C 1
ATOM 5547 O O . LEU B 1 323 ? 7.617 -19.359 8.672 1 26.34 323 LEU B O 1
ATOM 5551 N N . ILE B 1 324 ? 9.047 -17.953 7.887 1 28.14 324 ILE B N 1
ATOM 5552 C CA . ILE B 1 324 ? 8.039 -18.016 6.836 1 28.14 324 ILE B CA 1
ATOM 5553 C C . ILE B 1 324 ? 8.148 -19.344 6.094 1 28.14 324 ILE B C 1
ATOM 5555 O O . ILE B 1 324 ? 7.355 -19.625 5.191 1 28.14 324 ILE B O 1
ATOM 5559 N N . LEU B 1 325 ? 9.375 -19.766 5.875 1 29.12 325 LEU B N 1
ATOM 5560 C CA . LEU B 1 325 ? 9.188 -21.109 5.352 1 29.12 325 LEU B CA 1
ATOM 5561 C C . LEU B 1 325 ? 8.367 -21.953 6.316 1 29.12 325 LEU B C 1
ATOM 5563 O O . LEU B 1 325 ? 8.867 -22.375 7.363 1 29.12 325 LEU B O 1
ATOM 5567 N N . SER B 1 326 ? 7.242 -21.438 6.773 1 28.61 326 SER B N 1
ATOM 5568 C CA . SER B 1 326 ? 6.352 -22.328 7.508 1 28.61 326 SER B CA 1
ATOM 5569 C C . SER B 1 326 ? 6.637 -23.781 7.184 1 28.61 326 SER B C 1
ATOM 5571 O O . SER B 1 326 ? 7.188 -24.094 6.125 1 28.61 326 SER B O 1
ATOM 5573 N N . GLN B 1 327 ? 6.547 -24.547 8.258 1 27.12 327 GLN B N 1
ATOM 5574 C CA . GLN B 1 327 ? 6.617 -26 8.289 1 27.12 327 GLN B CA 1
ATOM 5575 C C . GLN B 1 327 ? 6 -26.609 7.039 1 27.12 327 GLN B C 1
ATOM 5577 O O . GLN B 1 327 ? 4.887 -26.25 6.652 1 27.12 327 GLN B O 1
ATOM 5582 N N . PRO B 1 328 ? 6.816 -26.844 6.012 1 29.81 328 PRO B N 1
ATOM 5583 C CA . PRO B 1 328 ? 6.176 -27.734 5.039 1 29.81 328 PRO B CA 1
ATOM 5584 C C . PRO B 1 328 ? 5.062 -28.578 5.652 1 29.81 328 PRO B C 1
ATOM 5586 O O . PRO B 1 328 ? 5.293 -29.297 6.637 1 29.81 328 PRO B O 1
ATOM 5589 N N . THR B 1 329 ? 3.973 -27.969 5.965 1 31.02 329 THR B N 1
ATOM 5590 C CA . THR B 1 329 ? 2.947 -28.969 6.203 1 31.02 329 THR B CA 1
ATOM 5591 C C . THR B 1 329 ? 3.283 -30.266 5.473 1 31.02 329 THR B C 1
ATOM 5593 O O . THR B 1 329 ? 4.023 -30.266 4.488 1 31.02 329 THR B O 1
ATOM 5596 N N . ALA B 1 330 ? 2.945 -31.328 6.086 1 30.8 330 ALA B N 1
ATOM 5597 C CA . ALA B 1 330 ? 3.084 -32.688 5.586 1 30.8 330 ALA B CA 1
ATOM 5598 C C . ALA B 1 330 ? 2.826 -32.75 4.082 1 30.8 330 ALA B C 1
ATOM 5600 O O . ALA B 1 330 ? 1.697 -32.562 3.631 1 30.8 330 ALA B O 1
ATOM 5601 N N . LEU B 1 331 ? 3.686 -32.062 3.369 1 36.81 331 LEU B N 1
ATOM 5602 C CA . LEU B 1 331 ? 3.516 -32.5 1.981 1 36.81 331 LEU B CA 1
ATOM 5603 C C . LEU B 1 331 ? 3.258 -34 1.895 1 36.81 331 LEU B C 1
ATOM 5605 O O . LEU B 1 331 ? 3.699 -34.75 2.76 1 36.81 331 LEU B O 1
ATOM 5609 N N . PRO B 1 332 ? 2.307 -34.25 1.137 1 38.84 332 PRO B N 1
ATOM 5610 C CA . PRO B 1 332 ? 2.16 -35.688 0.964 1 38.84 332 PRO B CA 1
ATOM 5611 C C . PRO B 1 332 ? 3.486 -36.406 0.669 1 38.84 332 PRO B C 1
ATOM 5613 O O . PRO B 1 332 ? 4.379 -35.812 0.059 1 38.84 332 PRO B O 1
ATOM 5616 N N . PRO B 1 333 ? 3.764 -37.375 1.483 1 40.5 333 PRO B N 1
ATOM 5617 C CA . PRO B 1 333 ? 5 -38.156 1.343 1 40.5 333 PRO B CA 1
ATOM 5618 C C . PRO B 1 333 ? 5.461 -38.281 -0.108 1 40.5 333 PRO B C 1
ATOM 5620 O O . PRO B 1 333 ? 6.625 -38.594 -0.366 1 40.5 333 PRO B O 1
ATOM 5623 N N . SER B 1 334 ? 4.523 -37.844 -0.924 1 39.47 334 SER B N 1
ATOM 5624 C CA . SER B 1 334 ? 4.867 -38.094 -2.324 1 39.47 334 SER B CA 1
ATOM 5625 C C . SER B 1 334 ? 5.57 -36.875 -2.922 1 39.47 334 SER B C 1
ATOM 5627 O O . SER B 1 334 ? 6.023 -36.906 -4.066 1 39.47 334 SER B O 1
ATOM 5629 N N . ILE B 1 335 ? 5.488 -35.781 -2.193 1 40 335 ILE B N 1
ATOM 5630 C CA . ILE B 1 335 ? 6.07 -34.562 -2.783 1 40 335 ILE B CA 1
ATOM 5631 C C . ILE B 1 335 ? 7.43 -34.281 -2.154 1 40 335 ILE B C 1
ATOM 5633 O O . ILE B 1 335 ? 7.543 -34.156 -0.934 1 40 335 ILE B O 1
ATOM 5637 N N . ALA B 1 336 ? 8.398 -34.625 -2.744 1 35.16 336 ALA B N 1
ATOM 5638 C CA . ALA B 1 336 ? 9.75 -34.281 -2.332 1 35.16 336 ALA B CA 1
ATOM 5639 C C . ALA B 1 336 ? 10.094 -32.844 -2.781 1 35.16 336 ALA B C 1
ATOM 5641 O O . ALA B 1 336 ? 9.953 -32.5 -3.957 1 35.16 336 ALA B O 1
ATOM 5642 N N . LEU B 1 337 ? 9.758 -31.875 -1.899 1 38.38 337 LEU B N 1
ATOM 5643 C CA . LEU B 1 337 ? 10.117 -30.516 -2.252 1 38.38 337 LEU B CA 1
ATOM 5644 C C . LEU B 1 337 ? 11.625 -30.375 -2.459 1 38.38 337 LEU B C 1
ATOM 5646 O O . LEU B 1 337 ? 12.414 -30.797 -1.608 1 38.38 337 LEU B O 1
ATOM 5650 N N . CYS B 1 338 ? 12.039 -30.391 -3.631 1 32.53 338 CYS B N 1
ATOM 5651 C CA . CYS B 1 338 ? 13.43 -30.062 -3.936 1 32.53 338 CYS B CA 1
ATOM 5652 C C . CYS B 1 338 ? 13.703 -28.578 -3.717 1 32.53 338 CYS B C 1
ATOM 5654 O O . CYS B 1 338 ? 12.938 -27.719 -4.18 1 32.53 338 CYS B O 1
ATOM 5656 N N . PRO B 1 339 ? 14.297 -28.109 -2.52 1 31.45 339 PRO B N 1
ATOM 5657 C CA . PRO B 1 339 ? 14.602 -26.688 -2.357 1 31.45 339 PRO B CA 1
ATOM 5658 C C . PRO B 1 339 ? 15.211 -26.062 -3.611 1 31.45 339 PRO B C 1
ATOM 5660 O O . PRO B 1 339 ? 15.938 -26.734 -4.352 1 31.45 339 PRO B O 1
ATOM 5663 N N . GLY B 1 340 ? 14.633 -25.391 -4.227 1 28.31 340 GLY B N 1
ATOM 5664 C CA . GLY B 1 340 ? 15.148 -24.641 -5.367 1 28.31 340 GLY B CA 1
ATOM 5665 C C . GLY B 1 340 ? 16.438 -23.906 -5.062 1 28.31 340 GLY B C 1
ATOM 5666 O O . GLY B 1 340 ? 16.812 -23.75 -3.898 1 28.31 340 GLY B O 1
ATOM 5667 N N . ALA B 1 341 ? 17.312 -23.453 -6.133 1 27.61 341 ALA B N 1
ATOM 5668 C CA . ALA B 1 341 ? 18.547 -22.672 -6.277 1 27.61 341 ALA B CA 1
ATOM 5669 C C . ALA B 1 341 ? 18.469 -21.375 -5.473 1 27.61 341 ALA B C 1
ATOM 5671 O O . ALA B 1 341 ? 17.781 -20.438 -5.855 1 27.61 341 ALA B O 1
ATOM 5672 N N . ALA B 1 342 ? 18.328 -21.203 -4.141 1 25.98 342 ALA B N 1
ATOM 5673 C CA . ALA B 1 342 ? 18.562 -19.844 -3.645 1 25.98 342 ALA B CA 1
ATOM 5674 C C . ALA B 1 342 ? 20.016 -19.438 -3.846 1 25.98 342 ALA B C 1
ATOM 5676 O O . ALA B 1 342 ? 20.891 -20.281 -3.996 1 25.98 342 ALA B O 1
ATOM 5677 N N . ALA B 1 343 ? 20.406 -18.062 -3.834 1 25.2 343 ALA B N 1
ATOM 5678 C CA . ALA B 1 343 ? 21.625 -17.25 -3.82 1 25.2 343 ALA B CA 1
ATOM 5679 C C . ALA B 1 343 ? 22.562 -17.688 -2.697 1 25.2 343 ALA B C 1
ATOM 5681 O O . ALA B 1 343 ? 22.125 -17.891 -1.561 1 25.2 343 ALA B O 1
ATOM 5682 N N . VAL B 1 344 ? 23.719 -18.406 -3.006 1 25.89 344 VAL B N 1
ATOM 5683 C CA . VAL B 1 344 ? 24.953 -18.625 -2.248 1 25.89 344 VAL B CA 1
ATOM 5684 C C . VAL B 1 344 ? 25.406 -17.312 -1.597 1 25.89 344 VAL B C 1
ATOM 5686 O O . VAL B 1 344 ? 25.781 -16.375 -2.287 1 25.89 344 VAL B O 1
ATOM 5689 N N . VAL B 1 345 ? 24.766 -16.781 -0.536 1 25.53 345 VAL B N 1
ATOM 5690 C CA . VAL B 1 345 ? 25.594 -15.844 0.22 1 25.53 345 VAL B CA 1
ATOM 5691 C C . VAL B 1 345 ? 26.828 -16.562 0.753 1 25.53 345 VAL B C 1
ATOM 5693 O O . VAL B 1 345 ? 26.719 -17.656 1.323 1 25.53 345 VAL B O 1
ATOM 5696 N N . GLU B 1 346 ? 28.031 -16.328 0.208 1 24.75 346 GLU B N 1
ATOM 5697 C CA . GLU B 1 346 ? 29.375 -16.625 0.718 1 24.75 346 GLU B CA 1
ATOM 5698 C C . GLU B 1 346 ? 29.438 -16.438 2.23 1 24.75 346 GLU B C 1
ATOM 5700 O O . GLU B 1 346 ? 29.25 -15.328 2.729 1 24.75 346 GLU B O 1
ATOM 5705 N N . ARG B 1 347 ? 29 -17.5 3.094 1 23.17 347 ARG B N 1
ATOM 5706 C CA . ARG B 1 347 ? 29.281 -17.594 4.523 1 23.17 347 ARG B CA 1
ATOM 5707 C C . ARG B 1 347 ? 30.766 -17.5 4.801 1 23.17 347 ARG B C 1
ATOM 5709 O O . ARG B 1 347 ? 31.562 -18.297 4.277 1 23.17 347 ARG B O 1
ATOM 5716 N N . ASP B 1 348 ? 31.281 -16.438 5.168 1 23.77 348 ASP B N 1
ATOM 5717 C CA . ASP B 1 348 ? 32.531 -16.5 5.922 1 23.77 348 ASP B CA 1
ATOM 5718 C C . ASP B 1 348 ? 32.438 -17.469 7.094 1 23.77 348 ASP B C 1
ATOM 5720 O O . ASP B 1 348 ? 31.328 -17.766 7.555 1 23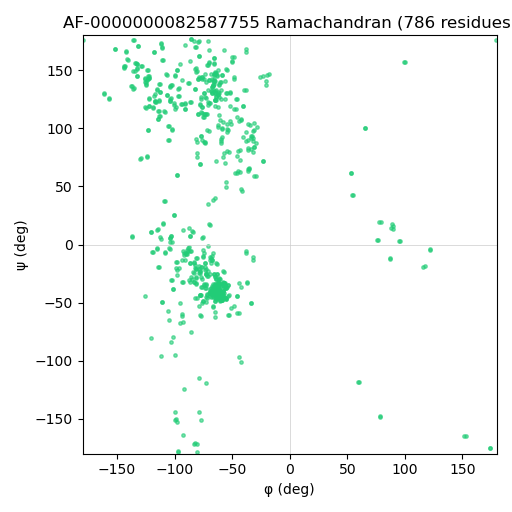.77 348 ASP B O 1
ATOM 5724 N N . GLN B 1 349 ? 33.5 -18.172 7.848 1 23.5 349 GLN B N 1
ATOM 5725 C CA . GLN B 1 349 ? 33.906 -19.172 8.836 1 23.5 349 GLN B CA 1
ATOM 5726 C C . GLN B 1 349 ? 33 -19.094 10.07 1 23.5 349 GLN B C 1
ATOM 5728 O O . GLN B 1 349 ? 32.844 -20.094 10.781 1 23.5 349 GLN B O 1
ATOM 5733 N N . ALA B 1 350 ? 32.812 -18.078 10.836 1 22.14 350 ALA B N 1
ATOM 5734 C CA . ALA B 1 350 ? 32.75 -18.125 12.297 1 22.14 350 ALA B CA 1
ATOM 5735 C C . ALA B 1 350 ? 31.406 -18.672 12.781 1 22.14 350 ALA B C 1
ATOM 5737 O O . ALA B 1 350 ? 31.344 -19.344 13.812 1 22.14 350 ALA B O 1
ATOM 5738 N N . HIS B 1 351 ? 30.203 -18.156 12.57 1 23.14 351 HIS B N 1
ATOM 5739 C CA . HIS B 1 351 ? 29.156 -18.453 13.547 1 23.14 351 HIS B CA 1
ATOM 5740 C C . HIS B 1 351 ? 28.547 -19.828 13.312 1 23.14 351 HIS B C 1
ATOM 5742 O O . HIS B 1 351 ? 27.781 -20.016 12.367 1 23.14 351 HIS B O 1
ATOM 5748 N N . SER B 1 352 ? 29.156 -21.016 13.719 1 22.47 352 SER B N 1
ATOM 5749 C CA . SER B 1 352 ? 28.922 -22.453 13.844 1 22.47 352 SER B CA 1
ATOM 5750 C C . SER B 1 352 ? 27.625 -22.75 14.586 1 22.47 352 SER B C 1
ATOM 5752 O O . SER B 1 352 ? 26.891 -23.672 14.219 1 22.47 352 SER B O 1
ATOM 5754 N N . ASN B 1 353 ? 27.344 -22.25 15.82 1 22.45 353 ASN B N 1
ATOM 5755 C CA . ASN B 1 353 ? 26.688 -22.906 16.953 1 22.45 353 ASN B CA 1
ATOM 5756 C C . ASN B 1 353 ? 25.172 -22.891 16.797 1 22.45 353 ASN B C 1
ATOM 5758 O O . ASN B 1 353 ? 24.453 -23.344 17.688 1 22.45 353 ASN B O 1
ATOM 5762 N N . LEU B 1 354 ? 24.672 -22.047 16.047 1 22.77 354 LEU B N 1
ATOM 5763 C CA . LEU B 1 354 ? 23.266 -21.766 16.297 1 22.77 354 LEU B CA 1
ATOM 5764 C C . LEU B 1 354 ? 22.375 -22.906 15.781 1 22.77 354 LEU B C 1
ATOM 5766 O O . LEU B 1 354 ? 21.156 -22.828 15.852 1 22.77 354 LEU B O 1
ATOM 5770 N N . ALA B 1 355 ? 22.875 -24.062 15.289 1 24.12 355 ALA B N 1
ATOM 5771 C CA . ALA B 1 355 ? 22.094 -25.188 14.805 1 24.12 355 ALA B CA 1
ATOM 5772 C C . ALA B 1 355 ? 21.453 -25.969 15.961 1 24.12 355 ALA B C 1
ATOM 5774 O O . ALA B 1 355 ? 20.562 -26.781 15.758 1 24.12 355 ALA B O 1
ATOM 5775 N N . SER B 1 356 ? 21.938 -25.906 17.203 1 23.12 356 SER B N 1
ATOM 5776 C CA . SER B 1 356 ? 21.688 -26.969 18.172 1 23.12 356 SER B CA 1
ATOM 5777 C C . SER B 1 356 ? 20.266 -26.859 18.75 1 23.12 356 SER B C 1
ATOM 5779 O O . SER B 1 356 ? 19.656 -27.875 19.078 1 23.12 356 SER B O 1
ATOM 5781 N N . SER B 1 357 ? 19.844 -25.719 19.078 1 23.66 357 SER B N 1
ATOM 5782 C CA . SER B 1 357 ? 18.797 -25.734 20.094 1 23.66 357 SER B CA 1
ATOM 5783 C C . SER B 1 357 ? 17.438 -26.078 19.484 1 23.66 357 SER B C 1
ATOM 5785 O O . SER B 1 357 ? 16.469 -26.312 20.219 1 23.66 357 SER B O 1
ATOM 5787 N N . CYS B 1 358 ? 17.234 -25.922 18.234 1 24.3 358 CYS B N 1
ATOM 5788 C CA . CYS B 1 358 ? 15.875 -26.156 17.75 1 24.3 358 CYS B CA 1
ATOM 5789 C C . CYS B 1 358 ? 15.5 -27.641 17.891 1 24.3 358 CYS B C 1
ATOM 5791 O O . CYS B 1 358 ? 14.391 -28.031 17.516 1 24.3 358 CYS B O 1
ATOM 5793 N N . THR B 1 359 ? 16.453 -28.531 18.266 1 24.45 359 THR B N 1
ATOM 5794 C CA . THR B 1 359 ? 16.219 -29.969 18.281 1 24.45 359 THR B CA 1
ATOM 5795 C C . THR B 1 359 ? 15.398 -30.375 19.5 1 24.45 359 THR B C 1
ATOM 5797 O O . THR B 1 359 ? 14.969 -31.531 19.609 1 24.45 359 THR B O 1
ATOM 5800 N N . GLN B 1 360 ? 15.469 -29.703 20.484 1 23.73 360 GLN B N 1
ATOM 5801 C CA . GLN B 1 360 ? 15.141 -30.516 21.656 1 23.73 360 GLN B CA 1
ATOM 5802 C C . GLN B 1 360 ? 13.688 -30.984 21.609 1 23.73 360 GLN B C 1
ATOM 5804 O O . GLN B 1 360 ? 13.391 -32.125 21.953 1 23.73 360 GLN B O 1
ATOM 5809 N N . ASP B 1 361 ? 12.742 -30.141 21.625 1 23.31 361 ASP B N 1
ATOM 5810 C CA . ASP B 1 361 ? 11.531 -30.75 22.156 1 23.31 361 ASP B CA 1
ATOM 5811 C C . ASP B 1 361 ? 10.758 -31.5 21.078 1 23.31 361 ASP B C 1
ATOM 5813 O O . ASP B 1 361 ? 9.539 -31.375 20.984 1 23.31 361 ASP B O 1
ATOM 5817 N N . LEU B 1 362 ? 11.391 -31.719 19.828 1 23.36 362 LEU B N 1
ATOM 5818 C CA . LEU B 1 362 ? 10.75 -32.656 18.906 1 23.36 362 LEU B CA 1
ATOM 5819 C C . LEU B 1 362 ? 10.617 -34.031 19.547 1 23.36 362 LEU B C 1
ATOM 5821 O O . LEU B 1 362 ? 11.609 -34.594 20 1 23.36 362 LEU B O 1
ATOM 5825 N N . GLY B 1 363 ? 9.609 -34.375 20.156 1 23.05 363 GLY B N 1
ATOM 5826 C CA . GLY B 1 363 ? 9.477 -35.719 20.688 1 23.05 363 GLY B CA 1
ATOM 5827 C C . GLY B 1 363 ? 10.055 -36.781 19.766 1 23.05 363 GLY B C 1
ATOM 5828 O O . GLY B 1 363 ? 10.359 -36.5 18.609 1 23.05 363 GLY B O 1
ATOM 5829 N N . ALA B 1 364 ? 10.344 -38.156 20.109 1 23.69 364 ALA B N 1
ATOM 5830 C CA . ALA B 1 364 ? 11.031 -39.406 19.812 1 23.69 364 ALA B CA 1
ATOM 5831 C C . ALA B 1 364 ? 10.734 -39.844 18.391 1 23.69 364 ALA B C 1
ATOM 5833 O O . ALA B 1 364 ? 11.617 -40.375 17.703 1 23.69 364 ALA B O 1
ATOM 5834 N N . HIS B 1 365 ? 9.5 -40.125 17.891 1 22.34 365 HIS B N 1
ATOM 5835 C CA . HIS B 1 365 ? 9.227 -41.281 17.016 1 22.34 365 HIS B CA 1
ATOM 5836 C C . HIS B 1 365 ? 9.578 -40.969 15.57 1 22.34 365 HIS B C 1
ATOM 5838 O O . HIS B 1 365 ? 9.523 -41.844 14.711 1 22.34 365 HIS B O 1
ATOM 5844 N N . LEU B 1 366 ? 9.211 -39.844 15.008 1 24.22 366 LEU B N 1
ATOM 5845 C CA . LEU B 1 366 ? 9.188 -39.906 13.547 1 24.22 366 LEU B CA 1
ATOM 5846 C C . LEU B 1 366 ? 10.602 -39.875 12.984 1 24.22 366 LEU B C 1
ATOM 5848 O O . LEU B 1 366 ? 11.352 -38.938 13.242 1 24.22 366 LEU B O 1
ATOM 5852 N N . GLU B 1 367 ? 11.305 -40.969 12.797 1 23.23 367 GLU B N 1
ATOM 5853 C CA . GLU B 1 367 ? 12.547 -41.25 12.078 1 23.23 367 GLU B CA 1
ATOM 5854 C C . GLU B 1 367 ? 12.578 -40.531 10.734 1 23.23 367 GLU B C 1
ATOM 5856 O O . GLU B 1 367 ? 12 -41.031 9.758 1 23.23 367 GLU B O 1
ATOM 5861 N N . MET B 1 368 ? 12.297 -39.344 10.625 1 25.19 368 MET B N 1
ATOM 5862 C CA . MET B 1 368 ? 12.312 -38.562 9.398 1 25.19 368 MET B CA 1
ATOM 5863 C C . MET B 1 368 ? 13.672 -38.656 8.703 1 25.19 368 MET B C 1
ATOM 5865 O O . MET B 1 368 ? 14.711 -38.469 9.336 1 25.19 368 MET B O 1
ATOM 5869 N N . GLN B 1 369 ? 13.781 -39.594 7.684 1 24.09 369 GLN B N 1
ATOM 5870 C CA . GLN B 1 369 ? 15.039 -39.656 6.941 1 24.09 369 GLN B CA 1
ATOM 5871 C C . GLN B 1 369 ? 15.484 -38.281 6.496 1 24.09 369 GLN B C 1
ATOM 5873 O O . GLN B 1 369 ? 14.648 -37.406 6.277 1 24.09 369 GLN B O 1
ATOM 5878 N N . PRO B 1 370 ? 16.75 -37.938 6.461 1 23.33 370 PRO B N 1
ATOM 5879 C CA . PRO B 1 370 ? 17.469 -36.688 6.242 1 23.33 370 PRO B CA 1
ATOM 5880 C C . PRO B 1 370 ? 17.219 -36.094 4.855 1 23.33 370 PRO B C 1
ATOM 5882 O O . PRO B 1 370 ? 17.062 -36.844 3.883 1 23.33 370 PRO B O 1
ATOM 5885 N N . ILE B 1 371 ? 16.438 -35.156 4.594 1 25.88 371 ILE B N 1
ATOM 5886 C CA . ILE B 1 371 ? 16.234 -34.281 3.438 1 25.88 371 ILE B CA 1
ATOM 5887 C C . ILE B 1 371 ? 17.578 -33.969 2.791 1 25.88 371 ILE B C 1
ATOM 5889 O O . ILE B 1 371 ? 18.484 -33.469 3.453 1 25.88 371 ILE B O 1
ATOM 5893 N N . LEU B 1 372 ? 18.047 -34.812 1.801 1 22.48 372 LEU B N 1
ATOM 5894 C CA . LEU B 1 372 ? 19.312 -34.5 1.153 1 22.48 372 LEU B CA 1
ATOM 5895 C C . LEU B 1 372 ? 19.234 -33.125 0.466 1 22.48 372 LEU B C 1
ATOM 5897 O O . LEU B 1 372 ? 18.375 -32.938 -0.404 1 22.48 372 LEU B O 1
ATOM 5901 N N . LEU B 1 373 ? 19.484 -32.094 1.06 1 25.17 373 LEU B N 1
ATOM 5902 C CA . LEU B 1 373 ? 19.672 -30.703 0.673 1 25.17 373 LEU B CA 1
ATOM 5903 C C . LEU B 1 373 ? 20.719 -30.578 -0.427 1 25.17 373 LEU B C 1
ATOM 5905 O O . LEU B 1 373 ? 21.891 -30.922 -0.218 1 25.17 373 LEU B O 1
ATOM 5909 N N . ILE B 1 374 ? 20.312 -30.875 -1.862 1 24.91 374 ILE B N 1
ATOM 5910 C CA . ILE B 1 374 ? 21.391 -30.766 -2.832 1 24.91 374 ILE B CA 1
ATOM 5911 C C . ILE B 1 374 ? 21.734 -29.297 -3.064 1 24.91 374 ILE B C 1
ATOM 5913 O O . ILE B 1 374 ? 20.875 -28.531 -3.516 1 24.91 374 ILE B O 1
ATOM 5917 N N . ARG B 1 375 ? 22.547 -28.672 -2.398 1 25.86 375 ARG B N 1
ATOM 5918 C CA . ARG B 1 375 ? 23.125 -27.328 -2.35 1 25.86 375 ARG B CA 1
ATOM 5919 C C . ARG B 1 375 ? 23.453 -26.812 -3.752 1 25.86 375 ARG B C 1
ATOM 5921 O O . ARG B 1 375 ? 23.047 -25.719 -4.129 1 25.86 375 ARG B O 1
ATOM 5928 N N . GLU B 1 376 ? 24.688 -26.844 -4.195 1 28.62 376 GLU B N 1
ATOM 5929 C CA . GLU B 1 376 ? 25.516 -26.078 -5.117 1 28.62 376 GLU B CA 1
ATOM 5930 C C . GLU B 1 376 ? 25.125 -26.344 -6.566 1 28.62 376 GLU B C 1
ATOM 5932 O O . GLU B 1 376 ? 25.531 -25.609 -7.469 1 28.62 376 GLU B O 1
ATOM 5937 N N . LEU B 1 377 ? 24.984 -27.516 -7.062 1 28.38 377 LEU B N 1
ATOM 5938 C CA . LEU B 1 377 ? 25.219 -27.797 -8.477 1 28.38 377 LEU B CA 1
ATOM 5939 C C . LEU B 1 377 ? 24.047 -27.344 -9.328 1 28.38 377 LEU B C 1
ATOM 5941 O O . LEU B 1 377 ? 22.922 -27.25 -8.844 1 28.38 377 LEU B O 1
ATOM 5945 N N . PRO B 1 378 ? 24.281 -26.781 -10.648 1 37.25 378 PRO B N 1
ATOM 5946 C CA . PRO B 1 378 ? 23.312 -26.5 -11.719 1 37.25 378 PRO B CA 1
ATOM 5947 C C . PRO B 1 378 ? 22.125 -27.453 -11.688 1 37.25 378 PRO B C 1
ATOM 5949 O O . PRO B 1 378 ? 22.297 -28.672 -11.805 1 37.25 378 PRO B O 1
ATOM 5952 N N . ILE B 1 379 ? 21.188 -27.062 -10.922 1 36.91 379 ILE B N 1
ATOM 5953 C CA . ILE B 1 379 ? 19.969 -27.828 -10.727 1 36.91 379 ILE B CA 1
ATOM 5954 C C . ILE B 1 379 ? 19.609 -28.562 -12.023 1 36.91 379 ILE B C 1
ATOM 5956 O O . ILE B 1 379 ? 19.281 -29.75 -12 1 36.91 379 ILE B O 1
ATOM 5960 N N . MET B 1 380 ? 19.625 -27.719 -13.039 1 42.25 380 MET B N 1
ATOM 5961 C CA . MET B 1 380 ? 19.266 -28.391 -14.289 1 42.25 380 MET B CA 1
ATOM 5962 C C . MET B 1 380 ? 20.266 -29.484 -14.633 1 42.25 380 MET B C 1
ATOM 5964 O O . MET B 1 380 ? 19.891 -30.516 -15.203 1 42.25 380 MET B O 1
ATOM 5968 N N . GLU B 1 381 ? 21.516 -29.109 -14.211 1 42.03 381 GLU B N 1
ATOM 5969 C CA . GLU B 1 381 ? 22.5 -30.156 -14.461 1 42.03 381 GLU B CA 1
ATOM 5970 C C . GLU B 1 381 ? 22.203 -31.422 -13.641 1 42.03 381 GLU B C 1
ATOM 5972 O O . GLU B 1 381 ? 22.359 -32.531 -14.125 1 42.03 381 GLU B O 1
ATOM 5977 N N . ARG B 1 382 ? 21.625 -31.125 -12.547 1 40.66 382 ARG B N 1
ATOM 5978 C CA . ARG B 1 382 ? 21.297 -32.281 -11.727 1 40.66 382 ARG B CA 1
ATOM 5979 C C . ARG B 1 382 ? 20.047 -33 -12.258 1 40.66 382 ARG B C 1
ATOM 5981 O O . ARG B 1 382 ? 19.984 -34.219 -12.242 1 40.66 382 ARG B O 1
ATOM 5988 N N . LEU B 1 383 ? 19.156 -32.062 -12.578 1 43.53 383 LEU B N 1
ATOM 5989 C CA . LEU B 1 383 ? 18.031 -32.719 -13.25 1 43.53 383 LEU B CA 1
ATOM 5990 C C . LEU B 1 383 ? 18.516 -33.562 -14.414 1 43.53 383 LEU B C 1
ATOM 5992 O O . LEU B 1 383 ? 18.016 -34.656 -14.633 1 43.53 383 LEU B O 1
ATOM 5996 N N . THR B 1 384 ? 19.609 -32.938 -15 1 44.16 384 THR B N 1
ATOM 5997 C CA . THR B 1 384 ? 20.203 -33.688 -16.094 1 44.16 384 THR B CA 1
ATOM 5998 C C . THR B 1 384 ? 20.859 -34.969 -15.578 1 44.16 384 THR B C 1
ATOM 6000 O O . THR B 1 384 ? 20.781 -36.031 -16.219 1 44.16 384 THR B O 1
ATOM 6003 N N . THR B 1 385 ? 21.438 -34.75 -14.469 1 45.28 385 THR B N 1
ATOM 6004 C CA . THR B 1 385 ? 22.109 -35.906 -13.891 1 45.28 385 THR B CA 1
ATOM 6005 C C . THR B 1 385 ? 21.078 -36.906 -13.375 1 45.28 385 THR B C 1
ATOM 6007 O O . THR B 1 385 ? 21.266 -38.125 -13.508 1 45.28 385 THR B O 1
ATOM 6010 N N . LEU B 1 386 ? 20.094 -36.25 -12.727 1 44.16 386 LEU B N 1
ATOM 6011 C CA . LEU B 1 386 ? 19.016 -37.156 -12.258 1 44.16 386 LEU B CA 1
ATOM 6012 C C . LEU B 1 386 ? 18.375 -37.875 -13.438 1 44.16 386 LEU B C 1
ATOM 6014 O O . LEU B 1 386 ? 18.016 -39.062 -13.312 1 44.16 386 LEU B O 1
ATOM 6018 N N . LEU B 1 387 ? 18.344 -37.156 -14.453 1 45.34 387 LEU B N 1
ATOM 6019 C CA . LEU B 1 387 ? 17.766 -37.781 -15.641 1 45.34 387 LEU B CA 1
ATOM 6020 C C . LEU B 1 387 ? 18.719 -38.812 -16.234 1 45.34 387 LEU B C 1
ATOM 6022 O O . LEU B 1 387 ? 18.312 -39.625 -17.078 1 45.34 387 LEU B O 1
ATOM 6026 N N . GLN B 1 388 ? 20 -38.656 -15.844 1 42.12 388 GLN B N 1
ATOM 6027 C CA . GLN B 1 388 ? 20.953 -39.688 -16.266 1 42.12 388 GLN B CA 1
ATOM 6028 C C . GLN B 1 388 ? 20.891 -40.906 -15.359 1 42.12 388 GLN B C 1
ATOM 6030 O O . GLN B 1 388 ? 21.562 -41.906 -15.617 1 42.12 388 GLN B O 1
ATOM 6035 N N . LYS B 1 389 ? 20.234 -40.688 -14.336 1 38.69 389 LYS B N 1
ATOM 6036 C CA . LYS B 1 389 ? 20.125 -41.875 -13.492 1 38.69 389 LYS B CA 1
ATOM 6037 C C . LYS B 1 389 ? 19.406 -43.031 -14.211 1 38.69 389 LYS B C 1
ATOM 6039 O O . LYS B 1 389 ? 18.516 -42.781 -15.031 1 38.69 389 LYS B O 1
ATOM 6044 N N . PRO B 1 390 ? 20.109 -44.156 -14.094 1 38.19 390 PRO B N 1
ATOM 6045 C CA . PRO B 1 390 ? 19.625 -45.344 -14.805 1 38.19 390 PRO B CA 1
ATOM 6046 C C . PRO B 1 390 ? 18.109 -45.5 -14.688 1 38.19 390 PRO B C 1
ATOM 6048 O O . PRO B 1 390 ? 17.469 -45.969 -15.625 1 38.19 390 PRO B O 1
ATOM 6051 N N . GLU B 1 391 ? 17.656 -45.156 -13.586 1 35.59 391 GLU B N 1
ATOM 6052 C CA . GLU B 1 391 ? 16.219 -45.344 -13.562 1 35.59 391 GLU B CA 1
ATOM 6053 C C . GLU B 1 391 ? 15.523 -44.438 -14.586 1 35.59 391 GLU B C 1
ATOM 6055 O O . GLU B 1 391 ? 14.492 -44.812 -15.156 1 35.59 391 GLU B O 1
ATOM 6060 N N . LEU B 1 392 ? 16.031 -43.281 -14.75 1 36.47 392 LEU B N 1
ATOM 6061 C CA . LEU B 1 392 ? 15.5 -42.406 -15.766 1 36.47 392 LEU B CA 1
ATOM 6062 C C . LEU B 1 392 ? 16.172 -42.656 -17.109 1 36.47 392 LEU B C 1
ATOM 6064 O O . LEU B 1 392 ? 15.609 -42.312 -18.156 1 36.47 392 LEU B O 1
ATOM 6068 N N . ALA B 1 393 ? 17.391 -43.062 -17.188 1 34.31 393 ALA B N 1
ATOM 6069 C CA . ALA B 1 393 ? 18.078 -43.438 -18.422 1 34.31 393 ALA B CA 1
ATOM 6070 C C . ALA B 1 393 ? 17.312 -44.562 -19.141 1 34.31 393 ALA B C 1
ATOM 6072 O O . ALA B 1 393 ? 17.391 -44.688 -20.359 1 34.31 393 ALA B O 1
ATOM 6073 N N . ALA B 1 394 ? 16.766 -45.406 -18.391 1 32.09 394 ALA B N 1
ATOM 6074 C CA . ALA B 1 394 ? 16.016 -46.438 -19.062 1 32.09 394 ALA B CA 1
ATOM 6075 C C . ALA B 1 394 ? 14.773 -45.875 -19.734 1 32.09 394 ALA B C 1
ATOM 6077 O O . ALA B 1 394 ? 14.125 -46.562 -20.547 1 32.09 394 ALA B O 1
ATOM 6078 N N . PHE B 1 395 ? 14.508 -44.781 -19.328 1 28.86 395 PHE B N 1
ATOM 6079 C CA . PHE B 1 395 ? 13.336 -44.25 -20.016 1 28.86 395 PHE B CA 1
ATOM 6080 C C . PHE B 1 395 ? 13.727 -43.562 -21.312 1 28.86 395 PHE B C 1
ATOM 6082 O O . PHE B 1 395 ? 14.633 -42.719 -21.328 1 28.86 395 PHE B O 1
#

Nearest PDB structures (foldseek):
  3kc2-assembly1_B  TM=8.372E-01  e=2.937E-20  Saccharomyces cerevisiae
  3kc2-assembly1_A  TM=8.365E-01  e=5.827E-20  Saccharomyces cerevisiae
  3rf6-assembly1_B  TM=8.230E-01  e=1.021E-19  Saccharomyces cerevisiae
  1zjj-assembly1_A  TM=7.769E-01  e=3.370E-11  Pyrococcus horikoshii OT3
  1yv9-assembly1_B  TM=7.769E-01  e=4.910E-09  Enterococcus faecalis V583

Radius of gyration: 39.26 Å; Cα contacts (8 Å, |Δi|>4): 1243; chains: 2; bounding box: 136×165×83 Å

Sequence (790 aa):
MAVSGLFAAVRAAPGPWQRVACVAAGFRCRCPGKSYAVGPAHSQPTFGFLLDIDGVLVRGHRVIPAALKAFHRLVNAQGKLRVPVVFVTNAGNILQHDKAQELSALLGFKVEPDQVILSHSPMKLFSQYHGKRMIVSGQGPLVENAQVLGFKNVVTVDELRMAFPVLDMVDLQRRPKTTPLPRNDFPAIEGVLLLGEPVRWETSLQLIMDVLLSNGNPGTGLATAPYPHLPVLASNMDLLWMAEAKMPRFGHGTFLLCLETIYRKVTGKELRYKGLMGKPSILTYQYAEELIRRQAERRGWAAPIQKLYAVGVLPEIHTKDPLILSQPTALPPSIALCPGAAAVVERDQAHSNLASSCTQDLGAHLEMQPILLIRELPIMERLTTLLQKPELAAFMAVSGLFAAVRAAPGPWQRVACVAAGFRCRCPGKSYAVGPAHSQPTFGFLLDIDGVLVRGHRVIPAALKAFHRLVNAQGKLRVPVVFVTNAGNILQHDKAQELSALLGFKVEPDQVILSHSPMKLFSQYHGKRMIVSGQGPLVENAQVLGFKNVVTVDELRMAFPVLDMVDLQRRPKTTPLPRNDFPAIEGVLLLGEPVRWETSLQLIMDVLLSNGNPGTGLATAPYPHLPVLASNMDLLWMAEAKMPRFGHGTFLLCLETIYRKVTGKELRYKGLMGKPSILTYQYAEELIRRQAERRGWAAPIQKLYAVGVLPEIHTKDPLILSQPT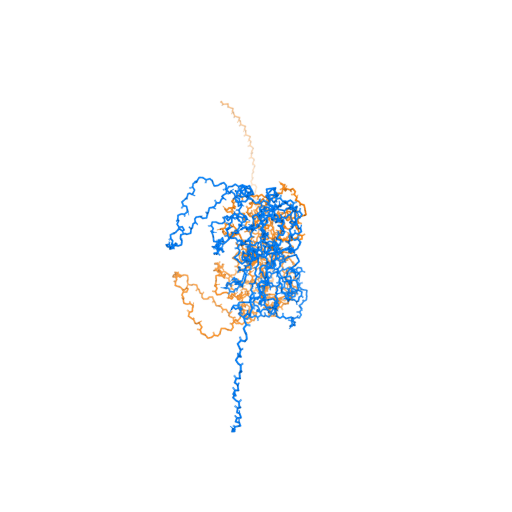ALPPSIALCPGAAAVVERDQAHSNLASSCTQDLGAHLEMQPILLIRELPIMERLTTLLQKPELAAF

Secondary structure (DSSP, 8-state):
----------------------------------------------EEEEEE-BTTTEETTEE-HHHHHHHHHHB-TTS-BSS-EEEE-S--SS-HHHHHHHHHHHHTSPPPGGGEE-TTGGGGG-GGGTTSEEEEE-SSSHHHHHHHHT--EEEEHHHHHHH-GGG--SSGGGS-SS-PPPP--PPPP-EEEE-S--S-HHHHHHHHHHHHHTTT-TTPPPSS--SS-S-EEEE---SEE--SSSS-EE-HHHHHHHHHHHHHHHHSS----SEEESTT-HHHHHHHHHHHHHHHHHHT--SPP-EEEEE-------SS-TTSS-------TTEEEE----------S---GGGSGGGTTS-S-----------SS-HHHHHHHHHHSHHHHT-/---------------------------------------S------EEEEEE-BTTTEETTEE-HHHHHHHHHHB-TTS-BSS-EEEE-S--SS-HHHHHHHHHHHHTSPPPGGGEE-TTGGGGG-GGGTTSEEEEE-SSSHHHHHHHHT--EEEEHHHHHHH-GGG--SSGGGS-SS-PPPP--PPPP-EEEE-S--S-HHHHHHHHHHHHHTTT-TTPPPSS--SS-S-EEEE---SEE--SSSS-EE-HHHHHHHHHHHHHHHHSS----SEEESTT-HHHHHHHHHHHHHHHHHTT--SPP-EEEEE-------SS-TTSS-------TTEEEE----------S---GGGSGGGTTS-S-----------SS-HHHHHHHHHTSHHHHT-

Organism: Myotis myotis (NCBI:txid51298)

InterPro domains:
  IPR006353 HAD-superfamily hydrolase, subfamily IIA, CECR5 [TIGR01456] (47-317)
  IPR006357 HAD-superfamily hydrolase, subfamily IIA [PF13344] (49-152)
  IPR006357 HAD-superfamily hydrolase, subfamily IIA [TIGR01460] (49-312)
  IPR023214 HAD superfamily [G3DSA:3.40.50.1000] (49-301)
  IPR023214 HAD superfamily [G3DSA:3.40.50.1000] (119-277)
  IPR036412 HAD-like superfamily [SSF56784] (49-298)
  IPR050324 CDP-alcohol phosphatidyltransferase class-I [PTHR14269] (93-314)

Solvent-accessible surface area (backbone atoms only — not comparable to full-atom values): 45811 Å² total; per-residue (Å²): 140,72,94,71,88,80,93,82,80,91,82,86,86,83,83,76,86,82,76,84,70,82,66,81,70,80,82,74,79,71,72,79,70,78,72,71,70,73,60,81,76,70,69,55,44,43,41,34,38,38,33,32,36,71,74,49,36,28,53,75,95,39,62,34,67,49,38,46,58,38,46,59,69,41,28,45,95,86,57,42,67,64,45,40,61,34,39,37,36,57,55,41,54,62,50,53,58,56,51,15,50,52,48,16,67,65,62,71,42,86,46,53,41,82,31,44,37,43,6,44,54,57,53,48,73,47,60,91,52,18,79,38,34,23,39,40,42,37,38,68,57,45,68,59,49,41,42,74,40,48,39,71,35,72,40,44,58,67,56,49,37,71,68,40,45,66,68,40,59,65,44,70,89,60,43,65,92,61,86,72,76,84,74,85,80,69,78,64,37,57,29,39,36,35,44,31,49,50,62,42,39,63,51,50,48,46,50,53,48,38,29,40,42,30,67,18,36,64,75,49,67,56,95,60,69,51,76,83,53,55,51,27,37,37,18,20,62,42,45,58,43,76,55,86,36,72,48,70,37,73,29,30,18,43,55,49,50,38,49,39,49,50,45,24,69,72,68,75,42,82,72,66,68,78,39,66,32,10,74,86,30,64,57,37,53,52,47,47,51,52,43,40,52,50,47,30,54,75,71,64,42,79,50,67,71,66,40,33,44,29,45,29,52,35,70,65,69,71,53,85,62,65,59,74,68,50,71,75,59,82,51,56,91,40,50,43,74,39,74,18,77,43,77,81,72,85,75,76,88,73,93,71,73,83,73,61,73,82,56,63,84,62,75,87,77,79,81,68,76,80,77,81,77,83,76,83,69,60,57,40,54,41,52,40,46,54,44,54,31,61,82,42,51,69,92,134,82,91,73,90,77,90,83,90,84,89,81,83,86,85,80,88,80,78,88,78,88,70,86,69,83,76,79,79,79,71,77,74,76,72,73,70,73,59,83,75,71,74,57,44,43,40,32,38,39,33,31,34,71,74,50,35,28,53,74,94,36,62,34,66,49,39,47,57,38,46,60,69,40,29,47,95,87,57,41,67,66,45,42,61,33,40,38,36,55,56,43,52,62,50,54,59,56,51,15,50,54,48,15,67,65,63,71,42,85,47,52,39,83,30,44,36,43,6,44,54,58,54,48,73,47,60,90,52,18,80,39,36,25,38,41,45,37,39,69,55,44,68,59,49,41,42,74,40,49,40,72,37,73,41,44,58,67,57,49,38,70,68,40,44,66,69,39,59,66,45,71,89,56,43,64,91,60,86,72,77,85,73,84,80,70,77,64,36,56,29,40,36,36,43,31,49,51,61,41,39,64,51,48,50,45,49,51,48,38,28,39,42,27,67,18,36,62,75,48,66,54,95,59,70,52,76,85,53,55,52,25,37,39,17,20,61,42,46,58,42,77,55,86,36,72,49,70,39,75,29,30,18,43,56,48,49,37,48,39,50,51,44,22,69,71,69,73,40,82,73,66,67,77,39,68,32,9,73,87,30,64,56,37,52,53,48,49,51,52,43,39,51,50,47,30,54,75,71,64,41,80,48,66,70,66,40,34,46,29,46,31,53,32,70,64,68,70,52,84,63,66,58,74,68,51,73,75,58,82,50,56,93,39,49,45,76,39,75,19,75,43,77,81,72,85,74,76,88,71,94,74,73,81,74,60,71,84,56,62,86,62,77,88,74,80,80,70,76,80,78,82,77,83,74,82,68,60,56,40,53,40,52,40,46,54,45,54,31,62,82,41,50,71,92

pLDDT: mean 71.09, std 30.52, range [13.95, 98.88]

Foldseek 3Di:
DDDDDDDDDDDDDDDDDDDDDPPPPDDCPPPPPPPPPPPPPLPFAQEEEEEEPDPTQDAALAGDVLNLVLVVLQADPVQHGRAFAAYAYQDQQDDLQVVQVSVCVRNVGHGDSLRYHYQCLLLLVVQVCQAFEEEEAAHHPGVVSSVVSRRDHYDYLVNVCVLPVCQQVPDPVSHDPDDDDDDDPDDFGQEYHYRWDHPPLSSVLSVVLQNFQVLRDRPDHDPAGDPVTGAYAHGDLDQWDDHPDPDTDGIRNVSVVVSQVVNCVVHVDGNDHPYYGGPPDLSSLVSNQVSSQVVCVVVVRPHHHQAYEYEAEAECCVPPPPPPVPDPPPNPPRYLHQHYQYDPPPDDPPDPPPPPDVPPPPDDDDPPPDNPNPHDDPVSVVSVVVCVPVVNVSD/DDDDDDDDDDDDDDDDDDDDDDDPDDPPDCPPPPPPPPPPPLPFAQEEEEEEPDPTQDAALAGDVLNLVLVVLQADPVQHGRAFAAYAYQDQQDDLQVVQVSVCVRNVGHGDSLRYHYQCLLLLVVQVCQAFEEEEADHHPGVVSSVVSRRDHYDYLVNVCVLPVCQQVPDPVSHDPDDDDDDDPDDFGQEYHYRWDHPPLSSVLSVNLQNFQVLRDRPDHDPAGDPVTGAYAHGDLDQWDDHPDPDTDGIRNVSVVVSQVVNCVVHVDGNDHPYYGGPPDLSSLVSNQVSSQVVCVVVVRPHHRQAYEYEDEAECCVPPPPPPVPDPPPNPPRYLHQHYAYDPPPDDPPDPPPPPDVPPPPDDDDPPPDSPNPYDDPVSVVSVVVCVPVVNVSD